Protein 7YAG (pdb70)

B-factor: mean 51.3, std 29.39, range [1.23, 139.83]

InterPro domains:
  IPR001757 P-type ATPase [PR00120] (510-528)
  IPR001757 P-type ATPase [PR00120] (614-630)
  IPR001757 P-type ATPase [PR00120] (642-658)
  IPR001757 P-type ATPase [PR00120] (674-699)
  IPR001757 P-type ATPase [TIGR01494] (106-229)
  IPR001757 P-type ATPase [TIGR01494] (245-369)
  IPR001757 P-type ATPase [TIGR01494] (609-731)
  IPR004014 Cation-transporting P-type ATPase, N-terminal [PF00690] (27-94)
  IPR004014 Cation-transporting P-type ATPase, N-terminal [SM00831] (25-99)
  IPR006068 Cation-transporting P-type ATPase, C-terminal [PF00689] (726-897)
  IPR006413 P-type ATPase, subfamily IIA, PMR1-type [TIGR01522] (23-903)
  IPR008250 P-type ATPase, A domain superfamily [SSF81653] (136-248)
  IPR018303 P-type ATPase, phosphorylation site [PS00154] (350-356)
  IPR023214 HAD superfamily [G3DSA:3.40.50.1000] (345-687)
  IPR023298 P-type ATPase, transmembrane domain superfamily [SSF81665] (26-902)
  IPR023299 P-type ATPase, cytoplasmic domain N [G3DSA:3.40.1110.10] (358-547)
  IPR036412 HAD-like superfamily [SSF56784] (346-745)
  IPR044492 P-type ATPase, haloacid dehalogenase domain [SFLDF00027] (330-693)
  IPR059000 P-type ATPase, A domain [PF00122] (134-249)

Radius of gyration: 35.8 Å; Cα contacts (8 Å, |Δi|>4): 2049; chains: 2; bounding box: 69×66×117 Å

Foldseek 3Di:
DDALQVLQQDWPVVLCVVQVADQQAWAAPVRLVVLCVPANWQAQPDAALVPVLVVLCPQPLNVVLVVLLVVCVVVPDPLLNVLSVVLSVQLSVLLSVLLVVLVVLLVVLVVLQAAWFWWRHRSAIDIGHLGSDGFNTKGKAEALAFASAKWQWQFPLWWWWACCLFPNDRGTQTADNGRDRRVPSRRIDFGGTTTHHFMTMTTHHDGHPSTPRVVSVSCVSVVDADDAPVLVVQSVVLVVQLVVQLVLLVVLLVLCVVVDDDNVLSSLQSSLLSSQRRQSQLSSLLSSLLSVLSSLLSVVQKNQQHSNVLLQLLQAFEEAEAVALFQFVNQKAWAKWQWLQRWIWGWDDGALALATFIATVNDTAADCPDVLVNVVLLLLQQFDRWDQGNRDIRYHNSSSNSLSVCSNRVNNCCNVQWDFPDWQQDDLVLQKIKTWTAGNVCNVDATKMKMKGADVSVVQFEQWADHSRDTGGDDVVSVVVQVVVCLVLLLVLFFKMWIWMDPDTSHIYTRTMTTMHGATDPQLLVLQVVSVVLNHAYAYAYLTDPSNQLNRCVVSPLRDPDAAEEEQVVLVVDDLVVLLVCLVRHRYYYSHGLVSLLSSQVSCVVNQHQYAYEYAHQRNLVVQLSGNFREYERPRHRNNSVVSGSMYRNVSHSVSSVSSNLSSQCLLLLSLLLVLLSNLLSLLQSVQSSCCSNVVNPRLFGSSLSSLVSCCSSRLLSSLSSVQDDDDVSSSDRRDRPDSCSCPPVSVVLSVVLSVLLNVLLVVLLCVVCVVVDPALASSLLSSVLSLLLSLLSSLLSSGQQDASVVCDPPNRVSNNVSSVVSVVVSQCCAPVVVSCVVRVHYHDDPVSVVVSNVSSVVSNVVSRVVSVVVVVVVD/DKAKEKDFADEDEAQDKGKIKIAIPDFPDQFQKKFKWFDAPPDHIGTAKIAGNVRDIDGDPVQPPFKDWDADRVRRMIMIMGGRDDQVPFFKMKIKTWGDAPDDDDTRIDIYPIDGHHYDHDD

Sequence (999 aa):
VLTSKKASELPVSEVASILQADLQNGLNKCEVSHRRAFHGWNEFDISPLWKKYISQFKNPLIMLLLASAVISVLMHQFDDAVSITVAILIVVTVAFVQEYRSEKSLEELSKLVPPECHCVREGKLEHTLARDLVPGDTVCLSVGDRVPADLRLFEAVDLSIDESSLTGETTPCSKVTAPQPAASRSNIAFMGTLVRCGKAKGVVIGTGENSEFGEVFKMMQAEEAPKTPLQKSMDLLGKQLSFYSFGIIGIIMLVGWLLGKDILEMFTISVSLAVAAIPEGLPIVVTVTLALGVMRMVKKRAIVKKLPIVETLGCCNVICSDKTGTLTKNEMTVTHIFTSDGLHAEVTGVGYNQFGEVIVDGDVVHGFYNPAVSRIVEAGCVCNDAVIRNNTLMGKPTEGALIALAMKMGLDGLQQDYIRKAEYPFSSEQKWMAVKCVHRTQQDRPEICFMKGAYEQVIKYCTTYQSKGQTLTLTQQQRDVYQQEKARMGSAGLRVLALASGPELGQLTFLGLVGIIDPPRTGVKEAVTTLIASGVSIKMITGDSQETAVAIASRLGLYSKTSQSVSGEEIDAMDVQQLSQIVPKVAVFYRASPRHKMKIIKSLQKNGSVVAMTGDGVNDAVALKAADIGVAMGQTGTDVCKEAADMILVDDDFQTIMSAIEEGKGIYNNIKNFVRFQLSTSIAALTLISLATLMNFPNPLNAMQILWINIIMDGPPAQSLGVEPVDKDVIRKPPRNWKDSILTKNLILKILVSSIIIVCGTLFVFWRELRDNVITPRDTTMTFTCFVFFDMFNALSSRSQTKSVFEIGLCSNRMFCYAVLGSIMGQLLVIYFPPLQKVFQTESLSILDLLFLLGLTSSVCIVAEIIKKVERSREKQVQLQESGGGLVQAGGSLRLSCAASGSIFGADWMGWYRQAPGKEREFVAGIGHGASTYYADSVKGRFTISRDNAKNTVYLQMNSLKPEDTAVYYCAVQYTQYRSYDSLLYWGQGTQVTVSSGS

GO terms:
  GO:0000139 Golgi membrane (C, IDA)
  GO:0140613 P-type manganese transporter activity (F, IDA)
  GO:0005388 P-type calcium transporter activity (F, EXP)
  GO:0042998 positive regulation of Golgi to plasma membrane protein transport (P, IMP)
  GO:0032468 Golgi calcium ion homeostasis (P, IMP)
  GO:0098629 trans-Golgi network membrane organization (P, IMP)
  GO:0000139 Golgi membrane (C, TAS)
  GO:0005794 Golgi apparatus (C, IDA)
  GO:0005388 P-type calcium transporter activity (F, IDA)
  GO:0005802 trans-Golgi network (C, IDA)
  GO:0043123 positive regulation of canonical NF-kappaB signal transduction (P, HMP)
  GO:0006816 calcium ion transport (P, IDA)
  GO:0006874 intracellular calcium ion homeostasis (P, IDA)
  GO:0005388 P-type calcium transporter activity (F, IMP)
  GO:0016020 membrane (C, HDA)
  GO:0016339 calcium-dependent cell-cell adhesion (P, IMP)
  GO:0030036 actin cytoskeleton organization (P, IMP)
  GO:0032472 Golgi calcium ion transport (P, IMP)
  GO:0006816 calcium ion transport (P, IMP)
  GO:0006874 intracellular calcium ion homeostasis (P, IMP)

Nearest PDB structures (foldseek):
  7yah-assembly1_A  TM=9.902E-01  e=0.000E+00  Homo sapiens
  7yaj-assembly1_A  TM=9.710E-01  e=0.000E+00  Homo sapiens
  8iww-assembly1_A  TM=7.896E-01  e=0.000E+00  Homo sapiens
  7yam-assembly1_A  TM=6.104E-01  e=0.000E+00  Homo sapiens
  8iwt-assembly1_A  TM=5.908E-01  e=0.000E+00  Homo sapiens

Structure (mmCIF, N/CA/C/O backbone):
data_7YAG
#
_entry.id   7YAG
#
_cell.length_a   1.00
_cell.length_b   1.00
_cell.length_c   1.00
_cell.angle_alpha   90.00
_cell.angle_beta   90.00
_cell.angle_gamma   90.00
#
_symmetry.space_group_name_H-M   'P 1'
#
loop_
_entity.id
_entity.type
_entity.pdbx_description
1 polymer 'Calcium-transporting ATPase type 2C member 1'
2 polymer 'nanobody head piece of megabody'
3 non-polymer 'PHOSPHOMETHYLPHOSPHONIC ACID ADENYLATE ESTER'
4 non-polymer 'CALCIUM ION'
#
loop_
_atom_site.group_PDB
_atom_site.id
_atom_site.type_symbol
_atom_site.label_atom_id
_atom_site.label_alt_id
_atom_site.label_comp_id
_atom_site.label_asym_id
_atom_site.label_entity_id
_atom_site.label_seq_id
_atom_site.pdbx_PDB_ins_code
_atom_site.Cartn_x
_atom_site.Cartn_y
_atom_site.Cartn_z
_atom_site.occupancy
_atom_site.B_iso_or_equiv
_atom_site.auth_seq_id
_atom_site.auth_comp_id
_atom_site.auth_asym_id
_atom_site.auth_atom_id
_atom_site.pdbx_PDB_model_num
ATOM 1 N N . VAL A 1 48 ? 85.340 129.221 60.839 1.00 57.51 20 VAL A N 1
ATOM 2 C CA . VAL A 1 48 ? 85.129 127.793 61.040 1.00 56.77 20 VAL A CA 1
ATOM 3 C C . VAL A 1 48 ? 83.647 127.464 60.917 1.00 56.10 20 VAL A C 1
ATOM 4 O O . VAL A 1 48 ? 82.804 128.115 61.534 1.00 58.24 20 VAL A O 1
ATOM 16 N N . LEU A 1 49 ? 83.338 126.448 60.116 1.00 53.93 21 LEU A N 1
ATOM 17 C CA . LEU A 1 49 ? 81.954 126.047 59.911 1.00 57.44 21 LEU A CA 1
ATOM 18 C C . LEU A 1 49 ? 81.510 125.065 60.988 1.00 56.29 21 LEU A C 1
ATOM 19 O O . LEU A 1 49 ? 82.319 124.353 61.587 1.00 53.54 21 LEU A O 1
ATOM 35 N N . THR A 1 50 ? 80.203 125.037 61.228 1.00 62.85 22 THR A N 1
ATOM 36 C CA . THR A 1 50 ? 79.618 124.018 62.081 1.00 59.97 22 THR A CA 1
ATOM 37 C C . THR A 1 50 ? 79.545 122.695 61.320 1.00 58.43 22 THR A C 1
ATOM 38 O O . THR A 1 50 ? 79.583 122.653 60.086 1.00 55.31 22 THR A O 1
ATOM 49 N N . SER A 1 51 ? 79.455 121.597 62.074 1.00 64.22 23 SER A N 1
ATOM 50 C CA . SER A 1 51 ? 79.377 120.279 61.452 1.00 63.32 23 SER A CA 1
ATOM 51 C C . SER A 1 51 ? 78.134 120.153 60.581 1.00 64.54 23 SER A C 1
ATOM 52 O O . SER A 1 51 ? 78.182 119.552 59.502 1.00 65.58 23 SER A O 1
ATOM 60 N N . LYS A 1 52 ? 77.011 120.718 61.029 1.00 69.11 24 LYS A N 1
ATOM 61 C CA . LYS A 1 52 ? 75.784 120.663 60.239 1.00 68.85 24 LYS A CA 1
ATOM 62 C C . LYS A 1 52 ? 75.937 121.440 58.935 1.00 69.03 24 LYS A C 1
ATOM 63 O O . LYS A 1 52 ? 75.587 120.942 57.856 1.00 67.93 24 LYS A O 1
ATOM 82 N N . LYS A 1 53 ? 76.460 122.667 59.018 1.00 67.20 25 LYS A N 1
ATOM 83 C CA . LYS A 1 53 ? 76.630 123.486 57.822 1.00 67.50 25 LYS A CA 1
ATOM 84 C C . LYS A 1 53 ? 77.609 122.844 56.849 1.00 67.83 25 LYS A C 1
ATOM 85 O O . LYS A 1 53 ? 77.367 122.824 55.637 1.00 66.27 25 LYS A O 1
ATOM 104 N N . ALA A 1 54 ? 78.720 122.310 57.361 1.00 61.91 26 ALA A N 1
ATOM 105 C CA . ALA A 1 54 ? 79.666 121.617 56.495 1.00 59.96 26 ALA A CA 1
ATOM 106 C C . ALA A 1 54 ? 79.053 120.362 55.892 1.00 61.03 26 ALA A C 1
ATOM 107 O O . ALA A 1 54 ? 79.394 119.987 54.766 1.00 61.37 26 ALA A O 1
ATOM 114 N N . SER A 1 55 ? 78.154 119.701 56.623 1.00 63.49 27 SER A N 1
ATOM 115 C CA . SER A 1 55 ? 77.475 118.531 56.079 1.00 62.92 27 SER A CA 1
ATOM 116 C C . SER A 1 55 ? 76.581 118.916 54.907 1.00 65.94 27 SER A C 1
ATOM 117 O O . SER A 1 55 ? 76.646 118.301 53.837 1.00 65.94 27 SER A O 1
ATOM 125 N N . GLU A 1 56 ? 75.737 119.936 55.088 1.00 71.38 28 GLU A N 1
ATOM 126 C CA . GLU A 1 56 ? 74.876 120.359 53.987 1.00 71.20 28 GLU A CA 1
ATOM 127 C C . GLU A 1 56 ? 75.679 120.959 52.839 1.00 72.01 28 GLU A C 1
ATOM 128 O O . GLU A 1 56 ? 75.355 120.721 51.670 1.00 71.53 28 GLU A O 1
ATOM 140 N N . LEU A 1 57 ? 76.715 121.732 53.142 1.00 67.43 29 LEU A N 1
ATOM 141 C CA . LEU A 1 57 ? 77.490 122.381 52.090 1.00 64.20 29 LEU A CA 1
ATOM 142 C C . LEU A 1 57 ? 78.259 121.331 51.287 1.00 66.72 29 LEU A C 1
ATOM 143 O O . LEU A 1 57 ? 78.835 120.413 51.881 1.00 66.98 29 LEU A O 1
ATOM 159 N N . PRO A 1 58 ? 78.301 121.420 49.935 1.00 64.41 30 PRO A N 1
ATOM 160 C CA . PRO A 1 58 ? 79.140 120.474 49.183 1.00 63.87 30 PRO A CA 1
ATOM 161 C C . PRO A 1 58 ? 80.628 120.660 49.442 1.00 62.47 30 PRO A C 1
ATOM 162 O O . PRO A 1 58 ? 81.032 121.550 50.196 1.00 61.66 30 PRO A O 1
ATOM 173 N N . VAL A 1 59 ? 81.449 119.817 48.811 1.00 59.20 31 VAL A N 1
ATOM 174 C CA . VAL A 1 59 ? 82.890 119.855 49.043 1.00 57.42 31 VAL A CA 1
ATOM 175 C C . VAL A 1 59 ? 83.481 121.175 48.564 1.00 57.41 31 VAL A C 1
ATOM 176 O O . VAL A 1 59 ? 84.322 121.776 49.244 1.00 56.94 31 VAL A O 1
ATOM 189 N N . SER A 1 60 ? 83.069 121.636 47.380 1.00 56.82 32 SER A N 1
ATOM 190 C CA . SER A 1 60 ? 83.667 122.837 46.802 1.00 58.72 32 SER A CA 1
ATOM 191 C C . SER A 1 60 ? 83.396 124.063 47.665 1.00 58.32 32 SER A C 1
ATOM 192 O O . SER A 1 60 ? 84.286 124.897 47.867 1.00 55.72 32 SER A O 1
ATOM 200 N N . GLU A 1 61 ? 82.176 124.186 48.190 1.00 60.86 33 GLU A N 1
ATOM 201 C CA . GLU A 1 61 ? 81.845 125.344 49.014 1.00 62.04 33 GLU A CA 1
ATOM 202 C C . GLU A 1 61 ? 82.630 125.333 50.321 1.00 58.68 33 GLU A C 1
ATOM 203 O O . GLU A 1 61 ? 83.112 126.380 50.770 1.00 57.81 33 GLU A O 1
ATOM 215 N N . VAL A 1 62 ? 82.771 124.161 50.944 1.00 56.72 34 VAL A N 1
ATOM 216 C CA . VAL A 1 62 ? 83.532 124.078 52.186 1.00 57.00 34 VAL A CA 1
ATOM 217 C C . VAL A 1 62 ? 85.004 124.369 51.931 1.00 56.04 34 VAL A C 1
ATOM 218 O O . VAL A 1 62 ? 85.666 125.016 52.752 1.00 57.53 34 VAL A O 1
ATOM 231 N N . ALA A 1 63 ? 85.545 123.899 50.806 1.00 53.56 35 ALA A N 1
ATOM 232 C CA . ALA A 1 63 ? 86.925 124.227 50.466 1.00 50.46 35 ALA A CA 1
ATOM 233 C C . ALA A 1 63 ? 87.101 125.720 50.224 1.00 55.50 35 ALA A C 1
ATOM 234 O O . ALA A 1 63 ? 88.104 126.302 50.651 1.00 55.67 35 ALA A O 1
ATOM 241 N N . SER A 1 64 ? 86.142 126.352 49.543 1.00 60.52 36 SER A N 1
ATOM 242 C CA . SER A 1 64 ? 86.239 127.783 49.276 1.00 58.58 36 SER A CA 1
ATOM 243 C C . SER A 1 64 ? 86.151 128.597 50.562 1.00 57.40 36 SER A C 1
ATOM 244 O O . SER A 1 64 ? 86.884 129.579 50.730 1.00 57.76 36 SER A O 1
ATOM 252 N N . ILE A 1 65 ? 85.257 128.211 51.475 1.00 52.55 37 ILE A N 1
ATOM 253 C CA . ILE A 1 65 ? 85.089 128.965 52.713 1.00 51.52 37 ILE A CA 1
ATOM 254 C C . ILE A 1 65 ? 86.357 128.897 53.556 1.00 49.63 37 ILE A C 1
ATOM 255 O O . ILE A 1 65 ? 86.806 129.909 54.107 1.00 54.31 37 ILE A O 1
ATOM 271 N N . LEU A 1 66 ? 86.953 127.712 53.667 1.00 47.66 38 LEU A N 1
ATOM 272 C CA . LEU A 1 66 ? 88.164 127.512 54.452 1.00 49.31 38 LEU A CA 1
ATOM 273 C C . LEU A 1 66 ? 89.442 127.768 53.663 1.00 50.10 38 LEU A C 1
ATOM 274 O O . LEU A 1 66 ? 90.527 127.738 54.252 1.00 47.88 38 LEU A O 1
ATOM 290 N N . GLN A 1 67 ? 89.345 128.028 52.359 1.00 49.59 39 GLN A N 1
ATOM 291 C CA . GLN A 1 67 ? 90.514 128.277 51.515 1.00 50.93 39 GLN A CA 1
ATOM 292 C C . GLN A 1 67 ? 91.465 127.083 51.551 1.00 54.02 39 GLN A C 1
ATOM 293 O O . GLN A 1 67 ? 92.689 127.227 51.602 1.00 53.78 39 GLN A O 1
ATOM 307 N N . ALA A 1 68 ? 90.883 125.887 51.521 1.00 54.23 40 ALA A N 1
ATOM 308 C CA . ALA A 1 68 ? 91.636 124.647 51.650 1.00 48.68 40 ALA A CA 1
ATOM 309 C C . ALA A 1 68 ? 92.061 124.156 50.272 1.00 49.61 40 ALA A C 1
ATOM 310 O O . ALA A 1 68 ? 91.214 123.914 49.405 1.00 44.41 40 ALA A O 1
ATOM 317 N N . ASP A 1 69 ? 93.369 124.013 50.074 1.00 54.80 41 ASP A N 1
ATOM 318 C CA . ASP A 1 69 ? 93.912 123.402 48.863 1.00 54.83 41 ASP A CA 1
ATOM 319 C C . ASP A 1 69 ? 93.880 121.892 49.060 1.00 54.43 41 ASP A C 1
ATOM 320 O O . ASP A 1 69 ? 94.701 121.332 49.790 1.00 56.26 41 ASP A O 1
ATOM 329 N N . LEU A 1 70 ? 92.917 121.230 48.415 1.00 42.95 42 LEU A N 1
ATOM 330 C CA . LEU A 1 70 ? 92.678 119.815 48.685 1.00 36.30 42 LEU A CA 1
ATOM 331 C C . LEU A 1 70 ? 93.876 118.957 48.299 1.00 42.29 42 LEU A C 1
ATOM 332 O O . LEU A 1 70 ? 94.265 118.052 49.047 1.00 54.73 42 LEU A O 1
ATOM 348 N N . GLN A 1 71 ? 94.476 119.225 47.142 1.00 42.60 43 GLN A N 1
ATOM 349 C CA . GLN A 1 71 ? 95.541 118.380 46.619 1.00 48.69 43 GLN A CA 1
ATOM 350 C C . GLN A 1 71 ? 96.923 118.730 47.161 1.00 47.49 43 GLN A C 1
ATOM 351 O O . GLN A 1 71 ? 97.850 117.932 46.981 1.00 50.33 43 GLN A O 1
ATOM 365 N N . ASN A 1 72 ? 97.086 119.888 47.809 1.00 51.75 44 ASN A N 1
ATOM 366 C CA . ASN A 1 72 ? 98.393 120.332 48.288 1.00 53.67 44 ASN A CA 1
ATOM 367 C C . ASN A 1 72 ? 98.356 120.798 49.740 1.00 54.85 44 ASN A C 1
ATOM 368 O O . ASN A 1 72 ? 99.370 120.723 50.441 1.00 53.35 44 ASN A O 1
ATOM 379 N N . GLY A 1 73 ? 97.206 121.283 50.202 1.00 52.93 45 GLY A N 1
ATOM 380 C CA . GLY A 1 73 ? 97.078 121.741 51.570 1.00 48.98 45 GLY A CA 1
ATOM 381 C C . GLY A 1 73 ? 97.640 123.134 51.783 1.00 52.16 45 GLY A C 1
ATOM 382 O O . GLY A 1 73 ? 98.076 123.825 50.861 1.00 57.27 45 GLY A O 1
ATOM 386 N N . LEU A 1 74 ? 97.628 123.546 53.049 1.00 51.87 46 LEU A N 1
ATOM 387 C CA . LEU A 1 74 ? 98.050 124.888 53.424 1.00 49.13 46 LEU A CA 1
ATOM 388 C C . LEU A 1 74 ? 99.566 124.972 53.538 1.00 49.01 46 LEU A C 1
ATOM 389 O O . LEU A 1 74 ? 100.216 124.068 54.070 1.00 44.86 46 LEU A O 1
ATOM 405 N N . ASN A 1 75 ? 100.125 126.075 53.048 1.00 61.60 47 ASN A N 1
ATOM 406 C CA . ASN A 1 75 ? 101.559 126.306 53.125 1.00 63.24 47 ASN A CA 1
ATOM 407 C C . ASN A 1 75 ? 101.944 126.758 54.534 1.00 67.20 47 ASN A C 1
ATOM 408 O O . ASN A 1 75 ? 101.110 126.851 55.438 1.00 70.67 47 ASN A O 1
ATOM 419 N N . LYS A 1 76 ? 103.234 127.043 54.723 1.00 67.63 48 LYS A N 1
ATOM 420 C CA . LYS A 1 76 ? 103.728 127.422 56.044 1.00 67.26 48 LYS A CA 1
ATOM 421 C C . LYS A 1 76 ? 103.151 128.763 56.486 1.00 64.82 48 LYS A C 1
ATOM 422 O O . LYS A 1 76 ? 102.697 128.910 57.628 1.00 65.05 48 LYS A O 1
ATOM 441 N N . CYS A 1 77 ? 103.172 129.757 55.594 1.00 63.64 49 CYS A N 1
ATOM 442 C CA . CYS A 1 77 ? 102.717 131.096 55.958 1.00 70.05 49 CYS A CA 1
ATOM 443 C C . CYS A 1 77 ? 101.235 131.098 56.311 1.00 70.73 49 CYS A C 1
ATOM 444 O O . CYS A 1 77 ? 100.817 131.734 57.285 1.00 68.09 49 CYS A O 1
ATOM 452 N N . GLU A 1 78 ? 100.422 130.393 55.521 1.00 65.23 50 GLU A N 1
ATOM 453 C CA . GLU A 1 78 ? 98.992 130.329 55.804 1.00 60.94 50 GLU A CA 1
ATOM 454 C C . GLU A 1 78 ? 98.727 129.643 57.137 1.00 49.66 50 GLU A C 1
ATOM 455 O O . GLU A 1 78 ? 97.867 130.082 57.910 1.00 52.84 50 GLU A O 1
ATOM 467 N N . VAL A 1 79 ? 99.462 128.568 57.427 1.00 49.91 51 VAL A N 1
ATOM 468 C CA . VAL A 1 79 ? 99.278 127.861 58.691 1.00 56.90 51 VAL A CA 1
ATOM 469 C C . VAL A 1 79 ? 99.653 128.761 59.861 1.00 61.27 51 VAL A C 1
ATOM 470 O O . VAL A 1 79 ? 98.951 128.803 60.876 1.00 58.93 51 VAL A O 1
ATOM 483 N N . SER A 1 80 ? 100.765 129.491 59.743 1.00 65.65 52 SER A N 1
ATOM 484 C CA . SER A 1 80 ? 101.168 130.390 60.822 1.00 59.20 52 SER A CA 1
ATOM 485 C C . SER A 1 80 ? 100.150 131.509 61.020 1.00 56.56 52 SER A C 1
ATOM 486 O O . SER A 1 80 ? 99.809 131.858 62.158 1.00 56.80 52 SER A O 1
ATOM 494 N N . HIS A 1 81 ? 99.653 132.082 59.921 1.00 57.69 53 HIS A N 1
ATOM 495 C CA . HIS A 1 81 ? 98.670 133.155 60.028 1.00 60.12 53 HIS A CA 1
ATOM 496 C C . HIS A 1 81 ? 97.382 132.657 60.670 1.00 58.07 53 HIS A C 1
ATOM 497 O O . HIS A 1 81 ? 96.777 133.360 61.488 1.00 55.87 53 HIS A O 1
ATOM 511 N N . ARG A 1 82 ? 96.944 131.448 60.312 1.00 54.29 54 ARG A N 1
ATOM 512 C CA . ARG A 1 82 ? 95.745 130.892 60.928 1.00 53.76 54 ARG A CA 1
ATOM 513 C C . ARG A 1 82 ? 95.988 130.513 62.382 1.00 54.18 54 ARG A C 1
ATOM 514 O O . ARG A 1 82 ? 95.060 130.562 63.195 1.00 54.71 54 ARG A O 1
ATOM 535 N N . ARG A 1 83 ? 97.215 130.116 62.724 1.00 52.50 55 ARG A N 1
ATOM 536 C CA . ARG A 1 83 ? 97.542 129.819 64.113 1.00 54.06 55 ARG A CA 1
ATOM 537 C C . ARG A 1 83 ? 97.546 131.080 64.962 1.00 57.00 55 ARG A C 1
ATOM 538 O O . ARG A 1 83 ? 97.258 131.018 66.163 1.00 55.07 55 ARG A O 1
ATOM 559 N N . ALA A 1 84 ? 97.888 132.222 64.361 1.00 61.39 56 ALA A N 1
ATOM 560 C CA . ALA A 1 84 ? 97.885 133.478 65.105 1.00 57.50 56 ALA A CA 1
ATOM 561 C C . ALA A 1 84 ? 96.496 133.799 65.646 1.00 59.48 56 ALA A C 1
ATOM 562 O O . ALA A 1 84 ? 96.358 134.270 66.781 1.00 58.07 56 ALA A O 1
ATOM 569 N N . PHE A 1 85 ? 95.455 133.547 64.851 1.00 61.62 57 PHE A N 1
ATOM 570 C CA . PHE A 1 85 ? 94.080 133.837 65.246 1.00 58.25 57 PHE A CA 1
ATOM 571 C C . PHE A 1 85 ? 93.439 132.653 65.967 1.00 56.17 57 PHE A C 1
ATOM 572 O O . PHE A 1 85 ? 93.031 132.777 67.126 1.00 57.07 57 PHE A O 1
ATOM 589 N N . HIS A 1 86 ? 93.342 131.502 65.297 1.00 53.34 58 HIS A N 1
ATOM 590 C CA . HIS A 1 86 ? 92.627 130.360 65.858 1.00 52.00 58 HIS A CA 1
ATOM 591 C C . HIS A 1 86 ? 93.410 129.669 66.966 1.00 50.79 58 HIS A C 1
ATOM 592 O O . HIS A 1 86 ? 92.804 129.111 67.887 1.00 49.03 58 HIS A O 1
ATOM 606 N N . GLY A 1 87 ? 94.738 129.685 66.897 1.00 54.93 59 GLY A N 1
ATOM 607 C CA . GLY A 1 87 ? 95.542 129.019 67.900 1.00 55.85 59 GLY A CA 1
ATOM 608 C C . GLY A 1 87 ? 95.630 127.521 67.669 1.00 56.39 59 GLY A C 1
ATOM 609 O O . GLY A 1 87 ? 95.342 127.000 66.586 1.00 54.22 59 GLY A O 1
ATOM 613 N N . TRP A 1 88 ? 96.042 126.820 68.720 1.00 57.57 60 TRP A N 1
ATOM 614 C CA . TRP A 1 88 ? 96.253 125.383 68.665 1.00 56.57 60 TRP A CA 1
ATOM 615 C C . TRP A 1 88 ? 94.942 124.635 68.911 1.00 59.21 60 TRP A C 1
ATOM 616 O O . TRP A 1 88 ? 93.910 125.222 69.242 1.00 63.61 60 TRP A O 1
ATOM 637 N N . ASN A 1 89 ? 94.996 123.315 68.739 1.00 55.24 61 ASN A N 1
ATOM 638 C CA . ASN A 1 89 ? 93.832 122.448 68.863 1.00 53.78 61 ASN A CA 1
ATOM 639 C C . ASN A 1 89 ? 93.563 122.006 70.298 1.00 56.71 61 ASN A C 1
ATOM 640 O O . ASN A 1 89 ? 92.654 121.201 70.523 1.00 56.98 61 ASN A O 1
ATOM 651 N N . GLU A 1 90 ? 94.326 122.503 71.268 1.00 68.45 62 GLU A N 1
ATOM 652 C CA . GLU A 1 90 ? 94.137 122.095 72.652 1.00 70.38 62 GLU A CA 1
ATOM 653 C C . GLU A 1 90 ? 92.791 122.581 73.176 1.00 71.52 62 GLU A C 1
ATOM 654 O O . GLU A 1 90 ? 92.301 123.645 72.788 1.00 71.92 62 GLU A O 1
ATOM 666 N N . PHE A 1 91 ? 92.189 121.787 74.064 1.00 72.57 63 PHE A N 1
ATOM 667 C CA . PHE A 1 91 ? 90.895 122.118 74.664 1.00 73.61 63 PHE A CA 1
ATOM 668 C C . PHE A 1 91 ? 91.115 123.009 75.888 1.00 76.99 63 PHE A C 1
ATOM 669 O O . PHE A 1 91 ? 90.806 122.658 77.029 1.00 76.49 63 PHE A O 1
ATOM 686 N N . ASP A 1 92 ? 91.657 124.198 75.624 1.00 88.29 64 ASP A N 1
ATOM 687 C CA . ASP A 1 92 ? 91.925 125.212 76.653 1.00 86.03 64 ASP A CA 1
ATOM 688 C C . ASP A 1 92 ? 92.892 124.601 77.671 1.00 88.11 64 ASP A C 1
ATOM 689 O O . ASP A 1 92 ? 93.933 124.070 77.261 1.00 87.93 64 ASP A O 1
ATOM 698 N N . ILE A 1 93 ? 92.601 124.655 78.974 1.00 95.55 65 ILE A N 1
ATOM 699 C CA . ILE A 1 93 ? 93.441 124.071 80.013 1.00 95.12 65 ILE A CA 1
ATOM 700 C C . ILE A 1 93 ? 92.553 123.215 80.905 1.00 95.16 65 ILE A C 1
ATOM 701 O O . ILE A 1 93 ? 91.360 123.487 81.069 1.00 93.52 65 ILE A O 1
ATOM 717 N N . SER A 1 94 ? 93.144 122.168 81.475 1.00 104.65 66 SER A N 1
ATOM 718 C CA . SER A 1 94 ? 92.422 121.254 82.355 1.00 105.84 66 SER A CA 1
ATOM 719 C C . SER A 1 94 ? 91.851 121.985 83.566 1.00 103.55 66 SER A C 1
ATOM 720 O O . SER A 1 94 ? 92.511 122.838 84.158 1.00 102.09 66 SER A O 1
ATOM 728 N N . PRO A 1 98 ? 92.013 122.078 88.514 1.00 60.65 70 PRO A N 1
ATOM 729 C CA . PRO A 1 98 ? 91.313 121.565 89.693 1.00 61.14 70 PRO A CA 1
ATOM 730 C C . PRO A 1 98 ? 92.286 121.178 90.811 1.00 65.67 70 PRO A C 1
ATOM 731 O O . PRO A 1 98 ? 92.077 120.191 91.518 1.00 66.84 70 PRO A O 1
ATOM 742 N N . LEU A 1 99 ? 93.349 121.972 90.963 1.00 59.81 71 LEU A N 1
ATOM 743 C CA . LEU A 1 99 ? 94.363 121.672 91.970 1.00 57.05 71 LEU A CA 1
ATOM 744 C C . LEU A 1 99 ? 93.775 121.729 93.375 1.00 52.46 71 LEU A C 1
ATOM 745 O O . LEU A 1 99 ? 93.948 120.799 94.172 1.00 50.56 71 LEU A O 1
ATOM 761 N N . TRP A 1 100 ? 93.064 122.812 93.696 1.00 56.81 72 TRP A N 1
ATOM 762 C CA . TRP A 1 100 ? 92.415 122.888 94.999 1.00 59.14 72 TRP A CA 1
ATOM 763 C C . TRP A 1 100 ? 91.263 121.897 95.099 1.00 59.06 72 TRP A C 1
ATOM 764 O O . TRP A 1 100 ? 91.002 121.359 96.181 1.00 56.64 72 TRP A O 1
ATOM 785 N N . LYS A 1 101 ? 90.575 121.629 93.986 1.00 58.03 73 LYS A N 1
ATOM 786 C CA . LYS A 1 101 ? 89.580 120.562 93.980 1.00 59.05 73 LYS A CA 1
ATOM 787 C C . LYS A 1 101 ? 90.227 119.219 94.287 1.00 55.46 73 LYS A C 1
ATOM 788 O O . LYS A 1 101 ? 89.685 118.420 95.060 1.00 58.40 73 LYS A O 1
ATOM 807 N N . LYS A 1 102 ? 91.400 118.961 93.702 1.00 45.84 74 LYS A N 1
ATOM 808 C CA . LYS A 1 102 ? 92.130 117.734 94.002 1.00 50.47 74 LYS A CA 1
ATOM 809 C C . LYS A 1 102 ? 92.512 117.671 95.476 1.00 52.30 74 LYS A C 1
ATOM 810 O O . LYS A 1 102 ? 92.427 116.608 96.102 1.00 40.92 74 LYS A O 1
ATOM 829 N N . TYR A 1 103 ? 92.946 118.798 96.044 1.00 50.67 75 TYR A N 1
ATOM 830 C CA . TYR A 1 103 ? 93.325 118.820 97.454 1.00 37.58 75 TYR A CA 1
ATOM 831 C C . TYR A 1 103 ? 92.132 118.512 98.351 1.00 41.26 75 TYR A C 1
ATOM 832 O O . TYR A 1 103 ? 92.232 117.702 99.280 1.00 49.26 75 TYR A O 1
ATOM 850 N N . ILE A 1 104 ? 90.988 119.148 98.087 1.00 43.58 76 ILE A N 1
ATOM 851 C CA . ILE A 1 104 ? 89.800 118.901 98.898 1.00 45.32 76 ILE A CA 1
ATOM 852 C C . ILE A 1 104 ? 89.225 117.510 98.650 1.00 43.09 76 ILE A C 1
ATOM 853 O O . ILE A 1 104 ? 88.492 116.989 99.500 1.00 43.77 76 ILE A O 1
ATOM 869 N N . SER A 1 105 ? 89.544 116.883 97.514 1.00 38.38 77 SER A N 1
ATOM 870 C CA . SER A 1 105 ? 89.024 115.545 97.241 1.00 43.61 77 SER A CA 1
ATOM 871 C C . SER A 1 105 ? 89.519 114.532 98.268 1.00 52.37 77 SER A C 1
ATOM 872 O O . SER A 1 105 ? 88.777 113.625 98.661 1.00 54.33 77 SER A O 1
ATOM 880 N N . GLN A 1 106 ? 90.772 114.667 98.711 1.00 51.68 78 GLN A N 1
ATOM 881 C CA . GLN A 1 106 ? 91.334 113.699 99.648 1.00 44.91 78 GLN A CA 1
ATOM 882 C C . GLN A 1 106 ? 90.627 113.730 100.998 1.00 40.67 78 GLN A C 1
ATOM 883 O O . GLN A 1 106 ? 90.640 112.729 101.722 1.00 39.66 78 GLN A O 1
ATOM 897 N N . PHE A 1 107 ? 90.007 114.856 101.356 1.00 29.15 79 PHE A N 1
ATOM 898 C CA . PHE A 1 107 ? 89.287 114.949 102.621 1.00 31.99 79 PHE A CA 1
ATOM 899 C C . PHE A 1 107 ? 87.983 114.161 102.624 1.00 36.40 79 PHE A C 1
ATOM 900 O O . PHE A 1 107 ? 87.370 114.025 103.688 1.00 37.85 79 PHE A O 1
ATOM 917 N N . LYS A 1 108 ? 87.545 113.645 101.476 1.00 45.06 80 LYS A N 1
ATOM 918 C CA . LYS A 1 108 ? 86.302 112.891 101.388 1.00 49.72 80 LYS A CA 1
ATOM 919 C C . LYS A 1 108 ? 86.460 111.426 101.784 1.00 51.24 80 LYS A C 1
ATOM 920 O O . LYS A 1 108 ? 85.466 110.693 101.775 1.00 53.65 80 LYS A O 1
ATOM 939 N N . ASN A 1 109 ? 87.669 110.980 102.126 1.00 47.61 81 ASN A N 1
ATOM 940 C CA . ASN A 1 109 ? 87.855 109.595 102.526 1.00 39.89 81 ASN A CA 1
ATOM 941 C C . ASN A 1 109 ? 87.109 109.330 103.837 1.00 37.30 81 ASN A C 1
ATOM 942 O O . ASN A 1 109 ? 86.969 110.236 104.664 1.00 37.53 81 ASN A O 1
ATOM 953 N N . PRO A 1 110 ? 86.599 108.106 104.050 1.00 38.66 82 PRO A N 1
ATOM 954 C CA . PRO A 1 110 ? 85.837 107.858 105.290 1.00 40.32 82 PRO A CA 1
ATOM 955 C C . PRO A 1 110 ? 86.643 108.059 106.562 1.00 47.20 82 PRO A C 1
ATOM 956 O O . PRO A 1 110 ? 86.107 108.560 107.558 1.00 45.53 82 PRO A O 1
ATOM 967 N N . LEU A 1 111 ? 87.925 107.688 106.559 1.00 43.72 83 LEU A N 1
ATOM 968 C CA . LEU A 1 111 ? 88.719 107.786 107.780 1.00 39.71 83 LEU A CA 1
ATOM 969 C C . LEU A 1 111 ? 89.075 109.235 108.092 1.00 32.89 83 LEU A C 1
ATOM 970 O O . LEU A 1 111 ? 89.083 109.641 109.261 1.00 32.48 83 LEU A O 1
ATOM 986 N N . ILE A 1 112 ? 89.365 110.032 107.064 1.00 27.88 84 ILE A N 1
ATOM 987 C CA . ILE A 1 112 ? 89.593 111.457 107.285 1.00 29.22 84 ILE A CA 1
ATOM 988 C C . ILE A 1 112 ? 88.316 112.114 107.792 1.00 34.21 84 ILE A C 1
ATOM 989 O O . ILE A 1 112 ? 88.356 113.018 108.635 1.00 38.19 84 ILE A O 1
ATOM 1005 N N . MET A 1 113 ? 87.162 111.665 107.293 1.00 39.72 85 MET A N 1
ATOM 1006 C CA . MET A 1 113 ? 85.892 112.169 107.804 1.00 39.26 85 MET A CA 1
ATOM 1007 C C . MET A 1 113 ? 85.696 111.788 109.266 1.00 41.22 85 MET A C 1
ATOM 1008 O O . MET A 1 113 ? 85.174 112.584 110.053 1.00 40.61 85 MET A O 1
ATOM 1022 N N . LEU A 1 114 ? 86.099 110.574 109.650 1.00 36.44 86 LEU A N 1
ATOM 1023 C CA . LEU A 1 114 ? 86.015 110.180 111.054 1.00 36.11 86 LEU A CA 1
ATOM 1024 C C . LEU A 1 114 ? 86.916 111.047 111.925 1.00 33.27 86 LEU A C 1
ATOM 1025 O O . LEU A 1 114 ? 86.528 111.452 113.029 1.00 34.31 86 LEU A O 1
ATOM 1041 N N . LEU A 1 115 ? 88.128 111.337 111.447 1.00 33.87 87 LEU A N 1
ATOM 1042 C CA . LEU A 1 115 ? 89.020 112.221 112.194 1.00 26.59 87 LEU A CA 1
ATOM 1043 C C . LEU A 1 115 ? 88.422 113.615 112.331 1.00 28.89 87 LEU A C 1
ATOM 1044 O O . LEU A 1 115 ? 88.517 114.241 113.394 1.00 39.31 87 LEU A O 1
ATOM 1060 N N . LEU A 1 116 ? 87.813 114.124 111.259 1.00 32.49 88 LEU A N 1
ATOM 1061 C CA . LEU A 1 116 ? 87.181 115.436 111.324 1.00 34.57 88 LEU A CA 1
ATOM 1062 C C . LEU A 1 116 ? 86.001 115.426 112.286 1.00 32.86 88 LEU A C 1
ATOM 1063 O O . LEU A 1 116 ? 85.756 116.411 112.987 1.00 28.82 88 LEU A O 1
ATOM 1079 N N . ALA A 1 117 ? 85.254 114.322 112.330 1.00 31.47 89 ALA A N 1
ATOM 1080 C CA . ALA A 1 117 ? 84.168 114.201 113.297 1.00 33.15 89 ALA A CA 1
ATOM 1081 C C . ALA A 1 117 ? 84.703 114.221 114.723 1.00 40.26 89 ALA A C 1
ATOM 1082 O O . ALA A 1 117 ? 84.110 114.847 115.610 1.00 46.91 89 ALA A O 1
ATOM 1089 N N . SER A 1 118 ? 85.821 113.534 114.963 1.00 37.43 90 SER A N 1
ATOM 1090 C CA . SER A 1 118 ? 86.438 113.569 116.287 1.00 31.79 90 SER A CA 1
ATOM 1091 C C . SER A 1 118 ? 86.883 114.982 116.647 1.00 33.90 90 SER A C 1
ATOM 1092 O O . SER A 1 118 ? 86.692 115.434 117.782 1.00 32.80 90 SER A O 1
ATOM 1100 N N . ALA A 1 119 ? 87.476 115.696 115.688 1.00 31.21 91 ALA A N 1
ATOM 1101 C CA . ALA A 1 119 ? 87.893 117.072 115.942 1.00 26.57 91 ALA A CA 1
ATOM 1102 C C . ALA A 1 119 ? 86.693 117.972 116.216 1.00 38.52 91 ALA A C 1
ATOM 1103 O O . ALA A 1 119 ? 86.760 118.871 117.061 1.00 44.42 91 ALA A O 1
ATOM 1110 N N . VAL A 1 120 ? 85.585 117.748 115.509 1.00 40.12 92 VAL A N 1
ATOM 1111 C CA . VAL A 1 120 ? 84.380 118.538 115.740 1.00 41.31 92 VAL A CA 1
ATOM 1112 C C . VAL A 1 120 ? 83.816 118.253 117.127 1.00 43.08 92 VAL A C 1
ATOM 1113 O O . VAL A 1 120 ? 83.337 119.163 117.814 1.00 44.33 92 VAL A O 1
ATOM 1126 N N . ILE A 1 121 ? 83.843 116.988 117.552 1.00 35.94 93 ILE A N 1
ATOM 1127 C CA . ILE A 1 121 ? 83.397 116.653 118.902 1.00 40.33 93 ILE A CA 1
ATOM 1128 C C . ILE A 1 121 ? 84.299 117.324 119.930 1.00 43.71 93 ILE A C 1
ATOM 1129 O O . ILE A 1 121 ? 83.837 117.778 120.984 1.00 45.16 93 ILE A O 1
ATOM 1145 N N . SER A 1 122 ? 85.600 117.390 119.644 1.00 44.17 94 SER A N 1
ATOM 1146 C CA . SER A 1 122 ? 86.514 118.105 120.530 1.00 43.13 94 SER A CA 1
ATOM 1147 C C . SER A 1 122 ? 86.170 119.589 120.589 1.00 41.57 94 SER A C 1
ATOM 1148 O O . SER A 1 122 ? 86.261 120.215 121.651 1.00 45.40 94 SER A O 1
ATOM 1156 N N . VAL A 1 123 ? 85.794 120.173 119.452 1.00 40.27 95 VAL A N 1
ATOM 1157 C CA . VAL A 1 123 ? 85.472 121.597 119.416 1.00 44.64 95 VAL A CA 1
ATOM 1158 C C . VAL A 1 123 ? 84.196 121.877 120.204 1.00 49.04 95 VAL A C 1
ATOM 1159 O O . VAL A 1 123 ? 84.144 122.808 121.016 1.00 48.88 95 VAL A O 1
ATOM 1172 N N . LEU A 1 124 ? 83.146 121.085 119.970 1.00 48.28 96 LEU A N 1
ATOM 1173 C CA . LEU A 1 124 ? 81.872 121.324 120.646 1.00 47.90 96 LEU A CA 1
ATOM 1174 C C . LEU A 1 124 ? 82.005 121.126 122.151 1.00 46.43 96 LEU A C 1
ATOM 1175 O O . LEU A 1 124 ? 81.638 122.004 122.940 1.00 47.46 96 LEU A O 1
ATOM 1191 N N . MET A 1 125 ? 82.530 119.972 122.568 1.00 47.89 97 MET A N 1
ATOM 1192 C CA . MET A 1 125 ? 82.939 119.753 123.955 1.00 52.30 97 MET A CA 1
ATOM 1193 C C . MET A 1 125 ? 84.375 120.252 124.065 1.00 51.91 97 MET A C 1
ATOM 1194 O O . MET A 1 125 ? 85.340 119.486 124.019 1.00 55.72 97 MET A O 1
ATOM 1208 N N . HIS A 1 126 ? 84.497 121.571 124.246 1.00 45.37 98 HIS A N 1
ATOM 1209 C CA . HIS A 1 126 ? 85.691 122.332 123.884 1.00 45.78 98 HIS A CA 1
ATOM 1210 C C . HIS A 1 126 ? 86.988 121.776 124.456 1.00 46.46 98 HIS A C 1
ATOM 1211 O O . HIS A 1 126 ? 87.201 121.776 125.672 1.00 47.62 98 HIS A O 1
ATOM 1225 N N . GLN A 1 127 ? 87.857 121.302 123.562 1.00 45.51 99 GLN A N 1
ATOM 1226 C CA . GLN A 1 127 ? 89.218 120.876 123.893 1.00 43.84 99 GLN A CA 1
ATOM 1227 C C . GLN A 1 127 ? 90.093 121.395 122.754 1.00 42.15 99 GLN A C 1
ATOM 1228 O O . GLN A 1 127 ? 90.252 120.729 121.727 1.00 44.38 99 GLN A O 1
ATOM 1242 N N . PHE A 1 128 ? 90.642 122.597 122.943 1.00 38.96 100 PHE A N 1
ATOM 1243 C CA . PHE A 1 128 ? 91.375 123.270 121.874 1.00 43.64 100 PHE A CA 1
ATOM 1244 C C . PHE A 1 128 ? 92.591 122.465 121.434 1.00 39.78 100 PHE A C 1
ATOM 1245 O O . PHE A 1 128 ? 92.835 122.298 120.231 1.00 44.79 100 PHE A O 1
ATOM 1262 N N . ASP A 1 129 ? 93.354 121.944 122.394 1.00 24.26 101 ASP A N 1
ATOM 1263 C CA . ASP A 1 129 ? 94.607 121.276 122.058 1.00 27.87 101 ASP A CA 1
ATOM 1264 C C . ASP A 1 129 ? 94.354 119.986 121.285 1.00 40.02 101 ASP A C 1
ATOM 1265 O O . ASP A 1 129 ? 95.057 119.691 120.310 1.00 38.96 101 ASP A O 1
ATOM 1274 N N . ASP A 1 130 ? 93.352 119.208 121.703 1.00 35.58 102 ASP A N 1
ATOM 1275 C CA . ASP A 1 130 ? 93.037 117.968 121.003 1.00 26.60 102 ASP A CA 1
ATOM 1276 C C . ASP A 1 130 ? 92.577 118.240 119.577 1.00 30.17 102 ASP A C 1
ATOM 1277 O O . ASP A 1 130 ? 92.990 117.545 118.638 1.00 39.75 102 ASP A O 1
ATOM 1286 N N . ALA A 1 131 ? 91.717 119.245 119.396 1.00 28.80 103 ALA A N 1
ATOM 1287 C CA . ALA A 1 131 ? 91.254 119.591 118.058 1.00 26.88 103 ALA A CA 1
ATOM 1288 C C . ALA A 1 131 ? 92.414 120.026 117.174 1.00 21.70 103 ALA A C 1
ATOM 1289 O O . ALA A 1 131 ? 92.502 119.619 116.009 1.00 27.60 103 ALA A O 1
ATOM 1296 N N . VAL A 1 132 ? 93.322 120.843 117.714 1.00 21.03 104 VAL A N 1
ATOM 1297 C CA . VAL A 1 132 ? 94.468 121.292 116.928 1.00 27.55 104 VAL A CA 1
ATOM 1298 C C . VAL A 1 132 ? 95.348 120.110 116.541 1.00 30.82 104 VAL A C 1
ATOM 1299 O O . VAL A 1 132 ? 95.814 120.017 115.400 1.00 32.18 104 VAL A O 1
ATOM 1312 N N . SER A 1 133 ? 95.596 119.193 117.480 1.00 26.31 105 SER A N 1
ATOM 1313 C CA . SER A 1 133 ? 96.457 118.050 117.184 1.00 17.54 105 SER A CA 1
ATOM 1314 C C . SER A 1 133 ? 95.841 117.160 116.110 1.00 21.34 105 SER A C 1
ATOM 1315 O O . SER A 1 133 ? 96.525 116.733 115.168 1.00 28.95 105 SER A O 1
ATOM 1323 N N . ILE A 1 134 ? 94.542 116.878 116.231 1.00 17.83 106 ILE A N 1
ATOM 1324 C CA . ILE A 1 134 ? 93.873 116.024 115.252 1.00 15.95 106 ILE A CA 1
ATOM 1325 C C . ILE A 1 134 ? 93.875 116.692 113.882 1.00 20.82 106 ILE A C 1
ATOM 1326 O O . ILE A 1 134 ? 94.119 116.044 112.852 1.00 20.50 106 ILE A O 1
ATOM 1342 N N . THR A 1 135 ? 93.612 118.002 113.847 1.00 26.08 107 THR A N 1
ATOM 1343 C CA . THR A 1 135 ? 93.623 118.724 112.582 1.00 20.11 107 THR A CA 1
ATOM 1344 C C . THR A 1 135 ? 95.006 118.700 111.947 1.00 21.58 107 THR A C 1
ATOM 1345 O O . THR A 1 135 ? 95.129 118.506 110.735 1.00 37.72 107 THR A O 1
ATOM 1356 N N . VAL A 1 136 ? 96.059 118.889 112.746 1.00 10.26 108 VAL A N 1
ATOM 1357 C CA . VAL A 1 136 ? 97.414 118.882 112.198 1.00 14.70 108 VAL A CA 1
ATOM 1358 C C . VAL A 1 136 ? 97.761 117.505 111.648 1.00 18.07 108 VAL A C 1
ATOM 1359 O O . VAL A 1 136 ? 98.431 117.387 110.614 1.00 20.50 108 VAL A O 1
ATOM 1372 N N . ALA A 1 137 ? 97.321 116.444 112.331 1.00 24.87 109 ALA A N 1
ATOM 1373 C CA . ALA A 1 137 ? 97.535 115.095 111.810 1.00 26.79 109 ALA A CA 1
ATOM 1374 C C . ALA A 1 137 ? 96.854 114.925 110.456 1.00 27.70 109 ALA A C 1
ATOM 1375 O O . ALA A 1 137 ? 97.447 114.393 109.501 1.00 31.23 109 ALA A O 1
ATOM 1382 N N . ILE A 1 138 ? 95.605 115.392 110.355 1.00 24.42 110 ILE A N 1
ATOM 1383 C CA . ILE A 1 138 ? 94.872 115.313 109.093 1.00 14.82 110 ILE A CA 1
ATOM 1384 C C . ILE A 1 138 ? 95.622 116.065 108.000 1.00 13.85 110 ILE A C 1
ATOM 1385 O O . ILE A 1 138 ? 95.802 115.562 106.884 1.00 24.05 110 ILE A O 1
ATOM 1401 N N . LEU A 1 139 ? 96.068 117.286 108.308 1.00 16.43 111 LEU A N 1
ATOM 1402 C CA . LEU A 1 139 ? 96.734 118.098 107.296 1.00 22.48 111 LEU A CA 1
ATOM 1403 C C . LEU A 1 139 ? 98.032 117.457 106.831 1.00 25.76 111 LEU A C 1
ATOM 1404 O O . LEU A 1 139 ? 98.313 117.440 105.631 1.00 36.43 111 LEU A O 1
ATOM 1420 N N . ILE A 1 140 ? 98.835 116.918 107.751 1.00 20.13 112 ILE A N 1
ATOM 1421 C CA . ILE A 1 140 ? 100.122 116.373 107.324 1.00 21.67 112 ILE A CA 1
ATOM 1422 C C . ILE A 1 140 ? 99.920 115.124 106.469 1.00 19.63 112 ILE A C 1
ATOM 1423 O O . ILE A 1 140 ? 100.568 114.969 105.422 1.00 25.61 112 ILE A O 1
ATOM 1439 N N . VAL A 1 141 ? 99.008 114.226 106.865 1.00 15.58 113 VAL A N 1
ATOM 1440 C CA . VAL A 1 141 ? 98.830 113.016 106.060 1.00 13.49 113 VAL A CA 1
ATOM 1441 C C . VAL A 1 141 ? 98.235 113.362 104.695 1.00 24.37 113 VAL A C 1
ATOM 1442 O O . VAL A 1 141 ? 98.690 112.854 103.655 1.00 18.88 113 VAL A O 1
ATOM 1455 N N . VAL A 1 142 ? 97.239 114.253 104.663 1.00 29.00 114 VAL A N 1
ATOM 1456 C CA . VAL A 1 142 ? 96.614 114.611 103.395 1.00 15.44 114 VAL A CA 1
ATOM 1457 C C . VAL A 1 142 ? 97.601 115.358 102.505 1.00 16.41 114 VAL A C 1
ATOM 1458 O O . VAL A 1 142 ? 97.581 115.209 101.279 1.00 30.15 114 VAL A O 1
ATOM 1471 N N . THR A 1 143 ? 98.475 116.173 103.098 1.00 12.69 115 THR A N 1
ATOM 1472 C CA . THR A 1 143 ? 99.471 116.890 102.313 1.00 15.92 115 THR A CA 1
ATOM 1473 C C . THR A 1 143 ? 100.488 115.934 101.709 1.00 28.57 115 THR A C 1
ATOM 1474 O O . THR A 1 143 ? 100.913 116.121 100.563 1.00 40.17 115 THR A O 1
ATOM 1485 N N . VAL A 1 144 ? 100.901 114.910 102.461 1.00 23.14 116 VAL A N 1
ATOM 1486 C CA . VAL A 1 144 ? 101.807 113.909 101.901 1.00 16.06 116 VAL A CA 1
ATOM 1487 C C . VAL A 1 144 ? 101.148 113.216 100.713 1.00 22.31 116 VAL A C 1
ATOM 1488 O O . VAL A 1 144 ? 101.759 113.047 99.644 1.00 20.58 116 VAL A O 1
ATOM 1501 N N . ALA A 1 145 ? 99.879 112.827 100.880 1.00 26.74 117 ALA A N 1
ATOM 1502 C CA . ALA A 1 145 ? 99.157 112.179 99.788 1.00 21.40 117 ALA A CA 1
ATOM 1503 C C . ALA A 1 145 ? 99.063 113.090 98.570 1.00 20.32 117 ALA A C 1
ATOM 1504 O O . ALA A 1 145 ? 99.299 112.653 97.437 1.00 28.98 117 ALA A O 1
ATOM 1511 N N . PHE A 1 146 ? 98.730 114.364 98.790 1.00 29.64 118 PHE A N 1
ATOM 1512 C CA . PHE A 1 146 ? 98.589 115.306 97.686 1.00 25.55 118 PHE A CA 1
ATOM 1513 C C . PHE A 1 146 ? 99.908 115.512 96.957 1.00 23.34 118 PHE A C 1
ATOM 1514 O O . PHE A 1 146 ? 99.940 115.550 95.723 1.00 34.91 118 PHE A O 1
ATOM 1531 N N . VAL A 1 147 ? 101.005 115.666 97.700 1.00 21.26 119 VAL A N 1
ATOM 1532 C CA . VAL A 1 147 ? 102.296 115.905 97.065 1.00 19.92 119 VAL A CA 1
ATOM 1533 C C . VAL A 1 147 ? 102.694 114.709 96.213 1.00 23.67 119 VAL A C 1
ATOM 1534 O O . VAL A 1 147 ? 103.148 114.865 95.070 1.00 30.17 119 VAL A O 1
ATOM 1547 N N . GLN A 1 148 ? 102.526 113.494 96.744 1.00 34.91 120 GLN A N 1
ATOM 1548 C CA . GLN A 1 148 ? 102.916 112.322 95.965 1.00 28.60 120 GLN A CA 1
ATOM 1549 C C . GLN A 1 148 ? 102.020 112.142 94.741 1.00 27.42 120 GLN A C 1
ATOM 1550 O O . GLN A 1 148 ? 102.509 111.802 93.654 1.00 23.04 120 GLN A O 1
ATOM 1564 N N . GLU A 1 149 ? 100.712 112.383 94.888 1.00 32.00 121 GLU A N 1
ATOM 1565 C CA . GLU A 1 149 ? 99.813 112.303 93.739 1.00 26.10 121 GLU A CA 1
ATOM 1566 C C . GLU A 1 149 ? 100.191 113.318 92.669 1.00 28.39 121 GLU A C 1
ATOM 1567 O O . GLU A 1 149 ? 100.194 113.000 91.474 1.00 33.51 121 GLU A O 1
ATOM 1579 N N . TYR A 1 150 ? 100.498 114.551 93.081 1.00 28.43 122 TYR A N 1
ATOM 1580 C CA . TYR A 1 150 ? 100.875 115.588 92.128 1.00 24.11 122 TYR A CA 1
ATOM 1581 C C . TYR A 1 150 ? 102.149 115.208 91.388 1.00 21.66 122 TYR A C 1
ATOM 1582 O O . TYR A 1 150 ? 102.235 115.354 90.163 1.00 37.01 122 TYR A O 1
ATOM 1600 N N . ARG A 1 151 ? 103.152 114.710 92.118 1.00 27.00 123 ARG A N 1
ATOM 1601 C CA . ARG A 1 151 ? 104.394 114.303 91.469 1.00 33.69 123 ARG A CA 1
ATOM 1602 C C . ARG A 1 151 ? 104.150 113.184 90.466 1.00 34.90 123 ARG A C 1
ATOM 1603 O O . ARG A 1 151 ? 104.671 113.221 89.343 1.00 34.47 123 ARG A O 1
ATOM 1624 N N . SER A 1 152 ? 103.346 112.186 90.847 1.00 32.44 124 SER A N 1
ATOM 1625 C CA . SER A 1 152 ? 103.073 111.073 89.943 1.00 30.29 124 SER A CA 1
ATOM 1626 C C . SER A 1 152 ? 102.348 111.547 88.690 1.00 28.10 124 SER A C 1
ATOM 1627 O O . SER A 1 152 ? 102.696 111.154 87.570 1.00 35.09 124 SER A O 1
ATOM 1635 N N . GLU A 1 153 ? 101.340 112.404 88.858 1.00 26.64 125 GLU A N 1
ATOM 1636 C CA . GLU A 1 153 ? 100.543 112.827 87.713 1.00 25.61 125 GLU A CA 1
ATOM 1637 C C . GLU A 1 153 ? 101.361 113.717 86.783 1.00 30.70 125 GLU A C 1
ATOM 1638 O O . GLU A 1 153 ? 101.231 113.624 85.556 1.00 36.13 125 GLU A O 1
ATOM 1650 N N . LYS A 1 154 ? 102.237 114.561 87.338 1.00 29.59 126 LYS A N 1
ATOM 1651 C CA . LYS A 1 154 ? 103.077 115.396 86.485 1.00 19.11 126 LYS A CA 1
ATOM 1652 C C . LYS A 1 154 ? 104.141 114.573 85.769 1.00 24.22 126 LYS A C 1
ATOM 1653 O O . LYS A 1 154 ? 104.469 114.856 84.611 1.00 38.26 126 LYS A O 1
ATOM 1672 N N . SER A 1 155 ? 104.692 113.548 86.425 1.00 25.43 127 SER A N 1
ATOM 1673 C CA . SER A 1 155 ? 105.623 112.665 85.727 1.00 32.69 127 SER A CA 1
ATOM 1674 C C . SER A 1 155 ? 104.921 111.920 84.598 1.00 34.79 127 SER A C 1
ATOM 1675 O O . SER A 1 155 ? 105.480 111.757 83.504 1.00 28.14 127 SER A O 1
ATOM 1683 N N . LEU A 1 156 ? 103.689 111.466 84.844 1.00 37.41 128 LEU A N 1
ATOM 1684 C CA . LEU A 1 156 ? 102.917 110.819 83.789 1.00 30.29 128 LEU A CA 1
ATOM 1685 C C . LEU A 1 156 ? 102.662 111.771 82.630 1.00 27.51 128 LEU A C 1
ATOM 1686 O O . LEU A 1 156 ? 102.736 111.371 81.465 1.00 31.02 128 LEU A O 1
ATOM 1702 N N . GLU A 1 157 ? 102.341 113.031 82.929 1.00 31.76 129 GLU A N 1
ATOM 1703 C CA . GLU A 1 157 ? 102.114 114.000 81.862 1.00 34.16 129 GLU A CA 1
ATOM 1704 C C . GLU A 1 157 ? 103.388 114.253 81.065 1.00 28.89 129 GLU A C 1
ATOM 1705 O O . GLU A 1 157 ? 103.346 114.360 79.832 1.00 29.32 129 GLU A O 1
ATOM 1717 N N . GLU A 1 158 ? 104.529 114.350 81.752 1.00 25.75 130 GLU A N 1
ATOM 1718 C CA . GLU A 1 158 ? 105.786 114.566 81.049 1.00 24.01 130 GLU A CA 1
ATOM 1719 C C . GLU A 1 158 ? 106.086 113.389 80.134 1.00 29.30 130 GLU A C 1
ATOM 1720 O O . GLU A 1 158 ? 106.537 113.576 78.999 1.00 28.59 130 GLU A O 1
ATOM 1732 N N . LEU A 1 159 ? 105.846 112.165 80.607 1.00 34.42 131 LEU A N 1
ATOM 1733 C CA . LEU A 1 159 ? 106.081 111.003 79.756 1.00 28.28 131 LEU A CA 1
ATOM 1734 C C . LEU A 1 159 ? 105.108 110.972 78.583 1.00 24.34 131 LEU A C 1
ATOM 1735 O O . LEU A 1 159 ? 105.497 110.657 77.452 1.00 27.69 131 LEU A O 1
ATOM 1751 N N . SER A 1 160 ? 103.835 111.296 78.831 1.00 29.62 132 SER A N 1
ATOM 1752 C CA . SER A 1 160 ? 102.839 111.276 77.764 1.00 27.87 132 SER A CA 1
ATOM 1753 C C . SER A 1 160 ? 103.125 112.335 76.709 1.00 28.03 132 SER A C 1
ATOM 1754 O O . SER A 1 160 ? 102.714 112.183 75.554 1.00 27.13 132 SER A O 1
ATOM 1762 N N . LYS A 1 161 ? 103.812 113.417 77.085 1.00 34.70 133 LYS A N 1
ATOM 1763 C CA . LYS A 1 161 ? 104.229 114.397 76.086 1.00 30.83 133 LYS A CA 1
ATOM 1764 C C . LYS A 1 161 ? 105.158 113.778 75.048 1.00 32.16 133 LYS A C 1
ATOM 1765 O O . LYS A 1 161 ? 105.193 114.235 73.900 1.00 35.44 133 LYS A O 1
ATOM 1784 N N . LEU A 1 162 ? 105.914 112.743 75.425 1.00 31.93 134 LEU A N 1
ATOM 1785 C CA . LEU A 1 162 ? 106.770 112.047 74.470 1.00 35.12 134 LEU A CA 1
ATOM 1786 C C . LEU A 1 162 ? 105.998 111.074 73.585 1.00 32.56 134 LEU A C 1
ATOM 1787 O O . LEU A 1 162 ? 106.582 110.518 72.649 1.00 30.97 134 LEU A O 1
ATOM 1803 N N . VAL A 1 163 ? 104.715 110.852 73.862 1.00 32.63 135 VAL A N 1
ATOM 1804 C CA . VAL A 1 163 ? 103.833 110.064 73.004 1.00 35.85 135 VAL A CA 1
ATOM 1805 C C . VAL A 1 163 ? 102.599 110.922 72.746 1.00 30.96 135 VAL A C 1
ATOM 1806 O O . VAL A 1 163 ? 101.534 110.661 73.325 1.00 29.18 135 VAL A O 1
ATOM 1819 N N . PRO A 1 164 ? 102.688 111.958 71.914 1.00 35.42 136 PRO A N 1
ATOM 1820 C CA . PRO A 1 164 ? 101.574 112.892 71.780 1.00 42.48 136 PRO A CA 1
ATOM 1821 C C . PRO A 1 164 ? 100.581 112.408 70.739 1.00 41.74 136 PRO A C 1
ATOM 1822 O O . PRO A 1 164 ? 100.920 111.553 69.908 1.00 46.80 136 PRO A O 1
ATOM 1833 N N . PRO A 1 165 ? 99.345 112.915 70.750 1.00 39.00 137 PRO A N 1
ATOM 1834 C CA . PRO A 1 165 ? 98.448 112.648 69.621 1.00 40.36 137 PRO A CA 1
ATOM 1835 C C . PRO A 1 165 ? 99.038 113.195 68.331 1.00 38.05 137 PRO A C 1
ATOM 1836 O O . PRO A 1 165 ? 99.678 114.248 68.318 1.00 43.40 137 PRO A O 1
ATOM 1847 N N . GLU A 1 166 ? 98.824 112.463 67.241 1.00 35.26 138 GLU A N 1
ATOM 1848 C CA . GLU A 1 166 ? 99.430 112.805 65.965 1.00 31.20 138 GLU A CA 1
ATOM 1849 C C . GLU A 1 166 ? 98.514 112.351 64.841 1.00 38.12 138 GLU A C 1
ATOM 1850 O O . GLU A 1 166 ? 97.532 111.636 65.057 1.00 48.99 138 GLU A O 1
ATOM 1862 N N . CYS A 1 167 ? 98.846 112.783 63.629 1.00 33.40 139 CYS A N 1
ATOM 1863 C CA . CYS A 1 167 ? 98.058 112.467 62.449 1.00 36.70 139 CYS A CA 1
ATOM 1864 C C . CYS A 1 167 ? 98.923 112.716 61.221 1.00 38.67 139 CYS A C 1
ATOM 1865 O O . CYS A 1 167 ? 100.060 113.191 61.320 1.00 37.07 139 CYS A O 1
ATOM 1873 N N . HIS A 1 168 ? 98.373 112.376 60.060 1.00 42.16 140 HIS A N 1
ATOM 1874 C CA . HIS A 1 168 ? 99.023 112.586 58.775 1.00 38.50 140 HIS A CA 1
ATOM 1875 C C . HIS A 1 168 ? 98.398 113.795 58.097 1.00 44.02 140 HIS A C 1
ATOM 1876 O O . HIS A 1 168 ? 97.176 113.851 57.925 1.00 43.22 140 HIS A O 1
ATOM 1890 N N . CYS A 1 169 ? 99.237 114.757 57.717 1.00 49.41 141 CYS A N 1
ATOM 1891 C CA . CYS A 1 169 ? 98.777 116.017 57.149 1.00 43.94 141 CYS A CA 1
ATOM 1892 C C . CYS A 1 169 ? 99.643 116.360 55.950 1.00 45.00 141 CYS A C 1
ATOM 1893 O O . CYS A 1 169 ? 100.870 116.272 56.028 1.00 44.34 141 CYS A O 1
ATOM 1901 N N . VAL A 1 170 ? 99.006 116.738 54.845 1.00 42.28 142 VAL A N 1
ATOM 1902 C CA . VAL A 1 170 ? 99.704 117.207 53.652 1.00 40.74 142 VAL A CA 1
ATOM 1903 C C . VAL A 1 170 ? 99.553 118.722 53.605 1.00 47.60 142 VAL A C 1
ATOM 1904 O O . VAL A 1 170 ? 98.436 119.241 53.498 1.00 51.99 142 VAL A O 1
ATOM 1917 N N . ARG A 1 171 ? 100.678 119.430 53.736 1.00 44.73 143 ARG A N 1
ATOM 1918 C CA . ARG A 1 171 ? 100.680 120.883 53.879 1.00 49.21 143 ARG A CA 1
ATOM 1919 C C . ARG A 1 171 ? 101.387 121.578 52.723 1.00 54.72 143 ARG A C 1
ATOM 1920 O O . ARG A 1 171 ? 100.773 122.408 52.044 1.00 51.78 143 ARG A O 1
ATOM 1941 N N . GLU A 1 172 ? 102.655 121.253 52.465 1.00 57.67 144 GLU A N 1
ATOM 1942 C CA . GLU A 1 172 ? 103.448 121.890 51.420 1.00 58.46 144 GLU A CA 1
ATOM 1943 C C . GLU A 1 172 ? 103.458 121.073 50.133 1.00 57.19 144 GLU A C 1
ATOM 1944 O O . GLU A 1 172 ? 104.414 121.151 49.354 1.00 55.83 144 GLU A O 1
ATOM 1956 N N . GLY A 1 173 ? 102.409 120.290 49.894 1.00 55.22 145 GLY A N 1
ATOM 1957 C CA . GLY A 1 173 ? 102.444 119.276 48.865 1.00 53.47 145 GLY A CA 1
ATOM 1958 C C . GLY A 1 173 ? 103.208 118.029 49.250 1.00 57.81 145 GLY A C 1
ATOM 1959 O O . GLY A 1 173 ? 103.351 117.127 48.413 1.00 59.78 145 GLY A O 1
ATOM 1963 N N . LYS A 1 174 ? 103.704 117.952 50.485 1.00 56.83 146 LYS A N 1
ATOM 1964 C CA . LYS A 1 174 ? 104.461 116.818 50.998 1.00 54.26 146 LYS A CA 1
ATOM 1965 C C . LYS A 1 174 ? 103.743 116.318 52.241 1.00 52.91 146 LYS A C 1
ATOM 1966 O O . LYS A 1 174 ? 103.476 117.099 53.160 1.00 51.10 146 LYS A O 1
ATOM 1985 N N . LEU A 1 175 ? 103.421 115.028 52.266 1.00 48.24 147 LEU A N 1
ATOM 1986 C CA . LEU A 1 175 ? 102.741 114.455 53.419 1.00 47.58 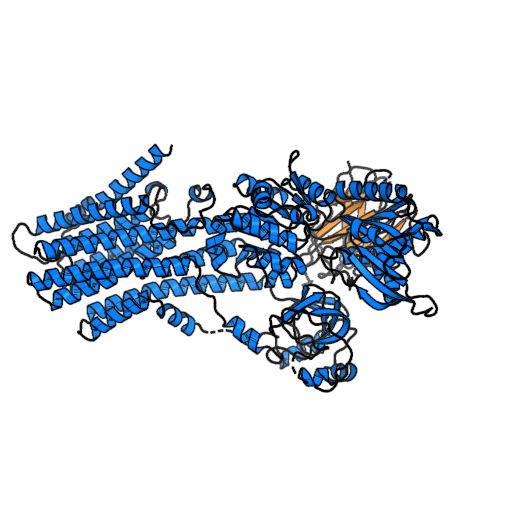147 LEU A CA 1
ATOM 1987 C C . LEU A 1 175 ? 103.714 114.330 54.585 1.00 49.96 147 LEU A C 1
ATOM 1988 O O . LEU A 1 175 ? 104.864 113.919 54.405 1.00 50.03 147 LEU A O 1
ATOM 2004 N N . GLU A 1 176 ? 103.250 114.687 55.783 1.00 49.85 148 GLU A N 1
ATOM 2005 C CA . GLU A 1 176 ? 104.074 114.707 56.981 1.00 50.29 148 GLU A CA 1
ATOM 2006 C C . GLU A 1 176 ? 103.283 114.147 58.153 1.00 53.86 148 GLU A C 1
ATOM 2007 O O . GLU A 1 176 ? 102.049 114.100 58.140 1.00 55.21 148 GLU A O 1
ATOM 2019 N N . HIS A 1 177 ? 104.022 113.710 59.170 1.00 50.07 149 HIS A N 1
ATOM 2020 C CA . HIS A 1 177 ? 103.458 113.224 60.426 1.00 45.42 149 HIS A CA 1
ATOM 2021 C C . HIS A 1 177 ? 103.496 114.391 61.408 1.00 48.33 149 HIS A C 1
ATOM 2022 O O . HIS A 1 177 ? 104.556 114.730 61.941 1.00 47.83 149 HIS A O 1
ATOM 2036 N N . THR A 1 178 ? 102.337 115.010 61.639 1.00 47.07 150 THR A N 1
ATOM 2037 C CA . THR A 1 178 ? 102.239 116.235 62.421 1.00 39.94 150 THR A CA 1
ATOM 2038 C C . THR A 1 178 ? 101.244 116.060 63.558 1.00 42.28 150 THR A C 1
ATOM 2039 O O . THR A 1 178 ? 100.304 115.266 63.468 1.00 53.50 150 THR A O 1
ATOM 2050 N N . LEU A 1 179 ? 101.456 116.821 64.626 1.00 37.24 151 LEU A N 1
ATOM 2051 C CA . LEU A 1 179 ? 100.588 116.737 65.790 1.00 32.16 151 LEU A CA 1
ATOM 2052 C C . LEU A 1 179 ? 99.191 117.243 65.456 1.00 28.41 151 LEU A C 1
ATOM 2053 O O . LEU A 1 179 ? 99.023 118.197 64.692 1.00 44.40 151 LEU A O 1
ATOM 2069 N N . ALA A 1 180 ? 98.179 116.595 66.038 1.00 22.80 152 ALA A N 1
ATOM 2070 C CA . ALA A 1 180 ? 96.820 117.118 65.959 1.00 29.53 152 ALA A CA 1
ATOM 2071 C C . ALA A 1 180 ? 96.695 118.469 66.649 1.00 39.12 152 ALA A C 1
ATOM 2072 O O . ALA A 1 180 ? 95.780 119.237 66.333 1.00 40.79 152 ALA A O 1
ATOM 2079 N N . ARG A 1 181 ? 97.592 118.764 67.591 1.00 54.80 153 ARG A N 1
ATOM 2080 C CA . ARG A 1 181 ? 97.614 120.068 68.241 1.00 50.77 153 ARG A CA 1
ATOM 2081 C C . ARG A 1 181 ? 97.862 121.180 67.226 1.00 49.87 153 ARG A C 1
ATOM 2082 O O . ARG A 1 181 ? 97.237 122.245 67.296 1.00 59.59 153 ARG A O 1
ATOM 2103 N N . ASP A 1 182 ? 98.764 120.949 66.271 1.00 39.85 154 ASP A N 1
ATOM 2104 C CA . ASP A 1 182 ? 99.172 121.980 65.325 1.00 41.69 154 ASP A CA 1
ATOM 2105 C C . ASP A 1 182 ? 98.162 122.223 64.209 1.00 43.29 154 ASP A C 1
ATOM 2106 O O . ASP A 1 182 ? 98.354 123.158 63.425 1.00 49.94 154 ASP A O 1
ATOM 2115 N N . LEU A 1 183 ? 97.108 121.418 64.107 1.00 37.29 155 LEU A N 1
ATOM 2116 C CA . LEU A 1 183 ? 96.160 121.571 63.011 1.00 42.72 155 LEU A CA 1
ATOM 2117 C C . LEU A 1 183 ? 95.406 122.890 63.116 1.00 44.74 155 LEU A C 1
ATOM 2118 O O . LEU A 1 183 ? 95.008 123.312 64.205 1.00 46.56 155 LEU A O 1
ATOM 2134 N N . VAL A 1 184 ? 95.215 123.532 61.970 1.00 47.05 156 VAL A N 1
ATOM 2135 C CA . VAL A 1 184 ? 94.430 124.760 61.854 1.00 46.91 156 VAL A CA 1
ATOM 2136 C C . VAL A 1 184 ? 93.320 124.492 60.848 1.00 44.51 156 VAL A C 1
ATOM 2137 O O . VAL A 1 184 ? 93.431 123.566 60.028 1.00 51.86 156 VAL A O 1
ATOM 2150 N N . PRO A 1 185 ? 92.232 125.272 60.878 1.00 32.43 157 PRO A N 1
ATOM 2151 C CA . PRO A 1 185 ? 91.116 124.998 59.961 1.00 36.68 157 PRO A CA 1
ATOM 2152 C C . PRO A 1 185 ? 91.529 125.106 58.500 1.00 39.65 157 PRO A C 1
ATOM 2153 O O . PRO A 1 185 ? 92.381 125.916 58.128 1.00 45.09 157 PRO A O 1
ATOM 2164 N N . GLY A 1 186 ? 90.911 124.267 57.671 1.00 38.27 158 GLY A N 1
ATOM 2165 C CA . GLY A 1 186 ? 91.204 124.222 56.254 1.00 42.93 158 GLY A CA 1
ATOM 2166 C C . GLY A 1 186 ? 92.373 123.346 55.860 1.00 47.52 158 GLY A C 1
ATOM 2167 O O . GLY A 1 186 ? 92.681 123.259 54.665 1.00 52.55 158 GLY A O 1
ATOM 2171 N N . ASP A 1 187 ? 93.036 122.697 56.813 1.00 46.10 159 ASP A N 1
ATOM 2172 C CA . ASP A 1 187 ? 94.153 121.818 56.501 1.00 45.83 159 ASP A CA 1
ATOM 2173 C C . ASP A 1 187 ? 93.649 120.466 56.010 1.00 47.98 159 ASP A C 1
ATOM 2174 O O . ASP A 1 187 ? 92.556 120.020 56.368 1.00 51.05 159 ASP A O 1
ATOM 2183 N N . THR A 1 188 ? 94.465 119.809 55.188 1.00 44.71 160 THR A N 1
ATOM 2184 C CA . THR A 1 188 ? 94.120 118.529 54.579 1.00 44.27 160 THR A CA 1
ATOM 2185 C C . THR A 1 188 ? 94.673 117.400 55.441 1.00 42.43 160 THR A C 1
ATOM 2186 O O . THR A 1 188 ? 95.882 117.343 55.689 1.00 40.30 160 THR A O 1
ATOM 2197 N N . VAL A 1 189 ? 93.792 116.500 55.880 1.00 40.20 161 VAL A N 1
ATOM 2198 C CA . VAL A 1 189 ? 94.149 115.393 56.762 1.00 44.00 161 VAL A CA 1
ATOM 2199 C C . VAL A 1 189 ? 93.732 114.087 56.100 1.00 45.39 161 VAL A C 1
ATOM 2200 O O . VAL A 1 189 ? 92.596 113.958 55.625 1.00 39.72 161 VAL A O 1
ATOM 2213 N N . CYS A 1 190 ? 94.645 113.118 56.094 1.00 42.55 162 CYS A N 1
ATOM 2214 C CA . CYS A 1 190 ? 94.420 111.796 55.522 1.00 35.20 162 CYS A CA 1
ATOM 2215 C C . CYS A 1 190 ? 94.215 110.800 56.656 1.00 39.69 162 CYS A C 1
ATOM 2216 O O . CYS A 1 190 ? 95.080 110.660 57.527 1.00 34.24 162 CYS A O 1
ATOM 2224 N N . LEU A 1 191 ? 93.079 110.109 56.636 1.00 37.96 163 LEU A N 1
ATOM 2225 C CA . LEU A 1 191 ? 92.728 109.118 57.644 1.00 28.40 163 LEU A CA 1
ATOM 2226 C C . LEU A 1 191 ? 93.062 107.725 57.130 1.00 31.22 163 LEU A C 1
ATOM 2227 O O . LEU A 1 191 ? 92.702 107.372 56.002 1.00 39.22 163 LEU A O 1
ATOM 2243 N N . SER A 1 192 ? 93.742 106.943 57.961 1.00 46.14 164 SER A N 1
ATOM 2244 C CA . SER A 1 192 ? 94.100 105.563 57.670 1.00 39.96 164 SER A CA 1
ATOM 2245 C C . SER A 1 192 ? 93.313 104.629 58.582 1.00 34.35 164 SER A C 1
ATOM 2246 O O . SER A 1 192 ? 92.474 105.054 59.380 1.00 38.76 164 SER A O 1
ATOM 2254 N N . VAL A 1 193 ? 93.594 103.333 58.452 1.00 36.67 165 VAL A N 1
ATOM 2255 C CA . VAL A 1 193 ? 92.993 102.345 59.339 1.00 36.50 165 VAL A CA 1
ATOM 2256 C C . VAL A 1 193 ? 93.642 102.446 60.711 1.00 27.90 165 VAL A C 1
ATOM 2257 O O . VAL A 1 193 ? 94.870 102.540 60.832 1.00 33.45 165 VAL A O 1
ATOM 2270 N N . GLY A 1 194 ? 92.818 102.433 61.755 1.00 26.00 166 GLY A N 1
ATOM 2271 C CA . GLY A 1 194 ? 93.322 102.530 63.109 1.00 28.81 166 GLY A CA 1
ATOM 2272 C C . GLY A 1 194 ? 93.962 103.870 63.402 1.00 28.09 166 GLY A C 1
ATOM 2273 O O . GLY A 1 194 ? 95.037 103.934 64.006 1.00 33.44 166 GLY A O 1
ATOM 2277 N N . ASP A 1 195 ? 93.308 104.945 62.968 1.00 35.96 167 ASP A N 1
ATOM 2278 C CA . ASP A 1 195 ? 93.744 106.312 63.217 1.00 38.56 167 ASP A CA 1
ATOM 2279 C C . ASP A 1 195 ? 92.720 107.024 64.086 1.00 41.15 167 ASP A C 1
ATOM 2280 O O . ASP A 1 195 ? 91.511 106.845 63.909 1.00 39.92 167 ASP A O 1
ATOM 2289 N N . ARG A 1 196 ? 93.210 107.826 65.027 1.00 43.40 168 ARG A N 1
ATOM 2290 C CA . ARG A 1 196 ? 92.346 108.726 65.774 1.00 34.04 168 ARG A CA 1
ATOM 2291 C C . ARG A 1 196 ? 92.136 109.991 64.953 1.00 41.99 168 ARG A C 1
ATOM 2292 O O . ARG A 1 196 ? 93.101 110.600 64.481 1.00 45.01 168 ARG A O 1
ATOM 2313 N N . VAL A 1 197 ? 90.880 110.386 64.783 1.00 43.12 169 VAL A N 1
ATOM 2314 C CA . VAL A 1 197 ? 90.565 111.560 63.971 1.00 34.74 169 VAL A CA 1
ATOM 2315 C C . VAL A 1 197 ? 91.052 112.793 64.729 1.00 41.84 169 VAL A C 1
ATOM 2316 O O . VAL A 1 197 ? 90.596 113.030 65.857 1.00 44.87 169 VAL A O 1
ATOM 2329 N N . PRO A 1 198 ? 91.956 113.611 64.171 1.00 37.77 170 PRO A N 1
ATOM 2330 C CA . PRO A 1 198 ? 92.508 114.715 64.965 1.00 39.26 170 PRO A CA 1
ATOM 2331 C C . PRO A 1 198 ? 91.579 115.905 65.094 1.00 45.99 170 PRO A C 1
ATOM 2332 O O . PRO A 1 198 ? 91.809 116.752 65.967 1.00 55.08 170 PRO A O 1
ATOM 2343 N N . ALA A 1 199 ? 90.553 116.006 64.254 1.00 43.11 171 ALA A N 1
ATOM 2344 C CA . ALA A 1 199 ? 89.626 117.127 64.300 1.00 37.50 171 ALA A CA 1
ATOM 2345 C C . ALA A 1 199 ? 88.406 116.773 63.468 1.00 37.70 171 ALA A C 1
ATOM 2346 O O . ALA A 1 199 ? 88.397 115.780 62.737 1.00 52.87 171 ALA A O 1
ATOM 2353 N N . ASP A 1 200 ? 87.367 117.593 63.597 1.00 37.65 172 ASP A N 1
ATOM 2354 C CA . ASP A 1 200 ? 86.201 117.447 62.738 1.00 43.75 172 ASP A CA 1
ATOM 2355 C C . ASP A 1 200 ? 86.620 117.658 61.291 1.00 42.39 172 ASP A C 1
ATOM 2356 O O . ASP A 1 200 ? 87.173 118.707 60.948 1.00 49.78 172 ASP A O 1
ATOM 2365 N N . LEU A 1 201 ? 86.362 116.659 60.449 1.00 31.89 173 LEU A N 1
ATOM 2366 C CA . LEU A 1 201 ? 86.854 116.630 59.079 1.00 32.05 173 LEU A CA 1
ATOM 2367 C C . LEU A 1 201 ? 85.689 116.536 58.107 1.00 39.47 173 LEU A C 1
ATOM 2368 O O . LEU A 1 201 ? 84.733 115.789 58.334 1.00 42.08 173 LEU A O 1
ATOM 2384 N N . ARG A 1 202 ? 85.782 117.306 57.026 1.00 40.29 174 ARG A N 1
ATOM 2385 C CA . ARG A 1 202 ? 84.843 117.244 55.909 1.00 39.49 174 ARG A CA 1
ATOM 2386 C C . ARG A 1 202 ? 85.451 116.302 54.878 1.00 46.74 174 ARG A C 1
ATOM 2387 O O . ARG A 1 202 ? 86.339 116.690 54.115 1.00 49.82 174 ARG A O 1
ATOM 2408 N N . LEU A 1 203 ? 84.976 115.061 54.861 1.00 43.97 175 LEU A N 1
ATOM 2409 C CA . LEU A 1 203 ? 85.581 114.028 54.032 1.00 36.83 175 LEU A CA 1
ATOM 2410 C C . LEU A 1 203 ? 85.220 114.260 52.571 1.00 42.02 175 LEU A C 1
ATOM 2411 O O . LEU A 1 203 ? 84.038 114.260 52.213 1.00 47.22 175 LEU A O 1
ATOM 2427 N N . PHE A 1 204 ? 86.239 114.463 51.734 1.00 39.45 176 PHE A N 1
ATOM 2428 C CA . PHE A 1 204 ? 86.072 114.535 50.288 1.00 36.80 176 PHE A CA 1
ATOM 2429 C C . PHE A 1 204 ? 86.645 113.322 49.565 1.00 39.88 176 PHE A C 1
ATOM 2430 O O . PHE A 1 204 ? 86.547 113.252 48.336 1.00 43.16 176 PHE A O 1
ATOM 2447 N N . GLU A 1 205 ? 87.240 112.371 50.287 1.00 42.17 177 GLU A N 1
ATOM 2448 C CA . GLU A 1 205 ? 87.588 111.069 49.732 1.00 38.56 177 GLU A CA 1
ATOM 2449 C C . GLU A 1 205 ? 87.261 110.005 50.763 1.00 45.62 177 GLU A C 1
ATOM 2450 O O . GLU A 1 205 ? 87.739 110.081 51.896 1.00 48.08 177 GLU A O 1
ATOM 2462 N N . ALA A 1 206 ? 86.446 109.022 50.372 1.00 43.52 178 ALA A N 1
ATOM 2463 C CA . ALA A 1 206 ? 86.173 107.853 51.198 1.00 40.03 178 ALA A CA 1
ATOM 2464 C C . ALA A 1 206 ? 86.043 106.647 50.264 1.00 41.60 178 ALA A C 1
ATOM 2465 O O . ALA A 1 206 ? 84.972 106.318 49.757 1.00 48.28 178 ALA A O 1
ATOM 2472 N N . VAL A 1 207 ? 87.167 105.970 50.028 1.00 42.56 179 VAL A N 1
ATOM 2473 C CA . VAL A 1 207 ? 87.174 104.742 49.241 1.00 48.72 179 VAL A CA 1
ATOM 2474 C C . VAL A 1 207 ? 86.370 103.711 50.018 1.00 47.86 179 VAL A C 1
ATOM 2475 O O . VAL A 1 207 ? 85.331 103.228 49.555 1.00 52.29 179 VAL A O 1
ATOM 2488 N N . ASP A 1 208 ? 86.857 103.372 51.206 1.00 43.42 180 ASP A N 1
ATOM 2489 C CA . ASP A 1 208 ? 86.087 102.670 52.218 1.00 43.94 180 ASP A CA 1
ATOM 2490 C C . ASP A 1 208 ? 86.375 103.331 53.554 1.00 53.19 180 ASP A C 1
ATOM 2491 O O . ASP A 1 208 ? 87.474 103.840 53.782 1.00 52.71 180 ASP A O 1
ATOM 2500 N N . LEU A 1 209 ? 85.371 103.357 54.425 1.00 49.17 181 LEU A N 1
ATOM 2501 C CA . LEU A 1 209 ? 85.571 103.947 55.741 1.00 38.88 181 LEU A CA 1
ATOM 2502 C C . LEU A 1 209 ? 84.532 103.470 56.741 1.00 39.94 181 LEU A C 1
ATOM 2503 O O . LEU A 1 209 ? 83.345 103.785 56.615 1.00 43.59 181 LEU A O 1
ATOM 2519 N N . SER A 1 210 ? 84.980 102.694 57.723 1.00 37.13 182 SER A N 1
ATOM 2520 C CA . SER A 1 210 ? 84.197 102.428 58.918 1.00 39.49 182 SER A CA 1
ATOM 2521 C C . SER A 1 210 ? 84.871 103.097 60.106 1.00 42.91 182 SER A C 1
ATOM 2522 O O . SER A 1 210 ? 86.040 102.833 60.400 1.00 47.23 182 SER A O 1
ATOM 2530 N N . ILE A 1 211 ? 84.136 103.987 60.771 1.00 38.70 183 ILE A N 1
ATOM 2531 C CA . ILE A 1 211 ? 84.636 104.723 61.928 1.00 37.97 183 ILE A CA 1
ATOM 2532 C C . ILE A 1 211 ? 83.688 104.446 63.084 1.00 42.82 183 ILE A C 1
ATOM 2533 O O . ILE A 1 211 ? 82.489 104.726 62.986 1.00 45.50 183 ILE A O 1
ATOM 2549 N N . ASP A 1 212 ? 84.220 103.901 64.173 1.00 47.58 184 ASP A N 1
ATOM 2550 C CA . ASP A 1 212 ? 83.406 103.675 65.356 1.00 48.52 184 ASP A CA 1
ATOM 2551 C C . ASP A 1 212 ? 83.012 105.001 66.000 1.00 51.12 184 ASP A C 1
ATOM 2552 O O . ASP A 1 212 ? 83.737 105.996 65.921 1.00 52.08 184 ASP A O 1
ATOM 2561 N N . GLU A 1 213 ? 81.828 105.012 66.620 1.00 58.62 185 GLU A N 1
ATOM 2562 C CA . GLU A 1 213 ? 81.297 106.193 67.295 1.00 54.34 185 GLU A CA 1
ATOM 2563 C C . GLU A 1 213 ? 80.960 105.897 68.752 1.00 57.20 185 GLU A C 1
ATOM 2564 O O . GLU A 1 213 ? 80.145 106.607 69.350 1.00 58.34 185 GLU A O 1
ATOM 2576 N N . SER A 1 214 ? 81.569 104.861 69.336 1.00 59.77 186 SER A N 1
ATOM 2577 C CA . SER A 1 214 ? 81.269 104.506 70.719 1.00 62.59 186 SER A CA 1
ATOM 2578 C C . SER A 1 214 ? 81.709 105.602 71.681 1.00 62.40 186 SER A C 1
ATOM 2579 O O . SER A 1 214 ? 80.989 105.927 72.632 1.00 61.27 186 SER A O 1
ATOM 2587 N N . SER A 1 215 ? 82.888 106.182 71.451 1.00 60.23 187 SER A N 1
ATOM 2588 C CA . SER A 1 215 ? 83.414 107.194 72.359 1.00 58.63 187 SER A CA 1
ATOM 2589 C C . SER A 1 215 ? 82.602 108.484 72.339 1.00 60.95 187 SER A C 1
ATOM 2590 O O . SER A 1 215 ? 82.679 109.255 73.301 1.00 62.11 187 SER A O 1
ATOM 2598 N N . LEU A 1 216 ? 81.829 108.733 71.278 1.00 64.60 188 LEU A N 1
ATOM 2599 C CA . LEU A 1 216 ? 81.029 109.946 71.145 1.00 65.86 188 LEU A CA 1
ATOM 2600 C C . LEU A 1 216 ? 79.536 109.659 71.228 1.00 66.12 188 LEU A C 1
ATOM 2601 O O . LEU A 1 216 ? 78.839 110.231 72.070 1.00 64.09 188 LEU A O 1
ATOM 2617 N N . THR A 1 217 ? 79.025 108.776 70.369 1.00 71.17 189 THR A N 1
ATOM 2618 C CA . THR A 1 217 ? 77.588 108.535 70.304 1.00 71.79 189 THR A CA 1
ATOM 2619 C C . THR A 1 217 ? 77.134 107.590 71.412 1.00 70.36 189 THR A C 1
ATOM 2620 O O . THR A 1 217 ? 76.234 107.919 72.193 1.00 68.94 189 THR A O 1
ATOM 2631 N N . GLY A 1 218 ? 77.756 106.414 71.492 1.00 71.42 190 GLY A N 1
ATOM 2632 C CA . GLY A 1 218 ? 77.363 105.373 72.424 1.00 72.48 190 GLY A CA 1
ATOM 2633 C C . GLY A 1 218 ? 77.005 104.062 71.750 1.00 74.11 190 GLY A C 1
ATOM 2634 O O . GLY A 1 218 ? 76.723 103.073 72.434 1.00 72.23 190 GLY A O 1
ATOM 2638 N N . GLU A 1 219 ? 77.013 104.034 70.417 1.00 73.85 191 GLU A N 1
ATOM 2639 C CA . GLU A 1 219 ? 76.710 102.840 69.637 1.00 74.24 191 GLU A CA 1
ATOM 2640 C C . GLU A 1 219 ? 78.023 102.182 69.239 1.00 73.15 191 GLU A C 1
ATOM 2641 O O . GLU A 1 219 ? 78.858 102.806 68.575 1.00 75.77 191 GLU A O 1
ATOM 2653 N N . THR A 1 220 ? 78.202 100.923 69.644 1.00 70.10 192 THR A N 1
ATOM 2654 C CA . THR A 1 220 ? 79.444 100.215 69.357 1.00 70.96 192 THR A CA 1
ATOM 2655 C C . THR A 1 220 ? 79.573 99.829 67.889 1.00 69.50 192 THR A C 1
ATOM 2656 O O . THR A 1 220 ? 80.690 99.571 67.428 1.00 67.22 192 THR A O 1
ATOM 2667 N N . THR A 1 221 ? 78.470 99.779 67.151 1.00 66.48 193 THR A N 1
ATOM 2668 C CA . THR A 1 221 ? 78.529 99.386 65.749 1.00 66.69 193 THR A CA 1
ATOM 2669 C C . THR A 1 221 ? 79.289 100.445 64.948 1.00 65.56 193 THR A C 1
ATOM 2670 O O . THR A 1 221 ? 78.989 101.637 65.080 1.00 64.44 193 THR A O 1
ATOM 2681 N N . PRO A 1 222 ? 80.272 100.070 64.120 1.00 53.08 194 PRO A N 1
ATOM 2682 C CA . PRO A 1 222 ? 80.885 101.072 63.240 1.00 50.73 194 PRO A CA 1
ATOM 2683 C C . PRO A 1 222 ? 79.879 101.617 62.238 1.00 50.73 194 PRO A C 1
ATOM 2684 O O . PRO A 1 222 ? 78.954 100.922 61.812 1.00 46.31 194 PRO A O 1
ATOM 2695 N N . CYS A 1 223 ? 80.075 102.881 61.866 1.00 55.72 195 CYS A N 1
ATOM 2696 C CA . CYS A 1 223 ? 79.209 103.586 60.928 1.00 54.05 195 CYS A CA 1
ATOM 2697 C C . CYS A 1 223 ? 79.985 103.852 59.646 1.00 48.65 195 CYS A C 1
ATOM 2698 O O . CYS A 1 223 ? 81.071 104.441 59.684 1.00 43.98 195 CYS A O 1
ATOM 2706 N N . SER A 1 224 ? 79.431 103.415 58.518 1.00 50.11 196 SER A N 1
ATOM 2707 C CA . SER A 1 224 ? 80.065 103.658 57.232 1.00 51.86 196 SER A CA 1
ATOM 2708 C C . SER A 1 224 ? 79.884 105.114 56.819 1.00 55.33 196 SER A C 1
ATOM 2709 O O . SER A 1 224 ? 78.839 105.725 57.060 1.00 56.74 196 SER A O 1
ATOM 2717 N N . LYS A 1 225 ? 80.918 105.666 56.185 1.00 47.68 197 LYS A N 1
ATOM 2718 C CA . LYS A 1 225 ? 80.945 107.061 55.767 1.00 42.55 197 LYS A CA 1
ATOM 2719 C C . LYS A 1 225 ? 80.865 107.161 54.250 1.00 48.30 197 LYS A C 1
ATOM 2720 O O . LYS A 1 225 ? 81.492 106.376 53.532 1.00 50.13 197 LYS A O 1
ATOM 2739 N N . VAL A 1 226 ? 80.087 108.134 53.776 1.00 56.37 198 VAL A N 1
ATOM 2740 C CA . VAL A 1 226 ? 79.915 108.415 52.355 1.00 54.58 198 VAL A CA 1
ATOM 2741 C C . VAL A 1 226 ? 80.337 109.856 52.108 1.00 50.40 198 VAL A C 1
ATOM 2742 O O . VAL A 1 226 ? 79.878 110.770 52.803 1.00 50.80 198 VAL A O 1
ATOM 2755 N N . THR A 1 227 ? 81.210 110.057 51.119 1.00 49.05 199 THR A N 1
ATOM 2756 C CA . THR A 1 227 ? 81.796 111.370 50.872 1.00 52.73 199 THR A CA 1
ATOM 2757 C C . THR A 1 227 ? 80.819 112.366 50.257 1.00 54.96 199 THR A C 1
ATOM 2758 O O . THR A 1 227 ? 81.110 113.566 50.261 1.00 47.43 199 THR A O 1
ATOM 2769 N N . ALA A 1 228 ? 79.684 111.912 49.731 1.00 57.59 200 ALA A N 1
ATOM 2770 C CA . ALA A 1 228 ? 78.771 112.820 49.059 1.00 54.56 200 ALA A CA 1
ATOM 2771 C C . ALA A 1 228 ? 78.093 113.745 50.074 1.00 58.07 200 ALA A C 1
ATOM 2772 O O . ALA A 1 228 ? 78.014 113.418 51.261 1.00 57.34 200 ALA A O 1
ATOM 2779 N N . PRO A 1 229 ? 77.598 114.908 49.639 1.00 66.79 201 PRO A N 1
ATOM 2780 C CA . PRO A 1 229 ? 76.887 115.786 50.576 1.00 65.10 201 PRO A CA 1
ATOM 2781 C C . PRO A 1 229 ? 75.600 115.151 51.076 1.00 64.96 201 PRO A C 1
ATOM 2782 O O . PRO A 1 229 ? 74.941 114.385 50.368 1.00 63.84 201 PRO A O 1
ATOM 2793 N N . GLN A 1 230 ? 75.247 115.488 52.318 1.00 69.60 202 GLN A N 1
ATOM 2794 C CA . GLN A 1 230 ? 74.036 114.999 52.966 1.00 69.60 202 GLN A CA 1
ATOM 2795 C C . GLN A 1 230 ? 73.070 116.162 53.159 1.00 72.56 202 GLN A C 1
ATOM 2796 O O . GLN A 1 230 ? 73.425 117.112 53.873 1.00 73.23 202 GLN A O 1
ATOM 2810 N N . PRO A 1 231 ? 71.869 116.171 52.571 1.00 79.97 203 PRO A N 1
ATOM 2811 C CA . PRO A 1 231 ? 70.969 117.308 52.795 1.00 79.52 203 PRO A CA 1
ATOM 2812 C C . PRO A 1 231 ? 70.488 117.374 54.235 1.00 79.23 203 PRO A C 1
ATOM 2813 O O . PRO A 1 231 ? 70.334 116.354 54.913 1.00 79.39 203 PRO A O 1
ATOM 2824 N N . ALA A 1 232 ? 70.247 118.600 54.695 1.00 74.80 204 ALA A N 1
ATOM 2825 C CA . ALA A 1 232 ? 69.761 118.856 56.049 1.00 76.80 204 ALA A CA 1
ATOM 2826 C C . ALA A 1 232 ? 70.705 118.286 57.104 1.00 77.74 204 ALA A C 1
ATOM 2827 O O . ALA A 1 232 ? 71.868 117.998 56.823 1.00 77.98 204 ALA A O 1
ATOM 2834 N N . ALA A 1 239 ? 74.975 112.891 64.796 1.00 69.87 211 ALA A N 1
ATOM 2835 C CA . ALA A 1 239 ? 75.170 111.446 64.793 1.00 75.89 211 ALA A CA 1
ATOM 2836 C C . ALA A 1 239 ? 74.975 110.876 63.392 1.00 75.20 211 ALA A C 1
ATOM 2837 O O . ALA A 1 239 ? 75.678 109.951 62.987 1.00 73.65 211 ALA A O 1
ATOM 2843 N N . SER A 1 240 ? 74.017 111.436 62.657 1.00 79.95 212 SER A N 1
ATOM 2844 C CA . SER A 1 240 ? 73.705 110.997 61.304 1.00 79.07 212 SER A CA 1
ATOM 2845 C C . SER A 1 240 ? 74.550 111.695 60.242 1.00 76.22 212 SER A C 1
ATOM 2846 O O . SER A 1 240 ? 74.234 111.593 59.052 1.00 74.54 212 SER A O 1
ATOM 2854 N N . ARG A 1 241 ? 75.615 112.395 60.638 1.00 71.64 213 ARG A N 1
ATOM 2855 C CA . ARG A 1 241 ? 76.487 113.084 59.686 1.00 69.39 213 ARG A CA 1
ATOM 2856 C C . ARG A 1 241 ? 77.359 112.030 59.011 1.00 70.52 213 ARG A C 1
ATOM 2857 O O . ARG A 1 241 ? 78.494 111.755 59.407 1.00 71.57 213 ARG A O 1
ATOM 2878 N N . SER A 1 242 ? 76.802 111.427 57.958 1.00 64.35 214 SER A N 1
ATOM 2879 C CA . SER A 1 242 ? 77.470 110.320 57.285 1.00 63.36 214 SER A CA 1
ATOM 2880 C C . SER A 1 242 ? 78.770 110.737 56.610 1.00 63.29 214 SER A C 1
ATOM 2881 O O . SER A 1 242 ? 79.623 109.879 56.369 1.00 67.66 214 SER A O 1
ATOM 2889 N N . ASN A 1 243 ? 78.945 112.025 56.304 1.00 52.43 215 ASN A N 1
ATOM 2890 C CA . ASN A 1 243 ? 80.130 112.510 55.610 1.00 52.48 215 ASN A CA 1
ATOM 2891 C C . ASN A 1 243 ? 81.116 113.249 56.503 1.00 50.26 215 ASN A C 1
ATOM 2892 O O . ASN A 1 243 ? 82.249 113.482 56.072 1.00 49.19 215 ASN A O 1
ATOM 2903 N N . ILE A 1 244 ? 80.723 113.615 57.721 1.00 51.29 216 ILE A N 1
ATOM 2904 C CA . ILE A 1 244 ? 81.601 114.315 58.654 1.00 57.69 216 ILE A CA 1
ATOM 2905 C C . ILE A 1 244 ? 82.237 113.297 59.590 1.00 58.31 216 ILE A C 1
ATOM 2906 O O . ILE A 1 244 ? 81.545 112.436 60.149 1.00 57.59 216 ILE A O 1
ATOM 2922 N N . ALA A 1 245 ? 83.557 113.393 59.759 1.00 51.04 217 ALA A N 1
ATOM 2923 C CA . ALA A 1 245 ? 84.317 112.561 60.688 1.00 46.87 217 ALA A CA 1
ATOM 2924 C C . ALA A 1 245 ? 84.674 113.414 61.899 1.00 49.38 217 ALA A C 1
ATOM 2925 O O . ALA A 1 245 ? 85.545 114.287 61.814 1.00 59.39 217 ALA A O 1
ATOM 2932 N N . PHE A 1 246 ? 84.013 113.154 63.023 1.00 43.05 218 PHE A N 1
ATOM 2933 C CA . PHE A 1 246 ? 84.172 113.990 64.202 1.00 48.30 218 PHE A CA 1
ATOM 2934 C C . PHE A 1 246 ? 85.550 113.795 64.831 1.00 46.99 218 PHE A C 1
ATOM 2935 O O . PHE A 1 246 ? 86.265 112.833 64.547 1.00 40.08 218 PHE A O 1
ATOM 2952 N N . MET A 1 247 ? 85.914 114.735 65.701 1.00 53.32 219 MET A N 1
ATOM 2953 C CA . MET A 1 247 ? 87.191 114.673 66.399 1.00 51.58 219 MET A CA 1
ATOM 2954 C C . MET A 1 247 ? 87.215 113.484 67.352 1.00 52.02 219 MET A C 1
ATOM 2955 O O . MET A 1 247 ? 86.211 113.161 67.992 1.00 56.01 219 MET A O 1
ATOM 2969 N N . GLY A 1 248 ? 88.369 112.822 67.431 1.00 49.57 220 GLY A N 1
ATOM 2970 C CA . GLY A 1 248 ? 88.648 111.871 68.485 1.00 46.63 220 GLY A CA 1
ATOM 2971 C C . GLY A 1 248 ? 88.126 110.468 68.273 1.00 50.38 220 GLY A C 1
ATOM 2972 O O . GLY A 1 248 ? 88.506 109.566 69.029 1.00 51.58 220 GLY A O 1
ATOM 2976 N N . THR A 1 249 ? 87.272 110.242 67.279 1.00 50.53 221 THR A N 1
ATOM 2977 C CA . THR A 1 249 ? 86.826 108.888 66.994 1.00 42.60 221 THR A CA 1
ATOM 2978 C C . THR A 1 249 ? 87.969 108.088 66.370 1.00 40.84 221 THR A C 1
ATOM 2979 O O . THR A 1 249 ? 89.069 108.599 66.148 1.00 34.42 221 THR A O 1
ATOM 2990 N N . LEU A 1 250 ? 87.702 106.810 66.103 1.00 42.36 222 LEU A N 1
ATOM 2991 C CA . LEU A 1 250 ? 88.704 105.877 65.602 1.00 36.73 222 LEU A CA 1
ATOM 2992 C C . LEU A 1 250 ? 88.228 105.245 64.303 1.00 39.60 222 LEU A C 1
ATOM 2993 O O . LEU A 1 250 ? 87.070 104.834 64.188 1.00 47.58 222 LEU A O 1
ATOM 3009 N N . VAL A 1 251 ? 89.135 105.156 63.335 1.00 36.32 223 VAL A N 1
ATOM 3010 C CA . VAL A 1 251 ? 88.824 104.638 62.006 1.00 34.97 223 VAL A CA 1
ATOM 3011 C C . VAL A 1 251 ? 89.039 103.130 62.031 1.00 33.18 223 VAL A C 1
ATOM 3012 O O . VAL A 1 251 ? 90.165 102.656 62.201 1.00 41.81 223 VAL A O 1
ATOM 3025 N N . ARG A 1 252 ? 87.956 102.372 61.854 1.00 31.88 224 ARG A N 1
ATOM 3026 C CA . ARG A 1 252 ? 88.047 100.919 61.940 1.00 42.07 224 ARG A CA 1
ATOM 3027 C C . ARG A 1 252 ? 88.662 100.316 60.682 1.00 40.70 224 ARG A C 1
ATOM 3028 O O . ARG A 1 252 ? 89.380 99.313 60.761 1.00 42.33 224 ARG A O 1
ATOM 3049 N N . CYS A 1 253 ? 88.391 100.899 59.515 1.00 40.20 225 CYS A N 1
ATOM 3050 C CA . CYS A 1 253 ? 88.806 100.285 58.261 1.00 40.29 225 CYS A CA 1
ATOM 3051 C C . CYS A 1 253 ? 88.913 101.343 57.173 1.00 41.00 225 CYS A C 1
ATOM 3052 O O . CYS A 1 253 ? 88.283 102.400 57.241 1.00 49.93 225 CYS A O 1
ATOM 3060 N N . GLY A 1 254 ? 89.729 101.034 56.166 1.00 34.21 226 GLY A N 1
ATOM 3061 C CA . GLY A 1 254 ? 89.795 101.825 54.955 1.00 31.75 226 GLY A CA 1
ATOM 3062 C C . GLY A 1 254 ? 90.650 103.070 55.078 1.00 39.51 226 GLY A C 1
ATOM 3063 O O . GLY A 1 254 ? 91.341 103.313 56.072 1.00 39.05 226 GLY A O 1
ATOM 3067 N N . LYS A 1 255 ? 90.597 103.874 54.015 1.00 39.47 227 LYS A N 1
ATOM 3068 C CA . LYS A 1 255 ? 91.332 105.126 53.907 1.00 31.24 227 LYS A CA 1
ATOM 3069 C C . LYS A 1 255 ? 90.380 106.244 53.504 1.00 33.83 227 LYS A C 1
ATOM 3070 O O . LYS A 1 255 ? 89.334 105.999 52.895 1.00 41.86 227 LYS A O 1
ATOM 3089 N N . ALA A 1 256 ? 90.750 107.476 53.845 1.00 34.04 228 ALA A N 1
ATOM 3090 C CA . ALA A 1 256 ? 89.938 108.632 53.499 1.00 35.65 228 ALA A CA 1
ATOM 3091 C C . ALA A 1 256 ? 90.794 109.887 53.552 1.00 37.67 228 ALA A C 1
ATOM 3092 O O . ALA A 1 256 ? 91.931 109.873 54.024 1.00 31.71 228 ALA A O 1
ATOM 3099 N N . LYS A 1 257 ? 90.218 110.982 53.065 1.00 42.74 229 LYS A N 1
ATOM 3100 C CA . LYS A 1 257 ? 90.874 112.282 53.067 1.00 37.07 229 LYS A CA 1
ATOM 3101 C C . LYS A 1 257 ? 89.817 113.357 53.261 1.00 37.32 229 LYS A C 1
ATOM 3102 O O . LYS A 1 257 ? 88.767 113.316 52.610 1.00 39.43 229 LYS A O 1
ATOM 3121 N N . GLY A 1 258 ? 90.101 114.315 54.149 1.00 37.25 230 GLY A N 1
ATOM 3122 C CA . GLY A 1 258 ? 89.161 115.372 54.468 1.00 42.05 230 GLY A CA 1
ATOM 3123 C C . GLY A 1 258 ? 89.881 116.675 54.744 1.00 43.49 230 GLY A C 1
ATOM 3124 O O . GLY A 1 258 ? 91.113 116.738 54.772 1.00 39.86 230 GLY A O 1
ATOM 3128 N N . VAL A 1 259 ? 89.084 117.726 54.938 1.00 43.37 231 VAL A N 1
ATOM 3129 C CA . VAL A 1 259 ? 89.576 119.049 55.310 1.00 47.87 231 VAL A CA 1
ATOM 3130 C C . VAL A 1 259 ? 88.989 119.406 56.668 1.00 44.99 231 VAL A C 1
ATOM 3131 O O . VAL A 1 259 ? 87.777 119.284 56.878 1.00 46.85 231 VAL A O 1
ATOM 3144 N N . VAL A 1 260 ? 89.853 119.832 57.588 1.00 41.05 232 VAL A N 1
ATOM 3145 C CA . VAL A 1 260 ? 89.421 120.095 58.957 1.00 36.51 232 VAL A CA 1
ATOM 3146 C C . VAL A 1 260 ? 88.553 121.346 58.988 1.00 33.34 232 VAL A C 1
ATOM 3147 O O . VAL A 1 260 ? 88.908 122.385 58.417 1.00 45.91 232 VAL A O 1
ATOM 3160 N N . ILE A 1 261 ? 87.404 121.242 59.657 1.00 33.72 233 ILE A N 1
ATOM 3161 C CA . ILE A 1 261 ? 86.406 122.305 59.719 1.00 37.57 233 ILE A CA 1
ATOM 3162 C C . ILE A 1 261 ? 86.324 122.932 61.106 1.00 42.68 233 ILE A C 1
ATOM 3163 O O . ILE A 1 261 ? 85.365 123.654 61.396 1.00 54.22 233 ILE A O 1
ATOM 3179 N N . GLY A 1 262 ? 87.294 122.673 61.975 1.00 44.70 234 GLY A N 1
ATOM 3180 C CA . GLY A 1 262 ? 87.258 123.233 63.312 1.00 48.07 234 GLY A CA 1
ATOM 3181 C C . GLY A 1 262 ? 88.540 122.944 64.055 1.00 50.10 234 GLY A C 1
ATOM 3182 O O . GLY A 1 262 ? 89.298 122.036 63.701 1.00 47.85 234 GLY A O 1
ATOM 3186 N N . THR A 1 263 ? 88.769 123.731 65.103 1.00 57.94 235 THR A N 1
ATOM 3187 C CA . THR A 1 263 ? 89.967 123.595 65.916 1.00 54.94 235 THR A CA 1
ATOM 3188 C C . THR A 1 263 ? 89.649 124.075 67.324 1.00 54.02 235 THR A C 1
ATOM 3189 O O . THR A 1 263 ? 88.824 124.972 67.518 1.00 56.53 235 THR A O 1
ATOM 3200 N N . GLY A 1 264 ? 90.309 123.467 68.304 1.00 59.40 236 GLY A N 1
ATOM 3201 C CA . GLY A 1 264 ? 90.061 123.840 69.688 1.00 60.72 236 GLY A CA 1
ATOM 3202 C C . GLY A 1 264 ? 88.665 123.434 70.115 1.00 62.32 236 GLY A C 1
ATOM 3203 O O . GLY A 1 264 ? 88.258 122.276 69.966 1.00 68.57 236 GLY A O 1
ATOM 3207 N N . GLU A 1 265 ? 87.914 124.395 70.649 1.00 66.45 237 GLU A N 1
ATOM 3208 C CA . GLU A 1 265 ? 86.569 124.140 71.151 1.00 68.54 237 GLU A CA 1
ATOM 3209 C C . GLU A 1 265 ? 85.510 124.135 70.055 1.00 69.27 237 GLU A C 1
ATOM 3210 O O . GLU A 1 265 ? 84.336 123.897 70.356 1.00 71.46 237 GLU A O 1
ATOM 3222 N N . ASN A 1 266 ? 85.887 124.380 68.797 1.00 60.95 238 ASN A N 1
ATOM 3223 C CA . ASN A 1 266 ? 84.915 124.399 67.709 1.00 61.90 238 ASN A CA 1
ATOM 3224 C C . ASN A 1 266 ? 84.385 123.014 67.358 1.00 62.28 238 ASN A C 1
ATOM 3225 O O . ASN A 1 266 ? 83.438 122.920 66.569 1.00 62.64 238 ASN A O 1
ATOM 3236 N N . SER A 1 267 ? 84.966 121.948 67.907 1.00 65.19 239 SER A N 1
ATOM 3237 C CA . SER A 1 267 ? 84.528 120.599 67.579 1.00 64.26 239 SER A CA 1
ATOM 3238 C C . SER A 1 267 ? 83.088 120.375 68.024 1.00 64.01 239 SER A C 1
ATOM 3239 O O . SER A 1 267 ? 82.630 120.920 69.032 1.00 65.66 239 SER A O 1
ATOM 3247 N N . GLU A 1 268 ? 82.369 119.560 67.249 1.00 64.41 240 GLU A N 1
ATOM 3248 C CA . GLU A 1 268 ? 80.958 119.315 67.532 1.00 65.19 240 GLU A CA 1
ATOM 3249 C C . GLU A 1 268 ? 80.776 118.603 68.867 1.00 62.75 240 GLU A C 1
ATOM 3250 O O . GLU A 1 268 ? 79.847 118.916 69.621 1.00 63.94 240 GLU A O 1
ATOM 3262 N N . PHE A 1 269 ? 81.655 117.646 69.174 1.00 70.73 241 PHE A N 1
ATOM 3263 C CA . PHE A 1 269 ? 81.538 116.816 70.369 1.00 75.27 241 PHE A CA 1
ATOM 3264 C C . PHE A 1 269 ? 82.765 116.972 71.261 1.00 73.60 241 PHE A C 1
ATOM 3265 O O . PHE A 1 269 ? 83.351 115.979 71.701 1.00 73.30 241 PHE A O 1
ATOM 3282 N N . GLY A 1 270 ? 83.178 118.216 71.515 1.00 77.26 242 GLY A N 1
ATOM 3283 C CA . GLY A 1 270 ? 84.271 118.457 72.441 1.00 78.91 242 GLY A CA 1
ATOM 3284 C C . GLY A 1 270 ? 83.890 118.350 73.903 1.00 79.74 242 GLY A C 1
ATOM 3285 O O . GLY A 1 270 ? 84.770 118.154 74.749 1.00 81.47 242 GLY A O 1
ATOM 3289 N N . GLU A 1 271 ? 82.598 118.470 74.220 1.00 87.86 243 GLU A N 1
ATOM 3290 C CA . GLU A 1 271 ? 82.178 118.448 75.617 1.00 90.30 243 GLU A CA 1
ATOM 3291 C C . GLU A 1 271 ? 82.349 117.065 76.235 1.00 89.37 243 GLU A C 1
ATOM 3292 O O . GLU A 1 271 ? 82.669 116.958 77.425 1.00 87.81 243 GLU A O 1
ATOM 3304 N N . VAL A 1 272 ? 82.161 115.998 75.454 1.00 82.99 244 VAL A N 1
ATOM 3305 C CA . VAL A 1 272 ? 82.386 114.658 75.992 1.00 79.83 244 VAL A CA 1
ATOM 3306 C C . VAL A 1 272 ? 83.858 114.470 76.336 1.00 79.10 244 VAL A C 1
ATOM 3307 O O . VAL A 1 272 ? 84.196 113.857 77.352 1.00 81.70 244 VAL A O 1
ATOM 3320 N N . PHE A 1 273 ? 84.758 115.013 75.513 1.00 74.19 245 PHE A N 1
ATOM 3321 C CA . PHE A 1 273 ? 86.186 114.934 75.815 1.00 74.71 245 PHE A CA 1
ATOM 3322 C C . PHE A 1 273 ? 86.543 115.782 77.027 1.00 80.02 245 PHE A C 1
ATOM 3323 O O . PHE A 1 273 ? 87.388 115.387 77.840 1.00 83.99 245 PHE A O 1
ATOM 3340 N N . LYS A 1 274 ? 85.918 116.954 77.162 1.00 86.74 246 LYS A N 1
ATOM 3341 C CA . LYS A 1 274 ? 86.117 117.751 78.367 1.00 87.40 246 LYS A CA 1
ATOM 3342 C C . LYS A 1 274 ? 85.678 116.978 79.604 1.00 88.11 246 LYS A C 1
ATOM 3343 O O . LYS A 1 274 ? 86.325 117.047 80.655 1.00 85.51 246 LYS A O 1
ATOM 3347 N N . MET A 1 275 ? 84.576 116.233 79.494 1.00 92.75 247 MET A N 1
ATOM 3348 C CA . MET A 1 275 ? 84.134 115.392 80.603 1.00 90.44 247 MET A CA 1
ATOM 3349 C C . MET A 1 275 ? 85.119 114.258 80.867 1.00 90.98 247 MET A C 1
ATOM 3350 O O . MET A 1 275 ? 85.393 113.925 82.026 1.00 91.64 247 MET A O 1
ATOM 3364 N N . MET A 1 276 ? 85.653 113.645 79.805 1.00 92.88 248 MET A N 1
ATOM 3365 C CA . MET A 1 276 ? 86.607 112.552 79.979 1.00 93.32 248 MET A CA 1
ATOM 3366 C C . MET A 1 276 ? 87.866 113.032 80.688 1.00 93.73 248 MET A C 1
ATOM 3367 O O . MET A 1 276 ? 88.422 112.318 81.531 1.00 92.18 248 MET A O 1
ATOM 3381 N N . GLN A 1 277 ? 88.337 114.235 80.355 1.00 97.99 249 GLN A N 1
ATOM 3382 C CA . GLN A 1 277 ? 89.502 114.779 81.047 1.00 97.81 249 GLN A CA 1
ATOM 3383 C C . GLN A 1 277 ? 89.224 114.992 82.530 1.00 100.27 249 GLN A C 1
ATOM 3384 O O . GLN A 1 277 ? 90.143 114.888 83.352 1.00 101.15 249 GLN A O 1
ATOM 3398 N N . ALA A 1 278 ? 87.974 115.285 82.891 1.00 102.75 250 ALA A N 1
ATOM 3399 C CA . ALA A 1 278 ? 87.563 115.486 84.275 1.00 101.83 250 ALA A CA 1
ATOM 3400 C C . ALA A 1 278 ? 86.855 114.271 84.866 1.00 101.26 250 ALA A C 1
ATOM 3401 O O . ALA A 1 278 ? 86.263 114.378 85.945 1.00 101.25 250 ALA A O 1
ATOM 3408 N N . GLU A 1 279 ? 86.894 113.121 84.186 1.00 101.74 251 GLU A N 1
ATOM 3409 C CA . GLU A 1 279 ? 86.179 111.947 84.676 1.00 102.77 251 GLU A CA 1
ATOM 3410 C C . GLU A 1 279 ? 86.802 111.386 85.947 1.00 102.84 251 GLU A C 1
ATOM 3411 O O . GLU A 1 279 ? 86.131 110.658 86.687 1.00 102.79 251 GLU A O 1
ATOM 3423 N N . GLU A 1 280 ? 88.079 111.685 86.202 1.00 97.69 252 GLU A N 1
ATOM 3424 C CA . GLU A 1 280 ? 88.815 111.112 87.325 1.00 96.55 252 GLU A CA 1
ATOM 3425 C C . GLU A 1 280 ? 88.907 109.600 87.154 1.00 95.43 252 GLU A C 1
ATOM 3426 O O . GLU A 1 280 ? 88.573 109.072 86.088 1.00 95.49 252 GLU A O 1
ATOM 3438 N N . ALA A 1 281 ? 89.406 108.874 88.168 1.00 76.80 253 ALA A N 1
ATOM 3439 C CA . ALA A 1 281 ? 89.554 107.398 88.122 1.00 76.00 253 ALA A CA 1
ATOM 3440 C C . ALA A 1 281 ? 88.821 106.762 89.306 1.00 73.36 253 ALA A C 1
ATOM 3441 O O . ALA A 1 281 ? 88.879 107.354 90.400 1.00 72.66 253 ALA A O 1
ATOM 3448 N N . PRO A 1 282 ? 88.112 105.615 89.160 1.00 60.48 254 PRO A N 1
ATOM 3449 C CA . PRO A 1 282 ? 87.530 104.928 90.315 1.00 60.26 254 PRO A CA 1
ATOM 3450 C C . PRO A 1 282 ? 88.696 104.402 91.162 1.00 57.56 254 PRO A C 1
ATOM 3451 O O . PRO A 1 282 ? 89.744 104.153 90.588 1.00 61.27 254 PRO A O 1
ATOM 3462 N N . LYS A 1 283 ? 88.508 104.230 92.474 1.00 43.06 255 LYS A N 1
ATOM 3463 C CA . LYS A 1 283 ? 89.588 103.764 93.377 1.00 41.87 255 LYS A CA 1
ATOM 3464 C C . LYS A 1 283 ? 90.078 102.399 92.899 1.00 36.89 255 LYS A C 1
ATOM 3465 O O . LYS A 1 283 ? 89.292 101.664 92.297 1.00 34.17 255 LYS A O 1
ATOM 3484 N N . THR A 1 284 ? 91.344 102.080 93.135 1.00 37.08 256 THR A N 1
ATOM 3485 C CA . THR A 1 284 ? 91.912 100.798 92.767 1.00 31.00 256 THR A CA 1
ATOM 3486 C C . THR A 1 284 ? 91.285 99.698 93.632 1.00 34.88 256 THR A C 1
ATOM 3487 O O . THR A 1 284 ? 90.831 99.972 94.747 1.00 47.94 256 THR A O 1
ATOM 3498 N N . PRO A 1 285 ? 91.199 98.452 93.135 1.00 30.25 257 PRO A N 1
ATOM 3499 C CA . PRO A 1 285 ? 90.707 97.371 94.012 1.00 29.50 257 PRO A CA 1
ATOM 3500 C C . PRO A 1 285 ? 91.494 97.210 95.302 1.00 38.16 257 PRO A C 1
ATOM 3501 O O . PRO A 1 285 ? 90.899 96.917 96.345 1.00 45.03 257 PRO A O 1
ATOM 3512 N N . LEU A 1 286 ? 92.817 97.391 95.266 1.00 36.01 258 LEU A N 1
ATOM 3513 C CA . LEU A 1 286 ? 93.586 97.426 96.505 1.00 29.13 258 LEU A CA 1
ATOM 3514 C C . LEU A 1 286 ? 93.149 98.591 97.383 1.00 22.85 258 LEU A C 1
ATOM 3515 O O . LEU A 1 286 ? 93.065 98.455 98.608 1.00 32.20 258 LEU A O 1
ATOM 3531 N N . GLN A 1 287 ? 92.870 99.747 96.777 1.00 26.59 259 GLN A N 1
ATOM 3532 C CA . GLN A 1 287 ? 92.425 100.895 97.560 1.00 32.21 259 GLN A CA 1
ATOM 3533 C C . GLN A 1 287 ? 91.082 100.619 98.226 1.00 31.85 259 GLN A C 1
ATOM 3534 O O . GLN A 1 287 ? 90.876 100.978 99.390 1.00 43.36 259 GLN A O 1
ATOM 3548 N N . LYS A 1 288 ? 90.158 99.979 97.508 1.00 27.68 260 LYS A N 1
ATOM 3549 C CA . LYS A 1 288 ? 88.883 99.607 98.115 1.00 33.22 260 LYS A CA 1
ATOM 3550 C C . LYS A 1 288 ? 89.083 98.582 99.225 1.00 34.33 260 LYS A C 1
ATOM 3551 O O . LYS A 1 288 ? 88.455 98.670 100.289 1.00 38.06 260 LYS A O 1
ATOM 3570 N N . SER A 1 289 ? 89.961 97.603 98.993 1.00 28.35 261 SER A N 1
ATOM 3571 C CA . SER A 1 289 ? 90.223 96.580 99.998 1.00 33.44 261 SER A CA 1
ATOM 3572 C C . SER A 1 289 ? 90.791 97.194 101.269 1.00 38.53 261 SER A C 1
ATOM 3573 O O . SER A 1 289 ? 90.425 96.793 102.379 1.00 29.89 261 SER A O 1
ATOM 3581 N N . MET A 1 290 ? 91.678 98.180 101.129 1.00 35.56 262 MET A N 1
ATOM 3582 C CA . MET A 1 290 ? 92.257 98.815 102.306 1.00 20.75 262 MET A CA 1
ATOM 3583 C C . MET A 1 290 ? 91.327 99.830 102.946 1.00 23.58 262 MET A C 1
ATOM 3584 O O . MET A 1 290 ? 91.419 100.049 104.154 1.00 37.15 262 MET A O 1
ATOM 3598 N N . ASP A 1 291 ? 90.420 100.441 102.188 1.00 23.04 263 ASP A N 1
ATOM 3599 C CA . ASP A 1 291 ? 89.356 101.197 102.834 1.00 28.31 263 ASP A CA 1
ATOM 3600 C C . ASP A 1 291 ? 88.516 100.275 103.708 1.00 32.17 263 ASP A C 1
ATOM 3601 O O . ASP A 1 291 ? 88.179 100.616 104.850 1.00 41.41 263 ASP A O 1
ATOM 3610 N N . LEU A 1 292 ? 88.210 99.078 103.200 1.00 32.63 264 LEU A N 1
ATOM 3611 C CA . LEU A 1 292 ? 87.468 98.098 103.989 1.00 33.78 264 LEU A CA 1
ATOM 3612 C C . LEU A 1 292 ? 88.259 97.662 105.220 1.00 32.90 264 LEU A C 1
ATOM 3613 O O . LEU A 1 292 ? 87.699 97.547 106.317 1.00 38.60 264 LEU A O 1
ATOM 3629 N N . LEU A 1 293 ? 89.559 97.399 105.056 1.00 33.21 265 LEU A N 1
ATOM 3630 C CA . LEU A 1 293 ? 90.376 96.962 106.187 1.00 31.71 265 LEU A CA 1
ATOM 3631 C C . LEU A 1 293 ? 90.490 98.063 107.234 1.00 28.52 265 LEU A C 1
ATOM 3632 O O . LEU A 1 293 ? 90.449 97.789 108.439 1.00 34.51 265 LEU A O 1
ATOM 3648 N N . GLY A 1 294 ? 90.658 99.310 106.793 1.00 18.14 266 GLY A N 1
ATOM 3649 C CA . GLY A 1 294 ? 90.691 100.417 107.729 1.00 24.97 266 GLY A CA 1
ATOM 3650 C C . GLY A 1 294 ? 89.386 100.570 108.480 1.00 29.16 266 GLY A C 1
ATOM 3651 O O . GLY A 1 294 ? 89.382 100.826 109.685 1.00 35.36 266 GLY A O 1
ATOM 3655 N N . LYS A 1 295 ? 88.259 100.403 107.784 1.00 29.60 267 LYS A N 1
ATOM 3656 C CA . LYS A 1 295 ? 86.969 100.451 108.463 1.00 30.40 267 LYS A CA 1
ATOM 3657 C C . LYS A 1 295 ? 86.840 99.326 109.484 1.00 38.06 267 LYS A C 1
ATOM 3658 O O . LYS A 1 295 ? 86.342 99.542 110.594 1.00 42.14 267 LYS A O 1
ATOM 3677 N N . GLN A 1 296 ? 87.294 98.121 109.131 1.00 32.77 268 GLN A N 1
ATOM 3678 C CA . GLN A 1 296 ? 87.216 96.998 110.061 1.00 31.32 268 GLN A CA 1
ATOM 3679 C C . GLN A 1 296 ? 88.063 97.250 111.303 1.00 35.14 268 GLN A C 1
ATOM 3680 O O . GLN A 1 296 ? 87.606 97.046 112.436 1.00 36.80 268 GLN A O 1
ATOM 3694 N N . LEU A 1 297 ? 89.309 97.691 111.106 1.00 33.66 269 LEU A N 1
ATOM 3695 C CA . LEU A 1 297 ? 90.186 97.965 112.239 1.00 24.57 269 LEU A CA 1
ATOM 3696 C C . LEU A 1 297 ? 89.626 99.087 113.101 1.00 30.23 269 LEU A C 1
ATOM 3697 O O . LEU A 1 297 ? 89.638 98.999 114.336 1.00 38.86 269 LEU A O 1
ATOM 3713 N N . SER A 1 298 ? 89.115 100.145 112.468 1.00 26.31 270 SER A N 1
ATOM 3714 C CA . SER A 1 298 ? 88.556 101.258 113.221 1.00 33.97 270 SER A CA 1
ATOM 3715 C C . SER A 1 298 ? 87.337 100.822 114.018 1.00 36.08 270 SER A C 1
ATOM 3716 O O . SER A 1 298 ? 87.155 101.253 115.156 1.00 43.07 270 SER A O 1
ATOM 3724 N N . PHE A 1 299 ? 86.492 99.961 113.449 1.00 33.76 271 PHE A N 1
ATOM 3725 C CA . PHE A 1 299 ? 85.292 99.543 114.169 1.00 39.64 271 PHE A CA 1
ATOM 3726 C C . PHE A 1 299 ? 85.633 98.601 115.319 1.00 41.59 271 PHE A C 1
ATOM 3727 O O . PHE A 1 299 ? 85.022 98.682 116.392 1.00 42.23 271 PHE A O 1
ATOM 3744 N N . TYR A 1 300 ? 86.614 97.714 115.129 1.00 40.92 272 TYR A N 1
ATOM 3745 C CA . TYR A 1 300 ? 87.082 96.901 116.250 1.00 38.92 272 TYR A CA 1
ATOM 3746 C C . TYR A 1 300 ? 87.637 97.782 117.365 1.00 42.42 272 TYR A C 1
ATOM 3747 O O . TYR A 1 300 ? 87.333 97.577 118.550 1.00 42.66 272 TYR A O 1
ATOM 3765 N N . SER A 1 301 ? 88.443 98.781 117.000 1.00 38.11 273 SER A N 1
ATOM 3766 C CA . SER A 1 301 ? 89.011 99.678 117.999 1.00 36.58 273 SER A CA 1
ATOM 3767 C C . SER A 1 301 ? 87.923 100.489 118.692 1.00 36.51 273 SER A C 1
ATOM 3768 O O . SER A 1 301 ? 88.003 100.750 119.894 1.00 38.37 273 SER A O 1
ATOM 3776 N N . PHE A 1 302 ? 86.906 100.914 117.940 1.00 36.70 274 PHE A N 1
ATOM 3777 C CA . PHE A 1 302 ? 85.788 101.642 118.532 1.00 37.13 274 PHE A CA 1
ATOM 3778 C C . PHE A 1 302 ? 85.027 100.771 119.519 1.00 38.14 274 PHE A C 1
ATOM 3779 O O . PHE A 1 302 ? 84.593 101.252 120.569 1.00 39.73 274 PHE A O 1
ATOM 3796 N N . GLY A 1 303 ? 84.845 99.490 119.199 1.00 45.35 275 GLY A N 1
ATOM 3797 C CA . GLY A 1 303 ? 84.242 98.585 120.167 1.00 50.57 275 GLY A CA 1
ATOM 3798 C C . GLY A 1 303 ? 85.074 98.468 121.430 1.00 48.77 275 GLY A C 1
ATOM 3799 O O . GLY A 1 303 ? 84.547 98.493 122.550 1.00 45.76 275 GLY A O 1
ATOM 3803 N N . ILE A 1 304 ? 86.394 98.358 121.266 1.00 45.89 276 ILE A N 1
ATOM 3804 C CA . ILE A 1 304 ? 87.281 98.279 122.427 1.00 41.81 276 ILE A CA 1
ATOM 3805 C C . ILE A 1 304 ? 87.171 99.550 123.264 1.00 43.16 276 ILE A C 1
ATOM 3806 O O . ILE A 1 304 ? 87.064 99.499 124.495 1.00 44.90 276 ILE A O 1
ATOM 3822 N N . ILE A 1 305 ? 87.188 100.711 122.605 1.00 44.90 277 ILE A N 1
ATOM 3823 C CA . ILE A 1 305 ? 87.104 101.981 123.321 1.00 41.60 277 ILE A CA 1
ATOM 3824 C C . ILE A 1 305 ? 85.746 102.128 123.992 1.00 43.83 277 ILE A C 1
ATOM 3825 O O . ILE A 1 305 ? 85.635 102.762 125.045 1.00 43.11 277 ILE A O 1
ATOM 3841 N N . GLY A 1 306 ? 84.695 101.563 123.401 1.00 53.13 278 GLY A N 1
ATOM 3842 C CA . GLY A 1 306 ? 83.413 101.528 124.085 1.00 54.69 278 GLY A CA 1
ATOM 3843 C C . GLY A 1 306 ? 83.469 100.704 125.356 1.00 57.70 278 GLY A C 1
ATOM 3844 O O . GLY A 1 306 ? 82.883 101.074 126.379 1.00 58.88 278 GLY A O 1
ATOM 3848 N N . ILE A 1 307 ? 84.173 99.570 125.308 1.00 56.29 279 ILE A N 1
ATOM 3849 C CA . ILE A 1 307 ? 84.376 98.784 126.524 1.00 54.66 279 ILE A CA 1
ATOM 3850 C C . ILE A 1 307 ? 85.139 99.601 127.563 1.00 55.59 279 ILE A C 1
ATOM 3851 O O . ILE A 1 307 ? 84.828 99.553 128.761 1.00 53.62 279 ILE A O 1
ATOM 3867 N N . ILE A 1 308 ? 86.153 100.355 127.126 1.00 52.36 280 ILE A N 1
ATOM 3868 C CA . ILE A 1 308 ? 86.897 101.202 128.061 1.00 52.76 280 ILE A CA 1
ATOM 3869 C C . ILE A 1 308 ? 85.981 102.266 128.659 1.00 58.18 280 ILE A C 1
ATOM 3870 O O . ILE A 1 308 ? 86.062 102.569 129.854 1.00 57.68 280 ILE A O 1
ATOM 3886 N N . MET A 1 309 ? 85.118 102.864 127.834 1.00 63.81 281 MET A N 1
ATOM 3887 C CA . MET A 1 309 ? 84.137 103.831 128.324 1.00 62.45 281 MET A CA 1
ATOM 3888 C C . MET A 1 309 ? 83.261 103.228 129.412 1.00 65.29 281 MET A C 1
ATOM 3889 O O . MET A 1 309 ? 83.078 103.820 130.483 1.00 64.35 281 MET A O 1
ATOM 3903 N N . LEU A 1 310 ? 82.697 102.050 129.142 1.00 72.45 282 LEU A N 1
ATOM 3904 C CA . LEU A 1 310 ? 81.809 101.419 130.113 1.00 72.56 282 LEU A CA 1
ATOM 3905 C C . LEU A 1 310 ? 82.548 101.084 131.402 1.00 71.68 282 LEU A C 1
ATOM 3906 O O . LEU A 1 310 ? 82.026 101.318 132.500 1.00 73.81 282 LEU A O 1
ATOM 3922 N N . VAL A 1 311 ? 83.767 100.549 131.291 1.00 67.18 283 VAL A N 1
ATOM 3923 C CA . VAL A 1 311 ? 84.536 100.195 132.482 1.00 67.52 283 VAL A CA 1
ATOM 3924 C C . VAL A 1 311 ? 84.855 101.447 133.291 1.00 68.82 283 VAL A C 1
ATOM 3925 O O . VAL A 1 311 ? 84.725 101.464 134.520 1.00 68.74 283 VAL A O 1
ATOM 3938 N N . GLY A 1 312 ? 85.273 102.517 132.611 1.00 69.72 284 GLY A N 1
ATOM 3939 C CA . GLY A 1 312 ? 85.623 103.738 133.315 1.00 72.72 284 GLY A CA 1
ATOM 3940 C C . GLY A 1 312 ? 84.434 104.372 134.010 1.00 72.57 284 GLY A C 1
ATOM 3941 O O . GLY A 1 312 ? 84.560 104.897 135.118 1.00 69.26 284 GLY A O 1
ATOM 3945 N N . TRP A 1 313 ? 83.261 104.311 133.377 1.00 80.45 285 TRP A N 1
ATOM 3946 C CA . TRP A 1 313 ? 82.034 104.925 133.941 1.00 80.87 285 TRP A CA 1
ATOM 3947 C C . TRP A 1 313 ? 81.561 104.077 135.123 1.00 80.81 285 TRP A C 1
ATOM 3948 O O . TRP A 1 313 ? 81.179 104.681 136.145 1.00 79.90 285 TRP A O 1
ATOM 3969 N N . LEU A 1 314 ? 81.606 102.740 135.021 1.00 77.74 286 LEU A N 1
ATOM 3970 C CA . LEU A 1 314 ? 81.070 101.887 136.076 1.00 79.56 286 LEU A CA 1
ATOM 3971 C C . LEU A 1 314 ? 82.004 101.836 137.280 1.00 80.15 286 LEU A C 1
ATOM 3972 O O . LEU A 1 314 ? 81.555 101.919 138.429 1.00 80.59 286 LEU A O 1
ATOM 3988 N N . LEU A 1 315 ? 83.311 101.701 137.041 1.00 73.56 287 LEU A N 1
ATOM 3989 C CA . LEU A 1 315 ? 84.254 101.653 138.155 1.00 72.05 287 LEU A CA 1
ATOM 3990 C C . LEU A 1 315 ? 84.360 103.008 138.843 1.00 73.52 287 LEU A C 1
ATOM 3991 O O . LEU A 1 315 ? 84.574 103.078 140.059 1.00 73.09 287 LEU A O 1
ATOM 4007 N N . GLY A 1 316 ? 84.222 104.092 138.080 1.00 72.36 288 GLY A N 1
ATOM 4008 C CA . GLY A 1 316 ? 84.234 105.438 138.623 1.00 73.02 288 GLY A CA 1
ATOM 4009 C C . GLY A 1 316 ? 85.492 106.208 138.282 1.00 72.69 288 GLY A C 1
ATOM 4010 O O . GLY A 1 316 ? 86.544 105.999 138.893 1.00 70.65 288 GLY A O 1
ATOM 4014 N N . LYS A 1 317 ? 85.390 107.108 137.305 1.00 64.58 289 LYS A N 1
ATOM 4015 C CA . LYS A 1 317 ? 86.509 107.946 136.902 1.00 61.67 289 LYS A CA 1
ATOM 4016 C C . LYS A 1 317 ? 85.960 109.237 136.312 1.00 62.56 289 LYS A C 1
ATOM 4017 O O . LYS A 1 317 ? 84.763 109.354 136.033 1.00 63.08 289 LYS A O 1
ATOM 4036 N N . ASP A 1 318 ? 86.820 110.269 136.282 1.00 70.98 290 ASP A N 1
ATOM 4037 C CA . ASP A 1 318 ? 86.443 111.585 135.710 1.00 71.67 290 ASP A CA 1
ATOM 4038 C C . ASP A 1 318 ? 85.928 111.279 134.309 1.00 71.47 290 ASP A C 1
ATOM 4039 O O . ASP A 1 318 ? 86.694 110.671 133.562 1.00 72.65 290 ASP A O 1
ATOM 4048 N N . ILE A 1 319 ? 84.670 111.599 134.008 1.00 69.45 291 ILE A N 1
ATOM 4049 C CA . ILE A 1 319 ? 84.053 111.297 132.720 1.00 69.87 291 ILE A CA 1
ATOM 4050 C C . ILE A 1 319 ? 84.606 112.190 131.613 1.00 70.30 291 ILE A C 1
ATOM 4051 O O . ILE A 1 319 ? 84.698 111.762 130.458 1.00 70.14 291 ILE A O 1
ATOM 4067 N N . LEU A 1 320 ? 84.967 113.437 131.926 1.00 66.31 292 LEU A N 1
ATOM 4068 C CA . LEU A 1 320 ? 85.534 114.312 130.903 1.00 65.43 292 LEU A CA 1
ATOM 4069 C C . LEU A 1 320 ? 86.902 113.810 130.454 1.00 67.41 292 LEU A C 1
ATOM 4070 O O . LEU A 1 320 ? 87.193 113.751 129.252 1.00 67.08 292 LEU A O 1
ATOM 4086 N N . GLU A 1 321 ? 87.754 113.439 131.412 1.00 60.56 293 GLU A N 1
ATOM 4087 C CA . GLU A 1 321 ? 89.048 112.863 131.067 1.00 57.49 293 GLU A CA 1
ATOM 4088 C C . GLU A 1 321 ? 88.870 111.553 130.313 1.00 53.97 293 GLU A C 1
ATOM 4089 O O . GLU A 1 321 ? 89.632 111.262 129.384 1.00 50.99 293 GLU A O 1
ATOM 4101 N N . MET A 1 322 ? 87.869 110.757 130.695 1.00 57.28 294 MET A N 1
ATOM 4102 C CA . MET A 1 322 ? 87.598 109.514 129.982 1.00 60.12 294 MET A CA 1
ATOM 4103 C C . MET A 1 322 ? 87.196 109.790 128.538 1.00 58.31 294 MET A C 1
ATOM 4104 O O . MET A 1 322 ? 87.646 109.103 127.615 1.00 56.92 294 MET A O 1
ATOM 4118 N N . PHE A 1 323 ? 86.354 110.801 128.321 1.00 54.23 295 PHE A N 1
ATOM 4119 C CA . PHE A 1 323 ? 85.954 111.140 126.960 1.00 51.38 295 PHE A CA 1
ATOM 4120 C C . PHE A 1 323 ? 87.144 111.618 126.140 1.00 49.26 295 PHE A C 1
ATOM 4121 O O . PHE A 1 323 ? 87.299 111.225 124.979 1.00 48.88 295 PHE A O 1
ATOM 4138 N N . THR A 1 324 ? 87.997 112.463 126.722 1.00 48.63 296 THR A N 1
ATOM 4139 C CA . THR A 1 324 ? 89.148 112.965 125.972 1.00 45.54 296 THR A CA 1
ATOM 4140 C C . THR A 1 324 ? 90.124 111.842 125.634 1.00 44.98 296 THR A C 1
ATOM 4141 O O . THR A 1 324 ? 90.615 111.755 124.500 1.00 44.37 296 THR A O 1
ATOM 4152 N N . ILE A 1 325 ? 90.422 110.969 126.601 1.00 43.41 297 ILE A N 1
ATOM 4153 C CA . ILE A 1 325 ? 91.371 109.891 126.338 1.00 41.71 297 ILE A CA 1
ATOM 4154 C C . ILE A 1 325 ? 90.785 108.902 125.335 1.00 40.18 297 ILE A C 1
ATOM 4155 O O . ILE A 1 325 ? 91.506 108.367 124.486 1.00 40.43 297 ILE A O 1
ATOM 4171 N N . SER A 1 326 ? 89.473 108.660 125.391 1.00 42.75 298 SER A N 1
ATOM 4172 C CA . SER A 1 326 ? 88.861 107.760 124.420 1.00 41.24 298 SER A CA 1
ATOM 4173 C C . SER A 1 326 ? 88.824 108.380 123.029 1.00 40.00 298 SER A C 1
ATOM 4174 O O . SER A 1 326 ? 88.975 107.671 122.030 1.00 38.48 298 SER A O 1
ATOM 4182 N N . VAL A 1 327 ? 88.628 109.697 122.937 1.00 33.32 299 VAL A N 1
ATOM 4183 C CA . VAL A 1 327 ? 88.689 110.361 121.638 1.00 31.40 299 VAL A CA 1
ATOM 4184 C C . VAL A 1 327 ? 90.097 110.261 121.066 1.00 30.29 299 VAL A C 1
ATOM 4185 O O . VAL A 1 327 ? 90.282 110.000 119.869 1.00 35.34 299 VAL A O 1
ATOM 4198 N N . SER A 1 328 ? 91.112 110.471 121.908 1.00 27.11 300 SER A N 1
ATOM 4199 C CA . SER A 1 328 ? 92.488 110.339 121.442 1.00 23.26 300 SER A CA 1
ATOM 4200 C C . SER A 1 328 ? 92.777 108.913 120.993 1.00 26.13 300 SER A C 1
ATOM 4201 O O . SER A 1 328 ? 93.432 108.700 119.968 1.00 28.71 300 SER A O 1
ATOM 4209 N N . LEU A 1 329 ? 92.286 107.922 121.740 1.00 30.90 301 LEU A N 1
ATOM 4210 C CA . LEU A 1 329 ? 92.488 106.529 121.350 1.00 33.03 301 LEU A CA 1
ATOM 4211 C C . LEU A 1 329 ? 91.782 106.210 120.038 1.00 26.87 301 LEU A C 1
ATOM 4212 O O . LEU A 1 329 ? 92.323 105.482 119.200 1.00 30.17 301 LEU A O 1
ATOM 4228 N N . ALA A 1 330 ? 90.563 106.719 119.854 1.00 21.00 302 ALA A N 1
ATOM 4229 C CA . ALA A 1 330 ? 89.841 106.480 118.611 1.00 25.97 302 ALA A CA 1
ATOM 4230 C C . ALA A 1 330 ? 90.570 107.100 117.429 1.00 27.08 302 ALA A C 1
ATOM 4231 O O . ALA A 1 330 ? 90.680 106.481 116.364 1.00 34.80 302 ALA A O 1
ATOM 4238 N N . VAL A 1 331 ? 91.076 108.323 117.596 1.00 25.11 303 VAL A N 1
ATOM 4239 C CA . VAL A 1 331 ? 91.866 108.949 116.540 1.00 15.21 303 VAL A CA 1
ATOM 4240 C C . VAL A 1 331 ? 93.129 108.139 116.276 1.00 18.71 303 VAL A C 1
ATOM 4241 O O . VAL A 1 331 ? 93.575 108.007 115.130 1.00 16.76 303 VAL A O 1
ATOM 4254 N N . ALA A 1 332 ? 93.727 107.592 117.334 1.00 20.45 304 ALA A N 1
ATOM 4255 C CA . ALA A 1 332 ? 94.966 106.838 117.182 1.00 19.65 304 ALA A CA 1
ATOM 4256 C C . ALA A 1 332 ? 94.737 105.552 116.400 1.00 19.87 304 ALA A C 1
ATOM 4257 O O . ALA A 1 332 ? 95.445 105.265 115.428 1.00 18.84 304 ALA A O 1
ATOM 4264 N N . ALA A 1 333 ? 93.733 104.773 116.800 1.00 14.12 305 ALA A N 1
ATOM 4265 C CA . ALA A 1 333 ? 93.550 103.443 116.234 1.00 16.56 305 ALA A CA 1
ATOM 4266 C C . ALA A 1 333 ? 92.984 103.491 114.820 1.00 21.15 305 ALA A C 1
ATOM 4267 O O . ALA A 1 333 ? 93.101 102.509 114.080 1.00 27.96 305 ALA A O 1
ATOM 4274 N N . ILE A 1 334 ? 92.366 104.601 114.428 1.00 19.80 306 ILE A N 1
ATOM 4275 C CA . ILE A 1 334 ? 91.869 104.753 113.063 1.00 17.16 306 ILE A CA 1
ATOM 4276 C C . ILE A 1 334 ? 93.086 104.769 112.141 1.00 20.52 306 ILE A C 1
ATOM 4277 O O . ILE A 1 334 ? 93.934 105.664 112.281 1.00 20.75 306 ILE A O 1
ATOM 4293 N N . PRO A 1 335 ? 93.240 103.817 111.186 1.00 13.95 307 PRO A N 1
ATOM 4294 C CA . PRO A 1 335 ? 94.409 103.884 110.296 1.00 9.69 307 PRO A CA 1
ATOM 4295 C C . PRO A 1 335 ? 94.230 104.937 109.210 1.00 29.15 307 PRO A C 1
ATOM 4296 O O . PRO A 1 335 ? 93.983 104.631 108.039 1.00 39.39 307 PRO A O 1
ATOM 4307 N N . GLU A 1 336 ? 94.351 106.206 109.605 1.00 29.44 308 GLU A N 1
ATOM 4308 C CA . GLU A 1 336 ? 94.156 107.296 108.656 1.00 20.20 308 GLU A CA 1
ATOM 4309 C C . GLU A 1 336 ? 95.207 107.270 107.554 1.00 13.96 308 GLU A C 1
ATOM 4310 O O . GLU A 1 336 ? 94.932 107.667 106.416 1.00 29.63 308 GLU A O 1
ATOM 4322 N N . GLY A 1 337 ? 96.411 106.804 107.868 1.00 4.19 309 GLY A N 1
ATOM 4323 C CA . GLY A 1 337 ? 97.488 106.730 106.908 1.00 9.99 309 GLY A CA 1
ATOM 4324 C C . GLY A 1 337 ? 97.501 105.495 106.037 1.00 12.73 309 GLY A C 1
ATOM 4325 O O . GLY A 1 337 ? 98.410 105.346 105.216 1.00 12.26 309 GLY A O 1
ATOM 4329 N N . LEU A 1 338 ? 96.522 104.601 106.181 1.00 22.21 310 LEU A N 1
ATOM 4330 C CA . LEU A 1 338 ? 96.507 103.355 105.422 1.00 19.29 310 LEU A CA 1
ATOM 4331 C C . LEU A 1 338 ? 96.061 103.591 103.977 1.00 21.53 310 LEU A C 1
ATOM 4332 O O . LEU A 1 338 ? 96.781 103.185 103.052 1.00 36.77 310 LEU A O 1
ATOM 4348 N N . PRO A 1 339 ? 94.915 104.235 103.711 1.00 21.56 311 PRO A N 1
ATOM 4349 C CA . PRO A 1 339 ? 94.646 104.610 102.314 1.00 19.33 311 PRO A CA 1
ATOM 4350 C C . PRO A 1 339 ? 95.697 105.548 101.763 1.00 17.77 311 PRO A C 1
ATOM 4351 O O . PRO A 1 339 ? 96.043 105.467 100.578 1.00 32.83 311 PRO A O 1
ATOM 4362 N N . ILE A 1 340 ? 96.244 106.419 102.611 1.00 8.42 312 ILE A N 1
ATOM 4363 C CA . ILE A 1 340 ? 97.242 107.375 102.152 1.00 11.31 312 ILE A CA 1
ATOM 4364 C C . ILE A 1 340 ? 98.544 106.668 101.802 1.00 10.54 312 ILE A C 1
ATOM 4365 O O . ILE A 1 340 ? 99.180 106.995 100.797 1.00 23.85 312 ILE A O 1
ATOM 4381 N N . VAL A 1 341 ? 98.972 105.695 102.613 1.00 10.45 313 VAL A N 1
ATOM 4382 C CA . VAL A 1 341 ? 100.209 104.998 102.268 1.00 12.63 313 VAL A CA 1
ATOM 4383 C C . VAL A 1 341 ? 99.989 104.127 101.041 1.00 18.30 313 VAL A C 1
ATOM 4384 O O . VAL A 1 341 ? 100.907 103.943 100.235 1.00 16.98 313 VAL A O 1
ATOM 4397 N N . VAL A 1 342 ? 98.782 103.581 100.869 1.00 27.45 314 VAL A N 1
ATOM 4398 C CA . VAL A 1 342 ? 98.485 102.819 99.657 1.00 14.08 314 VAL A CA 1
ATOM 4399 C C . VAL A 1 342 ? 98.612 103.717 98.432 1.00 5.74 314 VAL A C 1
ATOM 4400 O O . VAL A 1 342 ? 99.242 103.354 97.429 1.00 20.06 314 VAL A O 1
ATOM 4413 N N . THR A 1 343 ? 98.017 104.909 98.505 1.00 15.77 315 THR A N 1
ATOM 4414 C CA . THR A 1 343 ? 98.096 105.853 97.397 1.00 18.17 315 THR A CA 1
ATOM 4415 C C . THR A 1 343 ? 99.535 106.283 97.143 1.00 16.98 315 THR A C 1
ATOM 4416 O O . THR A 1 343 ? 99.954 106.417 95.989 1.00 30.82 315 THR A O 1
ATOM 4427 N N . VAL A 1 344 ? 100.304 106.505 98.209 1.00 24.39 316 VAL A N 1
ATOM 4428 C CA . VAL A 1 344 ? 101.692 106.928 98.059 1.00 17.52 316 VAL A CA 1
ATOM 4429 C C . VAL A 1 344 ? 102.509 105.833 97.387 1.00 22.50 316 VAL A C 1
ATOM 4430 O O . VAL A 1 344 ? 103.335 106.106 96.508 1.00 30.58 316 VAL A O 1
ATOM 4443 N N . THR A 1 345 ? 102.305 104.580 97.797 1.00 21.91 317 THR A N 1
ATOM 4444 C CA . THR A 1 345 ? 103.036 103.474 97.188 1.00 16.47 317 THR A CA 1
ATOM 4445 C C . THR A 1 345 ? 102.669 103.314 95.720 1.00 22.75 317 THR A C 1
ATOM 4446 O O . THR A 1 345 ? 103.547 103.095 94.878 1.00 31.48 317 THR A O 1
ATOM 4457 N N . LEU A 1 346 ? 101.378 103.424 95.391 1.00 24.96 318 LEU A N 1
ATOM 4458 C CA . LEU A 1 346 ? 100.971 103.339 93.992 1.00 18.50 318 LEU A CA 1
ATOM 4459 C C . LEU A 1 346 ? 101.579 104.472 93.174 1.00 19.91 318 LEU A C 1
ATOM 4460 O O . LEU A 1 346 ? 102.065 104.253 92.059 1.00 31.80 318 LEU A O 1
ATOM 4476 N N . ALA A 1 347 ? 101.573 105.689 93.722 1.00 14.73 319 ALA A N 1
ATOM 4477 C CA . ALA A 1 347 ? 102.164 106.826 93.027 1.00 12.65 319 ALA A CA 1
ATOM 4478 C C . ALA A 1 347 ? 103.652 106.614 92.784 1.00 18.51 319 ALA A C 1
ATOM 4479 O O . ALA A 1 347 ? 104.144 106.844 91.673 1.00 40.98 319 ALA A O 1
ATOM 4486 N N . LEU A 1 348 ? 104.381 106.170 93.809 1.00 22.18 320 LEU A N 1
ATOM 4487 C CA . LEU A 1 348 ? 105.814 105.945 93.659 1.00 22.86 320 LEU A CA 1
ATOM 4488 C C . LEU A 1 348 ? 106.092 104.838 92.654 1.00 20.03 320 LEU A C 1
ATOM 4489 O O . LEU A 1 348 ? 107.060 104.916 91.890 1.00 23.76 320 LEU A O 1
ATOM 4505 N N . GLY A 1 349 ? 105.257 103.799 92.638 1.00 30.68 321 GLY A N 1
ATOM 4506 C CA . GLY A 1 349 ? 105.385 102.787 91.605 1.00 27.49 321 GLY A CA 1
ATOM 4507 C C . GLY A 1 349 ? 105.194 103.362 90.216 1.00 26.12 321 GLY A C 1
ATOM 4508 O O . GLY A 1 349 ? 105.936 103.025 89.288 1.00 21.59 321 GLY A O 1
ATOM 4512 N N . VAL A 1 350 ? 104.200 104.242 90.057 1.00 30.23 322 VAL A N 1
ATOM 4513 C CA . VAL A 1 350 ? 103.965 104.884 88.765 1.00 18.77 322 VAL A CA 1
ATOM 4514 C C . VAL A 1 350 ? 105.194 105.672 88.335 1.00 25.52 322 VAL A C 1
ATOM 4515 O O . VAL A 1 350 ? 105.618 105.598 87.176 1.00 43.67 322 VAL A O 1
ATOM 4528 N N . MET A 1 351 ? 105.786 106.439 89.255 1.00 27.18 323 MET A N 1
ATOM 4529 C CA . MET A 1 351 ? 107.003 107.167 88.899 1.00 29.23 323 MET A CA 1
ATOM 4530 C C . MET A 1 351 ? 108.137 106.207 88.561 1.00 24.99 323 MET A C 1
ATOM 4531 O O . MET A 1 351 ? 108.958 106.494 87.684 1.00 36.89 323 MET A O 1
ATOM 4545 N N . ARG A 1 352 ? 108.201 105.064 89.246 1.00 21.90 324 ARG A N 1
ATOM 4546 C CA . ARG A 1 352 ? 109.268 104.107 88.973 1.00 32.54 324 ARG A CA 1
ATOM 4547 C C . ARG A 1 352 ? 109.157 103.537 87.565 1.00 37.20 324 ARG A C 1
ATOM 4548 O O . ARG A 1 352 ? 110.174 103.373 86.880 1.00 41.58 324 ARG A O 1
ATOM 4569 N N . MET A 1 353 ? 107.938 103.227 87.109 1.00 36.39 325 MET A N 1
ATOM 4570 C CA . MET A 1 353 ? 107.805 102.750 85.728 1.00 30.04 325 MET A CA 1
ATOM 4571 C C . MET A 1 353 ? 107.944 103.890 84.728 1.00 30.71 325 MET A C 1
ATOM 4572 O O . MET A 1 353 ? 108.373 103.661 83.592 1.00 41.16 325 MET A O 1
ATOM 4586 N N . VAL A 1 354 ? 107.596 105.117 85.121 1.00 21.88 326 VAL A N 1
ATOM 4587 C CA . VAL A 1 354 ? 107.812 106.258 84.235 1.00 12.79 326 VAL A CA 1
ATOM 4588 C C . VAL A 1 354 ? 109.303 106.470 84.007 1.00 15.39 326 VAL A C 1
ATOM 4589 O O . VAL A 1 354 ? 109.730 106.865 82.916 1.00 24.00 326 VAL A O 1
ATOM 4602 N N . LYS A 1 355 ? 110.117 106.221 85.034 1.00 28.58 327 LYS A N 1
ATOM 4603 C CA . LYS A 1 355 ? 111.563 106.221 84.851 1.00 29.54 327 LYS A CA 1
ATOM 4604 C C . LYS A 1 355 ? 112.019 105.105 83.919 1.00 31.63 327 LYS A C 1
ATOM 4605 O O . LYS A 1 355 ? 113.084 105.225 83.304 1.00 27.98 327 LYS A O 1
ATOM 4624 N N . LYS A 1 356 ? 111.239 104.030 83.805 1.00 43.22 328 LYS A N 1
ATOM 4625 C CA . LYS A 1 356 ? 111.512 102.928 82.892 1.00 30.81 328 LYS A CA 1
ATOM 4626 C C . LYS A 1 356 ? 110.785 103.071 81.557 1.00 27.86 328 LYS A C 1
ATOM 4627 O O . LYS A 1 356 ? 110.713 102.097 80.802 1.00 28.91 328 LYS A O 1
ATOM 4646 N N . ARG A 1 357 ? 110.241 104.252 81.256 1.00 26.73 329 ARG A N 1
ATOM 4647 C CA . ARG A 1 357 ? 109.580 104.528 79.980 1.00 30.36 329 ARG A CA 1
ATOM 4648 C C . ARG A 1 357 ? 108.365 103.620 79.781 1.00 35.29 329 ARG A C 1
ATOM 4649 O O . ARG A 1 357 ? 108.292 102.826 78.842 1.00 39.42 329 ARG A O 1
ATOM 4670 N N . ALA A 1 358 ? 107.400 103.757 80.689 1.00 29.89 330 ALA A N 1
ATOM 4671 C CA . ALA A 1 358 ? 106.144 103.013 80.619 1.00 28.31 330 ALA A CA 1
ATOM 4672 C C . ALA A 1 358 ? 105.019 103.934 81.063 1.00 21.82 330 ALA A C 1
ATOM 4673 O O . ALA A 1 358 ? 104.890 104.227 82.255 1.00 35.79 330 ALA A O 1
ATOM 4680 N N . ILE A 1 359 ? 104.204 104.387 80.113 1.00 15.18 331 ILE A N 1
ATOM 4681 C CA . ILE A 1 359 ? 103.051 105.228 80.427 1.00 17.22 331 ILE A CA 1
ATOM 4682 C C . ILE A 1 359 ? 101.983 104.308 81.011 1.00 24.46 331 ILE A C 1
ATOM 4683 O O . ILE A 1 359 ? 101.442 103.450 80.311 1.00 32.73 331 ILE A O 1
ATOM 4699 N N . VAL A 1 360 ? 101.691 104.477 82.300 1.00 30.41 332 VAL A N 1
ATOM 4700 C CA . VAL A 1 360 ? 100.641 103.726 82.980 1.00 30.69 332 VAL A CA 1
ATOM 4701 C C . VAL A 1 360 ? 99.345 104.519 82.877 1.00 32.63 332 VAL A C 1
ATOM 4702 O O . VAL A 1 360 ? 99.099 105.429 83.676 1.00 30.70 332 VAL A O 1
ATOM 4715 N N . LYS A 1 361 ? 98.513 104.183 81.889 1.00 24.14 333 LYS A N 1
ATOM 4716 C CA . LYS A 1 361 ? 97.281 104.935 81.671 1.00 23.48 333 LYS A CA 1
ATOM 4717 C C . LYS A 1 361 ? 96.331 104.803 82.854 1.00 28.66 333 LYS A C 1
ATOM 4718 O O . LYS A 1 361 ? 95.740 105.794 83.300 1.00 24.33 333 LYS A O 1
ATOM 4737 N N . LYS A 1 362 ? 96.176 103.588 83.379 1.00 36.72 334 LYS A N 1
ATOM 4738 C CA . LYS A 1 362 ? 95.226 103.295 84.447 1.00 38.17 334 LYS A CA 1
ATOM 4739 C C . LYS A 1 362 ? 95.969 102.834 85.692 1.00 33.48 334 LYS A C 1
ATOM 4740 O O . LYS A 1 362 ? 96.852 101.973 85.614 1.00 34.33 334 LYS A O 1
ATOM 4759 N N . LEU A 1 363 ? 95.608 103.417 86.834 1.00 26.85 335 LEU A N 1
ATOM 4760 C CA . LEU A 1 363 ? 96.259 103.067 88.095 1.00 34.08 335 LEU A CA 1
ATOM 4761 C C . LEU A 1 363 ? 96.119 101.597 88.487 1.00 32.07 335 LEU A C 1
ATOM 4762 O O . LEU A 1 363 ? 97.095 101.045 89.025 1.00 33.50 335 LEU A O 1
ATOM 4778 N N . PRO A 1 364 ? 94.971 100.907 88.285 1.00 29.12 336 PRO A N 1
ATOM 4779 C CA . PRO A 1 364 ? 94.882 99.505 88.734 1.00 24.83 336 PRO A CA 1
ATOM 4780 C C . PRO A 1 364 ? 95.865 98.527 88.099 1.00 26.93 336 PRO A C 1
ATOM 4781 O O . PRO A 1 364 ? 95.899 97.358 88.495 1.00 41.43 336 PRO A O 1
ATOM 4792 N N . ILE A 1 365 ? 96.651 98.962 87.113 1.00 32.89 337 ILE A N 1
ATOM 4793 C CA . ILE A 1 365 ? 97.706 98.104 86.586 1.00 31.58 337 ILE A CA 1
ATOM 4794 C C . ILE A 1 365 ? 98.843 97.954 87.590 1.00 30.58 337 ILE A C 1
ATOM 4795 O O . ILE A 1 365 ? 99.544 96.935 87.592 1.00 26.26 337 ILE A O 1
ATOM 4811 N N . VAL A 1 366 ? 99.050 98.950 88.454 1.00 30.34 338 VAL A N 1
ATOM 4812 C CA . VAL A 1 366 ? 100.227 98.944 89.319 1.00 28.27 338 VAL A CA 1
ATOM 4813 C C . VAL A 1 366 ? 100.115 97.841 90.367 1.00 33.56 338 VAL A C 1
ATOM 4814 O O . VAL A 1 366 ? 101.101 97.162 90.678 1.00 33.23 338 VAL A O 1
ATOM 4827 N N . GLU A 1 367 ? 98.923 97.648 90.936 1.00 32.09 339 GLU A N 1
ATOM 4828 C CA . GLU A 1 367 ? 98.718 96.510 91.827 1.00 22.33 339 GLU A CA 1
ATOM 4829 C C . GLU A 1 367 ? 98.888 95.188 91.090 1.00 34.17 339 GLU A C 1
ATOM 4830 O O . GLU A 1 367 ? 99.307 94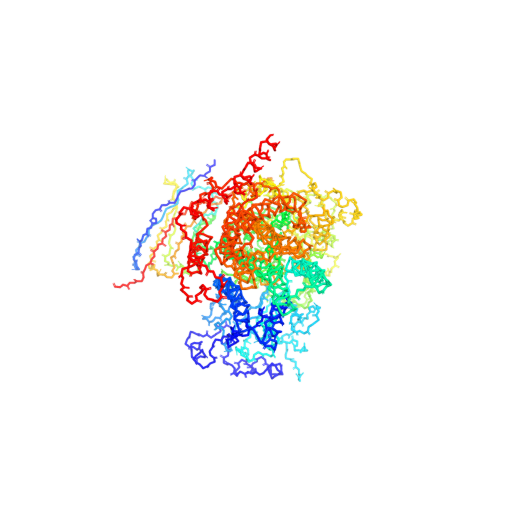.191 91.689 1.00 44.21 339 GLU A O 1
ATOM 4842 N N . THR A 1 368 ? 98.571 95.162 89.796 1.00 38.80 340 THR A N 1
ATOM 4843 C CA . THR A 1 368 ? 98.448 93.922 89.044 1.00 32.32 340 THR A CA 1
ATOM 4844 C C . THR A 1 368 ? 99.742 93.493 88.362 1.00 31.77 340 THR A C 1
ATOM 4845 O O . THR A 1 368 ? 99.873 92.316 88.006 1.00 36.91 340 THR A O 1
ATOM 4856 N N . LEU A 1 369 ? 100.703 94.401 88.177 1.00 32.88 341 LEU A N 1
ATOM 4857 C CA . LEU A 1 369 ? 101.931 94.030 87.480 1.00 29.70 341 LEU A CA 1
ATOM 4858 C C . LEU A 1 369 ? 102.794 93.091 88.311 1.00 34.09 341 LEU A C 1
ATOM 4859 O O . LEU A 1 369 ? 103.576 92.313 87.753 1.00 36.90 341 LEU A O 1
ATOM 4875 N N . GLY A 1 370 ? 102.680 93.149 89.639 1.00 40.95 342 GLY A N 1
ATOM 4876 C CA . GLY A 1 370 ? 103.424 92.227 90.477 1.00 42.67 342 GLY A CA 1
ATOM 4877 C C . GLY A 1 370 ? 102.932 90.798 90.397 1.00 48.11 342 GLY A C 1
ATOM 4878 O O . GLY A 1 370 ? 103.683 89.875 90.729 1.00 51.60 342 GLY A O 1
ATOM 4882 N N . CYS A 1 371 ? 101.690 90.595 89.962 1.00 51.99 343 CYS A N 1
ATOM 4883 C CA . CYS A 1 371 ? 101.085 89.276 89.858 1.00 48.95 343 CYS A CA 1
ATOM 4884 C C . CYS A 1 371 ? 101.224 88.657 88.472 1.00 47.42 343 CYS A C 1
ATOM 4885 O O . CYS A 1 371 ? 100.777 87.524 88.271 1.00 50.43 343 CYS A O 1
ATOM 4893 N N . CYS A 1 372 ? 101.831 89.359 87.517 1.00 41.69 344 CYS A N 1
ATOM 4894 C CA . CYS A 1 372 ? 101.855 88.902 86.135 1.00 37.90 344 CYS A CA 1
ATOM 4895 C C . CYS A 1 372 ? 102.785 87.706 85.981 1.00 39.70 344 CYS A C 1
ATOM 4896 O O . CYS A 1 372 ? 103.912 87.714 86.488 1.00 41.54 344 CYS A O 1
ATOM 4904 N N . ASN A 1 373 ? 102.304 86.676 85.280 1.00 31.65 345 ASN A N 1
ATOM 4905 C CA . ASN A 1 373 ? 103.081 85.474 84.998 1.00 32.60 345 ASN A CA 1
ATOM 4906 C C . ASN A 1 373 ? 103.027 85.025 83.546 1.00 35.63 345 ASN A C 1
ATOM 4907 O O . ASN A 1 373 ? 103.941 84.313 83.115 1.00 35.50 345 ASN A O 1
ATOM 4918 N N . VAL A 1 374 ? 102.004 85.411 82.784 1.00 35.50 346 VAL A N 1
ATOM 4919 C CA . VAL A 1 374 ? 101.826 84.992 81.398 1.00 30.97 346 VAL A CA 1
ATOM 4920 C C . VAL A 1 374 ? 101.632 86.235 80.542 1.00 35.42 346 VAL A C 1
ATOM 4921 O O . VAL A 1 374 ? 100.855 87.127 80.902 1.00 39.10 346 VAL A O 1
ATOM 4934 N N . ILE A 1 375 ? 102.344 86.294 79.418 1.00 31.93 347 ILE A N 1
ATOM 4935 C CA . ILE A 1 375 ? 102.287 87.411 78.479 1.00 27.03 347 ILE A CA 1
ATOM 4936 C C . ILE A 1 375 ? 101.886 86.833 77.129 1.00 27.31 347 ILE A C 1
ATOM 4937 O O . ILE A 1 375 ? 102.655 86.082 76.515 1.00 35.89 347 ILE A O 1
ATOM 4953 N N . CYS A 1 376 ? 100.690 87.192 76.659 1.00 25.81 348 CYS A N 1
ATOM 4954 C CA . CYS A 1 376 ? 100.132 86.653 75.419 1.00 30.04 348 CYS A CA 1
ATOM 4955 C C . CYS A 1 376 ? 100.360 87.663 74.298 1.00 25.52 348 CYS A C 1
ATOM 4956 O O . CYS A 1 376 ? 99.450 88.356 73.849 1.00 24.32 348 CYS A O 1
ATOM 4964 N N . SER A 1 377 ? 101.599 87.724 73.826 1.00 22.23 349 SER A N 1
ATOM 4965 C CA . SER A 1 377 ? 101.970 88.711 72.827 1.00 23.36 349 SER A CA 1
ATOM 4966 C C . SER A 1 377 ? 101.440 88.322 71.448 1.00 19.84 349 SER A C 1
ATOM 4967 O O . SER A 1 377 ? 100.873 87.245 71.246 1.00 26.92 349 SER A O 1
ATOM 4975 N N . ASP A 1 378 ? 101.631 89.231 70.492 1.00 28.57 350 ASP A N 1
ATOM 4976 C CA . ASP A 1 378 ? 101.226 89.053 69.104 1.00 20.83 350 ASP A CA 1
ATOM 4977 C C . ASP A 1 378 ? 102.465 88.996 68.224 1.00 16.50 350 ASP A C 1
ATOM 4978 O O . ASP A 1 378 ? 103.478 89.636 68.519 1.00 33.90 350 ASP A O 1
ATOM 4987 N N . LYS A 1 379 ? 102.386 88.219 67.145 1.00 6.43 351 LYS A N 1
ATOM 4988 C CA . LYS A 1 379 ? 103.522 88.108 66.238 1.00 17.83 351 LYS A CA 1
ATOM 4989 C C . LYS A 1 379 ? 103.725 89.396 65.452 1.00 20.44 351 LYS A C 1
ATOM 4990 O O . LYS A 1 379 ? 104.856 89.877 65.318 1.00 27.51 351 LYS A O 1
ATOM 5009 N N . THR A 1 380 ? 102.645 89.970 64.930 1.00 18.23 352 THR A N 1
ATOM 5010 C CA . THR A 1 380 ? 102.718 91.120 64.038 1.00 8.20 352 THR A CA 1
ATOM 5011 C C . THR A 1 380 ? 102.528 92.397 64.844 1.00 20.29 352 THR A C 1
ATOM 5012 O O . THR A 1 380 ? 101.482 92.591 65.474 1.00 24.93 352 THR A O 1
ATOM 5023 N N . GLY A 1 381 ? 103.541 93.262 64.819 1.00 21.20 353 GLY A N 1
ATOM 5024 C CA . GLY A 1 381 ? 103.484 94.549 65.470 1.00 19.38 353 GLY A CA 1
ATOM 5025 C C . GLY A 1 381 ? 104.063 94.589 66.865 1.00 21.05 353 GLY A C 1
ATOM 5026 O O . GLY A 1 381 ? 104.438 95.675 67.325 1.00 29.43 353 GLY A O 1
ATOM 5030 N N . THR A 1 382 ? 104.158 93.444 67.545 1.00 23.81 354 THR A N 1
ATOM 5031 C CA . THR A 1 382 ? 104.636 93.392 68.922 1.00 17.60 354 THR A CA 1
ATOM 5032 C C . THR A 1 382 ? 105.936 92.604 69.025 1.00 13.64 354 THR A C 1
ATOM 5033 O O . THR A 1 382 ? 106.945 93.132 69.504 1.00 34.80 354 THR A O 1
ATOM 5044 N N . LEU A 1 383 ? 105.928 91.345 68.582 1.00 11.06 355 LEU A N 1
ATOM 5045 C CA . LEU A 1 383 ? 107.138 90.533 68.538 1.00 13.39 355 LEU A CA 1
ATOM 5046 C C . LEU A 1 383 ? 107.903 90.673 67.230 1.00 20.32 355 LEU A C 1
ATOM 5047 O O . LEU A 1 383 ? 109.008 90.133 67.121 1.00 24.37 355 LEU A O 1
ATOM 5063 N N . THR A 1 384 ? 107.343 91.372 66.242 1.00 28.53 356 THR A N 1
ATOM 5064 C CA . THR A 1 384 ? 108.023 91.678 64.994 1.00 21.68 356 THR A CA 1
ATOM 5065 C C . THR A 1 384 ? 107.932 93.176 64.750 1.00 23.14 356 THR A C 1
ATOM 5066 O O . THR A 1 384 ? 106.948 93.822 65.119 1.00 25.19 356 THR A O 1
ATOM 5077 N N . LYS A 1 385 ? 108.968 93.724 64.113 1.00 26.26 357 LYS A N 1
ATOM 5078 C CA . LYS A 1 385 ? 109.049 95.167 63.916 1.00 29.05 357 LYS A CA 1
ATOM 5079 C C . LYS A 1 385 ? 107.986 95.701 62.963 1.00 31.79 357 LYS A C 1
ATOM 5080 O O . LYS A 1 385 ? 107.834 96.924 62.867 1.00 35.20 357 LYS A O 1
ATOM 5099 N N . ASN A 1 386 ? 107.262 94.831 62.256 1.00 26.39 358 ASN A N 1
ATOM 5100 C CA . ASN A 1 386 ? 106.110 95.197 61.436 1.00 19.41 358 ASN A CA 1
ATOM 5101 C C . ASN A 1 386 ? 106.504 95.943 60.165 1.00 21.43 358 ASN A C 1
ATOM 5102 O O . ASN A 1 386 ? 105.654 96.582 59.537 1.00 31.01 358 ASN A O 1
ATOM 5113 N N . GLU A 1 387 ? 107.775 95.874 59.771 1.00 21.06 359 GLU A N 1
ATOM 5114 C CA . GLU A 1 387 ? 108.255 96.498 58.538 1.00 25.99 359 GLU A CA 1
ATOM 5115 C C . GLU A 1 387 ? 108.274 95.451 57.425 1.00 28.32 359 GLU A C 1
ATOM 5116 O O . GLU A 1 387 ? 109.318 94.984 56.971 1.00 35.06 359 GLU A O 1
ATOM 5128 N N . MET A 1 388 ? 107.071 95.093 56.989 1.00 13.45 360 MET A N 1
ATOM 5129 C CA . MET A 1 388 ? 106.895 93.987 56.061 1.00 11.83 360 MET A CA 1
ATOM 5130 C C . MET A 1 388 ? 107.456 94.319 54.681 1.00 16.19 360 MET A C 1
ATOM 5131 O O . MET A 1 388 ? 107.563 95.482 54.283 1.00 30.24 360 MET A O 1
ATOM 5145 N N . THR A 1 389 ? 107.821 93.267 53.947 1.00 23.00 361 THR A N 1
ATOM 5146 C CA . THR A 1 389 ? 108.266 93.418 52.566 1.00 18.56 361 THR A CA 1
ATOM 5147 C C . THR A 1 389 ? 108.006 92.121 51.815 1.00 17.27 361 THR A C 1
ATOM 5148 O O . THR A 1 389 ? 108.337 91.046 52.307 1.00 29.22 361 THR A O 1
ATOM 5159 N N . VAL A 1 390 ? 107.439 92.226 50.617 1.00 15.95 362 VAL A N 1
ATOM 5160 C CA . VAL A 1 390 ? 107.247 91.053 49.769 1.00 13.77 362 VAL A CA 1
ATOM 5161 C C . VAL A 1 390 ? 108.582 90.718 49.116 1.00 30.28 362 VAL A C 1
ATOM 5162 O O . VAL A 1 390 ? 109.174 91.559 48.430 1.00 39.23 362 VAL A O 1
ATOM 5175 N N . THR A 1 391 ? 109.055 89.483 49.323 1.00 33.16 363 THR A N 1
ATOM 5176 C CA . THR A 1 391 ? 110.359 89.038 48.851 1.00 30.18 363 THR A CA 1
ATOM 5177 C C . THR A 1 391 ? 110.300 87.868 47.881 1.00 36.86 363 THR A C 1
ATOM 5178 O O . THR A 1 391 ? 111.188 87.760 47.029 1.00 44.70 363 THR A O 1
ATOM 5189 N N . HIS A 1 392 ? 109.296 86.999 47.983 1.00 38.77 364 HIS A N 1
ATOM 5190 C CA . HIS A 1 392 ? 109.194 85.803 47.159 1.00 42.35 364 HIS A CA 1
ATOM 5191 C C . HIS A 1 392 ? 107.776 85.675 46.627 1.00 43.63 364 HIS A C 1
ATOM 5192 O O . HIS A 1 392 ? 106.810 85.897 47.361 1.00 43.48 364 HIS A O 1
ATOM 5206 N N . ILE A 1 393 ? 107.660 85.320 45.348 1.00 42.74 365 ILE A N 1
ATOM 5207 C CA . ILE A 1 393 ? 106.377 85.119 44.682 1.00 42.75 365 ILE A CA 1
ATOM 5208 C C . ILE A 1 393 ? 106.405 83.753 44.016 1.00 47.46 365 ILE A C 1
ATOM 5209 O O . ILE A 1 393 ? 107.335 83.448 43.262 1.00 51.35 365 ILE A O 1
ATOM 5225 N N . PHE A 1 394 ? 105.392 82.934 44.297 1.00 45.15 366 PHE A N 1
ATOM 5226 C CA . PHE A 1 394 ? 105.197 81.649 43.632 1.00 40.79 366 PHE A CA 1
ATOM 5227 C C . PHE A 1 394 ? 103.919 81.742 42.810 1.00 37.88 366 PHE A C 1
ATOM 5228 O O . PHE A 1 394 ? 102.820 81.827 43.368 1.00 34.78 366 PHE A O 1
ATOM 5245 N N . THR A 1 395 ? 104.064 81.724 41.489 1.00 42.38 367 THR A N 1
ATOM 5246 C CA . THR A 1 395 ? 102.920 81.841 40.603 1.00 40.67 367 THR A CA 1
ATOM 5247 C C . THR A 1 395 ? 102.136 80.533 40.565 1.00 44.33 367 THR A C 1
ATOM 5248 O O . THR A 1 395 ? 102.646 79.460 40.895 1.00 53.08 367 THR A O 1
ATOM 5259 N N . SER A 1 396 ? 100.871 80.638 40.155 1.00 43.46 368 SER A N 1
ATOM 5260 C CA . SER A 1 396 ? 100.047 79.444 40.002 1.00 44.82 368 SER A CA 1
ATOM 5261 C C . SER A 1 396 ? 100.597 78.524 38.920 1.00 46.49 368 SER A C 1
ATOM 5262 O O . SER A 1 396 ? 100.405 77.305 38.986 1.00 46.10 368 SER A O 1
ATOM 5270 N N . ASP A 1 397 ? 101.281 79.083 37.919 1.00 52.22 369 ASP A N 1
ATOM 5271 C CA . ASP A 1 397 ? 101.875 78.275 36.861 1.00 51.81 369 ASP A CA 1
ATOM 5272 C C . ASP A 1 397 ? 103.099 77.495 37.323 1.00 48.61 369 ASP A C 1
ATOM 5273 O O . ASP A 1 397 ? 103.577 76.637 36.572 1.00 54.46 369 ASP A O 1
ATOM 5282 N N . GLY A 1 398 ? 103.619 77.770 38.521 1.00 36.48 370 GLY A N 1
ATOM 5283 C CA . GLY A 1 398 ? 104.832 77.156 39.012 1.00 40.70 370 GLY A CA 1
ATOM 5284 C C . GLY A 1 398 ? 106.069 78.019 38.883 1.00 47.78 370 GLY A C 1
ATOM 5285 O O . GLY A 1 398 ? 107.085 77.712 39.520 1.00 49.59 370 GLY A O 1
ATOM 5289 N N . LEU A 1 399 ? 106.017 79.082 38.085 1.00 56.18 371 LEU A N 1
ATOM 5290 C CA . LEU A 1 399 ? 107.137 80.006 37.996 1.00 54.23 371 LEU A CA 1
ATOM 5291 C C . LEU A 1 399 ? 107.343 80.719 39.328 1.00 51.61 371 LEU A C 1
ATOM 5292 O O . LEU A 1 399 ? 106.404 80.919 40.103 1.00 49.21 371 LEU A O 1
ATOM 5308 N N . HIS A 1 400 ? 108.592 81.102 39.584 1.00 52.78 372 HIS A N 1
ATOM 5309 C CA . HIS A 1 400 ? 109.001 81.713 40.841 1.00 55.70 372 HIS A CA 1
ATOM 5310 C C . HIS A 1 400 ? 109.750 83.008 40.570 1.00 62.12 372 HIS A C 1
ATOM 5311 O O . HIS A 1 400 ? 110.551 83.088 39.634 1.00 61.89 372 HIS A O 1
ATOM 5325 N N . ALA A 1 401 ? 109.481 84.018 41.400 1.00 62.04 373 ALA A N 1
ATOM 5326 C CA . ALA A 1 401 ? 110.099 85.332 41.283 1.00 55.84 373 ALA A CA 1
ATOM 5327 C C . ALA A 1 401 ? 110.667 85.743 42.632 1.00 51.94 373 ALA A C 1
ATOM 5328 O O . ALA A 1 401 ? 109.981 85.647 43.654 1.00 46.88 373 ALA A O 1
ATOM 5335 N N . GLU A 1 402 ? 111.918 86.200 42.631 1.00 62.27 374 GLU A N 1
ATOM 5336 C CA . GLU A 1 402 ? 112.587 86.688 43.832 1.00 61.77 374 GLU A CA 1
ATOM 5337 C C . GLU A 1 402 ? 112.562 88.211 43.808 1.00 63.62 374 GLU A C 1
ATOM 5338 O O . GLU A 1 402 ? 113.294 88.838 43.035 1.00 66.49 374 GLU A O 1
ATOM 5350 N N . VAL A 1 403 ? 111.725 88.801 44.654 1.00 52.76 375 VAL A N 1
ATOM 5351 C CA . VAL A 1 403 ? 111.629 90.250 44.772 1.00 43.35 375 VAL A CA 1
ATOM 5352 C C . VAL A 1 403 ? 112.740 90.730 45.695 1.00 46.84 375 VAL A C 1
ATOM 5353 O O . VAL A 1 403 ? 112.942 90.171 46.779 1.00 49.59 375 VAL A O 1
ATOM 5366 N N . THR A 1 404 ? 113.458 91.763 45.263 1.00 67.12 376 THR A N 1
ATOM 5367 C CA . THR A 1 404 ? 114.561 92.341 46.015 1.00 70.29 376 THR A CA 1
ATOM 5368 C C . THR A 1 404 ? 114.226 93.780 46.389 1.00 67.72 376 THR A C 1
ATOM 5369 O O . THR A 1 404 ? 113.316 94.395 45.827 1.00 69.16 376 THR A O 1
ATOM 5380 N N . GLY A 1 405 ? 114.980 94.306 47.350 1.00 66.39 377 GLY A N 1
ATOM 5381 C CA . GLY A 1 405 ? 114.729 95.624 47.900 1.00 68.47 377 GLY A CA 1
ATOM 5382 C C . GLY A 1 405 ? 113.927 95.551 49.182 1.00 65.96 377 GLY A C 1
ATOM 5383 O O . GLY A 1 405 ? 113.103 94.647 49.348 1.00 69.73 377 GLY A O 1
ATOM 5387 N N . VAL A 1 406 ? 114.160 96.497 50.092 1.00 55.66 378 VAL A N 1
ATOM 5388 C CA . VAL A 1 406 ? 113.515 96.522 51.397 1.00 54.46 378 VAL A CA 1
ATOM 5389 C C . VAL A 1 406 ? 112.832 97.871 51.581 1.00 54.72 378 VAL A C 1
ATOM 5390 O O . VAL A 1 406 ? 113.210 98.878 50.979 1.00 59.13 378 VAL A O 1
ATOM 5403 N N . GLY A 1 407 ? 111.807 97.876 52.429 1.00 41.77 379 GLY A N 1
ATOM 5404 C CA . GLY A 1 407 ? 111.073 99.082 52.744 1.00 34.61 379 GLY A CA 1
ATOM 5405 C C . GLY A 1 407 ? 109.957 99.370 51.756 1.00 36.60 379 GLY A C 1
ATOM 5406 O O . GLY A 1 407 ? 109.798 98.714 50.724 1.00 38.13 379 GLY A O 1
ATOM 5410 N N . TYR A 1 408 ? 109.167 100.389 52.096 1.00 31.56 380 TYR A N 1
ATOM 5411 C CA . TYR A 1 408 ? 108.018 100.799 51.287 1.00 33.74 380 TYR A CA 1
ATOM 5412 C C . TYR A 1 408 ? 108.464 101.828 50.246 1.00 35.71 380 TYR A C 1
ATOM 5413 O O . TYR A 1 408 ? 108.280 103.037 50.390 1.00 40.70 380 TYR A O 1
ATOM 5431 N N . ASN A 1 409 ? 109.064 101.313 49.175 1.00 40.73 381 ASN A N 1
ATOM 5432 C CA . ASN A 1 409 ? 109.554 102.136 48.081 1.00 43.67 381 ASN A CA 1
ATOM 5433 C C . ASN A 1 409 ? 109.429 101.370 46.771 1.00 46.53 381 ASN A C 1
ATOM 5434 O O . ASN A 1 409 ? 109.289 100.145 46.755 1.00 53.12 381 ASN A O 1
ATOM 5445 N N . GLN A 1 410 ? 109.486 102.111 45.667 1.00 47.34 382 GLN A N 1
ATOM 5446 C CA . GLN A 1 410 ? 109.434 101.527 44.333 1.00 48.54 382 GLN A CA 1
ATOM 5447 C C . GLN A 1 410 ? 110.791 101.043 43.843 1.00 52.08 382 GLN A C 1
ATOM 5448 O O . GLN A 1 410 ? 110.883 100.544 42.717 1.00 56.29 382 GLN A O 1
ATOM 5462 N N . PHE A 1 411 ? 111.841 101.191 44.643 1.00 61.89 383 PHE A N 1
ATOM 5463 C CA . PHE A 1 411 ? 113.198 100.887 44.209 1.00 67.53 383 PHE A CA 1
ATOM 5464 C C . PHE A 1 411 ? 113.519 99.449 44.591 1.00 66.85 383 PHE A C 1
ATOM 5465 O O . PHE A 1 411 ? 113.895 99.158 45.729 1.00 65.46 383 PHE A O 1
ATOM 5482 N N . GLY A 1 412 ? 113.371 98.554 43.622 1.00 70.52 384 GLY A N 1
ATOM 5483 C CA . GLY A 1 412 ? 113.556 97.131 43.809 1.00 67.01 384 GLY A CA 1
ATOM 5484 C C . GLY A 1 412 ? 113.000 96.412 42.600 1.00 69.92 384 GLY A C 1
ATOM 5485 O O . GLY A 1 412 ? 111.935 96.783 42.099 1.00 70.11 384 GLY A O 1
ATOM 5489 N N . GLU A 1 413 ? 113.706 95.393 42.118 1.00 73.75 385 GLU A N 1
ATOM 5490 C CA . GLU A 1 413 ? 113.412 94.757 40.841 1.00 74.39 385 GLU A CA 1
ATOM 5491 C C . GLU A 1 413 ? 113.052 93.294 41.054 1.00 73.82 385 GLU A C 1
ATOM 5492 O O . GLU A 1 413 ? 113.770 92.566 41.746 1.00 75.46 385 GLU A O 1
ATOM 5504 N N . VAL A 1 414 ? 111.947 92.870 40.450 1.00 64.85 386 VAL A N 1
ATOM 5505 C CA . VAL A 1 414 ? 111.517 91.478 40.519 1.00 64.32 386 VAL A CA 1
ATOM 5506 C C . VAL A 1 414 ? 112.342 90.664 39.531 1.00 67.03 386 VAL A C 1
ATOM 5507 O O . VAL A 1 414 ? 112.437 91.013 38.348 1.00 69.49 386 VAL A O 1
ATOM 5520 N N . ILE A 1 415 ? 112.935 89.574 40.014 1.00 68.12 387 ILE A N 1
ATOM 5521 C CA . ILE A 1 415 ? 113.825 88.723 39.228 1.00 71.03 387 ILE A CA 1
ATOM 5522 C C . ILE A 1 415 ? 113.110 87.402 38.983 1.00 70.69 387 ILE A C 1
ATOM 5523 O O . ILE A 1 415 ? 112.678 86.739 39.934 1.00 67.60 387 ILE A O 1
ATOM 5539 N N . VAL A 1 416 ? 112.997 87.016 37.713 1.00 71.14 388 VAL A N 1
ATOM 5540 C CA . VAL A 1 416 ? 112.293 85.807 37.293 1.00 70.77 388 VAL A CA 1
ATOM 5541 C C . VAL A 1 416 ? 113.260 85.000 36.437 1.00 70.17 388 VAL A C 1
ATOM 5542 O O . VAL A 1 416 ? 113.466 85.317 35.258 1.00 69.52 388 VAL A O 1
ATOM 5555 N N . ASP A 1 417 ? 113.837 83.945 37.020 1.00 77.05 389 ASP A N 1
ATOM 5556 C CA . ASP A 1 417 ? 114.900 83.164 36.378 1.00 77.30 389 ASP A CA 1
ATOM 5557 C C . ASP A 1 417 ? 116.038 84.064 35.900 1.00 79.64 389 ASP A C 1
ATOM 5558 O O . ASP A 1 417 ? 116.572 83.894 34.80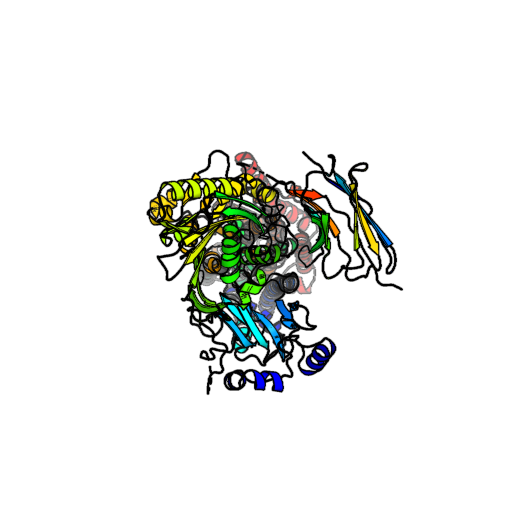2 1.00 78.83 389 ASP A O 1
ATOM 5567 N N . GLY A 1 418 ? 116.413 85.031 36.734 1.00 83.03 390 GLY A N 1
ATOM 5568 C CA . GLY A 1 418 ? 117.496 85.933 36.405 1.00 82.63 390 GLY A CA 1
ATOM 5569 C C . GLY A 1 418 ? 117.174 86.958 35.343 1.00 82.57 390 GLY A C 1
ATOM 5570 O O . GLY A 1 418 ? 118.101 87.504 34.734 1.00 82.27 390 GLY A O 1
ATOM 5574 N N . ASP A 1 419 ? 115.880 87.197 35.068 1.00 78.30 391 ASP A N 1
ATOM 5575 C CA . ASP A 1 419 ? 115.419 88.142 34.012 1.00 79.12 391 ASP A CA 1
ATOM 5576 C C . ASP A 1 419 ? 114.453 89.154 34.631 1.00 79.30 391 ASP A C 1
ATOM 5577 O O . ASP A 1 419 ? 113.373 88.727 35.066 1.00 78.86 391 ASP A O 1
ATOM 5586 N N . VAL A 1 420 ? 114.760 90.451 34.568 1.00 74.36 392 VAL A N 1
ATOM 5587 C CA . VAL A 1 420 ? 113.957 91.475 35.225 1.00 73.08 392 VAL A CA 1
ATOM 5588 C C . VAL A 1 420 ? 112.621 91.631 34.507 1.00 74.13 392 VAL A C 1
ATOM 5589 O O . VAL A 1 420 ? 112.549 91.674 33.271 1.00 73.96 392 VAL A O 1
ATOM 5602 N N . VAL A 1 421 ? 111.553 91.745 35.295 1.00 68.37 393 VAL A N 1
ATOM 5603 C CA . VAL A 1 421 ? 110.184 91.781 34.794 1.00 70.08 393 VAL A CA 1
ATOM 5604 C C . VAL A 1 421 ? 109.603 93.152 35.110 1.00 67.64 393 VAL A C 1
ATOM 5605 O O . VAL A 1 421 ? 109.588 93.572 36.273 1.00 65.75 393 VAL A O 1
ATOM 5618 N N . HIS A 1 422 ? 109.130 93.842 34.072 1.00 70.77 394 HIS A N 1
ATOM 5619 C CA . HIS A 1 422 ? 108.434 95.114 34.204 1.00 72.93 394 HIS A CA 1
ATOM 5620 C C . HIS A 1 422 ? 107.156 95.067 33.381 1.00 71.63 394 HIS A C 1
ATOM 5621 O O . HIS A 1 422 ? 107.081 94.377 32.361 1.00 71.97 394 HIS A O 1
ATOM 5635 N N . GLY A 1 423 ? 106.152 95.815 33.832 1.00 63.52 395 GLY A N 1
ATOM 5636 C CA . GLY A 1 423 ? 104.898 95.872 33.097 1.00 63.30 395 GLY A CA 1
ATOM 5637 C C . GLY A 1 423 ? 104.205 94.523 33.066 1.00 65.04 395 GLY A C 1
ATOM 5638 O O . GLY A 1 423 ? 104.156 93.796 34.064 1.00 63.02 395 GLY A O 1
ATOM 5642 N N . PHE A 1 424 ? 103.662 94.183 31.898 1.00 65.38 396 PHE A N 1
ATOM 5643 C CA . PHE A 1 424 ? 102.949 92.927 31.668 1.00 60.16 396 PHE A CA 1
ATOM 5644 C C . PHE A 1 424 ? 103.792 91.940 30.866 1.00 63.33 396 PHE A C 1
ATOM 5645 O O . PHE A 1 424 ? 103.283 91.223 30.000 1.00 59.94 396 PHE A O 1
ATOM 5662 N N . TYR A 1 425 ? 105.101 91.897 31.131 1.00 73.31 397 TYR A N 1
ATOM 5663 C CA . TYR A 1 425 ? 105.967 90.939 30.449 1.00 71.58 397 TYR A CA 1
ATOM 5664 C C . TYR A 1 425 ? 105.560 89.507 30.784 1.00 71.54 397 TYR A C 1
ATOM 5665 O O . TYR A 1 425 ? 105.350 88.687 29.883 1.00 73.43 397 TYR A O 1
ATOM 5683 N N . ASN A 1 426 ? 105.440 89.193 32.073 1.00 67.01 398 ASN A N 1
ATOM 5684 C CA . ASN A 1 426 ? 105.060 87.862 32.536 1.00 64.03 398 ASN A CA 1
ATOM 5685 C C . ASN A 1 426 ? 103.605 87.973 32.971 1.00 60.49 398 ASN A C 1
ATOM 5686 O O . ASN A 1 426 ? 103.334 88.620 33.994 1.00 61.77 398 ASN A O 1
ATOM 5697 N N . PRO A 1 427 ? 102.633 87.389 32.252 1.00 58.69 399 PRO A N 1
ATOM 5698 C CA . PRO A 1 427 ? 101.227 87.563 32.665 1.00 58.88 399 PRO A CA 1
ATOM 5699 C C . PRO A 1 427 ? 100.923 87.087 34.075 1.00 59.19 399 PRO A C 1
ATOM 5700 O O . PRO A 1 427 ? 100.158 87.751 34.781 1.00 60.06 399 PRO A O 1
ATOM 5711 N N . ALA A 1 428 ? 101.509 85.974 34.516 1.00 52.37 400 ALA A N 1
ATOM 5712 C CA . ALA A 1 428 ? 101.179 85.434 35.832 1.00 51.00 400 ALA A CA 1
ATOM 5713 C C . ALA A 1 428 ? 101.578 86.399 36.943 1.00 52.59 400 ALA A C 1
ATOM 5714 O O . ALA A 1 428 ? 100.758 86.760 37.797 1.00 53.38 400 ALA A O 1
ATOM 5721 N N . VAL A 1 429 ? 102.836 86.843 36.935 1.00 54.20 401 VAL A N 1
ATOM 5722 C CA . VAL A 1 429 ? 103.309 87.743 37.983 1.00 53.55 401 VAL A CA 1
ATOM 5723 C C . VAL A 1 429 ? 102.599 89.087 37.883 1.00 47.54 401 VAL A C 1
ATOM 5724 O O . VAL A 1 429 ? 102.317 89.733 38.900 1.00 45.47 401 VAL A O 1
ATOM 5737 N N . SER A 1 430 ? 102.300 89.531 36.659 1.00 51.16 402 SER A N 1
ATOM 5738 C CA . SER A 1 430 ? 101.589 90.795 36.489 1.00 49.34 402 SER A CA 1
ATOM 5739 C C . SER A 1 430 ? 100.193 90.732 37.094 1.00 51.38 402 SER A C 1
ATOM 5740 O O . SER A 1 430 ? 99.762 91.677 37.759 1.00 54.90 402 SER A O 1
ATOM 5748 N N . ARG A 1 431 ? 99.464 89.635 36.870 1.00 48.64 403 ARG A N 1
ATOM 5749 C CA . ARG A 1 431 ? 98.139 89.514 37.473 1.00 45.64 403 ARG A CA 1
ATOM 5750 C C . ARG A 1 431 ? 98.225 89.351 38.985 1.00 47.04 403 ARG A C 1
ATOM 5751 O O . ARG A 1 431 ? 97.373 89.883 39.708 1.00 50.99 403 ARG A O 1
ATOM 5772 N N . ILE A 1 432 ? 99.243 88.637 39.480 1.00 46.60 404 ILE A N 1
ATOM 5773 C CA . ILE A 1 432 ? 99.455 88.545 40.924 1.00 43.58 404 ILE A CA 1
ATOM 5774 C C . ILE A 1 432 ? 99.627 89.938 41.518 1.00 46.02 404 ILE A C 1
ATOM 5775 O O . ILE A 1 432 ? 98.936 90.315 42.473 1.00 43.14 404 ILE A O 1
ATOM 5791 N N . VAL A 1 433 ? 100.522 90.738 40.935 1.00 48.18 405 VAL A N 1
ATOM 5792 C CA . VAL A 1 433 ? 100.785 92.086 41.432 1.00 41.79 405 VAL A CA 1
ATOM 5793 C C . VAL A 1 433 ? 99.604 93.024 41.246 1.00 35.34 405 VAL A C 1
ATOM 5794 O O . VAL A 1 433 ? 99.381 93.893 42.094 1.00 44.13 405 VAL A O 1
ATOM 5807 N N . GLU A 1 434 ? 98.845 92.888 40.162 1.00 36.82 406 GLU A N 1
ATOM 5808 C CA . GLU A 1 434 ? 97.662 93.711 39.950 1.00 38.50 406 GLU A CA 1
ATOM 5809 C C . GLU A 1 434 ? 96.579 93.410 40.978 1.00 41.06 406 GLU A C 1
ATOM 5810 O O . GLU A 1 434 ? 95.965 94.336 41.518 1.00 44.05 406 GLU A O 1
ATOM 5822 N N . ALA A 1 435 ? 96.329 92.128 41.260 1.00 44.28 407 ALA A N 1
ATOM 5823 C CA . ALA A 1 435 ? 95.386 91.784 42.317 1.00 42.89 407 ALA A CA 1
ATOM 5824 C C . ALA A 1 435 ? 95.903 92.243 43.672 1.00 46.22 407 ALA A C 1
ATOM 5825 O O . ALA A 1 435 ? 95.116 92.590 44.560 1.00 41.71 407 ALA A O 1
ATOM 5832 N N . GLY A 1 436 ? 97.224 92.246 43.851 1.00 43.74 408 GLY A N 1
ATOM 5833 C CA . GLY A 1 436 ? 97.786 92.790 45.074 1.00 38.34 408 GLY A CA 1
ATOM 5834 C C . GLY A 1 436 ? 97.543 94.281 45.216 1.00 38.52 408 GLY A C 1
ATOM 5835 O O . GLY A 1 436 ? 97.192 94.759 46.291 1.00 38.37 408 GLY A O 1
ATOM 5839 N N . CYS A 1 437 ? 97.736 95.035 44.134 1.00 41.02 409 CYS A N 1
ATOM 5840 C CA . CYS A 1 437 ? 97.620 96.489 44.210 1.00 35.03 409 CYS A CA 1
ATOM 5841 C C . CYS A 1 437 ? 96.166 96.935 44.324 1.00 37.92 409 CYS A C 1
ATOM 5842 O O . CYS A 1 437 ? 95.837 97.806 45.137 1.00 48.88 409 CYS A O 1
ATOM 5850 N N . VAL A 1 438 ? 95.281 96.353 43.512 1.00 37.43 410 VAL A N 1
ATOM 5851 C CA . VAL A 1 438 ? 93.919 96.870 43.400 1.00 38.61 410 VAL A CA 1
ATOM 5852 C C . VAL A 1 438 ? 93.143 96.660 44.696 1.00 37.84 410 VAL A C 1
ATOM 5853 O O . VAL A 1 438 ? 92.291 97.479 45.061 1.00 37.38 410 VAL A O 1
ATOM 5866 N N . CYS A 1 439 ? 93.413 95.566 45.406 1.00 34.21 411 CYS A N 1
ATOM 5867 C CA . CYS A 1 439 ? 92.557 95.149 46.510 1.00 39.64 411 CYS A CA 1
ATOM 5868 C C . CYS A 1 439 ? 92.853 95.860 47.827 1.00 47.14 411 CYS A C 1
ATOM 5869 O O . CYS A 1 439 ? 92.121 95.641 48.798 1.00 50.19 411 CYS A O 1
ATOM 5877 N N . ASN A 1 440 ? 93.883 96.701 47.892 1.00 29.91 412 ASN A N 1
ATOM 5878 C CA . ASN A 1 440 ? 94.288 97.303 49.155 1.00 18.40 412 ASN A CA 1
ATOM 5879 C C . ASN A 1 440 ? 93.619 98.653 49.381 1.00 27.94 412 ASN A C 1
ATOM 5880 O O . ASN A 1 440 ? 93.006 99.242 48.487 1.00 38.36 412 ASN A O 1
ATOM 5891 N N . ASP A 1 441 ? 93.748 99.132 50.620 1.00 30.13 413 ASP A N 1
ATOM 5892 C CA . ASP A 1 441 ? 93.348 100.473 51.025 1.00 23.25 413 ASP A CA 1
ATOM 5893 C C . ASP A 1 441 ? 94.536 101.220 51.626 1.00 26.39 413 ASP A C 1
ATOM 5894 O O . ASP A 1 441 ? 94.364 102.089 52.485 1.00 39.46 413 ASP A O 1
ATOM 5903 N N . ALA A 1 442 ? 95.749 100.890 51.179 1.00 19.84 414 ALA A N 1
ATOM 5904 C CA . ALA A 1 442 ? 96.980 101.491 51.667 1.00 16.30 414 ALA A CA 1
ATOM 5905 C C . ALA A 1 442 ? 97.639 102.284 50.549 1.00 26.17 414 ALA A C 1
ATOM 5906 O O . ALA A 1 442 ? 97.554 101.919 49.373 1.00 27.66 414 ALA A O 1
ATOM 5913 N N . VAL A 1 443 ? 98.294 103.378 50.932 1.00 31.01 415 VAL A N 1
ATOM 5914 C CA . VAL A 1 443 ? 98.925 104.306 49.998 1.00 29.47 415 VAL A CA 1
ATOM 5915 C C . VAL A 1 443 ? 100.314 104.653 50.516 1.00 22.48 415 VAL A C 1
ATOM 5916 O O . VAL A 1 443 ? 100.513 104.797 51.726 1.00 27.48 415 VAL A O 1
ATOM 5929 N N . ILE A 1 444 ? 101.272 104.771 49.601 1.00 28.65 416 ILE A N 1
ATOM 5930 C CA . ILE A 1 444 ? 102.642 105.171 49.927 1.00 35.32 416 ILE A CA 1
ATOM 5931 C C . ILE A 1 444 ? 102.801 106.590 49.392 1.00 41.50 416 ILE A C 1
ATOM 5932 O O . ILE A 1 444 ? 103.170 106.804 48.235 1.00 37.04 416 ILE A O 1
ATOM 5948 N N . ARG A 1 445 ? 102.531 107.573 50.249 1.00 46.49 417 ARG A N 1
ATOM 5949 C CA . ARG A 1 445 ? 102.648 108.985 49.901 1.00 45.16 417 ARG A CA 1
ATOM 5950 C C . ARG A 1 445 ? 103.973 109.519 50.425 1.00 45.11 417 ARG A C 1
ATOM 5951 O O . ARG A 1 445 ? 104.160 109.642 51.640 1.00 46.46 417 ARG A O 1
ATOM 5972 N N . ASN A 1 446 ? 104.883 109.839 49.508 1.00 51.16 418 ASN A N 1
ATOM 5973 C CA . ASN A 1 446 ? 106.163 110.454 49.847 1.00 52.89 418 ASN A CA 1
ATOM 5974 C C . ASN A 1 446 ? 106.974 109.561 50.783 1.00 53.03 418 ASN A C 1
ATOM 5975 O O . ASN A 1 446 ? 107.550 110.013 51.775 1.00 51.09 418 ASN A O 1
ATOM 5986 N N . ASN A 1 447 ? 107.024 108.272 50.444 1.00 56.83 419 ASN A N 1
ATOM 5987 C CA . ASN A 1 447 ? 107.803 107.278 51.188 1.00 58.99 419 ASN A CA 1
ATOM 5988 C C . ASN A 1 447 ? 107.350 107.200 52.648 1.00 55.17 419 ASN A C 1
ATOM 5989 O O . ASN A 1 447 ? 108.162 107.091 53.569 1.00 55.14 419 ASN A O 1
ATOM 6000 N N . THR A 1 448 ? 106.036 107.263 52.862 1.00 48.01 420 THR A N 1
ATOM 6001 C CA . THR A 1 448 ? 105.439 107.043 54.177 1.00 48.46 420 THR A CA 1
ATOM 6002 C C . THR A 1 448 ? 104.193 106.192 53.997 1.00 45.59 420 THR A C 1
ATOM 6003 O O . THR A 1 448 ? 103.253 106.606 53.313 1.00 46.98 420 THR A O 1
ATOM 6014 N N . LEU A 1 449 ? 104.185 105.010 54.607 1.00 29.77 421 LEU A N 1
ATOM 6015 C CA . LEU A 1 449 ? 103.003 104.163 54.561 1.00 28.88 421 LEU A CA 1
ATOM 6016 C C . LEU A 1 449 ? 101.887 104.785 55.389 1.00 25.07 421 LEU A C 1
ATOM 6017 O O . LEU A 1 449 ? 102.136 105.474 56.382 1.00 21.48 421 LEU A O 1
ATOM 6033 N N . MET A 1 450 ? 100.650 104.534 54.967 1.00 16.80 422 MET A N 1
ATOM 6034 C CA . MET A 1 450 ? 99.451 104.954 55.678 1.00 18.48 422 MET A CA 1
ATOM 6035 C C . MET A 1 450 ? 98.602 103.780 56.137 1.00 28.59 422 MET A C 1
ATOM 6036 O O . MET A 1 450 ? 98.184 103.737 57.297 1.00 45.14 422 MET A O 1
ATOM 6050 N N . GLY A 1 451 ? 98.354 102.809 55.264 1.00 19.69 423 GLY A N 1
ATOM 6051 C CA . GLY A 1 451 ? 97.526 101.665 55.586 1.00 26.67 423 GLY A CA 1
ATOM 6052 C C . GLY A 1 451 ? 98.284 100.589 56.335 1.00 27.39 423 GLY A C 1
ATOM 6053 O O . GLY A 1 451 ? 99.283 100.848 57.011 1.00 24.61 423 GLY A O 1
ATOM 6057 N N . LYS A 1 452 ? 97.791 99.358 56.212 1.00 25.99 424 LYS A N 1
ATOM 6058 C CA . LYS A 1 452 ? 98.373 98.249 56.950 1.00 17.71 424 LYS A CA 1
ATOM 6059 C C . LYS A 1 452 ? 99.766 97.917 56.406 1.00 16.24 424 LYS A C 1
ATOM 6060 O O . LYS A 1 452 ? 100.054 98.175 55.234 1.00 34.31 424 LYS A O 1
ATOM 6079 N N . PRO A 1 453 ? 100.658 97.355 57.234 1.00 3.20 425 PRO A N 1
ATOM 6080 C CA . PRO A 1 453 ? 101.990 96.992 56.718 1.00 5.51 425 PRO A CA 1
ATOM 6081 C C . PRO A 1 453 ? 101.975 95.961 55.599 1.00 15.49 425 PRO A C 1
ATOM 6082 O O . PRO A 1 453 ? 102.797 96.063 54.682 1.00 22.45 425 PRO A O 1
ATOM 6093 N N . THR A 1 454 ? 101.089 94.962 55.646 1.00 29.95 426 THR A N 1
ATOM 6094 C CA . THR A 1 454 ? 101.040 93.984 54.560 1.00 18.13 426 THR A CA 1
ATOM 6095 C C . THR A 1 454 ? 100.503 94.616 53.279 1.00 31.09 426 THR A C 1
ATOM 6096 O O . THR A 1 454 ? 101.028 94.369 52.182 1.00 31.99 426 THR A O 1
ATOM 6107 N N . GLU A 1 455 ? 99.473 95.455 53.401 1.00 29.75 427 GLU A N 1
ATOM 6108 C CA . GLU A 1 455 ? 98.996 96.212 52.252 1.00 13.15 427 GLU A CA 1
ATOM 6109 C C . GLU A 1 455 ? 100.079 97.151 51.742 1.00 6.73 427 GLU A C 1
ATOM 6110 O O . GLU A 1 455 ? 100.232 97.335 50.531 1.00 8.48 427 GLU A O 1
ATOM 6122 N N . GLY A 1 456 ? 100.843 97.750 52.655 1.00 16.41 428 GLY A N 1
ATOM 6123 C CA . GLY A 1 456 ? 101.957 98.583 52.239 1.00 20.55 428 GLY A CA 1
ATOM 6124 C C . GLY A 1 456 ? 103.006 97.808 51.468 1.00 21.69 428 GLY A C 1
ATOM 6125 O O . GLY A 1 456 ? 103.570 98.309 50.494 1.00 34.96 428 GLY A O 1
ATOM 6129 N N . ALA A 1 457 ? 103.290 96.578 51.899 1.00 22.65 429 ALA A N 1
ATOM 6130 C CA . ALA A 1 457 ? 104.235 95.739 51.171 1.00 17.44 429 ALA A CA 1
ATOM 6131 C C . ALA A 1 457 ? 103.717 95.418 49.776 1.00 24.80 429 ALA A C 1
ATOM 6132 O O . ALA A 1 457 ? 104.481 95.423 48.804 1.00 26.39 429 ALA A O 1
ATOM 6139 N N . LEU A 1 458 ? 102.419 95.133 49.658 1.00 31.41 430 LEU A N 1
ATOM 6140 C CA . LEU A 1 458 ? 101.845 94.869 48.340 1.00 28.35 430 LEU A CA 1
ATOM 6141 C C . LEU A 1 458 ? 101.924 96.102 47.441 1.00 27.42 430 LEU A C 1
ATOM 6142 O O . LEU A 1 458 ? 102.241 95.994 46.248 1.00 36.45 430 LEU A O 1
ATOM 6158 N N . ILE A 1 459 ? 101.639 97.285 47.994 1.00 34.11 431 ILE A N 1
ATOM 6159 C CA . ILE A 1 459 ? 101.753 98.517 47.213 1.00 25.50 431 ILE A CA 1
ATOM 6160 C C . ILE A 1 459 ? 103.195 98.737 46.782 1.00 19.63 431 ILE A C 1
ATOM 6161 O O . ILE A 1 459 ? 103.461 99.152 45.649 1.00 39.46 431 ILE A O 1
ATOM 6177 N N . ALA A 1 460 ? 104.146 98.495 47.685 1.00 21.90 432 ALA A N 1
ATOM 6178 C CA . ALA A 1 460 ? 105.552 98.657 47.337 1.00 24.40 432 ALA A CA 1
ATOM 6179 C C . ALA A 1 460 ? 105.955 97.688 46.236 1.00 24.15 432 ALA A C 1
ATOM 6180 O O . ALA A 1 460 ? 106.739 98.039 45.350 1.00 33.13 432 ALA A O 1
ATOM 6187 N N . LEU A 1 461 ? 105.424 96.465 46.273 1.00 36.21 433 LEU A N 1
ATOM 6188 C CA . LEU A 1 461 ? 105.669 95.514 45.193 1.00 43.75 433 LEU A CA 1
ATOM 6189 C C . LEU A 1 461 ? 105.135 96.048 43.869 1.00 48.32 433 LEU A C 1
ATOM 6190 O O . LEU A 1 461 ? 105.806 95.966 42.831 1.00 51.21 433 LEU A O 1
ATOM 6206 N N . ALA A 1 462 ? 103.916 96.592 43.888 1.00 42.32 434 ALA A N 1
ATOM 6207 C CA . ALA A 1 462 ? 103.321 97.111 42.660 1.00 38.75 434 ALA A CA 1
ATOM 6208 C C . ALA A 1 462 ? 104.132 98.272 42.100 1.00 44.90 434 ALA A C 1
ATOM 6209 O O . ALA A 1 462 ? 104.361 98.353 40.888 1.00 49.59 434 ALA A O 1
ATOM 6216 N N . MET A 1 463 ? 104.575 99.181 42.968 1.00 46.75 435 MET A N 1
ATOM 6217 C CA . MET A 1 463 ? 105.423 100.280 42.514 1.00 39.67 435 MET A CA 1
ATOM 6218 C C . MET A 1 463 ? 106.765 99.765 42.008 1.00 44.57 435 MET A C 1
ATOM 6219 O O . MET A 1 463 ? 107.329 100.319 41.058 1.00 51.40 435 MET A O 1
ATOM 6233 N N . LYS A 1 464 ? 107.294 98.709 42.632 1.00 45.61 436 LYS A N 1
ATOM 6234 C CA . LYS A 1 464 ? 108.550 98.127 42.171 1.00 47.00 436 LYS A CA 1
ATOM 6235 C C . LYS A 1 464 ? 108.419 97.569 40.762 1.00 48.93 436 LYS A C 1
ATOM 6236 O O . LYS A 1 464 ? 109.303 97.774 39.922 1.00 51.16 436 LYS A O 1
ATOM 6255 N N . MET A 1 465 ? 107.324 96.863 40.482 1.00 53.64 437 MET A N 1
ATOM 6256 C CA . MET A 1 465 ? 107.128 96.294 39.155 1.00 54.53 437 MET A CA 1
ATOM 6257 C C . MET A 1 465 ? 106.526 97.288 38.167 1.00 55.87 437 MET A C 1
ATOM 6258 O O . MET A 1 465 ? 106.402 96.959 36.982 1.00 56.31 437 MET A O 1
ATOM 6272 N N . GLY A 1 466 ? 106.164 98.490 38.611 1.00 56.27 438 GLY A N 1
ATOM 6273 C CA . GLY A 1 466 ? 105.638 99.503 37.719 1.00 56.91 438 GLY A CA 1
ATOM 6274 C C . GLY A 1 466 ? 104.152 99.428 37.455 1.00 54.76 438 GLY A C 1
ATOM 6275 O O . GLY A 1 466 ? 103.680 100.065 36.506 1.00 51.09 438 GLY A O 1
ATOM 6279 N N . LEU A 1 467 ? 103.399 98.678 38.263 1.00 55.01 439 LEU A N 1
ATOM 6280 C CA . LEU A 1 467 ? 101.961 98.507 38.085 1.00 55.57 439 LEU A CA 1
ATOM 6281 C C . LEU A 1 467 ? 101.140 99.239 39.143 1.00 58.36 439 LEU A C 1
ATOM 6282 O O . LEU A 1 467 ? 99.980 98.883 39.371 1.00 58.24 439 LEU A O 1
ATOM 6298 N N . ASP A 1 468 ? 101.719 100.244 39.805 1.00 58.10 440 ASP A N 1
ATOM 6299 C CA . ASP A 1 468 ? 100.963 100.979 40.823 1.00 60.10 440 ASP A CA 1
ATOM 6300 C C . ASP A 1 468 ? 99.763 101.690 40.206 1.00 57.17 440 ASP A C 1
ATOM 6301 O O . ASP A 1 468 ? 98.663 101.681 40.778 1.00 55.16 440 ASP A O 1
ATOM 6310 N N . GLY A 1 469 ? 99.948 102.284 39.026 1.00 57.99 441 GLY A N 1
ATOM 6311 C CA . GLY A 1 469 ? 98.930 103.114 38.401 1.00 60.23 441 GLY A CA 1
ATOM 6312 C C . GLY A 1 469 ? 97.601 102.423 38.178 1.00 58.72 441 GLY A C 1
ATOM 6313 O O . GLY A 1 469 ? 96.571 103.108 38.130 1.00 63.70 441 GLY A O 1
ATOM 6317 N N . LEU A 1 470 ? 97.589 101.090 38.077 1.00 54.07 442 LEU A N 1
ATOM 6318 C CA . LEU A 1 470 ? 96.331 100.380 37.880 1.00 57.34 442 LEU A CA 1
ATOM 6319 C C . LEU A 1 470 ? 95.362 100.594 39.034 1.00 55.12 442 LEU A C 1
ATOM 6320 O O . LEU A 1 470 ? 94.157 100.398 38.851 1.00 57.08 442 LEU A O 1
ATOM 6336 N N . GLN A 1 471 ? 95.852 100.989 40.214 1.00 42.46 443 GLN A N 1
ATOM 6337 C CA . GLN A 1 471 ? 94.944 101.279 41.319 1.00 44.09 443 GLN A CA 1
ATOM 6338 C C . GLN A 1 471 ? 93.971 102.394 40.955 1.00 46.93 443 GLN A C 1
ATOM 6339 O O . GLN A 1 471 ? 92.831 102.412 41.434 1.00 44.64 443 GLN A O 1
ATOM 6353 N N . GLN A 1 472 ? 94.399 103.330 40.100 1.00 58.78 444 GLN A N 1
ATOM 6354 C CA . GLN A 1 472 ? 93.511 104.400 39.659 1.00 56.46 444 GLN A CA 1
ATOM 6355 C C . GLN A 1 472 ? 92.626 103.988 38.488 1.00 56.55 444 GLN A C 1
ATOM 6356 O O . GLN A 1 472 ? 91.717 104.742 38.126 1.00 56.97 444 GLN A O 1
ATOM 6370 N N . ASP A 1 473 ? 92.860 102.815 37.893 1.00 59.78 445 ASP A N 1
ATOM 6371 C CA . ASP A 1 473 ? 92.154 102.414 36.681 1.00 64.28 445 ASP A CA 1
ATOM 6372 C C . ASP A 1 473 ? 90.887 101.609 36.947 1.00 63.22 445 ASP A C 1
ATOM 6373 O O . ASP A 1 473 ? 90.244 101.181 35.981 1.00 64.85 445 ASP A O 1
ATOM 6382 N N . TYR A 1 474 ? 90.511 101.394 38.208 1.00 56.58 446 TYR A N 1
ATOM 6383 C CA . TYR A 1 474 ? 89.383 100.546 38.570 1.00 53.84 446 TYR A CA 1
ATOM 6384 C C . TYR A 1 474 ? 88.434 101.297 39.496 1.00 58.31 446 TYR A C 1
ATOM 6385 O O . TYR A 1 474 ? 88.872 102.063 40.360 1.00 59.48 446 TYR A O 1
ATOM 6403 N N . ILE A 1 475 ? 87.136 101.064 39.310 1.00 61.94 447 ILE A N 1
ATOM 6404 C CA . ILE A 1 475 ? 86.084 101.700 40.097 1.00 63.72 447 ILE A CA 1
ATOM 6405 C C . ILE A 1 475 ? 85.553 100.657 41.072 1.00 63.81 447 ILE A C 1
ATOM 6406 O O . ILE A 1 475 ? 84.902 99.690 40.663 1.00 66.21 447 ILE A O 1
ATOM 6422 N N . ARG A 1 476 ? 85.798 100.860 42.365 1.00 50.22 448 ARG A N 1
ATOM 6423 C CA . ARG A 1 476 ? 85.426 99.886 43.392 1.00 51.29 448 ARG A CA 1
ATOM 6424 C C . ARG A 1 476 ? 83.986 100.152 43.813 1.00 52.56 448 ARG A C 1
ATOM 6425 O O . ARG A 1 476 ? 83.720 100.853 44.789 1.00 49.19 448 ARG A O 1
ATOM 6446 N N . LYS A 1 477 ? 83.040 99.577 43.066 1.00 63.06 449 LYS A N 1
ATOM 6447 C CA . LYS A 1 477 ? 81.629 99.771 43.384 1.00 63.59 449 LYS A CA 1
ATOM 6448 C C . LYS A 1 477 ? 81.202 98.944 44.593 1.00 65.85 449 LYS A C 1
ATOM 6449 O O . LYS A 1 477 ? 80.378 99.400 45.394 1.00 69.42 449 LYS A O 1
ATOM 6468 N N . ALA A 1 478 ? 81.744 97.734 44.736 1.00 56.92 450 ALA A N 1
ATOM 6469 C CA . ALA A 1 478 ? 81.407 96.827 45.826 1.00 54.95 450 ALA A CA 1
ATOM 6470 C C . ALA A 1 478 ? 82.685 96.326 46.480 1.00 54.25 450 ALA A C 1
ATOM 6471 O O . ALA A 1 478 ? 83.663 96.012 45.795 1.00 52.20 450 ALA A O 1
ATOM 6478 N N . GLU A 1 479 ? 82.663 96.240 47.809 1.00 51.16 451 GLU A N 1
ATOM 6479 C CA . GLU A 1 479 ? 83.852 95.926 48.592 1.00 50.17 451 GLU A CA 1
ATOM 6480 C C . GLU A 1 479 ? 83.467 95.004 49.737 1.00 49.34 451 GLU A C 1
ATOM 6481 O O . GLU A 1 479 ? 82.648 95.375 50.583 1.00 46.74 451 GLU A O 1
ATOM 6493 N N . TYR A 1 480 ? 84.046 93.800 49.752 1.00 45.75 452 TYR A N 1
ATOM 6494 C CA . TYR A 1 480 ? 83.978 92.887 50.881 1.00 44.52 452 TYR A CA 1
ATOM 6495 C C . TYR A 1 480 ? 85.227 93.138 51.727 1.00 43.32 452 TYR A C 1
ATOM 6496 O O . TYR A 1 480 ? 86.302 92.603 51.404 1.00 38.96 452 TYR A O 1
ATOM 6514 N N . PRO A 1 481 ? 85.160 93.946 52.787 1.00 42.60 453 PRO A N 1
ATOM 6515 C CA . PRO A 1 481 ? 86.387 94.391 53.450 1.00 41.83 453 PRO A CA 1
ATOM 6516 C C . PRO A 1 481 ? 86.998 93.311 54.329 1.00 36.43 453 PRO A C 1
ATOM 6517 O O . PRO A 1 481 ? 86.374 92.302 54.659 1.00 31.37 453 PRO A O 1
ATOM 6528 N N . PHE A 1 482 ? 88.249 93.552 54.711 1.00 32.89 454 PHE A N 1
ATOM 6529 C CA . PHE A 1 482 ? 88.960 92.612 55.562 1.00 24.45 454 PHE A CA 1
ATOM 6530 C C . PHE A 1 482 ? 88.369 92.589 56.965 1.00 21.82 454 PHE A C 1
ATOM 6531 O O . PHE A 1 482 ? 88.043 93.630 57.540 1.00 24.49 454 PHE A O 1
ATOM 6548 N N . SER A 1 483 ? 88.231 91.384 57.509 1.00 25.19 455 SER A N 1
ATOM 6549 C CA . SER A 1 483 ? 87.977 91.182 58.926 1.00 29.30 455 SER A CA 1
ATOM 6550 C C . SER A 1 483 ? 88.807 89.993 59.381 1.00 31.02 455 SER A C 1
ATOM 6551 O O . SER A 1 483 ? 89.051 89.061 58.610 1.00 32.13 455 SER A O 1
ATOM 6559 N N . SER A 1 484 ? 89.255 90.038 60.637 1.00 30.20 456 SER A N 1
ATOM 6560 C CA . SER A 1 484 ? 90.085 88.956 61.153 1.00 20.00 456 SER A CA 1
ATOM 6561 C C . SER A 1 484 ? 89.327 87.636 61.175 1.00 24.40 456 SER A C 1
ATOM 6562 O O . SER A 1 484 ? 89.930 86.570 61.009 1.00 28.68 456 SER A O 1
ATOM 6570 N N . GLU A 1 485 ? 88.010 87.684 61.382 1.00 30.07 457 GLU A N 1
ATOM 6571 C CA . GLU A 1 485 ? 87.203 86.472 61.296 1.00 28.97 457 GLU A CA 1
ATOM 6572 C C . GLU A 1 485 ? 87.199 85.920 59.875 1.00 30.81 457 GLU A C 1
ATOM 6573 O O . GLU A 1 485 ? 87.326 84.708 59.666 1.00 37.95 457 GLU A O 1
ATOM 6585 N N . GLN A 1 486 ? 87.051 86.799 58.881 1.00 24.04 458 GLN A N 1
ATOM 6586 C CA . GLN A 1 486 ? 86.981 86.349 57.494 1.00 29.00 458 GLN A CA 1
ATOM 6587 C C . GLN A 1 486 ? 88.317 85.786 57.028 1.00 34.77 458 GLN A C 1
ATOM 6588 O O . GLN A 1 486 ? 88.370 84.736 56.379 1.00 33.96 458 GLN A O 1
ATOM 6602 N N . LYS A 1 487 ? 89.410 86.475 57.352 1.00 29.19 459 LYS A N 1
ATOM 6603 C CA . LYS A 1 487 ? 90.777 86.185 56.925 1.00 27.84 459 LYS A CA 1
ATOM 6604 C C . LYS A 1 487 ? 90.981 86.474 55.439 1.00 27.95 459 LYS A C 1
ATOM 6605 O O . LYS A 1 487 ? 91.996 86.037 54.884 1.00 30.50 459 LYS A O 1
ATOM 6624 N N . TRP A 1 488 ? 90.067 87.183 54.777 1.00 28.12 460 TRP A N 1
ATOM 6625 C CA . TRP A 1 488 ? 90.222 87.540 53.374 1.00 34.20 460 TRP A CA 1
ATOM 6626 C C . TRP A 1 488 ? 89.491 88.849 53.115 1.00 34.98 460 TRP A C 1
ATOM 6627 O O . TRP A 1 488 ? 88.649 89.281 53.907 1.00 33.00 460 TRP A O 1
ATOM 6648 N N . MET A 1 489 ? 89.827 89.481 51.992 1.00 27.65 461 MET A N 1
ATOM 6649 C CA . MET A 1 489 ? 89.131 90.673 51.532 1.00 28.89 461 MET A CA 1
ATOM 6650 C C . MET A 1 489 ? 89.089 90.656 50.013 1.00 30.91 461 MET A C 1
ATOM 6651 O O . MET A 1 489 ? 90.054 90.241 49.361 1.00 35.78 461 MET A O 1
ATOM 6665 N N . ALA A 1 490 ? 87.973 91.129 49.457 1.00 39.14 462 ALA A N 1
ATOM 6666 C CA . ALA A 1 490 ? 87.769 91.143 48.014 1.00 39.32 462 ALA A CA 1
ATOM 6667 C C . ALA A 1 490 ? 87.115 92.455 47.607 1.00 40.41 462 ALA A C 1
ATOM 6668 O O . ALA A 1 490 ? 86.466 93.124 48.411 1.00 44.36 462 ALA A O 1
ATOM 6675 N N . VAL A 1 491 ? 87.327 92.837 46.351 1.00 44.45 463 VAL A N 1
ATOM 6676 C CA . VAL A 1 491 ? 86.719 94.044 45.788 1.00 48.68 463 VAL A CA 1
ATOM 6677 C C . VAL A 1 491 ? 86.276 93.755 44.360 1.00 50.99 463 VAL A C 1
ATOM 6678 O O . VAL A 1 491 ? 87.025 93.169 43.573 1.00 48.27 463 VAL A O 1
ATOM 6691 N N . LYS A 1 492 ? 85.047 94.159 44.032 1.00 60.37 464 LYS A N 1
ATOM 6692 C CA . LYS A 1 492 ? 84.550 94.128 42.663 1.00 61.14 464 LYS A CA 1
ATOM 6693 C C . LYS A 1 492 ? 84.920 95.430 41.967 1.00 56.85 464 LYS A C 1
ATOM 6694 O O . LYS A 1 492 ? 84.945 96.493 42.594 1.00 58.00 464 LYS A O 1
ATOM 6713 N N . CYS A 1 493 ? 85.201 95.346 40.669 1.00 56.20 465 CYS A N 1
ATOM 6714 C CA . CYS A 1 493 ? 85.690 96.495 39.926 1.00 61.46 465 CYS A CA 1
ATOM 6715 C C . CYS A 1 493 ? 85.309 96.379 38.459 1.00 66.49 465 CYS A C 1
ATOM 6716 O O . CYS A 1 493 ? 85.035 95.290 37.946 1.00 67.64 465 CYS A O 1
ATOM 6724 N N . VAL A 1 494 ? 85.309 97.531 37.792 1.00 69.53 466 VAL A N 1
ATOM 6725 C CA . VAL A 1 494 ? 85.138 97.636 36.348 1.00 69.36 466 VAL A CA 1
ATOM 6726 C C . VAL A 1 494 ? 86.208 98.583 35.825 1.00 71.01 466 VAL A C 1
ATOM 6727 O O . VAL A 1 494 ? 86.463 99.631 36.428 1.00 72.31 466 VAL A O 1
ATOM 6740 N N . HIS A 1 495 ? 86.846 98.207 34.720 1.00 66.60 467 HIS A N 1
ATOM 6741 C CA . HIS A 1 495 ? 87.910 99.028 34.161 1.00 67.74 467 HIS A CA 1
ATOM 6742 C C . HIS A 1 495 ? 87.349 100.358 33.670 1.00 69.36 467 HIS A C 1
ATOM 6743 O O . HIS A 1 495 ? 86.291 100.409 33.037 1.00 72.86 467 HIS A O 1
ATOM 6757 N N . ARG A 1 496 ? 88.066 101.442 33.974 1.00 65.36 468 ARG A N 1
ATOM 6758 C CA . ARG A 1 496 ? 87.602 102.771 33.582 1.00 68.29 468 ARG A CA 1
ATOM 6759 C C . ARG A 1 496 ? 87.599 102.929 32.066 1.00 70.48 468 ARG A C 1
ATOM 6760 O O . ARG A 1 496 ? 86.617 103.404 31.484 1.00 64.93 468 ARG A O 1
ATOM 6781 N N . THR A 1 497 ? 88.693 102.538 31.408 1.00 74.55 469 THR A N 1
ATOM 6782 C CA . THR A 1 497 ? 88.788 102.726 29.963 1.00 72.62 469 THR A CA 1
ATOM 6783 C C . THR A 1 497 ? 87.799 101.835 29.221 1.00 73.78 469 THR A C 1
ATOM 6784 O O . THR A 1 497 ? 87.171 102.274 28.250 1.00 74.37 469 THR A O 1
ATOM 6795 N N . GLN A 1 498 ? 87.648 100.588 29.663 1.00 72.22 470 GLN A N 1
ATOM 6796 C CA . GLN A 1 498 ? 86.785 99.595 29.023 1.00 75.03 470 GLN A CA 1
ATOM 6797 C C . GLN A 1 498 ? 85.717 99.174 30.029 1.00 75.18 470 GLN A C 1
ATOM 6798 O O . GLN A 1 498 ? 85.893 98.204 30.770 1.00 75.66 470 GLN A O 1
ATOM 6802 N N . GLN A 1 499 ? 84.604 99.910 30.049 1.00 70.62 471 GLN A N 1
ATOM 6803 C CA . GLN A 1 499 ? 83.482 99.547 30.907 1.00 69.78 471 GLN A CA 1
ATOM 6804 C C . GLN A 1 499 ? 82.738 98.315 30.401 1.00 72.94 471 GLN A C 1
ATOM 6805 O O . GLN A 1 499 ? 81.946 97.737 31.152 1.00 72.07 471 GLN A O 1
ATOM 6819 N N . ASP A 1 500 ? 82.971 97.904 29.151 1.00 76.20 472 ASP A N 1
ATOM 6820 C CA . ASP A 1 500 ? 82.224 96.784 28.587 1.00 75.16 472 ASP A CA 1
ATOM 6821 C C . ASP A 1 500 ? 82.556 95.469 29.281 1.00 77.00 472 ASP A C 1
ATOM 6822 O O . ASP A 1 500 ? 81.723 94.556 29.305 1.00 76.58 472 ASP A O 1
ATOM 6831 N N . ARG A 1 501 ? 83.756 95.348 29.843 1.00 80.11 473 ARG A N 1
ATOM 6832 C CA . ARG A 1 501 ? 84.151 94.101 30.474 1.00 77.34 473 ARG A CA 1
ATOM 6833 C C . ARG A 1 501 ? 83.316 93.855 31.731 1.00 75.68 473 ARG A C 1
ATOM 6834 O O . ARG A 1 501 ? 82.771 94.794 32.317 1.00 74.72 473 ARG A O 1
ATOM 6838 N N . PRO A 1 502 ? 83.196 92.593 32.171 1.00 76.64 474 PRO A N 1
ATOM 6839 C CA . PRO A 1 502 ? 82.356 92.308 33.342 1.00 76.89 474 PRO A CA 1
ATOM 6840 C C . PRO A 1 502 ? 82.981 92.802 34.635 1.00 76.90 474 PRO A C 1
ATOM 6841 O O . PRO A 1 502 ? 84.123 93.272 34.641 1.00 78.87 474 PRO A O 1
ATOM 6852 N N . GLU A 1 503 ? 82.242 92.698 35.739 1.00 69.43 475 GLU A N 1
ATOM 6853 C CA . GLU A 1 503 ? 82.748 93.146 37.030 1.00 69.03 475 GLU A CA 1
ATOM 6854 C C . GLU A 1 503 ? 83.793 92.172 37.558 1.00 67.04 475 GLU A C 1
ATOM 6855 O O . GLU A 1 503 ? 83.452 91.176 38.204 1.00 67.51 475 GLU A O 1
ATOM 6867 N N . ILE A 1 504 ? 85.067 92.450 37.287 1.00 53.80 476 ILE A N 1
ATOM 6868 C CA . ILE A 1 504 ? 86.139 91.588 37.773 1.00 54.53 476 ILE A CA 1
ATOM 6869 C C . ILE A 1 504 ? 86.298 91.786 39.273 1.00 57.02 476 ILE A C 1
ATOM 6870 O O . ILE A 1 504 ? 86.408 92.919 39.757 1.00 58.03 476 ILE A O 1
ATOM 6886 N N . CYS A 1 505 ? 86.296 90.686 40.022 1.00 58.80 477 CYS A N 1
ATOM 6887 C CA . CYS A 1 505 ? 86.475 90.696 41.467 1.00 55.10 477 CYS A CA 1
ATOM 6888 C C . CYS A 1 505 ? 87.892 90.226 41.758 1.00 52.53 477 CYS A C 1
ATOM 6889 O O . CYS A 1 505 ? 88.262 89.101 41.398 1.00 49.95 477 CYS A O 1
ATOM 6897 N N . PHE A 1 506 ? 88.680 91.094 42.382 1.00 50.05 478 PHE A N 1
ATOM 6898 C CA . PHE A 1 506 ? 89.973 90.722 42.931 1.00 44.13 478 PHE A CA 1
ATOM 6899 C C . PHE A 1 506 ? 89.796 90.299 44.384 1.00 47.82 478 PHE A C 1
ATOM 6900 O O . PHE A 1 506 ? 88.851 90.711 45.063 1.00 52.04 478 PHE A O 1
ATOM 6917 N N . MET A 1 507 ? 90.724 89.471 44.860 1.00 35.87 479 MET A N 1
ATOM 6918 C CA . MET A 1 507 ? 90.586 88.829 46.157 1.00 27.94 479 MET A CA 1
ATOM 6919 C C . MET A 1 507 ? 91.964 88.506 46.705 1.00 23.97 479 MET A C 1
ATOM 6920 O O . MET A 1 507 ? 92.861 88.121 45.951 1.00 21.63 479 MET A O 1
ATOM 6934 N N . LYS A 1 508 ? 92.120 88.646 48.019 1.00 22.56 480 LYS A N 1
ATOM 6935 C CA . LYS A 1 508 ? 93.347 88.219 48.670 1.00 25.15 480 LYS A CA 1
ATOM 6936 C C . LYS A 1 508 ? 93.018 87.760 50.081 1.00 28.54 480 LYS A C 1
ATOM 6937 O O . LYS A 1 508 ? 91.963 88.085 50.630 1.00 29.38 480 LYS A O 1
ATOM 6956 N N . GLY A 1 509 ? 93.919 86.969 50.653 1.00 25.76 481 GLY A N 1
ATOM 6957 C CA . GLY A 1 509 ? 93.725 86.536 52.025 1.00 28.24 481 GLY A CA 1
ATOM 6958 C C . GLY A 1 509 ? 94.681 85.425 52.405 1.00 33.11 481 GLY A C 1
ATOM 6959 O O . GLY A 1 509 ? 95.756 85.285 51.825 1.00 28.42 481 GLY A O 1
ATOM 6963 N N . ALA A 1 510 ? 94.282 84.668 53.423 1.00 23.92 482 ALA A N 1
ATOM 6964 C CA . ALA A 1 510 ? 95.007 83.465 53.799 1.00 21.86 482 ALA A CA 1
ATOM 6965 C C . ALA A 1 510 ? 94.781 82.380 52.756 1.00 29.77 482 ALA A C 1
ATOM 6966 O O . ALA A 1 510 ? 93.796 82.403 52.014 1.00 33.52 482 ALA A O 1
ATOM 6973 N N . TYR A 1 511 ? 95.708 81.420 52.707 1.00 33.57 483 TYR A N 1
ATOM 6974 C CA . TYR A 1 511 ? 95.652 80.391 51.672 1.00 31.92 483 TYR A CA 1
ATOM 6975 C C . TYR A 1 511 ? 94.357 79.594 51.744 1.00 32.37 483 TYR A C 1
ATOM 6976 O O . TYR A 1 511 ? 93.707 79.374 50.718 1.00 30.85 483 TYR A O 1
ATOM 6994 N N . GLU A 1 512 ? 93.988 79.110 52.929 1.00 35.23 484 GLU A N 1
ATOM 6995 C CA . GLU A 1 512 ? 92.865 78.181 53.009 1.00 36.08 484 GLU A CA 1
ATOM 6996 C C . GLU A 1 512 ? 91.560 78.877 52.648 1.00 38.33 484 GLU A C 1
ATOM 6997 O O . GLU A 1 512 ? 90.782 78.381 51.820 1.00 39.44 484 GLU A O 1
ATOM 7009 N N . GLN A 1 513 ? 91.320 80.048 53.234 1.00 35.38 485 GLN A N 1
ATOM 7010 C CA . GLN A 1 513 ? 90.088 80.769 52.947 1.00 31.94 485 GLN A CA 1
ATOM 7011 C C . GLN A 1 513 ? 90.045 81.252 51.503 1.00 37.64 485 GLN A C 1
ATOM 7012 O O . GLN A 1 513 ? 88.973 81.262 50.890 1.00 41.53 485 GLN A O 1
ATOM 7026 N N . VAL A 1 514 ? 91.189 81.647 50.940 1.00 35.48 486 VAL A N 1
ATOM 7027 C CA . VAL A 1 514 ? 91.213 82.075 49.544 1.00 39.95 486 VAL A CA 1
ATOM 7028 C C . VAL A 1 514 ? 90.912 80.900 48.620 1.00 43.52 486 VAL A C 1
ATOM 7029 O O . VAL A 1 514 ? 90.041 80.983 47.747 1.00 41.26 486 VAL A O 1
ATOM 7042 N N . ILE A 1 515 ? 91.615 79.781 48.808 1.00 41.41 487 ILE A N 1
ATOM 7043 C CA . ILE A 1 515 ? 91.480 78.659 47.889 1.00 34.23 487 ILE A CA 1
ATOM 7044 C C . ILE A 1 515 ? 90.132 77.969 48.047 1.00 35.25 487 ILE A C 1
ATOM 7045 O O . ILE A 1 515 ? 89.700 77.257 47.135 1.00 40.91 487 ILE A O 1
ATOM 7061 N N . LYS A 1 516 ? 89.443 78.161 49.176 1.00 35.43 488 LYS A N 1
ATOM 7062 C CA . LYS A 1 516 ? 88.084 77.640 49.283 1.00 40.17 488 LYS A CA 1
ATOM 7063 C C . LYS A 1 516 ? 87.162 78.288 48.255 1.00 39.47 488 LYS A C 1
ATOM 7064 O O . LYS A 1 516 ? 86.305 77.617 47.669 1.00 42.81 488 LYS A O 1
ATOM 7083 N N . TYR A 1 517 ? 87.320 79.594 48.024 1.00 40.04 489 TYR A N 1
ATOM 7084 C CA . TYR A 1 517 ? 86.486 80.289 47.047 1.00 45.98 489 TYR A CA 1
ATOM 7085 C C . TYR A 1 517 ? 86.920 80.003 45.614 1.00 47.55 489 TYR A C 1
ATOM 7086 O O . TYR A 1 517 ? 86.077 79.938 44.712 1.00 44.36 489 TYR A O 1
ATOM 7104 N N . CYS A 1 518 ? 88.220 79.841 45.379 1.00 49.95 490 CYS A N 1
ATOM 7105 C CA . CYS A 1 518 ? 88.709 79.601 44.027 1.00 45.56 490 CYS A CA 1
ATOM 7106 C C . CYS A 1 518 ? 88.236 78.246 43.516 1.00 45.53 490 CYS A C 1
ATOM 7107 O O . CYS A 1 518 ? 88.328 77.237 44.221 1.00 45.62 490 CYS A O 1
ATOM 7115 N N . THR A 1 519 ? 87.727 78.233 42.283 1.00 51.65 491 THR A N 1
ATOM 7116 C CA . THR A 1 519 ? 87.364 77.012 41.575 1.00 50.78 491 THR A CA 1
ATOM 7117 C C . THR A 1 519 ? 88.191 76.792 40.316 1.00 54.26 491 THR A C 1
ATOM 7118 O O . THR A 1 519 ? 87.968 75.800 39.614 1.00 58.13 491 THR A O 1
ATOM 7129 N N . THR A 1 520 ? 89.137 77.682 40.010 1.00 53.59 492 THR A N 1
ATOM 7130 C CA . THR A 1 520 ? 89.953 77.595 38.808 1.00 52.98 492 THR A CA 1
ATOM 7131 C C . THR A 1 520 ? 91.348 78.114 39.136 1.00 51.21 492 THR A C 1
ATOM 7132 O O . THR A 1 520 ? 91.603 78.618 40.233 1.00 57.88 492 THR A O 1
ATOM 7143 N N . TYR A 1 521 ? 92.260 77.981 38.176 1.00 51.07 493 TYR A N 1
ATOM 7144 C CA . TYR A 1 521 ? 93.616 78.483 38.332 1.00 53.43 493 TYR A CA 1
ATOM 7145 C C . TYR A 1 521 ? 94.186 78.794 36.956 1.00 57.70 493 TYR A C 1
ATOM 7146 O O . TYR A 1 521 ? 93.580 78.493 35.922 1.00 64.01 493 TYR A O 1
ATOM 7164 N N . GLN A 1 522 ? 95.364 79.411 36.958 1.00 55.72 494 GLN A N 1
ATOM 7165 C CA . GLN A 1 522 ? 96.032 79.867 35.749 1.00 54.76 494 GLN A CA 1
ATOM 7166 C C . GLN A 1 522 ? 97.111 78.868 35.357 1.00 58.02 494 GLN A C 1
ATOM 7167 O O . GLN A 1 522 ? 97.799 78.311 36.219 1.00 60.17 494 GLN A O 1
ATOM 7181 N N . SER A 1 523 ? 97.253 78.649 34.052 1.00 60.79 495 SER A N 1
ATOM 7182 C CA . SER A 1 523 ? 98.305 77.799 33.502 1.00 63.64 495 SER A CA 1
ATOM 7183 C C . SER A 1 523 ? 98.661 78.345 32.128 1.00 63.93 495 SER A C 1
ATOM 7184 O O . SER A 1 523 ? 97.880 78.201 31.181 1.00 62.97 495 SER A O 1
ATOM 7192 N N . LYS A 1 524 ? 99.830 78.984 32.028 1.00 69.30 496 LYS A N 1
ATOM 7193 C CA . LYS A 1 524 ? 100.322 79.546 30.769 1.00 69.01 496 LYS A CA 1
ATOM 7194 C C . LYS A 1 524 ? 99.311 80.515 30.160 1.00 65.53 496 LYS A C 1
ATOM 7195 O O . LYS A 1 524 ? 99.130 80.572 28.942 1.00 65.37 496 LYS A O 1
ATOM 7214 N N . GLY A 1 525 ? 98.644 81.285 31.017 1.00 62.37 497 GLY A N 1
ATOM 7215 C CA . GLY A 1 525 ? 97.649 82.234 30.568 1.00 62.80 497 GLY A CA 1
ATOM 7216 C C . GLY A 1 525 ? 96.299 81.645 30.229 1.00 63.71 497 GLY A C 1
ATOM 7217 O O . GLY A 1 525 ? 95.486 82.337 29.605 1.00 64.50 497 GLY A O 1
ATOM 7221 N N . GLN A 1 526 ? 96.032 80.397 30.617 1.00 65.85 498 GLN A N 1
ATOM 7222 C CA . GLN A 1 526 ? 94.761 79.730 30.359 1.00 65.94 498 GLN A CA 1
ATOM 7223 C C . GLN A 1 526 ? 94.108 79.366 31.684 1.00 66.85 498 GLN A C 1
ATOM 7224 O O . GLN A 1 526 ? 94.777 78.895 32.608 1.00 63.22 498 GLN A O 1
ATOM 7238 N N . THR A 1 527 ? 92.799 79.588 31.771 1.00 64.20 499 THR A N 1
ATOM 7239 C CA . THR A 1 527 ? 92.040 79.227 32.962 1.00 59.87 499 THR A CA 1
ATOM 7240 C C . THR A 1 527 ? 91.675 77.749 32.893 1.00 62.69 499 THR A C 1
ATOM 7241 O O . THR A 1 527 ? 91.046 77.306 31.925 1.00 64.79 499 THR A O 1
ATOM 7252 N N . LEU A 1 528 ? 92.071 76.990 33.916 1.00 60.41 500 LEU A N 1
ATOM 7253 C CA . LEU A 1 528 ? 91.805 75.560 33.988 1.00 61.29 500 LEU A CA 1
ATOM 7254 C C . LEU A 1 528 ? 91.224 75.220 35.352 1.00 61.40 500 LEU A C 1
ATOM 7255 O O . LEU A 1 528 ? 91.528 75.872 36.353 1.00 59.10 500 LEU A O 1
ATOM 7271 N N . THR A 1 529 ? 90.384 74.188 35.383 1.00 64.63 501 THR A N 1
ATOM 7272 C CA . THR A 1 529 ? 89.748 73.785 36.629 1.00 63.53 501 THR A CA 1
ATOM 7273 C C . THR A 1 529 ? 90.793 73.331 37.641 1.00 58.26 501 THR A C 1
ATOM 7274 O O . THR A 1 529 ? 91.710 72.572 37.317 1.00 55.24 501 THR A O 1
ATOM 7285 N N . LEU A 1 530 ? 90.648 73.808 38.874 1.00 53.17 502 LEU A N 1
ATOM 7286 C CA . LEU A 1 530 ? 91.605 73.487 39.923 1.00 54.97 502 LEU A CA 1
ATOM 7287 C C . LEU A 1 530 ? 91.535 72.006 40.276 1.00 55.72 502 LEU A C 1
ATOM 7288 O O . LEU A 1 530 ? 90.454 71.414 40.330 1.00 56.01 502 LEU A O 1
ATOM 7304 N N . THR A 1 531 ? 92.703 71.413 40.518 1.00 60.49 503 THR A N 1
ATOM 7305 C CA . THR A 1 531 ? 92.840 69.998 40.831 1.00 61.91 503 THR A CA 1
ATOM 7306 C C . THR A 1 531 ? 93.533 69.832 42.177 1.00 58.63 503 THR A C 1
ATOM 7307 O O . THR A 1 531 ? 94.123 70.771 42.718 1.00 59.27 503 THR A O 1
ATOM 7318 N N . GLN A 1 532 ? 93.452 68.613 42.717 1.00 52.44 504 GLN A N 1
ATOM 7319 C CA . GLN A 1 532 ? 94.016 68.358 44.038 1.00 55.65 504 GLN A CA 1
ATOM 7320 C C . GLN A 1 532 ? 95.539 68.372 44.018 1.00 58.03 504 GLN A C 1
ATOM 7321 O O . GLN A 1 532 ? 96.161 68.722 45.025 1.00 60.51 504 GLN A O 1
ATOM 7335 N N . GLN A 1 533 ? 96.159 67.982 42.902 1.00 55.31 505 GLN A N 1
ATOM 7336 C CA . GLN A 1 533 ? 97.615 68.057 42.809 1.00 57.66 505 GLN A CA 1
ATOM 7337 C C . GLN A 1 533 ? 98.091 69.504 42.874 1.00 58.21 505 GLN A C 1
ATOM 7338 O O . GLN A 1 533 ? 99.099 69.810 43.530 1.00 54.78 505 GLN A O 1
ATOM 7352 N N . GLN A 1 534 ? 97.379 70.407 42.193 1.00 52.81 506 GLN A N 1
ATOM 7353 C CA . GLN A 1 534 ? 97.708 71.825 42.269 1.00 51.91 506 GLN A CA 1
ATOM 7354 C C . GLN A 1 534 ? 97.583 72.333 43.699 1.00 51.50 506 GLN A C 1
ATOM 7355 O O . GLN A 1 534 ? 98.460 73.053 44.191 1.00 54.55 506 GLN A O 1
ATOM 7369 N N . ARG A 1 535 ? 96.503 71.953 44.385 1.00 43.06 507 ARG A N 1
ATOM 7370 C CA . ARG A 1 535 ? 96.328 72.354 45.776 1.00 46.44 507 ARG A CA 1
ATOM 7371 C C . ARG A 1 535 ? 97.453 71.813 46.646 1.00 45.39 507 ARG A C 1
ATOM 7372 O O . ARG A 1 535 ? 97.947 72.511 47.536 1.00 45.27 507 ARG A O 1
ATOM 7393 N N . ASP A 1 536 ? 97.875 70.572 46.398 1.00 48.29 508 ASP A N 1
ATOM 7394 C CA . ASP A 1 536 ? 98.931 69.970 47.204 1.00 52.13 508 ASP A CA 1
ATOM 7395 C C . ASP A 1 536 ? 100.251 70.711 47.027 1.00 54.06 508 ASP A C 1
ATOM 7396 O O . ASP A 1 536 ? 100.949 71.001 48.006 1.00 54.85 508 ASP A O 1
ATOM 7405 N N . VAL A 1 537 ? 100.612 71.033 45.782 1.00 47.58 509 VAL A N 1
ATOM 7406 C CA . VAL A 1 537 ? 101.883 71.723 45.566 1.00 45.68 509 VAL A CA 1
ATOM 7407 C C . VAL A 1 537 ? 101.820 73.149 46.111 1.00 40.35 509 VAL A C 1
ATOM 7408 O O . VAL A 1 537 ? 102.799 73.650 46.680 1.00 37.84 509 VAL A O 1
ATOM 7421 N N . TYR A 1 538 ? 100.672 73.822 45.972 1.00 39.66 510 TYR A N 1
ATOM 7422 C CA . TYR A 1 538 ? 100.562 75.167 46.531 1.00 38.20 510 TYR A CA 1
ATOM 7423 C C . TYR A 1 538 ? 100.642 75.130 48.054 1.00 41.33 510 TYR A C 1
ATOM 7424 O O . TYR A 1 538 ? 101.248 76.012 48.674 1.00 39.64 510 TYR A O 1
ATOM 7442 N N . GLN A 1 539 ? 100.037 74.113 48.674 1.00 41.52 511 GLN A N 1
ATOM 7443 C CA . GLN A 1 539 ? 100.129 73.955 50.121 1.00 32.90 511 GLN A CA 1
ATOM 7444 C C . GLN A 1 539 ? 101.565 73.687 50.552 1.00 30.25 511 GLN A C 1
ATOM 7445 O O . GLN A 1 539 ? 102.016 74.198 51.583 1.00 32.70 511 GLN A O 1
ATOM 7459 N N . GLN A 1 540 ? 102.293 72.872 49.786 1.00 31.71 512 GLN A N 1
ATOM 7460 C CA . GLN A 1 540 ? 103.695 72.618 50.105 1.00 32.20 512 GLN A CA 1
ATOM 7461 C C . GLN A 1 540 ? 104.511 73.903 50.037 1.00 37.84 512 GLN A C 1
ATOM 7462 O O . GLN A 1 540 ? 105.346 74.168 50.912 1.00 36.63 512 GLN A O 1
ATOM 7476 N N . GLU A 1 541 ? 104.279 74.716 49.003 1.00 46.82 513 GLU A N 1
ATOM 7477 C CA . GLU A 1 541 ? 104.996 75.983 48.894 1.00 41.50 513 GLU A CA 1
ATOM 7478 C C . GLU A 1 541 ? 104.633 76.924 50.037 1.00 39.29 513 GLU A C 1
ATOM 7479 O O . GLU A 1 541 ? 105.505 77.615 50.572 1.00 45.51 513 GLU A O 1
ATOM 7491 N N . LYS A 1 542 ? 103.354 76.971 50.417 1.00 34.24 514 LYS A N 1
ATOM 7492 C CA . LYS A 1 542 ? 102.940 77.790 51.554 1.00 32.85 514 LYS A CA 1
ATOM 7493 C C . LYS A 1 542 ? 103.653 77.344 52.825 1.00 36.22 514 LYS A C 1
ATOM 7494 O O . LYS A 1 542 ? 104.159 78.171 53.595 1.00 41.09 514 LYS A O 1
ATOM 7513 N N . ALA A 1 543 ? 103.687 76.032 53.065 1.00 31.02 515 ALA A N 1
ATOM 7514 C CA . ALA A 1 543 ? 104.309 75.514 54.276 1.00 28.97 515 ALA A CA 1
ATOM 7515 C C . ALA A 1 543 ? 105.795 75.835 54.310 1.00 29.34 515 ALA A C 1
ATOM 7516 O O . ALA A 1 543 ? 106.325 76.241 55.349 1.00 34.24 515 ALA A O 1
ATOM 7523 N N . ARG A 1 544 ? 106.484 75.676 53.179 1.00 31.68 516 ARG A N 1
ATOM 7524 C CA . ARG A 1 544 ? 107.914 75.968 53.164 1.00 34.67 516 ARG A CA 1
ATOM 7525 C C . ARG A 1 544 ? 108.183 77.465 53.286 1.00 39.42 516 ARG A C 1
ATOM 7526 O O . ARG A 1 544 ? 109.153 77.866 53.943 1.00 43.98 516 ARG A O 1
ATOM 7547 N N . MET A 1 545 ? 107.340 78.302 52.672 1.00 38.18 517 MET A N 1
ATOM 7548 C CA . MET A 1 545 ? 107.481 79.747 52.825 1.00 27.85 517 MET A CA 1
ATOM 7549 C C . MET A 1 545 ? 107.337 80.149 54.284 1.00 27.99 517 MET A C 1
ATOM 7550 O O . MET A 1 545 ? 108.132 80.938 54.806 1.00 29.16 517 MET A O 1
ATOM 7564 N N . GLY A 1 546 ? 106.323 79.610 54.962 1.00 20.57 518 GLY A N 1
ATOM 7565 C CA . GLY A 1 546 ? 106.156 79.906 56.371 1.00 21.50 518 GLY A CA 1
ATOM 7566 C C . GLY A 1 546 ? 107.274 79.351 57.230 1.00 30.54 518 GLY A C 1
ATOM 7567 O O . GLY A 1 546 ? 107.648 79.961 58.236 1.00 27.11 518 GLY A O 1
ATOM 7571 N N . SER A 1 547 ? 107.816 78.189 56.856 1.00 36.79 519 SER A N 1
ATOM 7572 C CA . SER A 1 547 ? 108.972 77.651 57.562 1.00 29.07 519 SER A CA 1
ATOM 7573 C C . SER A 1 547 ? 110.189 78.549 57.394 1.00 32.66 519 SER A C 1
ATOM 7574 O O . SER A 1 547 ? 111.050 78.596 58.279 1.00 36.34 519 SER A O 1
ATOM 7582 N N . ALA A 1 548 ? 110.279 79.260 56.272 1.00 30.07 520 ALA A N 1
ATOM 7583 C CA . ALA A 1 548 ? 111.319 80.263 56.084 1.00 33.97 520 ALA A CA 1
ATOM 7584 C C . ALA A 1 548 ? 111.043 81.558 56.841 1.00 37.93 520 ALA A C 1
ATOM 7585 O O . ALA A 1 548 ? 111.899 82.449 56.833 1.00 36.31 520 ALA A O 1
ATOM 7592 N N . GLY A 1 549 ? 109.882 81.686 57.491 1.00 38.00 521 GLY A N 1
ATOM 7593 C CA . GLY A 1 549 ? 109.510 82.895 58.192 1.00 30.18 521 GLY A CA 1
ATOM 7594 C C . GLY A 1 549 ? 108.727 83.896 57.370 1.00 27.19 521 GLY A C 1
ATOM 7595 O O . GLY A 1 549 ? 108.302 84.922 57.916 1.00 34.52 521 GLY A O 1
ATOM 7599 N N . LEU A 1 550 ? 108.518 83.636 56.082 1.00 22.46 522 LEU A N 1
ATOM 7600 C CA . LEU A 1 550 ? 107.798 84.570 55.226 1.00 18.19 522 LEU A CA 1
ATOM 7601 C C . LEU A 1 550 ? 106.299 84.451 55.469 1.00 15.05 522 LEU A C 1
ATOM 7602 O O . LEU A 1 550 ? 105.728 83.363 55.349 1.00 33.97 522 LEU A O 1
ATOM 7618 N N . ARG A 1 551 ? 105.662 85.568 55.807 1.00 13.60 523 ARG A N 1
ATOM 7619 C CA . ARG A 1 551 ? 104.211 85.599 55.918 1.00 12.42 523 ARG A CA 1
ATOM 7620 C C . ARG A 1 551 ? 103.591 85.462 54.532 1.00 16.75 523 ARG A C 1
ATOM 7621 O O . ARG A 1 551 ? 103.966 86.179 53.602 1.00 31.92 523 ARG A O 1
ATOM 7642 N N . VAL A 1 552 ? 102.634 84.545 54.397 1.00 22.59 524 VAL A N 1
ATOM 7643 C CA . VAL A 1 552 ? 102.124 84.113 53.099 1.00 26.20 524 VAL A CA 1
ATOM 7644 C C . VAL A 1 552 ? 100.712 84.645 52.903 1.00 26.48 524 VAL A C 1
ATOM 7645 O O . VAL A 1 552 ? 99.889 84.611 53.825 1.00 32.69 524 VAL A O 1
ATOM 7658 N N . LEU A 1 553 ? 100.441 85.142 51.695 1.00 22.26 525 LEU A N 1
ATOM 7659 C CA . LEU A 1 553 ? 99.108 85.547 51.274 1.00 25.35 525 LEU A CA 1
ATOM 7660 C C . LEU A 1 553 ? 98.803 84.931 49.916 1.00 25.02 525 LEU A C 1
ATOM 7661 O O . LEU A 1 553 ? 99.686 84.792 49.066 1.00 30.11 525 LEU A O 1
ATOM 7677 N N . ALA A 1 554 ? 97.538 84.569 49.724 1.00 20.01 526 ALA A N 1
ATOM 7678 C CA . ALA A 1 554 ? 97.037 83.989 48.487 1.00 22.05 526 ALA A CA 1
ATOM 7679 C C . ALA A 1 554 ? 96.185 85.022 47.767 1.00 24.39 526 ALA A C 1
ATOM 7680 O O . ALA A 1 554 ? 95.368 85.702 48.398 1.00 30.74 526 ALA A O 1
ATOM 7687 N N . LEU A 1 555 ? 96.378 85.124 46.451 1.00 28.17 527 LEU A N 1
ATOM 7688 C CA . LEU A 1 555 ? 95.731 86.123 45.610 1.00 32.33 527 LEU A CA 1
ATOM 7689 C C . LEU A 1 555 ? 94.936 85.448 44.498 1.00 34.54 527 LEU A C 1
ATOM 7690 O O . LEU A 1 555 ? 95.351 84.416 43.956 1.00 29.94 527 LEU A O 1
ATOM 7706 N N . ALA A 1 556 ? 93.799 86.048 44.146 1.00 41.50 528 ALA A N 1
ATOM 7707 C CA . ALA A 1 556 ? 92.917 85.474 43.143 1.00 39.87 528 ALA A CA 1
ATOM 7708 C C . ALA A 1 556 ? 92.139 86.580 42.447 1.00 41.94 528 ALA A C 1
ATOM 7709 O O . ALA A 1 556 ? 92.010 87.697 42.957 1.00 56.72 528 ALA A O 1
ATOM 7716 N N . SER A 1 557 ? 91.613 86.248 41.271 1.00 36.76 529 SER A N 1
ATOM 7717 C CA . SER A 1 557 ? 90.791 87.182 40.514 1.00 40.72 529 SER A CA 1
ATOM 7718 C C . SER A 1 557 ? 89.863 86.412 39.587 1.00 47.34 529 SER A C 1
ATOM 7719 O O . SER A 1 557 ? 90.247 85.394 39.006 1.00 50.15 529 SER A O 1
ATOM 7727 N N . GLY A 1 558 ? 88.636 86.914 39.449 1.00 54.84 530 GLY A N 1
ATOM 7728 C CA . GLY A 1 558 ? 87.668 86.309 38.560 1.00 54.07 530 GLY A CA 1
ATOM 7729 C C . GLY A 1 558 ? 86.304 86.966 38.644 1.00 54.57 530 GLY A C 1
ATOM 7730 O O . GLY A 1 558 ? 86.107 87.923 39.391 1.00 52.82 530 GLY A O 1
ATOM 7734 N N . PRO A 1 559 ? 85.337 86.481 37.866 1.00 64.40 531 PRO A N 1
ATOM 7735 C CA . PRO A 1 559 ? 83.980 87.038 37.954 1.00 62.68 531 PRO A CA 1
ATOM 7736 C C . PRO A 1 559 ? 83.199 86.406 39.098 1.00 62.21 531 PRO A C 1
ATOM 7737 O O . PRO A 1 559 ? 83.125 85.181 39.212 1.00 65.44 531 PRO A O 1
ATOM 7748 N N . GLU A 1 560 ? 82.634 87.260 39.958 1.00 56.72 532 GLU A N 1
ATOM 7749 C CA . GLU A 1 560 ? 81.785 86.848 41.076 1.00 59.53 532 GLU A CA 1
ATOM 7750 C C . GLU A 1 560 ? 82.570 86.055 42.119 1.00 57.40 532 GLU A C 1
ATOM 7751 O O . GLU A 1 560 ? 83.636 85.505 41.823 1.00 55.81 532 GLU A O 1
ATOM 7763 N N . LEU A 1 561 ? 82.057 85.998 43.346 1.00 54.71 533 LEU A N 1
ATOM 7764 C CA . LEU A 1 561 ? 82.690 85.235 44.413 1.00 55.11 533 LEU A CA 1
ATOM 7765 C C . LEU A 1 561 ? 82.297 83.768 44.308 1.00 53.99 533 LEU A C 1
ATOM 7766 O O . LEU A 1 561 ? 81.133 83.439 44.059 1.00 54.76 533 LEU A O 1
ATOM 7782 N N . GLY A 1 562 ? 83.280 82.890 44.501 1.00 50.85 534 GLY A N 1
ATOM 7783 C CA . GLY A 1 562 ? 83.093 81.462 44.352 1.00 51.23 534 GLY A CA 1
ATOM 7784 C C . GLY A 1 562 ? 83.435 80.910 42.984 1.00 52.86 534 GLY A C 1
ATOM 7785 O O . GLY A 1 562 ? 83.289 79.699 42.775 1.00 49.98 534 GLY A O 1
ATOM 7789 N N . GLN A 1 563 ? 83.881 81.755 42.049 1.00 56.01 535 GLN A N 1
ATOM 7790 C CA . GLN A 1 563 ? 84.268 81.335 40.706 1.00 55.61 535 GLN A CA 1
ATOM 7791 C C . GLN A 1 563 ? 85.582 81.990 40.297 1.00 54.95 535 GLN A C 1
ATOM 7792 O O . GLN A 1 563 ? 85.773 82.340 39.129 1.00 56.55 535 GLN A O 1
ATOM 7806 N N . LEU A 1 564 ? 86.496 82.156 41.247 1.00 50.78 536 LEU A N 1
ATOM 7807 C CA . LEU A 1 564 ? 87.714 82.912 41.015 1.00 46.70 536 LEU A CA 1
ATOM 7808 C C . LEU A 1 564 ? 88.807 82.025 40.425 1.00 46.58 536 LEU A C 1
ATOM 7809 O O . LEU A 1 564 ? 88.707 80.796 40.393 1.00 51.74 536 LEU A O 1
ATOM 7825 N N . THR A 1 565 ? 89.862 82.679 39.946 1.00 46.83 537 THR A N 1
ATOM 7826 C CA . THR A 1 565 ? 91.073 82.027 39.468 1.00 46.28 537 THR A CA 1
ATOM 7827 C C . THR A 1 565 ? 92.200 82.327 40.445 1.00 36.68 537 THR A C 1
ATOM 7828 O O . THR A 1 565 ? 92.435 83.491 40.784 1.00 48.47 537 THR A O 1
ATOM 7839 N N . PHE A 1 566 ? 92.883 81.278 40.898 1.00 37.82 538 PHE A N 1
ATOM 7840 C CA . PHE A 1 566 ? 93.981 81.412 41.850 1.00 46.29 538 PHE A CA 1
ATOM 7841 C C . PHE A 1 566 ? 95.246 81.813 41.102 1.00 43.96 538 PHE A C 1
ATOM 7842 O O . PHE A 1 566 ? 95.745 81.046 40.272 1.00 41.14 538 PHE A O 1
ATOM 7859 N N . LEU A 1 567 ? 95.777 83.003 41.400 1.00 42.23 539 LEU A N 1
ATOM 7860 C CA . LEU A 1 567 ? 96.901 83.527 40.633 1.00 46.25 539 LEU A CA 1
ATOM 7861 C C . LEU A 1 567 ? 98.252 83.103 41.199 1.00 43.29 539 LEU A C 1
ATOM 7862 O O . LEU A 1 567 ? 99.151 82.742 40.433 1.00 47.74 539 LEU A O 1
ATOM 7878 N N . GLY A 1 568 ? 98.424 83.136 42.515 1.00 23.68 540 GLY A N 1
ATOM 7879 C CA . GLY A 1 568 ? 99.686 82.727 43.095 1.00 29.48 540 GLY A CA 1
ATOM 7880 C C . GLY A 1 568 ? 99.765 83.099 44.561 1.00 27.78 540 GLY A C 1
ATOM 7881 O O . GLY A 1 568 ? 98.764 83.450 45.190 1.00 30.53 540 GLY A O 1
ATOM 7885 N N . LEU A 1 569 ? 100.986 83.011 45.087 1.00 22.08 541 LEU A N 1
ATOM 7886 C CA . LEU A 1 569 ? 101.290 83.314 46.477 1.00 23.60 541 LEU A CA 1
ATOM 7887 C C . LEU A 1 569 ? 102.397 84.357 46.546 1.00 29.20 541 LEU A C 1
ATOM 7888 O O . LEU A 1 569 ? 103.212 84.480 45.627 1.00 32.51 541 LEU A O 1
ATOM 7904 N N . VAL A 1 570 ? 102.415 85.105 47.648 1.00 30.40 542 VAL A N 1
ATOM 7905 C CA . VAL A 1 570 ? 103.417 86.133 47.904 1.00 22.30 542 VAL A CA 1
ATOM 7906 C C . VAL A 1 570 ? 103.974 85.915 49.304 1.00 27.44 542 VAL A C 1
ATOM 7907 O O . VAL A 1 570 ? 103.211 85.705 50.253 1.00 23.77 542 VAL A O 1
ATOM 7920 N N . GLY A 1 571 ? 105.300 85.961 49.426 1.00 29.88 543 GLY A N 1
ATOM 7921 C CA . GLY A 1 571 ? 105.973 85.739 50.691 1.00 19.13 543 GLY A CA 1
ATOM 7922 C C . GLY A 1 571 ? 106.466 87.025 51.318 1.00 9.84 543 GLY A C 1
ATOM 7923 O O . GLY A 1 571 ? 107.420 87.636 50.830 1.00 20.98 543 GLY A O 1
ATOM 7927 N N . ILE A 1 572 ? 105.839 87.426 52.418 1.00 18.37 544 ILE A N 1
ATOM 7928 C CA . ILE A 1 572 ? 106.107 88.702 53.071 1.00 14.67 544 ILE A CA 1
ATOM 7929 C C . ILE A 1 572 ? 107.004 88.440 54.273 1.00 9.63 544 ILE A C 1
ATOM 7930 O O . ILE A 1 572 ? 106.582 87.803 55.244 1.00 17.29 544 ILE A O 1
ATOM 7946 N N . ILE A 1 573 ? 108.236 88.936 54.215 1.00 11.15 545 ILE A N 1
ATOM 7947 C CA . ILE A 1 573 ? 109.153 88.872 55.348 1.00 19.38 545 ILE A CA 1
ATOM 7948 C C . ILE A 1 573 ? 108.820 90.018 56.295 1.00 22.71 545 ILE A C 1
ATOM 7949 O O . ILE A 1 573 ? 108.682 91.173 55.871 1.00 32.95 545 ILE A O 1
ATOM 7965 N N . ASP A 1 574 ? 108.654 89.679 57.571 1.00 25.01 546 ASP A N 1
ATOM 7966 C CA . ASP A 1 574 ? 108.494 90.638 58.664 1.00 16.12 546 ASP A CA 1
ATOM 7967 C C . ASP A 1 574 ? 109.501 90.251 59.742 1.00 29.71 546 ASP A C 1
ATOM 7968 O O . ASP A 1 574 ? 109.203 89.376 60.575 1.00 40.08 546 ASP A O 1
ATOM 7977 N N . PRO A 1 575 ? 110.709 90.831 59.763 1.00 34.33 547 PRO A N 1
ATOM 7978 C CA . PRO A 1 575 ? 111.743 90.312 60.662 1.00 31.00 547 PRO A CA 1
ATOM 7979 C C . PRO A 1 575 ? 111.367 90.515 62.114 1.00 22.92 547 PRO A C 1
ATOM 7980 O O . PRO A 1 575 ? 110.584 91.423 62.448 1.00 33.34 547 PRO A O 1
ATOM 7991 N N . PRO A 1 576 ? 111.883 89.687 63.027 1.00 19.99 548 PRO A N 1
ATOM 7992 C CA . PRO A 1 576 ? 111.556 89.867 64.444 1.00 33.17 548 PRO A CA 1
ATOM 7993 C C . PRO A 1 576 ? 112.149 91.152 64.998 1.00 32.82 548 PRO A C 1
ATOM 7994 O O . PRO A 1 576 ? 113.195 91.627 64.552 1.00 32.52 548 PRO A O 1
ATOM 8005 N N . ARG A 1 577 ? 111.459 91.714 65.986 1.00 33.32 549 ARG A N 1
ATOM 8006 C CA . ARG A 1 577 ? 111.900 92.966 66.582 1.00 25.04 549 ARG A CA 1
ATOM 8007 C C . ARG A 1 577 ? 113.213 92.758 67.326 1.00 25.75 549 ARG A C 1
ATOM 8008 O O . ARG A 1 577 ? 113.408 91.749 68.010 1.00 37.19 549 ARG A O 1
ATOM 8029 N N . THR A 1 578 ? 114.116 93.723 67.188 1.00 31.37 550 THR A N 1
ATOM 8030 C CA . THR A 1 578 ? 115.412 93.639 67.845 1.00 34.48 550 THR A CA 1
ATOM 8031 C C . THR A 1 578 ? 115.260 93.729 69.358 1.00 35.32 550 THR A C 1
ATOM 8032 O O . THR A 1 578 ? 114.465 94.517 69.877 1.00 35.01 550 THR A O 1
ATOM 8043 N N . GLY A 1 579 ? 116.033 92.908 70.063 1.00 37.12 551 GLY A N 1
ATOM 8044 C CA . GLY A 1 579 ? 116.055 92.922 71.508 1.00 41.14 551 GLY A CA 1
ATOM 8045 C C . GLY A 1 579 ? 114.959 92.123 72.174 1.00 41.00 551 GLY A C 1
ATOM 8046 O O . GLY A 1 579 ? 114.959 92.020 73.407 1.00 43.19 551 GLY A O 1
ATOM 8050 N N . VAL A 1 580 ? 114.032 91.543 71.408 1.00 32.68 552 VAL A N 1
ATOM 8051 C CA . VAL A 1 580 ? 112.948 90.786 72.022 1.00 31.37 552 VAL A CA 1
ATOM 8052 C C . VAL A 1 580 ? 113.408 89.373 72.369 1.00 33.09 552 VAL A C 1
ATOM 8053 O O . VAL A 1 580 ? 112.822 88.728 73.242 1.00 38.55 552 VAL A O 1
ATOM 8066 N N . LYS A 1 581 ? 114.445 88.865 71.696 1.00 32.00 553 LYS A N 1
ATOM 8067 C CA . LYS A 1 581 ? 115.018 87.576 72.079 1.00 31.93 553 LYS A CA 1
ATOM 8068 C C . LYS A 1 581 ? 115.556 87.620 73.504 1.00 37.17 553 LYS A C 1
ATOM 8069 O O . LYS A 1 581 ? 115.248 86.750 74.329 1.00 32.73 553 LYS A O 1
ATOM 8088 N N . GLU A 1 582 ? 116.363 88.638 73.810 1.00 44.61 554 GLU A N 1
ATOM 8089 C CA . GLU A 1 582 ? 116.930 88.759 75.148 1.00 35.53 554 GLU A CA 1
ATOM 8090 C C . GLU A 1 582 ? 115.842 89.004 76.184 1.00 33.83 554 GLU A C 1
ATOM 8091 O O . GLU A 1 582 ? 115.904 88.466 77.294 1.00 39.04 554 GLU A O 1
ATOM 8103 N N . ALA A 1 583 ? 114.841 89.818 75.841 1.00 33.99 555 ALA A N 1
ATOM 8104 C CA . ALA A 1 583 ? 113.749 90.075 76.773 1.00 35.15 555 ALA A CA 1
ATOM 8105 C C . ALA A 1 583 ? 112.949 88.808 77.047 1.00 35.03 555 ALA A C 1
ATOM 8106 O O . ALA A 1 583 ? 112.571 88.540 78.193 1.00 33.93 555 ALA A O 1
ATOM 8113 N N . VAL A 1 584 ? 112.686 88.013 76.007 1.00 38.91 556 VAL A N 1
ATOM 8114 C CA . VAL A 1 584 ? 111.975 86.751 76.186 1.00 34.94 556 VAL A CA 1
ATOM 8115 C C . VAL A 1 584 ? 112.782 85.816 77.073 1.00 36.25 556 VAL A C 1
ATOM 8116 O O . VAL A 1 584 ? 112.235 85.164 77.972 1.00 39.14 556 VAL A O 1
ATOM 8129 N N . THR A 1 585 ? 114.094 85.730 76.826 1.00 39.68 557 THR A N 1
ATOM 8130 C CA . THR A 1 585 ? 114.954 84.864 77.628 1.00 40.16 557 THR A CA 1
ATOM 8131 C C . THR A 1 585 ? 114.949 85.292 79.091 1.00 31.90 557 THR A C 1
ATOM 8132 O O . THR A 1 585 ? 114.825 84.459 79.996 1.00 31.01 557 THR A O 1
ATOM 8143 N N . THR A 1 586 ? 115.074 86.598 79.339 1.00 33.63 558 THR A N 1
ATOM 8144 C CA . THR A 1 586 ? 115.056 87.099 80.708 1.00 35.93 558 THR A CA 1
ATOM 8145 C C . THR A 1 586 ? 113.701 86.861 81.360 1.00 41.37 558 THR A C 1
ATOM 8146 O O . THR A 1 586 ? 113.628 86.627 82.571 1.00 42.63 558 THR A O 1
ATOM 8157 N N . LEU A 1 587 ? 112.620 86.920 80.581 1.00 38.32 559 LEU A N 1
ATOM 8158 C CA . LEU A 1 587 ? 111.296 86.709 81.153 1.00 33.84 559 LEU A CA 1
ATOM 8159 C C . LEU A 1 587 ? 111.089 85.254 81.554 1.00 37.39 559 LEU A C 1
ATOM 8160 O O . LEU A 1 587 ? 110.517 84.979 82.615 1.00 41.08 559 LEU A O 1
ATOM 8176 N N . ILE A 1 588 ? 111.533 84.304 80.724 1.00 32.02 560 ILE A N 1
ATOM 8177 C CA . ILE A 1 588 ? 111.397 82.903 81.130 1.00 34.06 560 ILE A CA 1
ATOM 8178 C C . ILE A 1 588 ? 112.327 82.617 82.302 1.00 33.98 560 ILE A C 1
ATOM 8179 O O . ILE A 1 588 ? 111.967 81.887 83.234 1.00 34.29 560 ILE A O 1
ATOM 8195 N N . ALA A 1 589 ? 113.535 83.185 82.276 1.00 36.55 561 ALA A N 1
ATOM 8196 C CA . ALA A 1 589 ? 114.464 83.017 83.386 1.00 38.64 561 ALA A CA 1
ATOM 8197 C C . ALA A 1 589 ? 113.931 83.616 84.681 1.00 35.94 561 ALA A C 1
ATOM 8198 O O . ALA A 1 589 ? 114.300 83.145 85.762 1.00 40.71 561 ALA A O 1
ATOM 8205 N N . SER A 1 590 ? 113.078 84.637 84.596 1.00 30.05 562 SER A N 1
ATOM 8206 C CA . SER A 1 590 ? 112.470 85.263 85.762 1.00 34.98 562 SER A CA 1
ATOM 8207 C C . SER A 1 590 ? 111.106 84.664 86.095 1.00 38.27 562 SER A C 1
ATOM 8208 O O . SER A 1 590 ? 110.292 85.316 86.758 1.00 31.67 562 SER A O 1
ATOM 8216 N N . GLY A 1 591 ? 110.843 83.438 85.655 1.00 38.57 563 GLY A N 1
ATOM 8217 C CA . GLY A 1 591 ? 109.590 82.775 85.973 1.00 37.84 563 GLY A CA 1
ATOM 8218 C C . GLY A 1 591 ? 108.364 83.436 85.384 1.00 41.06 563 GLY A C 1
ATOM 8219 O O . GLY A 1 591 ? 107.341 83.554 86.071 1.00 42.96 563 GLY A O 1
ATOM 8223 N N . VAL A 1 592 ? 108.442 83.877 84.129 1.00 35.82 564 VAL A N 1
ATOM 8224 C CA . VAL A 1 592 ? 107.316 84.467 83.414 1.00 34.04 564 VAL A CA 1
ATOM 8225 C C . VAL A 1 592 ? 107.151 83.727 82.095 1.00 35.04 564 VAL A C 1
ATOM 8226 O O . VAL A 1 592 ? 108.106 83.615 81.318 1.00 32.60 564 VAL A O 1
ATOM 8239 N N . SER A 1 593 ? 105.946 83.226 81.845 1.00 34.05 565 SER A N 1
ATOM 8240 C CA . SER A 1 593 ? 105.637 82.525 80.610 1.00 30.59 565 SER A CA 1
ATOM 8241 C C . SER A 1 593 ? 105.248 83.520 79.524 1.00 34.31 565 SER A C 1
ATOM 8242 O O . SER A 1 593 ? 104.733 84.604 79.805 1.00 34.95 565 SER A O 1
ATOM 8250 N N . ILE A 1 594 ? 105.525 83.147 78.276 1.00 26.54 566 ILE A N 1
ATOM 8251 C CA . ILE A 1 594 ? 105.187 83.952 77.107 1.00 26.30 566 ILE A CA 1
ATOM 8252 C C . ILE A 1 594 ? 104.511 83.051 76.085 1.00 26.47 566 ILE A C 1
ATOM 8253 O O . ILE A 1 594 ? 104.964 81.928 75.840 1.00 28.96 566 ILE A O 1
ATOM 8269 N N . LYS A 1 595 ? 103.424 83.546 75.494 1.00 29.79 567 LYS A N 1
ATOM 8270 C CA . LYS A 1 595 ? 102.656 82.812 74.497 1.00 28.52 567 LYS A CA 1
ATOM 8271 C C . LYS A 1 595 ? 102.440 83.685 73.272 1.00 24.83 567 LYS A C 1
ATOM 8272 O O . LYS A 1 595 ? 102.064 84.854 73.395 1.00 30.39 567 LYS A O 1
ATOM 8291 N N . MET A 1 596 ? 102.683 83.110 72.098 1.00 17.93 568 MET A N 1
ATOM 8292 C CA . MET A 1 596 ? 102.415 83.761 70.820 1.00 13.38 568 MET A CA 1
ATOM 8293 C C . MET A 1 596 ? 100.995 83.411 70.391 1.00 21.87 568 MET A C 1
ATOM 8294 O O . MET A 1 596 ? 100.708 82.252 70.074 1.00 35.87 568 MET A O 1
ATOM 8308 N N . ILE A 1 597 ? 100.108 84.405 70.385 1.00 24.31 569 ILE A N 1
ATOM 8309 C CA . ILE A 1 597 ? 98.755 84.261 69.853 1.00 27.47 569 ILE A CA 1
ATOM 8310 C C . ILE A 1 597 ? 98.672 85.051 68.555 1.00 13.48 569 ILE A C 1
ATOM 8311 O O . ILE A 1 597 ? 99.016 86.238 68.518 1.00 24.41 569 ILE A O 1
ATOM 8327 N N . THR A 1 598 ? 98.254 84.384 67.479 1.00 9.81 570 THR A N 1
ATOM 8328 C CA . THR A 1 598 ? 98.271 84.964 66.143 1.00 13.63 570 THR A CA 1
ATOM 8329 C C . THR A 1 598 ? 97.057 84.491 65.363 1.00 14.56 570 THR A C 1
ATOM 8330 O O . THR A 1 598 ? 96.385 83.525 65.732 1.00 16.69 570 THR A O 1
ATOM 8341 N N . GLY A 1 599 ? 96.783 85.199 64.268 1.00 7.67 571 GLY A N 1
ATOM 8342 C CA . GLY A 1 599 ? 95.901 84.723 63.224 1.00 6.96 571 GLY A CA 1
ATOM 8343 C C . GLY A 1 599 ? 96.626 84.206 62.004 1.00 2.40 571 GLY A C 1
ATOM 8344 O O . GLY A 1 599 ? 95.978 83.963 60.977 1.00 11.61 571 GLY A O 1
ATOM 8348 N N . ASP A 1 600 ? 97.944 84.018 62.073 1.00 9.13 572 ASP A N 1
ATOM 8349 C CA . ASP A 1 600 ? 98.760 83.627 60.936 1.00 21.64 572 ASP A CA 1
ATOM 8350 C C . ASP A 1 600 ? 98.954 82.110 60.922 1.00 13.43 572 ASP A C 1
ATOM 8351 O O . ASP A 1 600 ? 98.473 81.386 61.795 1.00 21.24 572 ASP A O 1
ATOM 8360 N N . SER A 1 601 ? 99.678 81.625 59.917 1.00 14.57 573 SER A N 1
ATOM 8361 C CA . SER A 1 601 ? 99.865 80.195 59.728 1.00 20.91 573 SER A CA 1
ATOM 8362 C C . SER A 1 601 ? 100.739 79.604 60.832 1.00 25.85 573 SER A C 1
ATOM 8363 O O . SER A 1 601 ? 101.460 80.311 61.541 1.00 25.03 573 SER A O 1
ATOM 8371 N N . GLN A 1 602 ? 100.662 78.277 60.967 1.00 28.98 574 GLN A N 1
ATOM 8372 C CA . GLN A 1 602 ? 101.486 77.583 61.951 1.00 26.25 574 GLN A CA 1
ATOM 8373 C C . GLN A 1 602 ? 102.964 77.749 61.645 1.00 25.23 574 GLN A C 1
ATOM 8374 O O . GLN A 1 602 ? 103.775 77.947 62.554 1.00 32.50 574 GLN A O 1
ATOM 8388 N N . GLU A 1 603 ? 103.337 77.648 60.372 1.00 19.47 575 GLU A N 1
ATOM 8389 C CA . GLU A 1 603 ? 104.750 77.623 60.018 1.00 24.36 575 GLU A CA 1
ATOM 8390 C C . GLU A 1 603 ? 105.414 78.963 60.310 1.00 28.14 575 GLU A C 1
ATOM 8391 O O . GLU A 1 603 ? 106.507 79.010 60.883 1.00 29.10 575 GLU A O 1
ATOM 8403 N N . THR A 1 604 ? 104.756 80.066 59.944 1.00 21.14 576 THR A N 1
ATOM 8404 C CA . THR A 1 604 ? 105.314 81.392 60.198 1.00 27.29 576 THR A CA 1
ATOM 8405 C C . THR A 1 604 ? 105.468 81.646 61.692 1.00 28.50 576 THR A C 1
ATOM 8406 O O . THR A 1 604 ? 106.539 82.057 62.162 1.00 35.05 576 THR A O 1
ATOM 8417 N N . ALA A 1 605 ? 104.396 81.410 62.452 1.00 19.73 577 ALA A N 1
ATOM 8418 C CA . ALA A 1 605 ? 104.432 81.652 63.888 1.00 14.27 577 ALA A CA 1
ATOM 8419 C C . ALA A 1 605 ? 105.473 80.774 64.566 1.00 28.11 577 ALA A C 1
ATOM 8420 O O . ALA A 1 605 ? 106.226 81.246 65.422 1.00 34.17 577 ALA A O 1
ATOM 8427 N N . VAL A 1 606 ? 105.545 79.499 64.182 1.00 28.34 578 VAL A N 1
ATOM 8428 C CA . VAL A 1 606 ? 106.480 78.581 64.821 1.00 21.30 578 VAL A CA 1
ATOM 8429 C C . VAL A 1 606 ? 107.916 78.947 64.469 1.00 25.35 578 VAL A C 1
ATOM 8430 O O . VAL A 1 606 ? 108.803 78.898 65.326 1.00 35.03 578 VAL A O 1
ATOM 8443 N N . ALA A 1 607 ? 108.174 79.318 63.212 1.00 15.98 579 ALA A N 1
ATOM 8444 C CA . ALA A 1 607 ? 109.528 79.699 62.825 1.00 20.03 579 ALA A CA 1
ATOM 8445 C C . ALA A 1 607 ? 109.977 80.951 63.564 1.00 21.70 579 ALA A C 1
ATOM 8446 O O . ALA A 1 607 ? 111.095 81.002 64.095 1.00 30.30 579 ALA A O 1
ATOM 8453 N N . ILE A 1 608 ? 109.110 81.963 63.639 1.00 26.75 580 ILE A N 1
ATOM 8454 C CA . ILE A 1 608 ? 109.493 83.185 64.337 1.00 22.81 580 ILE A CA 1
ATOM 8455 C C . ILE A 1 608 ? 109.652 82.919 65.828 1.00 24.81 580 ILE A C 1
ATOM 8456 O O . ILE A 1 608 ? 110.596 83.407 66.453 1.00 26.52 580 ILE A O 1
ATOM 8472 N N . ALA A 1 609 ? 108.757 82.122 66.418 1.00 24.32 581 ALA A N 1
ATOM 8473 C CA . ALA A 1 609 ? 108.855 81.824 67.843 1.00 16.45 581 ALA A CA 1
ATOM 8474 C C . ALA A 1 609 ? 110.126 81.045 68.159 1.00 24.39 581 ALA A C 1
ATOM 8475 O O . ALA A 1 609 ? 110.769 81.287 69.187 1.00 32.17 581 ALA A O 1
ATOM 8482 N N . SER A 1 610 ? 110.501 80.104 67.290 1.00 23.44 582 SER A N 1
ATOM 8483 C CA . SER A 1 610 ? 111.752 79.379 67.475 1.00 19.77 582 SER A CA 1
ATOM 8484 C C . SER A 1 610 ? 112.943 80.315 67.359 1.00 25.11 582 SER A C 1
ATOM 8485 O O . SER A 1 610 ? 113.931 80.170 68.088 1.00 34.70 582 SER A O 1
ATOM 8493 N N . ARG A 1 611 ? 112.874 81.280 66.439 1.00 34.75 583 ARG A N 1
ATOM 8494 C CA . ARG A 1 611 ? 113.927 82.287 66.360 1.00 35.19 583 ARG A CA 1
ATOM 8495 C C . ARG A 1 611 ? 114.012 83.090 67.651 1.00 34.10 583 ARG A C 1
ATOM 8496 O O . ARG A 1 611 ? 115.110 83.381 68.141 1.00 38.77 583 ARG A O 1
ATOM 8517 N N . LEU A 1 612 ? 112.861 83.461 68.217 1.00 31.16 584 LEU A N 1
ATOM 8518 C CA . LEU A 1 612 ? 112.866 84.274 69.428 1.00 30.45 584 LEU A CA 1
ATOM 8519 C C . LEU A 1 612 ? 113.252 83.445 70.646 1.00 34.31 584 LEU A C 1
ATOM 8520 O O . LEU A 1 612 ? 113.982 83.925 71.520 1.00 38.51 584 LEU A O 1
ATOM 8536 N N . GLY A 1 613 ? 112.751 82.213 70.729 1.00 32.63 585 GLY A N 1
ATOM 8537 C CA . GLY A 1 613 ? 113.102 81.276 71.781 1.00 29.24 585 GLY A CA 1
ATOM 8538 C C . GLY A 1 613 ? 111.933 80.780 72.608 1.00 34.55 585 GLY A C 1
ATOM 8539 O O . GLY A 1 613 ? 112.099 79.818 73.372 1.00 42.42 585 GLY A O 1
ATOM 8543 N N . LEU A 1 614 ? 110.754 81.397 72.493 1.00 32.45 586 LEU A N 1
ATOM 8544 C CA . LEU A 1 614 ? 109.614 80.952 73.289 1.00 38.09 586 LEU A CA 1
ATOM 8545 C C . LEU A 1 614 ? 109.039 79.626 72.803 1.00 28.52 586 LEU A C 1
ATOM 8546 O O . LEU A 1 614 ? 108.245 79.015 73.525 1.00 36.27 586 LEU A O 1
ATOM 8562 N N . TYR A 1 615 ? 109.415 79.172 71.606 1.00 20.58 587 TYR A N 1
ATOM 8563 C CA . TYR A 1 615 ? 109.030 77.866 71.077 1.00 30.68 587 TYR A CA 1
ATOM 8564 C C . TYR A 1 615 ? 110.293 77.025 70.947 1.00 35.60 587 TYR A C 1
ATOM 8565 O O . TYR A 1 615 ? 111.043 77.165 69.976 1.00 34.41 587 TYR A O 1
ATOM 8583 N N . SER A 1 616 ? 110.524 76.154 71.925 1.00 52.40 588 SER A N 1
ATOM 8584 C CA . SER A 1 616 ? 111.709 75.314 71.938 1.00 49.82 588 SER A CA 1
ATOM 8585 C C . SER A 1 616 ? 111.573 74.197 70.905 1.00 54.25 588 SER A C 1
ATOM 8586 O O . SER A 1 616 ? 110.631 74.156 70.109 1.00 56.31 588 SER A O 1
ATOM 8594 N N . LYS A 1 617 ? 112.539 73.275 70.918 1.00 64.28 589 LYS A N 1
ATOM 8595 C CA . LYS A 1 617 ? 112.538 72.190 69.944 1.00 66.12 589 LYS A CA 1
ATOM 8596 C C . LYS A 1 617 ? 111.335 71.276 70.139 1.00 63.26 589 LYS A C 1
ATOM 8597 O O . LYS A 1 617 ? 110.747 70.796 69.163 1.00 60.96 589 LYS A O 1
ATOM 8616 N N . THR A 1 618 ? 110.956 71.026 71.392 1.00 55.91 590 THR A N 1
ATOM 8617 C CA . THR A 1 618 ? 109.813 70.182 71.748 1.00 55.50 590 THR A CA 1
ATOM 8618 C C . THR A 1 618 ? 108.791 71.057 72.468 1.00 59.84 590 THR A C 1
ATOM 8619 O O . THR A 1 618 ? 108.804 71.171 73.695 1.00 59.84 590 THR A O 1
ATOM 8630 N N . SER A 1 619 ? 107.905 71.677 71.690 1.00 52.19 591 SER A N 1
ATOM 8631 C CA . SER A 1 619 ? 106.833 72.506 72.222 1.00 45.34 591 SER A CA 1
ATOM 8632 C C . SER A 1 619 ? 105.569 72.259 71.413 1.00 42.01 591 SER A C 1
ATOM 8633 O O . SER A 1 619 ? 105.620 71.821 70.261 1.00 43.91 591 SER A O 1
ATOM 8641 N N . GLN A 1 620 ? 104.428 72.550 72.032 1.00 31.65 592 GLN A N 1
ATOM 8642 C CA . GLN A 1 620 ? 103.123 72.306 71.437 1.00 38.32 592 GLN A CA 1
ATOM 8643 C C . GLN A 1 620 ? 102.542 73.596 70.872 1.00 40.18 592 GLN A C 1
ATOM 8644 O O . GLN A 1 620 ? 102.720 74.675 71.446 1.00 42.94 592 GLN A O 1
ATOM 8658 N N . SER A 1 621 ? 101.856 73.471 69.737 1.00 33.65 593 SER A N 1
ATOM 8659 C CA . SER A 1 621 ? 101.161 74.573 69.086 1.00 31.15 593 SER A CA 1
ATOM 8660 C C . SER A 1 621 ? 99.760 74.116 68.709 1.00 33.01 593 SER A C 1
ATOM 8661 O O . SER A 1 621 ? 99.572 72.983 68.257 1.00 39.86 593 SER A O 1
ATOM 8669 N N . VAL A 1 622 ? 98.783 75.004 68.893 1.00 20.50 594 VAL A N 1
ATOM 8670 C CA . VAL A 1 622 ? 97.368 74.680 68.740 1.00 21.02 594 VAL A CA 1
ATOM 8671 C C . VAL A 1 622 ? 96.724 75.693 67.803 1.00 32.40 594 VAL A C 1
ATOM 8672 O O . VAL A 1 622 ? 96.999 76.895 67.887 1.00 40.17 594 VAL A O 1
ATOM 8685 N N . SER A 1 623 ? 95.865 75.202 66.912 1.00 36.79 595 SER A N 1
ATOM 8686 C CA . SER A 1 623 ? 95.151 76.048 65.970 1.00 18.20 595 SER A CA 1
ATOM 8687 C C . SER A 1 623 ? 93.907 76.650 66.621 1.00 22.97 595 SER A C 1
ATOM 8688 O O . SER A 1 623 ? 93.438 76.199 67.667 1.00 46.86 595 SER A O 1
ATOM 8696 N N . GLY A 1 624 ? 93.368 77.688 65.980 1.00 21.17 596 GLY A N 1
ATOM 8697 C CA . GLY A 1 624 ? 92.147 78.299 66.479 1.00 23.30 596 GLY A CA 1
ATOM 8698 C C . GLY A 1 624 ? 90.931 77.402 66.333 1.00 29.95 596 GLY A C 1
ATOM 8699 O O . GLY A 1 624 ? 90.069 77.361 67.218 1.00 37.19 596 GLY A O 1
ATOM 8703 N N . GLU A 1 625 ? 90.834 76.685 65.209 1.00 28.15 597 GLU A N 1
ATOM 8704 C CA . GLU A 1 625 ? 89.700 75.788 65.003 1.00 33.70 597 GLU A CA 1
ATOM 8705 C C . GLU A 1 625 ? 89.675 74.684 66.050 1.00 40.23 597 GLU A C 1
ATOM 8706 O O . GLU A 1 625 ? 88.594 74.259 66.483 1.00 45.14 597 GLU A O 1
ATOM 8718 N N . GLU A 1 626 ? 90.851 74.211 66.473 1.00 37.64 598 GLU A N 1
ATOM 8719 C CA . GLU A 1 626 ? 90.903 73.310 67.616 1.00 29.42 598 GLU A CA 1
ATOM 8720 C C . GLU A 1 626 ? 90.256 73.955 68.831 1.00 32.58 598 GLU A C 1
ATOM 8721 O O . GLU A 1 626 ? 89.292 73.412 69.379 1.00 44.45 598 GLU A O 1
ATOM 8733 N N . ILE A 1 627 ? 90.699 75.169 69.184 1.00 29.26 599 ILE A N 1
ATOM 8734 C CA . ILE A 1 627 ? 90.208 75.858 70.379 1.00 30.16 599 ILE A CA 1
ATOM 8735 C C . ILE A 1 627 ? 88.695 76.017 70.317 1.00 33.34 599 ILE A C 1
ATOM 8736 O O . ILE A 1 627 ? 88.010 75.998 71.346 1.00 37.57 599 ILE A O 1
ATOM 8752 N N . ASP A 1 628 ? 88.151 76.181 69.110 1.00 41.05 600 ASP A N 1
ATOM 8753 C CA . ASP A 1 628 ? 86.704 76.093 68.948 1.00 41.51 600 ASP A CA 1
ATOM 8754 C C . ASP A 1 628 ? 86.198 74.697 69.291 1.00 38.96 600 ASP A C 1
ATOM 8755 O O . ASP A 1 628 ? 85.174 74.549 69.969 1.00 41.90 600 ASP A O 1
ATOM 8764 N N . ALA A 1 629 ? 86.901 73.657 68.830 1.00 43.32 601 ALA A N 1
ATOM 8765 C CA . ALA A 1 629 ? 86.440 72.290 69.071 1.00 48.85 601 ALA A CA 1
ATOM 8766 C C . ALA A 1 629 ? 86.494 71.924 70.552 1.00 48.59 601 ALA A C 1
ATOM 8767 O O . ALA A 1 629 ? 85.575 71.277 71.069 1.00 43.77 601 ALA A O 1
ATOM 8774 N N . MET A 1 630 ? 87.554 72.326 71.248 1.00 55.65 602 MET A N 1
ATOM 8775 C CA . MET A 1 630 ? 87.753 71.918 72.637 1.00 51.42 602 MET A CA 1
ATOM 8776 C C . MET A 1 630 ? 86.767 72.608 73.572 1.00 48.26 602 MET A C 1
ATOM 8777 O O . MET A 1 630 ? 86.307 73.722 73.309 1.00 47.88 602 MET A O 1
ATOM 8791 N N . ASP A 1 631 ? 86.444 71.928 74.670 1.00 53.83 603 ASP A N 1
ATOM 8792 C CA . ASP A 1 631 ? 85.596 72.494 75.707 1.00 54.73 603 ASP A CA 1
ATOM 8793 C C . ASP A 1 631 ? 86.407 73.426 76.609 1.00 55.77 603 ASP A C 1
ATOM 8794 O O . ASP A 1 631 ? 87.625 73.568 76.475 1.00 58.24 603 ASP A O 1
ATOM 8803 N N . VAL A 1 632 ? 85.704 74.065 77.547 1.00 58.35 604 VAL A N 1
ATOM 8804 C CA . VAL A 1 632 ? 86.347 75.042 78.422 1.00 59.09 604 VAL A CA 1
ATOM 8805 C C . VAL A 1 632 ? 87.333 74.360 79.364 1.00 56.60 604 VAL A C 1
ATOM 8806 O O . VAL A 1 632 ? 88.451 74.846 79.569 1.00 56.30 604 VAL A O 1
ATOM 8819 N N . GLN A 1 633 ? 86.933 73.238 79.966 1.00 54.83 605 GLN A N 1
ATOM 8820 C CA . GLN A 1 633 ? 87.785 72.576 80.950 1.00 55.58 605 GLN A CA 1
ATOM 8821 C C . GLN A 1 633 ? 89.045 72.012 80.300 1.00 56.91 605 GLN A C 1
ATOM 8822 O O . GLN A 1 633 ? 90.157 72.182 80.819 1.00 55.53 605 GLN A O 1
ATOM 8836 N N . GLN A 1 634 ? 88.890 71.345 79.154 1.00 52.65 606 GLN A N 1
ATOM 8837 C CA . GLN A 1 634 ? 90.051 70.837 78.430 1.00 48.67 606 GLN A CA 1
ATOM 8838 C C . GLN A 1 634 ? 90.960 71.983 78.006 1.00 51.01 606 GLN A C 1
ATOM 8839 O O . GLN A 1 634 ? 92.192 71.871 78.073 1.00 50.57 606 GLN A O 1
ATOM 8853 N N . LEU A 1 635 ? 90.364 73.099 77.577 1.00 46.68 607 LEU A N 1
ATOM 8854 C CA . LEU A 1 635 ? 91.148 74.272 77.206 1.00 46.14 607 LEU A CA 1
ATOM 8855 C C . LEU A 1 635 ? 91.949 74.791 78.390 1.00 44.45 607 LEU A C 1
ATOM 8856 O O . LEU A 1 635 ? 93.124 75.146 78.244 1.00 44.14 607 LEU A O 1
ATOM 8872 N N . SER A 1 636 ? 91.336 74.831 79.574 1.00 50.02 608 SER A N 1
ATOM 8873 C CA . SER A 1 636 ? 92.061 75.271 80.759 1.00 50.67 608 SER A CA 1
ATOM 8874 C C . SER A 1 636 ? 93.209 74.324 81.078 1.00 48.38 608 SER A C 1
ATOM 8875 O O . SER A 1 636 ? 94.285 74.765 81.497 1.00 47.43 608 SER A O 1
ATOM 8883 N N . GLN A 1 637 ? 92.997 73.016 80.898 1.00 49.83 609 GLN A N 1
ATOM 8884 C CA . GLN A 1 637 ? 94.087 72.070 81.134 1.00 51.84 609 GLN A CA 1
ATOM 8885 C C . GLN A 1 637 ? 95.251 72.304 80.180 1.00 49.34 609 GLN A C 1
ATOM 8886 O O . GLN A 1 637 ? 96.411 72.343 80.608 1.00 45.22 609 GLN A O 1
ATOM 8900 N N . ILE A 1 638 ? 94.967 72.467 78.887 1.00 43.96 610 ILE A N 1
ATOM 8901 C CA . ILE A 1 638 ? 96.040 72.395 77.892 1.00 44.97 610 ILE A CA 1
ATOM 8902 C C . ILE A 1 638 ? 96.689 73.760 77.656 1.00 46.37 610 ILE A C 1
ATOM 8903 O O . ILE A 1 638 ? 97.842 73.812 77.204 1.00 44.45 610 ILE A O 1
ATOM 8919 N N . VAL A 1 639 ? 95.994 74.864 77.969 1.00 43.76 611 VAL A N 1
ATOM 8920 C CA . VAL A 1 639 ? 96.511 76.194 77.614 1.00 37.41 611 VAL A CA 1
ATOM 8921 C C . VAL A 1 639 ? 97.896 76.489 78.178 1.00 36.72 611 VAL A C 1
ATOM 8922 O O . VAL A 1 639 ? 98.709 77.083 77.454 1.00 39.94 611 VAL A O 1
ATOM 8935 N N . PRO A 1 640 ? 98.253 76.133 79.425 1.00 38.23 612 PRO A N 1
ATOM 8936 C CA . PRO A 1 640 ? 99.607 76.480 79.888 1.00 42.07 612 PRO A CA 1
ATOM 8937 C C . PRO A 1 640 ? 100.711 75.750 79.140 1.00 39.32 612 PRO A C 1
ATOM 8938 O O . PRO A 1 640 ? 101.856 76.219 79.150 1.00 41.84 612 PRO A O 1
ATOM 8949 N N . LYS A 1 641 ? 100.407 74.619 78.500 1.00 40.42 613 LYS A N 1
ATOM 8950 C CA . LYS A 1 641 ? 101.430 73.852 77.797 1.00 45.44 613 LYS A CA 1
ATOM 8951 C C . LYS A 1 641 ? 101.747 74.434 76.425 1.00 48.14 613 LYS A C 1
ATOM 8952 O O . LYS A 1 641 ? 102.897 74.362 75.978 1.00 51.04 613 LYS A O 1
ATOM 8971 N N . VAL A 1 642 ? 100.755 75.006 75.750 1.00 38.41 614 VAL A N 1
ATOM 8972 C CA . VAL A 1 642 ? 100.918 75.461 74.374 1.00 27.78 614 VAL A CA 1
ATOM 8973 C C . VAL A 1 642 ? 101.761 76.727 74.360 1.00 30.90 614 VAL A C 1
ATOM 8974 O O . VAL A 1 642 ? 101.501 77.669 75.118 1.00 41.77 614 VAL A O 1
ATOM 8987 N N . ALA A 1 643 ? 102.772 76.753 73.491 1.00 29.97 615 ALA A N 1
ATOM 8988 C CA . ALA A 1 643 ? 103.671 77.896 73.385 1.00 28.78 615 ALA A CA 1
ATOM 8989 C C . ALA A 1 643 ? 103.246 78.879 72.301 1.00 25.61 615 ALA A C 1
ATOM 8990 O O . ALA A 1 643 ? 103.429 80.090 72.466 1.00 24.33 615 ALA A O 1
ATOM 8997 N N . VAL A 1 644 ? 102.688 78.385 71.196 1.00 29.87 616 VAL A N 1
ATOM 8998 C CA . VAL A 1 644 ? 102.374 79.198 70.023 1.00 20.98 616 VAL A CA 1
ATOM 8999 C C . VAL A 1 644 ? 100.983 78.814 69.538 1.00 20.81 616 VAL A C 1
ATOM 9000 O O . VAL A 1 644 ? 100.781 77.696 69.050 1.00 27.33 616 VAL A O 1
ATOM 9013 N N . PHE A 1 645 ? 100.031 79.737 69.658 1.00 14.67 617 PHE A N 1
ATOM 9014 C CA . PHE A 1 645 ? 98.725 79.595 69.029 1.00 15.98 617 PHE A CA 1
ATOM 9015 C C . PHE A 1 645 ? 98.758 80.251 67.657 1.00 27.86 617 PHE A C 1
ATOM 9016 O O . PHE A 1 645 ? 99.337 81.327 67.488 1.00 35.50 617 PHE A O 1
ATOM 9033 N N . TYR A 1 646 ? 98.138 79.594 66.676 1.00 22.56 618 TYR A N 1
ATOM 9034 C CA . TYR A 1 646 ? 98.123 80.069 65.300 1.00 13.76 618 TYR A CA 1
ATOM 9035 C C . TYR A 1 646 ? 96.712 80.001 64.740 1.00 11.73 618 TYR A C 1
ATOM 9036 O O . TYR A 1 646 ? 95.896 79.179 65.163 1.00 26.34 618 TYR A O 1
ATOM 9054 N N . ARG A 1 647 ? 96.443 80.878 63.773 1.00 24.28 619 ARG A N 1
ATOM 9055 C CA . ARG A 1 647 ? 95.125 81.001 63.148 1.00 23.68 619 ARG A CA 1
ATOM 9056 C C . ARG A 1 647 ? 94.039 81.211 64.198 1.00 13.02 619 ARG A C 1
ATOM 9057 O O . ARG A 1 647 ? 92.939 80.663 64.108 1.00 11.06 619 ARG A O 1
ATOM 9078 N N . ALA A 1 648 ? 94.356 82.026 65.202 1.00 0.00 620 ALA A N 1
ATOM 9079 C CA . ALA A 1 648 ? 93.437 82.357 66.284 1.00 4.56 620 ALA A CA 1
ATOM 9080 C C . ALA A 1 648 ? 92.837 83.728 65.998 1.00 23.03 620 ALA A C 1
ATOM 9081 O O . ALA A 1 648 ? 93.546 84.739 66.015 1.00 38.18 620 ALA A O 1
ATOM 9088 N N . SER A 1 649 ? 91.533 83.761 65.735 1.00 29.80 621 SER A N 1
ATOM 9089 C CA . SER A 1 649 ? 90.838 85.010 65.500 1.00 22.21 621 SER A CA 1
ATOM 9090 C C . SER A 1 649 ? 90.750 85.784 66.813 1.00 21.99 621 SER A C 1
ATOM 9091 O O . SER A 1 649 ? 91.141 85.277 67.866 1.00 28.73 621 SER A O 1
ATOM 9099 N N . PRO A 1 650 ? 90.260 87.029 66.781 1.00 27.02 622 PRO A N 1
ATOM 9100 C CA . PRO A 1 650 ? 90.083 87.764 68.044 1.00 27.51 622 PRO A CA 1
ATOM 9101 C C . PRO A 1 650 ? 89.182 87.052 69.035 1.00 28.12 622 PRO A C 1
ATOM 9102 O O . PRO A 1 650 ? 89.409 87.154 70.247 1.00 37.53 622 PRO A O 1
ATOM 9113 N N . ARG A 1 651 ? 88.171 86.322 68.559 1.00 25.54 623 ARG A N 1
ATOM 9114 C CA . ARG A 1 651 ? 87.363 85.512 69.464 1.00 32.92 623 ARG A CA 1
ATOM 9115 C C . ARG A 1 651 ? 88.205 84.428 70.125 1.00 29.37 623 ARG A C 1
ATOM 9116 O O . ARG A 1 651 ? 88.091 84.193 71.332 1.00 27.27 623 ARG A O 1
ATOM 9137 N N . HIS A 1 652 ? 89.067 83.764 69.353 1.00 29.20 624 HIS A N 1
ATOM 9138 C CA . HIS A 1 652 ? 89.925 82.732 69.927 1.00 19.91 624 HIS A CA 1
ATOM 9139 C C . HIS A 1 652 ? 90.975 83.333 70.851 1.00 24.09 624 HIS A C 1
ATOM 9140 O O . HIS A 1 652 ? 91.328 82.723 71.868 1.00 47.13 624 HIS A O 1
ATOM 9154 N N . LYS A 1 653 ? 91.490 84.517 70.514 1.00 14.11 625 LYS A N 1
ATOM 9155 C CA . LYS A 1 653 ? 92.408 85.204 71.415 1.00 22.45 625 LYS A CA 1
ATOM 9156 C C . LYS A 1 653 ? 91.729 85.522 72.742 1.00 24.78 625 LYS A C 1
ATOM 9157 O O . LYS A 1 653 ? 92.315 85.324 73.813 1.00 30.88 625 LYS A O 1
ATOM 9176 N N . MET A 1 654 ? 90.483 85.997 72.690 1.00 27.48 626 MET A N 1
ATOM 9177 C CA . MET A 1 654 ? 89.743 86.255 73.922 1.00 28.56 626 MET A CA 1
ATOM 9178 C C . MET A 1 654 ? 89.482 84.963 74.687 1.00 36.29 626 MET A C 1
ATOM 9179 O O . MET A 1 654 ? 89.519 84.950 75.921 1.00 45.01 626 MET A O 1
ATOM 9193 N N . LYS A 1 655 ? 89.209 83.869 73.971 1.00 29.56 627 LYS A N 1
ATOM 9194 C CA . LYS A 1 655 ? 89.016 82.577 74.627 1.00 27.34 627 LYS A CA 1
ATOM 9195 C C . LYS A 1 655 ? 90.267 82.160 75.388 1.00 24.75 627 LYS A C 1
ATOM 9196 O O . LYS A 1 655 ? 90.192 81.719 76.540 1.00 40.44 627 LYS A O 1
ATOM 9215 N N . ILE A 1 656 ? 91.431 82.292 74.752 1.00 16.85 628 ILE A N 1
ATOM 9216 C CA . ILE A 1 656 ? 92.685 81.930 75.405 1.00 21.99 628 ILE A CA 1
ATOM 9217 C C . ILE A 1 656 ? 92.938 82.833 76.607 1.00 31.58 628 ILE A C 1
ATOM 9218 O O . ILE A 1 656 ? 93.398 82.375 77.663 1.00 38.06 628 ILE A O 1
ATOM 9234 N N . ILE A 1 657 ? 92.650 84.129 76.462 1.00 33.77 629 ILE A N 1
ATOM 9235 C CA . ILE A 1 657 ? 92.847 85.072 77.559 1.00 29.19 629 ILE A CA 1
ATOM 9236 C C . ILE A 1 657 ? 91.982 84.676 78.751 1.00 22.99 629 ILE A C 1
ATOM 9237 O O . ILE A 1 657 ? 92.452 84.615 79.895 1.00 31.33 629 ILE A O 1
ATOM 9253 N N . LYS A 1 658 ? 90.704 84.385 78.493 1.00 25.04 630 LYS A N 1
ATOM 9254 C CA . LYS A 1 658 ? 89.794 84.010 79.568 1.00 32.91 630 LYS A CA 1
ATOM 9255 C C . LYS A 1 658 ? 90.181 82.678 80.191 1.00 33.75 630 LYS A C 1
ATOM 9256 O O . LYS A 1 658 ? 90.011 82.493 81.397 1.00 38.80 630 LYS A O 1
ATOM 9275 N N . SER A 1 659 ? 90.700 81.739 79.398 1.00 29.12 631 SER A N 1
ATOM 9276 C CA . SER A 1 659 ? 91.143 80.469 79.967 1.00 31.18 631 SER A CA 1
ATOM 9277 C C . SER A 1 659 ? 92.326 80.669 80.906 1.00 36.28 631 SER A C 1
ATOM 9278 O O . SER A 1 659 ? 92.343 80.137 82.026 1.00 46.66 631 SER A O 1
ATOM 9286 N N . LEU A 1 660 ? 93.323 81.443 80.471 1.00 34.44 632 LEU A N 1
ATOM 9287 C CA . LEU A 1 660 ? 94.472 81.699 81.332 1.00 39.84 632 LEU A CA 1
ATOM 9288 C C . LEU A 1 660 ? 94.058 82.449 82.591 1.00 36.20 632 LEU A C 1
ATOM 9289 O O . LEU A 1 660 ? 94.616 82.217 83.669 1.00 34.17 632 LEU A O 1
ATOM 9305 N N . GLN A 1 661 ? 93.076 83.346 82.481 1.00 34.55 633 GLN A N 1
ATOM 9306 C CA . GLN A 1 661 ? 92.553 83.995 83.679 1.00 29.63 633 GLN A CA 1
ATOM 9307 C C . GLN A 1 661 ? 91.809 83.007 84.568 1.00 35.31 633 GLN A C 1
ATOM 9308 O O . GLN A 1 661 ? 91.871 83.113 85.798 1.00 44.79 633 GLN A O 1
ATOM 9322 N N . LYS A 1 662 ? 91.105 82.044 83.969 1.00 38.39 634 LYS A N 1
ATOM 9323 C CA . LYS A 1 662 ? 90.424 81.015 84.745 1.00 42.71 634 LYS A CA 1
ATOM 9324 C C . LYS A 1 662 ? 91.411 80.132 85.492 1.00 39.73 634 LYS A C 1
ATOM 9325 O O . LYS A 1 662 ? 91.066 79.565 86.535 1.00 40.64 634 LYS A O 1
ATOM 9344 N N . ASN A 1 663 ? 92.639 80.004 84.985 1.00 40.19 635 ASN A N 1
ATOM 9345 C CA . ASN A 1 663 ? 93.687 79.271 85.690 1.00 37.94 635 ASN A CA 1
ATOM 9346 C C . ASN A 1 663 ? 94.332 80.077 86.823 1.00 40.85 635 ASN A C 1
ATOM 9347 O O . ASN A 1 663 ? 95.387 79.669 87.323 1.00 40.10 635 ASN A O 1
ATOM 9358 N N . GLY A 1 664 ? 93.743 81.197 87.240 1.00 42.50 636 GLY A N 1
ATOM 9359 C CA . GLY A 1 664 ? 94.313 82.000 88.301 1.00 42.58 636 GLY A CA 1
ATOM 9360 C C . GLY A 1 664 ? 95.483 82.862 87.889 1.00 42.69 636 GLY A C 1
ATOM 9361 O O . GLY A 1 664 ? 96.125 83.460 88.759 1.00 48.14 636 GLY A O 1
ATOM 9365 N N . SER A 1 665 ? 95.779 82.951 86.596 1.00 41.30 637 SER A N 1
ATOM 9366 C CA . SER A 1 665 ? 96.902 83.734 86.109 1.00 37.99 637 SER A CA 1
ATOM 9367 C C . SER A 1 665 ? 96.478 85.173 85.857 1.00 37.41 637 SER A C 1
ATOM 9368 O O . SER A 1 665 ? 95.298 85.470 85.655 1.00 39.90 637 SER A O 1
ATOM 9376 N N . VAL A 1 666 ? 97.463 86.067 85.879 1.00 37.87 638 VAL A N 1
ATOM 9377 C CA . VAL A 1 666 ? 97.290 87.467 85.512 1.00 36.92 638 VAL A CA 1
ATOM 9378 C C . VAL A 1 666 ? 97.942 87.649 84.151 1.00 36.28 638 VAL A C 1
ATOM 9379 O O . VAL A 1 666 ? 99.164 87.505 84.015 1.00 35.36 638 VAL A O 1
ATOM 9392 N N . VAL A 1 667 ? 97.130 87.972 83.149 1.00 34.43 639 VAL A N 1
ATOM 9393 C CA . VAL A 1 667 ? 97.545 87.945 81.752 1.00 30.10 639 VAL A CA 1
ATOM 9394 C C . VAL A 1 667 ? 97.871 89.365 81.315 1.00 31.03 639 VAL A C 1
ATOM 9395 O O . VAL A 1 667 ? 97.107 90.298 81.591 1.00 38.58 639 VAL A O 1
ATOM 9408 N N . ALA A 1 668 ? 99.003 89.527 80.634 1.00 19.37 640 ALA A N 1
ATOM 9409 C CA . ALA A 1 668 ? 99.434 90.808 80.078 1.00 28.38 640 ALA A CA 1
ATOM 9410 C C . ALA A 1 668 ? 99.542 90.651 78.567 1.00 34.53 640 ALA A C 1
ATOM 9411 O O . ALA A 1 668 ? 100.576 90.213 78.055 1.00 46.96 640 ALA A O 1
ATOM 9418 N N . MET A 1 669 ? 98.484 91.023 77.853 1.00 31.51 641 MET A N 1
ATOM 9419 C CA . MET A 1 669 ? 98.462 90.907 76.401 1.00 18.18 641 MET A CA 1
ATOM 9420 C C . MET A 1 669 ? 99.127 92.129 75.784 1.00 22.14 641 MET A C 1
ATOM 9421 O O . MET A 1 669 ? 98.708 93.264 76.034 1.00 35.36 641 MET A O 1
ATOM 9435 N N . THR A 1 670 ? 100.155 91.889 74.975 1.00 22.47 642 THR A N 1
ATOM 9436 C CA . THR A 1 670 ? 100.877 92.935 74.256 1.00 25.96 642 THR A CA 1
ATOM 9437 C C . THR A 1 670 ? 100.474 92.814 72.789 1.00 21.19 642 THR A C 1
ATOM 9438 O O . THR A 1 670 ? 101.021 91.989 72.054 1.00 28.22 642 THR A O 1
ATOM 9449 N N . GLY A 1 671 ? 99.518 93.647 72.363 1.00 15.33 643 GLY A N 1
ATOM 9450 C CA . GLY A 1 671 ? 98.856 93.486 71.088 1.00 27.47 643 GLY A CA 1
ATOM 9451 C C . GLY A 1 671 ? 99.068 94.669 70.155 1.00 22.58 643 GLY A C 1
ATOM 9452 O O . GLY A 1 671 ? 99.645 95.699 70.521 1.00 25.77 643 GLY A O 1
ATOM 9456 N N . ASP A 1 672 ? 98.585 94.497 68.926 1.00 31.22 644 ASP A N 1
ATOM 9457 C CA . ASP A 1 672 ? 98.644 95.528 67.900 1.00 35.79 644 ASP A CA 1
ATOM 9458 C C . ASP A 1 672 ? 97.615 95.190 66.831 1.00 34.01 644 ASP A C 1
ATOM 9459 O O . ASP A 1 672 ? 97.395 94.018 66.518 1.00 37.62 644 ASP A O 1
ATOM 9468 N N . GLY A 1 673 ? 96.999 96.224 66.276 1.00 18.82 645 GLY A N 1
ATOM 9469 C CA . GLY A 1 673 ? 95.990 96.088 65.248 1.00 19.69 645 GLY A CA 1
ATOM 9470 C C . GLY A 1 673 ? 94.603 96.458 65.756 1.00 24.11 645 GLY A C 1
ATOM 9471 O O . GLY A 1 673 ? 94.317 96.444 66.955 1.00 31.00 645 GLY A O 1
ATOM 9475 N N . VAL A 1 674 ? 93.726 96.780 64.804 1.00 32.89 646 VAL A N 1
ATOM 9476 C CA . VAL A 1 674 ? 92.407 97.307 65.147 1.00 31.80 646 VAL A CA 1
ATOM 9477 C C . VAL A 1 674 ? 91.564 96.243 65.842 1.00 30.56 646 VAL A C 1
ATOM 9478 O O . VAL A 1 674 ? 90.929 96.506 66.869 1.00 32.71 646 VAL A O 1
ATOM 9491 N N . ASN A 1 675 ? 91.541 95.027 65.292 1.00 29.66 647 ASN A N 1
ATOM 9492 C CA . ASN A 1 675 ? 90.625 94.006 65.788 1.00 24.93 647 ASN A CA 1
ATOM 9493 C C . ASN A 1 675 ? 91.051 93.427 67.132 1.00 26.30 647 ASN A C 1
ATOM 9494 O O . ASN A 1 675 ? 90.224 92.809 67.810 1.00 26.01 647 ASN A O 1
ATOM 9505 N N . ASP A 1 676 ? 92.307 93.612 67.534 1.00 30.86 648 ASP A N 1
ATOM 9506 C CA . ASP A 1 676 ? 92.813 93.063 68.785 1.00 32.29 648 ASP A CA 1
ATOM 9507 C C . ASP A 1 676 ? 92.626 94.000 69.974 1.00 28.83 648 ASP A C 1
ATOM 9508 O O . ASP A 1 676 ? 93.088 93.677 71.072 1.00 38.62 648 ASP A O 1
ATOM 9517 N N . ALA A 1 677 ? 91.968 95.147 69.789 1.00 26.62 649 ALA A N 1
ATOM 9518 C CA . ALA A 1 677 ? 91.727 96.045 70.913 1.00 28.53 649 ALA A CA 1
ATOM 9519 C C . ALA A 1 677 ? 90.772 95.431 71.927 1.00 34.20 649 ALA A C 1
ATOM 9520 O O . ALA A 1 677 ? 90.928 95.652 73.135 1.00 37.88 649 ALA A O 1
ATOM 9527 N N . VAL A 1 678 ? 89.779 94.670 71.462 1.00 31.39 650 VAL A N 1
ATOM 9528 C CA . VAL A 1 678 ? 88.843 94.031 72.384 1.00 35.48 650 VAL A CA 1
ATOM 9529 C C . VAL A 1 678 ? 89.571 93.016 73.255 1.00 33.05 650 VAL A C 1
ATOM 9530 O O . VAL A 1 678 ? 89.257 92.852 74.440 1.00 33.40 650 VAL A O 1
ATOM 9543 N N . ALA A 1 679 ? 90.563 92.327 72.688 1.00 29.64 651 ALA A N 1
ATOM 9544 C CA . ALA A 1 679 ? 91.357 91.395 73.477 1.00 21.15 651 ALA A CA 1
ATOM 9545 C C . ALA A 1 679 ? 92.265 92.126 74.459 1.00 18.64 651 ALA A C 1
ATOM 9546 O O . ALA A 1 679 ? 92.485 91.638 75.573 1.00 29.29 651 ALA A O 1
ATOM 9553 N N . LEU A 1 680 ? 92.801 93.286 74.068 1.00 25.02 652 LEU A N 1
ATOM 9554 C CA . LEU A 1 680 ? 93.570 94.096 75.008 1.00 24.38 652 LEU A CA 1
ATOM 9555 C C . LEU A 1 680 ? 92.708 94.531 76.185 1.00 27.00 652 LEU A C 1
ATOM 9556 O O . LEU A 1 680 ? 93.159 94.515 77.336 1.00 29.24 652 LEU A O 1
ATOM 9572 N N . LYS A 1 681 ? 91.467 94.935 75.913 1.00 29.27 653 LYS A N 1
ATOM 9573 C CA . LYS A 1 681 ? 90.553 95.279 76.997 1.00 30.50 653 LYS A CA 1
ATOM 9574 C C . LYS A 1 681 ? 90.232 94.059 77.852 1.00 28.21 653 LYS A C 1
ATOM 9575 O O . LYS A 1 681 ? 90.123 94.166 79.079 1.00 35.35 653 LYS A O 1
ATOM 9594 N N . ALA A 1 682 ? 90.074 92.893 77.221 1.00 24.82 654 ALA A N 1
ATOM 9595 C CA . ALA A 1 682 ? 89.748 91.681 77.965 1.00 33.18 654 ALA A CA 1
ATOM 9596 C C . ALA A 1 682 ? 90.880 91.276 78.903 1.00 33.52 654 ALA A C 1
ATOM 9597 O O . ALA A 1 682 ? 90.628 90.820 80.024 1.00 32.41 654 ALA A O 1
ATOM 9604 N N . ALA A 1 683 ? 92.127 91.426 78.462 1.00 36.79 655 ALA A N 1
ATOM 9605 C CA . ALA A 1 683 ? 93.263 91.014 79.274 1.00 30.43 655 ALA A CA 1
ATOM 9606 C C . ALA A 1 683 ? 93.353 91.857 80.541 1.00 30.75 655 ALA A C 1
ATOM 9607 O O . ALA A 1 683 ? 92.880 92.996 80.592 1.00 36.96 655 ALA A O 1
ATOM 9614 N N . ASP A 1 684 ? 93.955 91.275 81.581 1.00 26.21 656 ASP A N 1
ATOM 9615 C CA . ASP A 1 684 ? 94.136 92.007 82.831 1.00 37.17 656 ASP A CA 1
ATOM 9616 C C . ASP A 1 684 ? 95.005 93.237 82.620 1.00 38.34 656 ASP A C 1
ATOM 9617 O O . ASP A 1 684 ? 94.700 94.319 83.137 1.00 25.10 656 ASP A O 1
ATOM 9626 N N . ILE A 1 685 ? 96.090 93.088 81.866 1.00 39.85 657 ILE A N 1
ATOM 9627 C CA . ILE A 1 685 ? 96.959 94.189 81.468 1.00 33.18 657 ILE A CA 1
ATOM 9628 C C . ILE A 1 685 ? 96.971 94.219 79.947 1.00 31.94 657 ILE A C 1
ATOM 9629 O O . ILE A 1 685 ? 97.188 93.184 79.303 1.00 35.05 657 ILE A O 1
ATOM 9645 N N . GLY A 1 686 ? 96.696 95.390 79.379 1.00 19.04 658 GLY A N 1
ATOM 9646 C CA . GLY A 1 686 ? 96.781 95.601 77.947 1.00 17.64 658 GLY A CA 1
ATOM 9647 C C . GLY A 1 686 ? 97.922 96.531 77.602 1.00 22.45 658 GLY A C 1
ATOM 9648 O O . GLY A 1 686 ? 97.850 97.733 77.872 1.00 34.82 658 GLY A O 1
ATOM 9652 N N . VAL A 1 687 ? 98.980 95.989 77.008 1.00 17.67 659 VAL A N 1
ATOM 9653 C CA . VAL A 1 687 ? 100.167 96.753 76.654 1.00 21.69 659 VAL A CA 1
ATOM 9654 C C . VAL A 1 687 ? 100.070 97.146 75.189 1.00 28.64 659 VAL A C 1
ATOM 9655 O O . VAL A 1 687 ? 99.471 96.438 74.371 1.00 32.65 659 VAL A O 1
ATOM 9668 N N . ALA A 1 688 ? 100.655 98.296 74.858 1.00 24.27 660 ALA A N 1
ATOM 9669 C CA . ALA A 1 688 ? 100.693 98.780 73.485 1.00 13.54 660 ALA A CA 1
ATOM 9670 C C . ALA A 1 688 ? 102.072 99.344 73.188 1.00 19.19 660 ALA A C 1
ATOM 9671 O O . ALA A 1 688 ? 102.828 99.695 74.098 1.00 26.02 660 ALA A O 1
ATOM 9678 N N . MET A 1 689 ? 102.394 99.403 71.900 1.00 19.81 661 MET A N 1
ATOM 9679 C CA . MET A 1 689 ? 103.663 99.946 71.447 1.00 19.71 661 MET A CA 1
ATOM 9680 C C . MET A 1 689 ? 103.571 101.461 71.315 1.00 20.59 661 MET A C 1
ATOM 9681 O O . MET A 1 689 ? 102.514 102.016 71.002 1.00 18.39 661 MET A O 1
ATOM 9695 N N . GLY A 1 690 ? 104.694 102.129 71.558 1.00 25.49 662 GLY A N 1
ATOM 9696 C CA . GLY A 1 690 ? 104.727 103.577 71.533 1.00 22.58 662 GLY A CA 1
ATOM 9697 C C . GLY A 1 690 ? 104.940 104.161 70.153 1.00 24.19 662 GLY A C 1
ATOM 9698 O O . GLY A 1 690 ? 104.112 104.939 69.669 1.00 19.18 662 GLY A O 1
ATOM 9702 N N . GLN A 1 691 ? 106.044 103.791 69.506 1.00 29.37 663 GLN A N 1
ATOM 9703 C CA . GLN A 1 691 ? 106.413 104.362 68.218 1.00 34.20 663 GLN A CA 1
ATOM 9704 C C . GLN A 1 691 ? 105.829 103.610 67.027 1.00 35.85 663 GLN A C 1
ATOM 9705 O O . GLN A 1 691 ? 105.862 104.140 65.911 1.00 34.69 663 GLN A O 1
ATOM 9719 N N . THR A 1 692 ? 105.304 102.402 67.229 1.00 25.81 664 THR A N 1
ATOM 9720 C CA . THR A 1 692 ? 104.740 101.584 66.156 1.00 16.43 664 THR A CA 1
ATOM 9721 C C . THR A 1 692 ? 103.390 101.025 66.591 1.00 14.20 664 THR A C 1
ATOM 9722 O O . THR A 1 692 ? 103.110 99.834 66.448 1.00 32.70 664 THR A O 1
ATOM 9733 N N . GLY A 1 693 ? 102.541 101.896 67.134 1.00 4.21 665 GLY A N 1
ATOM 9734 C CA . GLY A 1 693 ? 101.233 101.507 67.627 1.00 10.39 665 GLY A CA 1
ATOM 9735 C C . GLY A 1 693 ? 100.110 102.348 67.060 1.00 19.45 665 GLY A C 1
ATOM 9736 O O . GLY A 1 693 ? 100.170 103.580 67.086 1.00 28.14 665 GLY A O 1
ATOM 9740 N N . THR A 1 694 ? 99.079 101.689 66.539 1.00 22.75 666 THR A N 1
ATOM 9741 C CA . THR A 1 694 ? 97.899 102.400 66.077 1.00 28.10 666 THR A CA 1
ATOM 9742 C C . THR A 1 694 ? 97.192 103.059 67.254 1.00 23.98 666 THR A C 1
ATOM 9743 O O . THR A 1 694 ? 97.266 102.594 68.394 1.00 29.98 666 THR A O 1
ATOM 9754 N N . ASP A 1 695 ? 96.501 104.165 66.969 1.00 28.10 667 ASP A N 1
ATOM 9755 C CA . ASP A 1 695 ? 95.803 104.889 68.022 1.00 25.40 667 ASP A CA 1
ATOM 9756 C C . ASP A 1 695 ? 94.681 104.066 68.640 1.00 24.34 667 ASP A C 1
ATOM 9757 O O . ASP A 1 695 ? 94.313 104.315 69.793 1.00 45.46 667 ASP A O 1
ATOM 9766 N N . VAL A 1 696 ? 94.138 103.090 67.909 1.00 6.11 668 VAL A N 1
ATOM 9767 C CA . VAL A 1 696 ? 93.095 102.231 68.466 1.00 22.08 668 VAL A CA 1
ATOM 9768 C C . VAL A 1 696 ? 93.635 101.456 69.661 1.00 31.96 668 VAL A C 1
ATOM 9769 O O . VAL A 1 696 ? 93.015 101.413 70.730 1.00 25.89 668 VAL A O 1
ATOM 9782 N N . CYS A 1 697 ? 94.806 100.838 69.498 1.00 36.72 669 CYS A N 1
ATOM 9783 C CA . CYS A 1 697 ? 95.383 100.055 70.584 1.00 22.64 669 CYS A CA 1
ATOM 9784 C C . CYS A 1 697 ? 95.813 100.946 71.740 1.00 23.67 669 CYS A C 1
ATOM 9785 O O . CYS A 1 697 ? 95.533 100.637 72.903 1.00 37.09 669 CYS A O 1
ATOM 9793 N N . LYS A 1 698 ? 96.487 102.058 71.439 1.00 15.94 670 LYS A N 1
ATOM 9794 C CA . LYS A 1 698 ? 96.956 102.944 72.499 1.00 17.08 670 LYS A CA 1
ATOM 9795 C C . LYS A 1 698 ? 95.795 103.547 73.279 1.00 18.13 670 LYS A C 1
ATOM 9796 O O . LYS A 1 698 ? 95.932 103.820 74.476 1.00 27.89 670 LYS A O 1
ATOM 9815 N N . GLU A 1 699 ? 94.650 103.761 72.628 1.00 21.89 671 GLU A N 1
ATOM 9816 C CA . GLU A 1 699 ? 93.468 104.205 73.357 1.00 25.79 671 GLU A CA 1
ATOM 9817 C C . GLU A 1 699 ? 92.863 103.065 74.167 1.00 28.04 671 GLU A C 1
ATOM 9818 O O . GLU A 1 699 ? 92.429 103.270 75.307 1.00 36.90 671 GLU A O 1
ATOM 9830 N N . ALA A 1 700 ? 92.823 101.859 73.596 1.00 31.39 672 ALA A N 1
ATOM 9831 C CA . ALA A 1 700 ? 92.270 100.706 74.296 1.00 32.29 672 ALA A CA 1
ATOM 9832 C C . ALA A 1 700 ? 93.255 100.071 75.268 1.00 29.22 672 ALA A C 1
ATOM 9833 O O . ALA A 1 700 ? 92.833 99.308 76.143 1.00 27.10 672 ALA A O 1
ATOM 9840 N N . ALA A 1 701 ? 94.547 100.364 75.141 1.00 31.22 673 ALA A N 1
ATOM 9841 C CA . ALA A 1 701 ? 95.539 99.746 76.003 1.00 18.49 673 ALA A CA 1
ATOM 9842 C C . ALA A 1 701 ? 95.466 100.329 77.409 1.00 21.53 673 ALA A C 1
ATOM 9843 O O . ALA A 1 701 ? 94.813 101.346 77.664 1.00 30.64 673 ALA A O 1
ATOM 9850 N N . ASP A 1 702 ? 96.152 99.652 78.332 1.00 29.83 674 ASP A N 1
ATOM 9851 C CA . ASP A 1 702 ? 96.272 100.090 79.714 1.00 25.80 674 ASP A CA 1
ATOM 9852 C C . ASP A 1 702 ? 97.675 100.555 80.067 1.00 18.02 674 ASP A C 1
ATOM 9853 O O . ASP A 1 702 ? 97.831 101.332 81.013 1.00 26.03 674 ASP A O 1
ATOM 9862 N N . MET A 1 703 ? 98.690 100.091 79.339 1.00 17.02 675 MET A N 1
ATOM 9863 C CA . MET A 1 703 ? 100.061 100.551 79.482 1.00 18.13 675 MET A CA 1
ATOM 9864 C C . MET A 1 703 ? 100.624 100.745 78.082 1.00 24.14 675 MET A C 1
ATOM 9865 O O . MET A 1 703 ? 100.251 100.028 77.151 1.00 36.37 675 MET A O 1
ATOM 9879 N N . ILE A 1 704 ? 101.505 101.732 77.931 1.00 25.16 676 ILE A N 1
ATOM 9880 C CA . ILE A 1 704 ? 102.164 102.009 76.657 1.00 20.73 676 ILE A CA 1
ATOM 9881 C C . ILE A 1 704 ? 103.668 101.982 76.877 1.00 19.25 676 ILE A C 1
ATOM 9882 O O . ILE A 1 704 ? 104.178 102.633 77.796 1.00 28.67 676 ILE A O 1
ATOM 9898 N N . LEU A 1 705 ? 104.374 101.228 76.036 1.00 24.92 677 LEU A N 1
ATOM 9899 C CA . LEU A 1 705 ? 105.832 101.178 76.059 1.00 19.00 677 LEU A CA 1
ATOM 9900 C C . LEU A 1 705 ? 106.351 102.278 75.142 1.00 28.41 677 LEU A C 1
ATOM 9901 O O . LEU A 1 705 ? 106.242 102.177 73.915 1.00 34.42 677 LEU A O 1
ATOM 9917 N N . VAL A 1 706 ? 106.909 103.333 75.737 1.00 34.93 678 VAL A N 1
ATOM 9918 C CA . VAL A 1 706 ? 107.279 104.517 74.967 1.00 29.57 678 VAL A CA 1
ATOM 9919 C C . VAL A 1 706 ? 108.393 104.196 73.978 1.00 38.57 678 VAL A C 1
ATOM 9920 O O . VAL A 1 706 ? 108.367 104.651 72.829 1.00 42.42 678 VAL A O 1
ATOM 9933 N N . ASP A 1 707 ? 109.380 103.406 74.401 1.00 44.06 679 ASP A N 1
ATOM 9934 C CA . ASP A 1 707 ? 110.557 103.117 73.583 1.00 40.49 679 ASP A CA 1
ATOM 9935 C C . ASP A 1 707 ? 110.444 101.795 72.825 1.00 43.10 679 ASP A C 1
ATOM 9936 O O . ASP A 1 707 ? 111.386 101.421 72.120 1.00 48.65 679 ASP A O 1
ATOM 9945 N N . ASP A 1 708 ? 109.313 101.093 72.936 1.00 40.66 680 ASP A N 1
ATOM 9946 C CA . ASP A 1 708 ? 109.062 99.849 72.205 1.00 33.01 680 ASP A CA 1
ATOM 9947 C C . ASP A 1 708 ? 110.131 98.799 72.518 1.00 33.84 680 ASP A C 1
ATOM 9948 O O . ASP A 1 708 ? 110.908 98.381 71.657 1.00 32.45 680 ASP A O 1
ATOM 9957 N N . ASP A 1 709 ? 110.160 98.387 73.784 1.00 34.25 681 ASP A N 1
ATOM 9958 C CA . ASP A 1 709 ? 111.041 97.324 74.245 1.00 36.68 681 ASP A CA 1
ATOM 9959 C C . ASP A 1 709 ? 110.256 96.385 75.146 1.00 32.26 681 ASP A C 1
ATOM 9960 O O . ASP A 1 709 ? 109.434 96.831 75.951 1.00 36.57 681 ASP A O 1
ATOM 9969 N N . PHE A 1 710 ? 110.509 95.083 75.002 1.00 25.07 682 PHE A N 1
ATOM 9970 C CA . PHE A 1 710 ? 109.923 94.106 75.910 1.00 27.03 682 PHE A CA 1
ATOM 9971 C C . PHE A 1 710 ? 110.595 94.108 77.276 1.00 35.62 682 PHE A C 1
ATOM 9972 O O . PHE A 1 710 ? 109.993 93.637 78.247 1.00 33.35 682 PHE A O 1
ATOM 9989 N N . GLN A 1 711 ? 111.826 94.620 77.371 1.00 37.98 683 GLN A N 1
ATOM 9990 C CA . GLN A 1 711 ? 112.475 94.756 78.671 1.00 27.37 683 GLN A CA 1
ATOM 9991 C C . GLN A 1 711 ? 111.694 95.688 79.586 1.00 34.27 683 GLN A C 1
ATOM 9992 O O . GLN A 1 711 ? 111.745 95.543 80.814 1.00 47.00 683 GLN A O 1
ATOM 10006 N N . THR A 1 712 ? 110.974 96.653 79.007 1.00 29.13 684 THR A N 1
ATOM 10007 C CA . THR A 1 712 ? 110.149 97.549 79.808 1.00 23.53 684 THR A CA 1
ATOM 10008 C C . THR A 1 712 ? 109.082 96.785 80.579 1.00 28.43 684 THR A C 1
ATOM 10009 O O . THR A 1 712 ? 108.726 97.179 81.693 1.00 37.62 684 THR A O 1
ATOM 10020 N N . ILE A 1 713 ? 108.575 95.685 80.021 1.00 29.34 685 ILE A N 1
ATOM 10021 C CA . ILE A 1 713 ? 107.540 94.925 80.717 1.00 28.97 685 ILE A CA 1
ATOM 10022 C C . ILE A 1 713 ? 108.134 94.230 81.935 1.00 38.24 685 ILE A C 1
ATOM 10023 O O . ILE A 1 713 ? 107.531 94.218 83.016 1.00 44.32 685 ILE A O 1
ATOM 10039 N N . MET A 1 714 ? 109.320 93.636 81.781 1.00 35.97 686 MET A N 1
ATOM 10040 C CA . MET A 1 714 ? 109.993 93.028 82.922 1.00 33.20 686 MET A CA 1
ATOM 10041 C C . MET A 1 714 ? 110.308 94.072 83.983 1.00 37.40 686 MET A C 1
ATOM 10042 O O . MET A 1 714 ? 110.129 93.825 85.182 1.00 43.33 686 MET A O 1
ATOM 10056 N N . SER A 1 715 ? 110.771 95.251 83.559 1.00 31.26 687 SER A N 1
ATOM 10057 C CA . SER A 1 715 ? 111.055 96.316 84.514 1.00 28.86 687 SER A CA 1
ATOM 10058 C C . SER A 1 715 ? 109.798 96.731 85.268 1.00 30.86 687 SER A C 1
ATOM 10059 O O . SER A 1 715 ? 109.825 96.882 86.493 1.00 44.55 687 SER A O 1
ATOM 10067 N N . ALA A 1 716 ? 108.683 96.906 84.554 1.00 24.70 688 ALA A N 1
ATOM 10068 C CA . ALA A 1 716 ? 107.437 97.305 85.200 1.00 28.95 688 ALA A CA 1
ATOM 10069 C C . ALA A 1 716 ? 106.957 96.240 86.176 1.00 33.39 688 ALA A C 1
ATOM 10070 O O . ALA A 1 716 ? 106.477 96.559 87.271 1.00 49.49 688 ALA A O 1
ATOM 10077 N N . ILE A 1 717 ? 107.073 94.966 85.793 1.00 29.63 689 ILE A N 1
ATOM 10078 C CA . ILE A 1 717 ? 106.704 93.883 86.701 1.00 34.92 689 ILE A CA 1
ATOM 10079 C C . ILE A 1 717 ? 107.573 93.930 87.949 1.00 39.62 689 ILE A C 1
ATOM 10080 O O . ILE A 1 717 ? 107.094 93.699 89.065 1.00 41.74 689 ILE A O 1
ATOM 10096 N N . GLU A 1 718 ? 108.864 94.230 87.782 1.00 43.61 690 GLU A N 1
ATOM 10097 C CA . GLU A 1 718 ? 109.750 94.347 88.937 1.00 43.67 690 GLU A CA 1
ATOM 10098 C C . GLU A 1 718 ? 109.322 95.489 89.852 1.00 40.51 690 GLU A C 1
ATOM 10099 O O . GLU A 1 718 ? 109.294 95.331 91.078 1.00 43.10 690 GLU A O 1
ATOM 10111 N N . GLU A 1 719 ? 108.988 96.649 89.279 1.00 30.62 691 GLU A N 1
ATOM 10112 C CA . GLU A 1 719 ? 108.570 97.771 90.118 1.00 34.90 691 GLU A CA 1
ATOM 10113 C C . GLU A 1 719 ? 107.243 97.492 90.810 1.00 36.44 691 GLU A C 1
ATOM 10114 O O . GLU A 1 719 ? 106.999 98.013 91.904 1.00 40.22 691 GLU A O 1
ATOM 10126 N N . GLY A 1 720 ? 106.375 96.684 90.199 1.00 33.14 692 GLY A N 1
ATOM 10127 C CA . GLY A 1 720 ? 105.064 96.444 90.779 1.00 36.07 692 G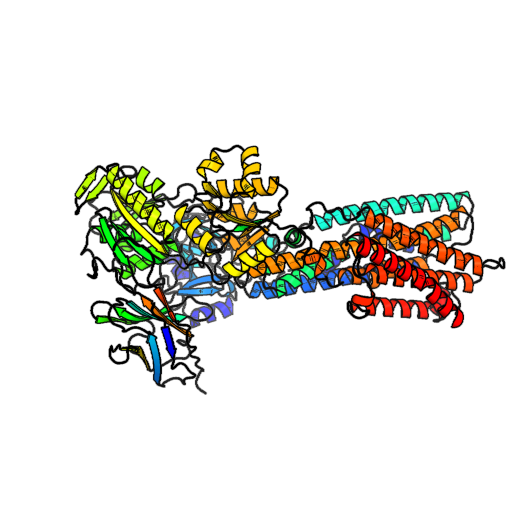LY A CA 1
ATOM 10128 C C . GLY A 1 720 ? 105.047 95.439 91.914 1.00 39.99 692 GLY A C 1
ATOM 10129 O O . GLY A 1 720 ? 103.995 95.239 92.528 1.00 42.41 692 GLY A O 1
ATOM 10133 N N . LYS A 1 721 ? 106.183 94.801 92.208 1.00 47.56 693 LYS A N 1
ATOM 10134 C CA . LYS A 1 721 ? 106.186 93.710 93.181 1.00 50.72 693 LYS A CA 1
ATOM 10135 C C . LYS A 1 721 ? 106.134 94.232 94.614 1.00 46.89 693 LYS A C 1
ATOM 10136 O O . LYS A 1 721 ? 105.380 93.716 95.447 1.00 47.37 693 LYS A O 1
ATOM 10155 N N . GLY A 1 722 ? 106.927 95.255 94.920 1.00 41.53 694 GLY A N 1
ATOM 10156 C CA . GLY A 1 722 ? 107.200 95.627 96.296 1.00 42.90 694 GLY A CA 1
ATOM 10157 C C . GLY A 1 722 ? 106.199 96.531 96.980 1.00 46.19 694 GLY A C 1
ATOM 10158 O O . GLY A 1 722 ? 106.416 96.894 98.139 1.00 46.56 694 GLY A O 1
ATOM 10162 N N . ILE A 1 723 ? 105.114 96.918 96.309 1.00 35.45 695 ILE A N 1
ATOM 10163 C CA . ILE A 1 723 ? 104.093 97.737 96.959 1.00 24.09 695 ILE A CA 1
ATOM 10164 C C . ILE A 1 723 ? 103.438 96.957 98.093 1.00 32.54 695 ILE A C 1
ATOM 10165 O O . ILE A 1 723 ? 103.148 97.504 99.169 1.00 46.74 695 ILE A O 1
ATOM 10181 N N . TYR A 1 724 ? 103.211 95.662 97.866 1.00 29.46 696 TYR A N 1
ATOM 10182 C CA . TYR A 1 724 ? 102.606 94.788 98.865 1.00 32.12 696 TYR A CA 1
ATOM 10183 C C . TYR A 1 724 ? 103.416 94.781 100.158 1.00 37.84 696 TYR A C 1
ATOM 10184 O O . TYR A 1 724 ? 102.863 94.940 101.254 1.00 35.42 696 TYR A O 1
ATOM 10202 N N . ASN A 1 725 ? 104.738 94.633 100.046 1.00 37.68 697 ASN A N 1
ATOM 10203 C CA . ASN A 1 725 ? 105.580 94.552 101.236 1.00 35.70 697 ASN A CA 1
ATOM 10204 C C . ASN A 1 725 ? 105.610 95.872 101.998 1.00 35.82 697 ASN A C 1
ATOM 10205 O O . ASN A 1 725 ? 105.581 95.881 103.233 1.00 41.36 697 ASN A O 1
ATOM 10216 N N . ASN A 1 726 ? 105.688 96.998 101.284 1.00 33.72 698 ASN A N 1
ATOM 10217 C CA . ASN A 1 726 ? 105.709 98.295 101.956 1.00 32.57 698 ASN A CA 1
ATOM 10218 C C . ASN A 1 726 ? 104.404 98.547 102.700 1.00 25.58 698 ASN A C 1
ATOM 10219 O O . ASN A 1 726 ? 104.404 99.036 103.843 1.00 30.25 698 ASN A O 1
ATOM 10230 N N . ILE A 1 727 ? 103.278 98.222 102.067 1.00 19.05 699 ILE A N 1
ATOM 10231 C CA . ILE A 1 727 ? 102.000 98.413 102.737 1.00 13.41 699 ILE A CA 1
ATOM 10232 C C . ILE A 1 727 ? 101.892 97.483 103.939 1.00 25.81 699 ILE A C 1
ATOM 10233 O O . ILE A 1 727 ? 101.324 97.851 104.974 1.00 39.60 699 ILE A O 1
ATOM 10249 N N . LYS A 1 728 ? 102.442 96.269 103.831 1.00 28.48 700 LYS A N 1
ATOM 10250 C CA . LYS A 1 728 ? 102.478 95.372 104.983 1.00 27.39 700 LYS A CA 1
ATOM 10251 C C . LYS A 1 728 ? 103.310 95.956 106.116 1.00 24.48 700 LYS A C 1
ATOM 10252 O O . LYS A 1 728 ? 102.967 95.798 107.293 1.00 23.09 700 LYS A O 1
ATOM 10271 N N . ASN A 1 729 ? 104.427 96.606 105.781 1.00 29.46 701 ASN A N 1
ATOM 10272 C CA . ASN A 1 729 ? 105.259 97.233 106.803 1.00 22.64 701 ASN A CA 1
ATOM 10273 C C . ASN A 1 729 ? 104.481 98.307 107.551 1.00 20.81 701 ASN A C 1
ATOM 10274 O O . ASN A 1 729 ? 104.493 98.359 108.791 1.00 32.57 701 ASN A O 1
ATOM 10285 N N . PHE A 1 730 ? 103.781 99.170 106.806 1.00 19.05 702 PHE A N 1
ATOM 10286 C CA . PHE A 1 730 ? 102.962 100.187 107.464 1.00 9.46 702 PHE A CA 1
ATOM 10287 C C . PHE A 1 730 ? 101.891 99.542 108.332 1.00 2.28 702 PHE A C 1
ATOM 10288 O O . PHE A 1 730 ? 101.641 99.992 109.457 1.00 21.71 702 PHE A O 1
ATOM 10305 N N . VAL A 1 731 ? 101.231 98.504 107.812 1.00 7.95 703 VAL A N 1
ATOM 10306 C CA . VAL A 1 731 ? 100.139 97.878 108.548 1.00 9.49 703 VAL A CA 1
ATOM 10307 C C . VAL A 1 731 ? 100.653 97.294 109.854 1.00 16.33 703 VAL A C 1
ATOM 10308 O O . VAL A 1 731 ? 100.054 97.498 110.916 1.00 25.08 703 VAL A O 1
ATOM 10321 N N . ARG A 1 732 ? 101.782 96.583 109.806 1.00 22.78 704 ARG A N 1
ATOM 10322 C CA . ARG A 1 732 ? 102.300 95.971 111.023 1.00 12.49 704 ARG A CA 1
ATOM 10323 C C . ARG A 1 732 ? 102.709 97.031 112.036 1.00 13.93 704 ARG A C 1
ATOM 10324 O O . ARG A 1 732 ? 102.362 96.924 113.216 1.00 22.72 704 ARG A O 1
ATOM 10345 N N . PHE A 1 733 ? 103.398 98.089 111.591 1.00 20.93 705 PHE A N 1
ATOM 10346 C CA . PHE A 1 733 ? 103.835 99.118 112.533 1.00 11.95 705 PHE A CA 1
ATOM 10347 C C . PHE A 1 733 ? 102.640 99.795 113.197 1.00 5.59 705 PHE A C 1
ATOM 10348 O O . PHE A 1 733 ? 102.543 99.848 114.435 1.00 17.57 705 PHE A O 1
ATOM 10365 N N . GLN A 1 734 ? 101.703 100.292 112.383 1.00 5.82 706 GLN A N 1
ATOM 10366 C CA . GLN A 1 734 ? 100.569 101.029 112.923 1.00 0.00 706 GLN A CA 1
ATOM 10367 C C . GLN A 1 734 ? 99.710 100.145 113.812 1.00 11.52 706 GLN A C 1
ATOM 10368 O O . GLN A 1 734 ? 99.337 100.549 114.919 1.00 35.04 706 GLN A O 1
ATOM 10382 N N . LEU A 1 735 ? 99.398 98.928 113.358 1.00 8.24 707 LEU A N 1
ATOM 10383 C CA . LEU A 1 735 ? 98.528 98.060 114.138 1.00 0.00 707 LEU A CA 1
ATOM 10384 C C . LEU A 1 735 ? 99.198 97.632 115.436 1.00 8.10 707 LEU A C 1
ATOM 10385 O O . LEU A 1 735 ? 98.542 97.572 116.481 1.00 19.14 707 LEU A O 1
ATOM 10401 N N . SER A 1 736 ? 100.506 97.355 115.402 1.00 14.70 708 SER A N 1
ATOM 10402 C CA . SER A 1 736 ? 101.198 96.941 116.615 1.00 2.43 708 SER A CA 1
ATOM 10403 C C . SER A 1 736 ? 101.182 98.046 117.658 1.00 8.14 708 SER A C 1
ATOM 10404 O O . SER A 1 736 ? 100.817 97.812 118.816 1.00 16.05 708 SER A O 1
ATOM 10412 N N . THR A 1 737 ? 101.547 99.271 117.268 1.00 21.53 709 THR A N 1
ATOM 10413 C CA . THR A 1 737 ? 101.602 100.317 118.287 1.00 14.68 709 THR A CA 1
ATOM 10414 C C . THR A 1 737 ? 100.205 100.763 118.722 1.00 13.39 709 THR A C 1
ATOM 10415 O O . THR A 1 737 ? 100.014 101.139 119.887 1.00 30.82 709 THR A O 1
ATOM 10426 N N . SER A 1 738 ? 99.208 100.691 117.834 1.00 9.59 710 SER A N 1
ATOM 10427 C CA . SER A 1 738 ? 97.844 100.998 118.253 1.00 0.00 710 SER A CA 1
ATOM 10428 C C . SER A 1 738 ? 97.321 99.958 119.237 1.00 14.30 710 SER A C 1
ATOM 10429 O O . SER A 1 738 ? 96.664 100.309 120.224 1.00 40.19 710 SER A O 1
ATOM 10437 N N . ILE A 1 739 ? 97.598 98.673 118.988 1.00 18.79 711 ILE A N 1
ATOM 10438 C CA . ILE A 1 739 ? 97.201 97.635 119.935 1.00 15.87 711 ILE A CA 1
ATOM 10439 C C . ILE A 1 739 ? 97.925 97.831 121.257 1.00 15.69 711 ILE A C 1
ATOM 10440 O O . ILE A 1 739 ? 97.356 97.604 122.330 1.00 21.34 711 ILE A O 1
ATOM 10456 N N . ALA A 1 740 ? 99.193 98.245 121.202 1.00 14.35 712 ALA A N 1
ATOM 10457 C CA . ALA A 1 740 ? 99.940 98.515 122.425 1.00 8.03 712 ALA A CA 1
ATOM 10458 C C . ALA A 1 740 ? 99.268 99.601 123.255 1.00 11.99 712 ALA A C 1
ATOM 10459 O O . ALA A 1 740 ? 99.043 99.431 124.459 1.00 30.19 712 ALA A O 1
ATOM 10466 N N . ALA A 1 741 ? 98.941 100.731 122.623 1.00 26.97 713 ALA A N 1
ATOM 10467 C CA . ALA A 1 741 ? 98.299 101.822 123.351 1.00 22.17 713 ALA A CA 1
ATOM 10468 C C . ALA A 1 741 ? 96.933 101.405 123.886 1.00 18.69 713 ALA A C 1
ATOM 10469 O O . ALA A 1 741 ? 96.583 101.715 125.034 1.00 33.92 713 ALA A O 1
ATOM 10476 N N . LEU A 1 742 ? 96.147 100.699 123.066 1.00 14.05 714 LEU A N 1
ATOM 10477 C CA . LEU A 1 742 ? 94.828 100.254 123.502 1.00 18.09 714 LEU A CA 1
ATOM 10478 C C . LEU A 1 742 ? 94.929 99.322 124.700 1.00 27.23 714 LEU A C 1
ATOM 10479 O O . LEU A 1 742 ? 94.173 99.461 125.667 1.00 35.12 714 LEU A O 1
ATOM 10495 N N . THR A 1 743 ? 95.865 98.371 124.662 1.00 29.55 715 THR A N 1
ATOM 10496 C CA . THR A 1 743 ? 96.029 97.445 125.776 1.00 28.38 715 THR A CA 1
ATOM 10497 C C . THR A 1 743 ? 96.516 98.163 127.026 1.00 33.67 715 THR A C 1
ATOM 10498 O O . THR A 1 743 ? 96.083 97.839 128.137 1.00 40.77 715 THR A O 1
ATOM 10509 N N . LEU A 1 744 ? 97.422 99.132 126.874 1.00 24.18 716 LEU A N 1
ATOM 10510 C CA . LEU A 1 744 ? 97.897 99.876 128.036 1.00 18.70 716 LEU A CA 1
ATOM 10511 C C . LEU A 1 744 ? 96.753 100.616 128.715 1.00 22.18 716 LEU A C 1
ATOM 10512 O O . LEU A 1 744 ? 96.581 100.532 129.937 1.00 28.49 716 LEU A O 1
ATOM 10528 N N . ILE A 1 745 ? 95.949 101.340 127.933 1.00 31.15 717 ILE A N 1
ATOM 10529 C CA . ILE A 1 745 ? 94.839 102.072 128.538 1.00 28.42 717 ILE A CA 1
ATOM 10530 C C . ILE A 1 745 ? 93.796 101.109 129.094 1.00 31.79 717 ILE A C 1
ATOM 10531 O O . ILE A 1 745 ? 93.180 101.388 130.130 1.00 44.54 717 ILE A O 1
ATOM 10547 N N . SER A 1 746 ? 93.580 99.968 128.434 1.00 32.24 718 SER A N 1
ATOM 10548 C CA . SER A 1 746 ? 92.616 98.992 128.931 1.00 38.63 718 SER A CA 1
ATOM 10549 C C . SER A 1 746 ? 93.045 98.435 130.283 1.00 43.80 718 SER A C 1
ATOM 10550 O O . SER A 1 746 ? 92.230 98.314 131.205 1.00 49.47 718 SER A O 1
ATOM 10558 N N . LEU A 1 747 ? 94.325 98.082 130.416 1.00 44.90 719 LEU A N 1
ATOM 10559 C CA . LEU A 1 747 ? 94.824 97.585 131.693 1.00 43.83 719 LEU A CA 1
ATOM 10560 C C . LEU A 1 747 ? 94.781 98.670 132.760 1.00 44.99 719 LEU A C 1
ATOM 10561 O O . LEU A 1 747 ? 94.475 98.391 133.926 1.00 46.30 719 LEU A O 1
ATOM 10577 N N . ALA A 1 748 ? 95.089 99.915 132.386 1.00 42.13 720 ALA A N 1
ATOM 10578 C CA . ALA A 1 748 ? 95.026 101.005 133.353 1.00 38.80 720 ALA A CA 1
ATOM 10579 C C . ALA A 1 748 ? 93.606 101.209 133.865 1.00 40.87 720 ALA A C 1
ATOM 10580 O O . ALA A 1 748 ? 93.395 101.428 135.063 1.00 50.86 720 ALA A O 1
ATOM 10587 N N . THR A 1 749 ? 92.618 101.139 132.971 1.00 42.98 721 THR A N 1
ATOM 10588 C CA . THR A 1 749 ? 91.235 101.352 133.385 1.00 45.47 721 THR A CA 1
ATOM 10589 C C . THR A 1 749 ? 90.702 100.168 134.185 1.00 48.05 721 THR A C 1
ATOM 10590 O O . THR A 1 749 ? 90.048 100.356 135.217 1.00 57.20 721 THR A O 1
ATOM 10601 N N . LEU A 1 750 ? 90.966 98.944 133.723 1.00 54.01 722 LEU A N 1
ATOM 10602 C CA . LEU A 1 750 ? 90.394 97.764 134.366 1.00 61.01 722 LEU A CA 1
ATOM 10603 C C . LEU A 1 750 ? 90.946 97.576 135.774 1.00 62.49 722 LEU A C 1
ATOM 10604 O O . LEU A 1 750 ? 90.192 97.307 136.716 1.00 63.26 722 LEU A O 1
ATOM 10620 N N . MET A 1 751 ? 92.259 97.722 135.938 1.00 60.72 723 MET A N 1
ATOM 10621 C CA . MET A 1 751 ? 92.914 97.575 137.231 1.00 56.12 723 MET A CA 1
ATOM 10622 C C . MET A 1 751 ? 92.977 98.882 138.017 1.00 56.40 723 MET A C 1
ATOM 10623 O O . MET A 1 751 ? 93.632 98.929 139.064 1.00 54.51 723 MET A O 1
ATOM 10637 N N . ASN A 1 752 ? 92.316 99.940 137.540 1.00 57.38 724 ASN A N 1
ATOM 10638 C CA . ASN A 1 752 ? 92.154 101.207 138.258 1.00 58.59 724 ASN A CA 1
ATOM 10639 C C . ASN A 1 752 ? 93.481 101.921 138.524 1.00 57.13 724 ASN A C 1
ATOM 10640 O O . ASN A 1 752 ? 93.538 102.847 139.341 1.00 59.26 724 ASN A O 1
ATOM 10651 N N . PHE A 1 753 ? 94.555 101.550 137.829 1.00 52.29 725 PHE A N 1
ATOM 10652 C CA . PHE A 1 753 ? 95.762 102.353 137.876 1.00 54.32 725 PHE A CA 1
ATOM 10653 C C . PHE A 1 753 ? 95.509 103.685 137.169 1.00 51.34 725 PHE A C 1
ATOM 10654 O O . PHE A 1 753 ? 94.595 103.792 136.348 1.00 53.47 725 PHE A O 1
ATOM 10671 N N . PRO A 1 754 ? 96.292 104.724 137.474 1.00 45.79 726 PRO A N 1
ATOM 10672 C CA . PRO A 1 754 ? 96.217 105.939 136.656 1.00 46.25 726 PRO A CA 1
ATOM 10673 C C . PRO A 1 754 ? 96.624 105.642 135.221 1.00 47.82 726 PRO A C 1
ATOM 10674 O O . PRO A 1 754 ? 97.462 104.778 134.959 1.00 50.09 726 PRO A O 1
ATOM 10685 N N . ASN A 1 755 ? 96.010 106.361 134.289 1.00 43.74 727 ASN A N 1
ATOM 10686 C CA . ASN A 1 755 ? 96.291 106.145 132.878 1.00 39.29 727 ASN A CA 1
ATOM 10687 C C . ASN A 1 755 ? 97.755 106.484 132.593 1.00 42.54 727 ASN A C 1
ATOM 10688 O O . ASN A 1 755 ? 98.181 107.609 132.893 1.00 44.93 727 ASN A O 1
ATOM 10699 N N . PRO A 1 756 ? 98.558 105.566 132.037 1.00 28.41 728 PRO A N 1
ATOM 10700 C CA . PRO A 1 756 ? 99.963 105.915 131.764 1.00 28.63 728 PRO A CA 1
ATOM 10701 C C . PRO A 1 756 ? 100.129 107.038 130.758 1.00 42.35 728 PRO A C 1
ATOM 10702 O O . PRO A 1 756 ? 101.184 107.685 130.747 1.00 44.52 728 PRO A O 1
ATOM 10713 N N . LEU A 1 757 ? 99.129 107.286 129.913 1.00 36.76 729 LEU A N 1
ATOM 10714 C CA . LEU A 1 757 ? 99.167 108.333 128.904 1.00 29.21 729 LEU A CA 1
ATOM 10715 C C . LEU A 1 757 ? 97.880 109.139 128.979 1.00 34.35 729 LEU A C 1
ATOM 10716 O O . LEU A 1 757 ? 96.804 108.578 129.207 1.00 34.53 729 LEU A O 1
ATOM 10732 N N . ASN A 1 758 ? 97.995 110.453 128.798 1.00 34.92 730 ASN A N 1
ATOM 10733 C CA . ASN A 1 758 ? 96.843 111.336 128.706 1.00 28.11 730 ASN A CA 1
ATOM 10734 C C . ASN A 1 758 ? 96.486 111.542 127.235 1.00 30.68 730 ASN A C 1
ATOM 10735 O O . ASN A 1 758 ? 97.098 110.961 126.335 1.00 37.74 730 ASN A O 1
ATOM 10746 N N . ALA A 1 759 ? 95.472 112.375 126.991 1.00 28.54 731 ALA A N 1
ATOM 10747 C CA . ALA A 1 759 ? 94.914 112.496 125.647 1.00 26.06 731 ALA A CA 1
ATOM 10748 C C . ALA A 1 759 ? 95.933 113.062 124.664 1.00 21.95 731 ALA A C 1
ATOM 10749 O O . ALA A 1 759 ? 96.091 112.546 123.552 1.00 33.24 731 ALA A O 1
ATOM 10756 N N . MET A 1 760 ? 96.641 114.121 125.057 1.00 23.92 732 MET A N 1
ATOM 10757 C CA . MET A 1 760 ? 97.550 114.767 124.118 1.00 26.11 732 MET A CA 1
ATOM 10758 C C . MET A 1 760 ? 98.776 113.912 123.834 1.00 30.54 732 MET A C 1
ATOM 10759 O O . MET A 1 760 ? 99.316 113.957 122.723 1.00 45.06 732 MET A O 1
ATOM 10773 N N . GLN A 1 761 ? 99.231 113.126 124.810 1.00 21.83 733 GLN A N 1
ATOM 10774 C CA . GLN A 1 761 ? 100.326 112.201 124.545 1.00 23.93 733 GLN A CA 1
ATOM 10775 C C . GLN A 1 761 ? 99.914 111.146 123.527 1.00 24.83 733 GLN A C 1
ATOM 10776 O O . GLN A 1 761 ? 100.684 110.809 122.620 1.00 33.08 733 GLN A O 1
ATOM 10790 N N . ILE A 1 762 ? 98.691 110.625 123.648 1.00 18.52 734 ILE A N 1
ATOM 10791 C CA . ILE A 1 762 ? 98.207 109.663 122.666 1.00 17.50 734 ILE A CA 1
ATOM 10792 C C . ILE A 1 762 ? 98.035 110.325 121.306 1.00 11.93 734 ILE A C 1
ATOM 10793 O O . ILE A 1 762 ? 98.242 109.684 120.274 1.00 9.70 734 ILE A O 1
ATOM 10809 N N . LEU A 1 763 ? 97.643 111.599 121.266 1.00 27.71 735 LEU A N 1
ATOM 10810 C CA . LEU A 1 763 ? 97.515 112.276 119.977 1.00 17.83 735 LEU A CA 1
ATOM 10811 C C . LEU A 1 763 ? 98.878 112.490 119.325 1.00 15.20 735 LEU A C 1
ATOM 10812 O O . LEU A 1 763 ? 99.018 112.353 118.103 1.00 25.48 735 LEU A O 1
ATOM 10828 N N . TRP A 1 764 ? 99.896 112.820 120.121 1.00 11.62 736 TRP A N 1
ATOM 10829 C CA . TRP A 1 764 ? 101.250 112.892 119.580 1.00 12.64 736 TRP A CA 1
ATOM 10830 C C . TRP A 1 764 ? 101.700 111.530 119.067 1.00 17.78 736 TRP A C 1
ATOM 10831 O O . TRP A 1 764 ? 102.320 111.431 118.002 1.00 22.58 736 TRP A O 1
ATOM 10852 N N . ILE A 1 765 ? 101.382 110.465 119.805 1.00 24.36 737 ILE A N 1
ATOM 10853 C CA . ILE A 1 765 ? 101.722 109.117 119.356 1.00 13.37 737 ILE A CA 1
ATOM 10854 C C . ILE A 1 765 ? 100.987 108.783 118.063 1.00 15.03 737 ILE A C 1
ATOM 10855 O O . ILE A 1 765 ? 101.513 108.076 117.197 1.00 30.62 737 ILE A O 1
ATOM 10871 N N . ASN A 1 766 ? 99.750 109.262 117.924 1.00 13.68 738 ASN A N 1
ATOM 10872 C CA . ASN A 1 766 ? 99.006 109.057 116.685 1.00 9.77 738 ASN A CA 1
ATOM 10873 C C . ASN A 1 766 ? 99.680 109.767 115.524 1.00 1.23 738 ASN A C 1
ATOM 10874 O O . ASN A 1 766 ? 99.763 109.227 114.415 1.00 13.05 738 ASN A O 1
ATOM 10885 N N . ILE A 1 767 ? 100.158 110.989 115.760 1.00 15.18 739 ILE A N 1
ATOM 10886 C CA . ILE A 1 767 ? 100.909 111.702 114.731 1.00 11.21 739 ILE A CA 1
ATOM 10887 C C . ILE A 1 767 ? 102.165 110.922 114.366 1.00 20.47 739 ILE A C 1
ATOM 10888 O O . ILE A 1 767 ? 102.571 110.880 113.200 1.00 27.76 739 ILE A O 1
ATOM 10904 N N . ILE A 1 768 ? 102.805 110.299 115.356 1.00 23.84 740 ILE A N 1
ATOM 10905 C CA . ILE A 1 768 ? 104.001 109.504 115.079 1.00 15.85 740 ILE A CA 1
ATOM 10906 C C . ILE A 1 768 ? 103.650 108.300 114.210 1.00 17.01 740 ILE A C 1
ATOM 10907 O O . ILE A 1 768 ? 104.286 108.050 113.181 1.00 20.98 740 ILE A O 1
ATOM 10923 N N . MET A 1 769 ? 102.627 107.545 114.603 1.00 19.12 741 MET A N 1
ATOM 10924 C CA . MET A 1 769 ? 102.335 106.255 113.990 1.00 9.98 741 MET A CA 1
ATOM 10925 C C . MET A 1 769 ? 101.484 106.362 112.731 1.00 23.26 741 MET A C 1
ATOM 10926 O O . MET A 1 769 ? 101.228 105.336 112.092 1.00 24.58 741 MET A O 1
ATOM 10940 N N . ASP A 1 770 ? 101.018 107.562 112.379 1.00 25.77 742 ASP A N 1
ATOM 10941 C CA . ASP A 1 770 ? 100.331 107.784 111.113 1.00 0.00 742 ASP A CA 1
ATOM 10942 C C . ASP A 1 770 ? 100.925 108.929 110.308 1.00 12.40 742 ASP A C 1
ATOM 10943 O O . ASP A 1 770 ? 100.544 109.100 109.147 1.00 32.12 742 ASP A O 1
ATOM 10951 N N . GLY A 1 771 ? 101.843 109.708 110.876 1.00 16.02 743 GLY A N 1
ATOM 10952 C CA . GLY A 1 771 ? 102.474 110.800 110.178 1.00 14.77 743 GLY A CA 1
ATOM 10953 C C . GLY A 1 771 ? 103.740 110.343 109.475 1.00 20.10 743 GLY A C 1
ATOM 10954 O O . GLY A 1 771 ? 103.843 109.179 109.077 1.00 30.14 743 GLY A O 1
ATOM 10958 N N . PRO A 1 772 ? 104.723 111.231 109.306 1.00 16.22 744 PRO A N 1
ATOM 10959 C CA . PRO A 1 772 ? 105.925 110.887 108.514 1.00 23.62 744 PRO A CA 1
ATOM 10960 C C . PRO A 1 772 ? 106.658 109.648 109.009 1.00 25.05 744 PRO A C 1
ATOM 10961 O O . PRO A 1 772 ? 107.184 108.896 108.176 1.00 27.59 744 PRO A O 1
ATOM 10972 N N . PRO A 1 773 ? 106.756 109.393 110.325 1.00 17.58 745 PRO A N 1
ATOM 10973 C CA . PRO A 1 773 ? 107.482 108.176 110.742 1.00 24.29 745 PRO A CA 1
ATOM 10974 C C . PRO A 1 773 ? 106.881 106.884 110.213 1.00 20.30 745 PRO A C 1
ATOM 10975 O O . PRO A 1 773 ? 107.631 105.952 109.898 1.00 24.78 745 PRO A O 1
ATOM 10986 N N . ALA A 1 774 ? 105.555 106.800 110.097 1.00 13.98 746 ALA A N 1
ATOM 10987 C CA . ALA A 1 774 ? 104.910 105.608 109.560 1.00 7.86 746 ALA A CA 1
ATOM 10988 C C . ALA A 1 774 ? 104.770 105.661 108.044 1.00 18.79 746 ALA A C 1
ATOM 10989 O O . ALA A 1 774 ? 104.888 104.629 107.376 1.00 21.26 746 ALA A O 1
ATOM 10996 N N . GLN A 1 775 ? 104.518 106.846 107.485 1.00 23.01 747 GLN A N 1
ATOM 10997 C CA . GLN A 1 775 ? 104.409 106.977 106.037 1.00 10.49 747 GLN A CA 1
ATOM 10998 C C . GLN A 1 775 ? 105.750 106.796 105.339 1.00 15.33 747 GLN A C 1
ATOM 10999 O O . GLN A 1 775 ? 105.773 106.500 104.141 1.00 30.94 747 GLN A O 1
ATOM 11013 N N . SER A 1 776 ? 106.863 106.970 106.055 1.00 16.72 748 SER A N 1
ATOM 11014 C CA . SER A 1 776 ? 108.172 106.702 105.475 1.00 14.49 748 SER A CA 1
ATOM 11015 C C . SER A 1 776 ? 108.392 105.219 105.218 1.00 17.66 748 SER A C 1
ATOM 11016 O O . SER A 1 776 ? 109.249 104.865 104.402 1.00 28.00 748 SER A O 1
ATOM 11024 N N . LEU A 1 777 ? 107.648 104.347 105.900 1.00 27.09 749 LEU A N 1
ATOM 11025 C CA . LEU A 1 777 ? 107.728 102.922 105.601 1.00 16.77 749 LEU A CA 1
ATOM 11026 C C . LEU A 1 777 ? 107.191 102.632 104.206 1.00 26.86 749 LEU A C 1
ATOM 11027 O O . LEU A 1 777 ? 107.699 101.745 103.511 1.00 32.01 749 LEU A O 1
ATOM 11043 N N . GLY A 1 778 ? 106.168 103.375 103.776 1.00 31.05 750 GLY A N 1
ATOM 11044 C CA . GLY A 1 778 ? 105.693 103.267 102.409 1.00 26.51 750 GLY A CA 1
ATOM 11045 C C . GLY A 1 778 ? 106.702 103.721 101.375 1.00 26.72 750 GLY A C 1
ATOM 11046 O O . GLY A 1 778 ? 106.626 103.293 100.219 1.00 41.32 750 GLY A O 1
ATOM 11050 N N . VAL A 1 779 ? 107.645 104.584 101.769 1.00 19.76 751 VAL A N 1
ATOM 11051 C CA . VAL A 1 779 ? 108.706 105.045 100.878 1.00 24.42 751 VAL A CA 1
ATOM 11052 C C . VAL A 1 779 ? 109.898 104.087 100.866 1.00 24.00 751 VAL A C 1
ATOM 11053 O O . VAL A 1 779 ? 110.798 104.242 100.029 1.00 22.52 751 VAL A O 1
ATOM 11066 N N . GLU A 1 780 ? 109.887 103.056 101.714 1.00 34.35 752 GLU A N 1
ATOM 11067 C CA . GLU A 1 780 ? 111.068 102.233 101.941 1.00 38.52 752 GLU A CA 1
ATOM 11068 C C . GLU A 1 780 ? 111.514 101.556 100.642 1.00 40.30 752 GLU A C 1
ATOM 11069 O O . GLU A 1 780 ? 110.670 101.057 99.887 1.00 41.61 752 GLU A O 1
ATOM 11081 N N . PRO A 1 781 ? 112.817 101.521 100.339 1.00 47.97 753 PRO A N 1
ATOM 11082 C CA . PRO A 1 781 ? 113.251 100.862 99.103 1.00 50.76 753 PRO A CA 1
ATOM 11083 C C . PRO A 1 781 ? 113.015 99.363 99.153 1.00 48.59 753 PRO A C 1
ATOM 11084 O O . PRO A 1 781 ? 112.959 98.752 100.223 1.00 42.35 753 PRO A O 1
ATOM 11095 N N . VAL A 1 782 ? 112.883 98.773 97.968 1.00 53.77 754 VAL A N 1
ATOM 11096 C CA . VAL A 1 782 ? 112.587 97.352 97.816 1.00 53.31 754 VAL A CA 1
ATOM 11097 C C . VAL A 1 782 ? 113.892 96.611 97.560 1.00 52.61 754 VAL A C 1
ATOM 11098 O O . VAL A 1 782 ? 114.684 97.009 96.696 1.00 49.95 754 VAL A O 1
ATOM 11111 N N . ASP A 1 783 ? 114.127 95.550 98.325 1.00 72.54 755 ASP A N 1
ATOM 11112 C CA . ASP A 1 783 ? 115.340 94.763 98.178 1.00 73.15 755 ASP A CA 1
ATOM 11113 C C . ASP A 1 783 ? 115.237 93.850 96.957 1.00 72.74 755 ASP A C 1
ATOM 11114 O O . ASP A 1 783 ? 114.197 93.752 96.302 1.00 70.88 755 ASP A O 1
ATOM 11123 N N . LYS A 1 784 ? 116.350 93.184 96.644 1.00 78.25 756 LYS A N 1
ATOM 11124 C CA . LYS A 1 784 ? 116.399 92.320 95.470 1.00 76.58 756 LYS A CA 1
ATOM 11125 C C . LYS A 1 784 ? 115.725 90.974 95.706 1.00 75.79 756 LYS A C 1
ATOM 11126 O O . LYS A 1 784 ? 115.224 90.367 94.753 1.00 76.95 756 LYS A O 1
ATOM 11145 N N . ASP A 1 785 ? 115.703 90.490 96.951 1.00 77.86 757 ASP A N 1
ATOM 11146 C CA . ASP A 1 785 ? 115.207 89.141 97.210 1.00 77.23 757 ASP A CA 1
ATOM 11147 C C . ASP A 1 785 ? 113.714 89.028 96.923 1.00 77.74 757 ASP A C 1
ATOM 11148 O O . ASP A 1 785 ? 113.241 87.977 96.473 1.00 77.13 757 ASP A O 1
AT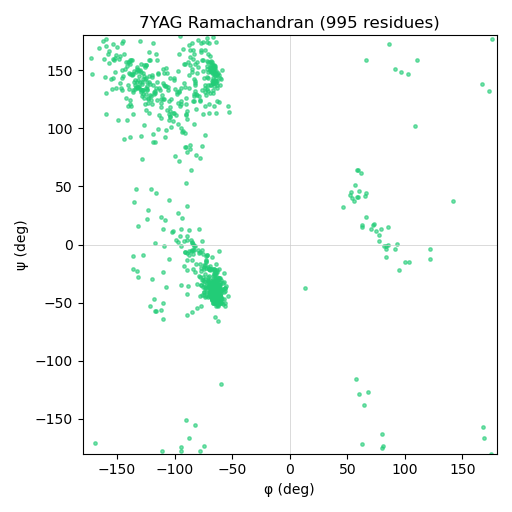OM 11157 N N . VAL A 1 786 ? 112.953 90.094 97.182 1.00 71.30 758 VAL A N 1
ATOM 11158 C CA . VAL A 1 786 ? 111.516 90.051 96.921 1.00 71.48 758 VAL A CA 1
ATOM 11159 C C . VAL A 1 786 ? 111.250 89.925 95.428 1.00 72.43 758 VAL A C 1
ATOM 11160 O O . VAL A 1 786 ? 110.254 89.318 95.015 1.00 69.36 758 VAL A O 1
ATOM 11173 N N . ILE A 1 787 ? 112.125 90.495 94.595 1.00 71.36 759 ILE A N 1
ATOM 11174 C CA . ILE A 1 787 ? 111.970 90.357 93.151 1.00 69.06 759 ILE A CA 1
ATOM 11175 C C . ILE A 1 787 ? 112.149 88.903 92.734 1.00 68.35 759 ILE A C 1
ATOM 11176 O O . ILE A 1 787 ? 111.479 88.428 91.808 1.00 68.85 759 ILE A O 1
ATOM 11192 N N . ARG A 1 788 ? 113.046 88.172 93.401 1.00 76.59 760 ARG A N 1
ATOM 11193 C CA . ARG A 1 788 ? 113.238 86.760 93.087 1.00 80.07 760 ARG A CA 1
ATOM 11194 C C . ARG A 1 788 ? 112.044 85.911 93.504 1.00 80.66 760 ARG A C 1
ATOM 11195 O O . ARG A 1 788 ? 111.900 84.785 93.015 1.00 78.36 760 ARG A O 1
ATOM 11216 N N . LYS A 1 789 ? 111.197 86.417 94.396 1.00 81.73 761 LYS A N 1
ATOM 11217 C CA . LYS A 1 789 ? 110.009 85.683 94.799 1.00 82.10 761 LYS A CA 1
ATOM 11218 C C . LYS A 1 789 ? 109.091 85.507 93.587 1.00 81.13 761 LYS A C 1
ATOM 11219 O O . LYS A 1 789 ? 109.038 86.393 92.725 1.00 79.49 761 LYS A O 1
ATOM 11238 N N . PRO A 1 790 ? 108.366 84.392 93.471 1.00 76.21 762 PRO A N 1
ATOM 11239 C CA . PRO A 1 790 ? 107.406 84.257 92.363 1.00 72.81 762 PRO A CA 1
ATOM 11240 C C . PRO A 1 790 ? 106.294 85.287 92.466 1.00 72.45 762 PRO A C 1
ATOM 11241 O O . PRO A 1 790 ? 106.226 86.038 93.451 1.00 73.22 762 PRO A O 1
ATOM 11252 N N . PRO A 1 791 ? 105.414 85.370 91.466 1.00 65.73 763 PRO A N 1
ATOM 11253 C CA . PRO A 1 791 ? 104.376 86.410 91.481 1.00 66.30 763 PRO A CA 1
ATOM 11254 C C . PRO A 1 791 ? 103.459 86.318 92.694 1.00 64.99 763 PRO A C 1
ATOM 11255 O O . PRO A 1 791 ? 103.101 85.230 93.151 1.00 62.15 763 PRO A O 1
ATOM 11266 N N . ARG A 1 792 ? 103.083 87.484 93.212 1.00 62.21 764 ARG A N 1
ATOM 11267 C CA . ARG A 1 792 ? 102.162 87.564 94.335 1.00 60.86 764 ARG A CA 1
ATOM 11268 C C . ARG A 1 792 ? 100.800 87.017 93.924 1.00 61.99 764 ARG A C 1
ATOM 11269 O O . ARG A 1 792 ? 100.363 87.186 92.783 1.00 58.44 764 ARG A O 1
ATOM 11290 N N . ASN A 1 793 ? 100.138 86.339 94.857 1.00 74.54 765 ASN A N 1
ATOM 11291 C CA . ASN A 1 793 ? 98.782 85.870 94.611 1.00 74.58 765 ASN A CA 1
ATOM 11292 C C . ASN A 1 793 ? 97.843 87.057 94.432 1.00 74.69 765 ASN A C 1
ATOM 11293 O O . ASN A 1 793 ? 98.012 88.110 95.052 1.00 74.43 765 ASN A O 1
ATOM 11304 N N . TRP A 1 794 ? 96.845 86.881 93.561 1.00 78.18 766 TRP A N 1
ATOM 11305 C CA . TRP A 1 794 ? 95.904 87.965 93.292 1.00 77.53 766 TRP A CA 1
ATOM 11306 C C . TRP A 1 794 ? 95.124 88.342 94.545 1.00 75.04 766 TRP A C 1
ATOM 11307 O O . TRP A 1 794 ? 94.731 89.502 94.715 1.00 73.92 766 TRP A O 1
ATOM 11328 N N . LYS A 1 795 ? 94.886 87.378 95.432 1.00 72.90 767 LYS A N 1
ATOM 11329 C CA . LYS A 1 795 ? 94.281 87.685 96.721 1.00 74.02 767 LYS A CA 1
ATOM 11330 C C . LYS A 1 795 ? 95.208 88.589 97.523 1.00 72.27 767 LYS A C 1
ATOM 11331 O O . LYS A 1 795 ? 96.426 88.385 97.544 1.00 71.71 767 LYS A O 1
ATOM 11350 N N . ASP A 1 796 ? 94.631 89.598 98.177 1.00 58.54 768 ASP A N 1
ATOM 11351 C CA . ASP A 1 796 ? 95.423 90.537 98.962 1.00 56.38 768 ASP A CA 1
ATOM 11352 C C . ASP A 1 796 ? 96.127 89.821 100.108 1.00 55.63 768 ASP A C 1
ATOM 11353 O O . ASP A 1 796 ? 97.358 89.714 100.111 1.00 57.04 768 ASP A O 1
ATOM 11362 N N . SER A 1 797 ? 95.349 89.299 101.061 1.00 49.72 769 SER A N 1
ATOM 11363 C CA . SER A 1 797 ? 95.882 88.551 102.203 1.00 47.15 769 SER A CA 1
ATOM 11364 C C . SER A 1 797 ? 96.951 89.349 102.947 1.00 45.60 769 SER A C 1
ATOM 11365 O O . SER A 1 797 ? 98.017 88.830 103.282 1.00 37.95 769 SER A O 1
ATOM 11373 N N . ILE A 1 798 ? 96.667 90.628 103.197 1.00 40.62 770 ILE A N 1
ATOM 11374 C CA . ILE A 1 798 ? 97.658 91.499 103.824 1.00 35.20 770 ILE A CA 1
ATOM 11375 C C . ILE A 1 798 ? 97.921 91.062 105.258 1.00 33.61 770 ILE A C 1
ATOM 11376 O O . ILE A 1 798 ? 99.076 90.953 105.688 1.00 38.76 770 ILE A O 1
ATOM 11392 N N . LEU A 1 799 ? 96.858 90.807 106.023 1.00 33.61 771 LEU A N 1
ATOM 11393 C CA . LEU A 1 799 ? 96.993 90.422 107.427 1.00 37.00 771 LEU A CA 1
ATOM 11394 C C . LEU A 1 799 ? 97.306 88.930 107.480 1.00 36.03 771 LEU A C 1
ATOM 11395 O O . LEU A 1 799 ? 96.460 88.085 107.779 1.00 32.28 771 LEU A O 1
ATOM 11411 N N . THR A 1 800 ? 98.560 88.614 107.176 1.00 36.51 772 THR A N 1
ATOM 11412 C CA . THR A 1 800 ? 99.050 87.248 107.229 1.00 33.36 772 THR A CA 1
ATOM 11413 C C . THR A 1 800 ? 99.256 86.829 108.684 1.00 38.29 772 THR A C 1
ATOM 11414 O O . THR A 1 800 ? 99.551 87.651 109.556 1.00 40.98 772 THR A O 1
ATOM 11425 N N . LYS A 1 801 ? 99.070 85.529 108.940 1.00 33.92 773 LYS A N 1
ATOM 11426 C CA . LYS A 1 801 ? 99.162 85.014 110.305 1.00 29.85 773 LYS A CA 1
ATOM 11427 C C . LYS A 1 801 ? 100.529 85.297 110.919 1.00 27.66 773 LYS A C 1
ATOM 11428 O O . LYS A 1 801 ? 100.627 85.614 112.110 1.00 31.05 773 LYS A O 1
ATOM 11447 N N . ASN A 1 802 ? 101.594 85.197 110.123 1.00 30.17 774 ASN A N 1
ATOM 11448 C CA . ASN A 1 802 ? 102.913 85.591 110.606 1.00 31.81 774 ASN A CA 1
ATOM 11449 C C . ASN A 1 802 ? 102.944 87.072 110.956 1.00 34.45 774 ASN A C 1
ATOM 11450 O O . ASN A 1 802 ? 103.551 87.472 111.960 1.00 43.23 774 ASN A O 1
ATOM 11461 N N . LEU A 1 803 ? 102.295 87.904 110.137 1.00 32.39 775 LEU A N 1
ATOM 11462 C CA . LEU A 1 803 ? 102.239 89.333 110.424 1.00 28.96 775 LEU A CA 1
ATOM 11463 C C . LEU A 1 803 ? 101.516 89.598 111.737 1.00 23.67 775 LEU A C 1
ATOM 11464 O O . LEU A 1 803 ? 101.978 90.401 112.554 1.00 26.75 775 LEU A O 1
ATOM 11480 N N . ILE A 1 804 ? 100.388 88.922 111.963 1.00 20.34 776 ILE A N 1
ATOM 11481 C CA . ILE A 1 804 ? 99.642 89.121 113.203 1.00 22.63 776 ILE A CA 1
ATOM 11482 C C . ILE A 1 804 ? 100.456 88.631 114.395 1.00 21.81 776 ILE A C 1
ATOM 11483 O O . ILE A 1 804 ? 100.429 89.239 115.470 1.00 24.03 776 ILE A O 1
ATOM 11499 N N . LEU A 1 805 ? 101.175 87.517 114.236 1.00 25.44 777 LEU A N 1
ATOM 11500 C CA . LEU A 1 805 ? 101.984 87.011 115.341 1.00 26.12 777 LEU A CA 1
ATOM 11501 C C . LEU A 1 805 ? 103.103 87.983 115.696 1.00 29.82 777 LEU A C 1
ATOM 11502 O O . LEU A 1 805 ? 103.347 88.255 116.879 1.00 34.41 777 LEU A O 1
ATOM 11518 N N . LYS A 1 806 ? 103.788 88.529 114.688 1.00 28.93 778 LYS A N 1
ATOM 11519 C CA . LYS A 1 806 ? 104.826 89.519 114.961 1.00 30.23 778 LYS A CA 1
ATOM 11520 C C . LYS A 1 806 ? 104.228 90.781 115.575 1.00 31.41 778 LYS A C 1
ATOM 11521 O O . LYS A 1 806 ? 104.834 91.402 116.459 1.00 24.75 778 LYS A O 1
ATOM 11540 N N . ILE A 1 807 ? 103.034 91.166 115.121 1.00 30.94 779 ILE A N 1
ATOM 11541 C CA . ILE A 1 807 ? 102.344 92.326 115.678 1.00 14.99 779 ILE A CA 1
ATOM 11542 C C . ILE A 1 807 ? 102.068 92.108 117.159 1.00 15.82 779 ILE A C 1
ATOM 11543 O O . ILE A 1 807 ? 102.292 92.995 117.991 1.00 18.77 779 ILE A O 1
ATOM 11559 N N . LEU A 1 808 ? 101.570 90.922 117.508 1.00 27.90 780 LEU A N 1
ATOM 11560 C CA . LEU A 1 808 ? 101.255 90.636 118.902 1.00 22.21 780 LEU A CA 1
ATOM 11561 C C . LEU A 1 808 ? 102.519 90.561 119.745 1.00 18.34 780 LEU A C 1
ATOM 11562 O O . LEU A 1 808 ? 102.518 90.985 120.904 1.00 19.67 780 LEU A O 1
ATOM 11578 N N . VAL A 1 809 ? 103.611 90.037 119.183 1.00 17.92 781 VAL A N 1
ATOM 11579 C CA . VAL A 1 809 ? 104.875 90.001 119.916 1.00 15.99 781 VAL A CA 1
ATOM 11580 C C . VAL A 1 809 ? 105.342 91.419 120.229 1.00 24.23 781 VAL A C 1
ATOM 11581 O O . VAL A 1 809 ? 105.719 91.734 121.366 1.00 25.72 781 VAL A O 1
ATOM 11594 N N . SER A 1 810 ? 105.315 92.297 119.222 1.00 29.44 782 SER A N 1
ATOM 11595 C CA . SER A 1 810 ? 105.745 93.677 119.434 1.00 18.80 782 SER A CA 1
ATOM 11596 C C . SER A 1 810 ? 104.844 94.389 120.437 1.00 16.11 782 SER A C 1
ATOM 11597 O O . SER A 1 810 ? 105.331 95.101 121.324 1.00 24.06 782 SER A O 1
ATOM 11605 N N . SER A 1 811 ? 103.528 94.201 120.317 1.00 13.68 783 SER A N 1
ATOM 11606 C CA . SER A 1 811 ? 102.601 94.844 121.241 1.00 11.33 783 SER A CA 1
ATOM 11607 C C . SER A 1 811 ? 102.807 94.347 122.665 1.00 22.97 783 SER A C 1
ATOM 11608 O O . SER A 1 811 ? 102.769 95.137 123.615 1.00 30.81 783 SER A O 1
ATOM 11616 N N . ILE A 1 812 ? 103.019 93.041 122.837 1.00 24.38 784 ILE A N 1
ATOM 11617 C CA . ILE A 1 812 ? 103.217 92.487 124.171 1.00 19.96 784 ILE A CA 1
ATOM 11618 C C . ILE A 1 812 ? 104.505 93.021 124.780 1.00 21.51 784 ILE A C 1
ATOM 11619 O O . ILE A 1 812 ? 104.540 93.377 125.963 1.00 29.60 784 ILE A O 1
ATOM 11635 N N . ILE A 1 813 ? 105.582 93.082 123.992 1.00 14.56 785 ILE A N 1
ATOM 11636 C CA . ILE A 1 813 ? 106.840 93.623 124.505 1.00 9.61 785 ILE A CA 1
ATOM 11637 C C . ILE A 1 813 ? 106.659 95.078 124.916 1.00 20.21 785 ILE A C 1
ATOM 11638 O O . ILE A 1 813 ? 107.130 95.506 125.981 1.00 30.24 785 ILE A O 1
ATOM 11654 N N . ILE A 1 814 ? 105.966 95.857 124.081 1.00 29.27 786 ILE A N 1
ATOM 11655 C CA . ILE A 1 814 ? 105.760 97.274 124.367 1.00 22.86 786 ILE A CA 1
ATOM 11656 C C . ILE A 1 814 ? 104.965 97.443 125.656 1.00 17.82 786 ILE A C 1
ATOM 11657 O O . ILE A 1 814 ? 105.330 98.234 126.535 1.00 31.23 786 ILE A O 1
ATOM 11673 N N . VAL A 1 815 ? 103.868 96.695 125.787 1.00 7.62 787 VAL A N 1
ATOM 11674 C CA . VAL A 1 815 ? 103.020 96.811 126.969 1.00 16.78 787 VAL A CA 1
ATOM 11675 C C . VAL A 1 815 ? 103.785 96.390 128.213 1.00 32.71 787 VAL A C 1
ATOM 11676 O O . VAL A 1 815 ? 103.706 97.047 129.257 1.00 37.17 787 VAL A O 1
ATOM 11689 N N . CYS A 1 816 ? 104.540 95.291 128.124 1.00 36.59 788 CYS A N 1
ATOM 11690 C CA . CYS A 1 816 ? 105.287 94.804 129.278 1.00 24.51 788 CYS A CA 1
ATOM 11691 C C . CYS A 1 816 ? 106.302 95.836 129.747 1.00 31.16 788 CYS A C 1
ATOM 11692 O O . CYS A 1 816 ? 106.350 96.179 130.934 1.00 42.00 788 CYS A O 1
ATOM 11700 N N . GLY A 1 817 ? 107.110 96.363 128.826 1.00 22.76 789 GLY A N 1
ATOM 11701 C CA . GLY A 1 817 ? 108.113 97.338 129.222 1.00 25.37 789 GLY A CA 1
ATOM 11702 C C . GLY A 1 817 ? 107.509 98.626 129.753 1.00 29.85 789 GLY A C 1
ATOM 11703 O O . GLY A 1 817 ? 107.975 99.176 130.760 1.00 36.96 789 GLY A O 1
ATOM 11707 N N . THR A 1 818 ? 106.463 99.126 129.089 1.00 34.80 790 THR A N 1
ATOM 11708 C CA . THR A 1 818 ? 105.863 100.383 129.517 1.00 33.43 790 THR A CA 1
ATOM 11709 C C . THR A 1 818 ? 105.202 100.231 130.883 1.00 35.01 790 THR A C 1
ATOM 11710 O O . THR A 1 818 ? 105.333 101.110 131.743 1.00 38.28 790 THR A O 1
ATOM 11721 N N . LEU A 1 819 ? 104.499 99.116 131.110 1.00 29.16 791 LEU A N 1
ATOM 11722 C CA . LEU A 1 819 ? 103.903 98.875 132.419 1.00 30.57 791 LEU A CA 1
ATOM 11723 C C . LEU A 1 819 ? 104.974 98.685 133.481 1.00 32.35 791 LEU A C 1
ATOM 11724 O O . LEU A 1 819 ? 104.787 99.085 134.635 1.00 33.75 791 LEU A O 1
ATOM 11740 N N . PHE A 1 820 ? 106.100 98.066 133.118 1.00 36.81 792 PHE A N 1
ATOM 11741 C CA . PHE A 1 820 ? 107.196 97.917 134.068 1.00 38.00 792 PHE A CA 1
ATOM 11742 C C . PHE A 1 820 ? 107.708 99.277 134.520 1.00 40.01 792 PHE A C 1
ATOM 11743 O O . PHE A 1 820 ? 107.876 99.521 135.719 1.00 46.27 792 PHE A O 1
ATOM 11760 N N . VAL A 1 821 ? 107.935 100.187 133.570 1.00 36.03 793 VAL A N 1
ATOM 11761 C CA . VAL A 1 821 ? 108.412 101.522 133.932 1.00 35.59 793 VAL A CA 1
ATOM 11762 C C . VAL A 1 821 ? 107.357 102.264 134.749 1.00 39.12 793 VAL A C 1
ATOM 11763 O O . VAL A 1 821 ? 107.678 102.961 135.722 1.00 45.81 793 VAL A O 1
ATOM 11776 N N . PHE A 1 822 ? 106.086 102.130 134.362 1.00 38.18 794 PHE A N 1
ATOM 11777 C CA . PHE A 1 822 ? 105.009 102.821 135.067 1.00 35.01 794 PHE A CA 1
ATOM 11778 C C . PHE A 1 822 ? 104.915 102.357 136.516 1.00 43.07 794 PHE A C 1
ATOM 11779 O O . PHE A 1 822 ? 104.822 103.175 137.439 1.00 44.42 794 PHE A O 1
ATOM 11796 N N . TRP A 1 823 ? 104.950 101.041 136.735 1.00 54.48 795 TRP A N 1
ATOM 11797 C CA . TRP A 1 823 ? 104.914 100.511 138.094 1.00 50.83 795 TRP A CA 1
ATOM 11798 C C . TRP A 1 823 ? 106.163 100.903 138.871 1.00 51.11 795 TRP A C 1
ATOM 11799 O O . TRP A 1 823 ? 106.083 101.209 140.066 1.00 53.86 795 TRP A O 1
ATOM 11820 N N . ARG A 1 824 ? 107.326 100.890 138.213 1.00 44.54 796 ARG A N 1
ATOM 11821 C CA . ARG A 1 824 ? 108.568 101.246 138.890 1.00 45.89 796 ARG A CA 1
ATOM 11822 C C . ARG A 1 824 ? 108.516 102.677 139.404 1.00 48.35 796 ARG A C 1
ATOM 11823 O O . ARG A 1 824 ? 108.928 102.953 140.537 1.00 54.21 796 ARG A O 1
ATOM 11844 N N . GLU A 1 825 ? 108.009 103.601 138.589 1.00 47.92 797 GLU A N 1
ATOM 11845 C CA . GLU A 1 825 ? 107.904 104.988 139.023 1.00 53.68 797 GLU A CA 1
ATOM 11846 C C . GLU A 1 825 ? 106.730 105.230 139.966 1.00 57.73 797 GLU A C 1
ATOM 11847 O O . GLU A 1 825 ? 106.763 106.204 140.727 1.00 54.90 797 GLU A O 1
ATOM 11859 N N . LEU A 1 826 ? 105.707 104.374 139.944 1.00 57.97 798 LEU A N 1
ATOM 11860 C CA . LEU A 1 826 ? 104.522 104.541 140.779 1.00 60.18 798 LEU A CA 1
ATOM 11861 C C . LEU A 1 826 ? 104.594 103.757 142.089 1.00 59.72 798 LEU A C 1
ATOM 11862 O O . LEU A 1 826 ? 103.601 103.713 142.821 1.00 58.50 798 LEU A O 1
ATOM 11878 N N . ARG A 1 827 ? 105.741 103.150 142.410 1.00 61.63 799 ARG A N 1
ATOM 11879 C CA . ARG A 1 827 ? 105.848 102.361 143.636 1.00 60.62 799 ARG A CA 1
ATOM 11880 C C . ARG A 1 827 ? 105.613 103.213 144.878 1.00 61.84 799 ARG A C 1
ATOM 11881 O O . ARG A 1 827 ? 105.048 102.736 145.870 1.00 62.05 799 ARG A O 1
ATOM 11902 N N . ASP A 1 828 ? 106.035 104.476 144.845 1.00 68.34 800 ASP A N 1
ATOM 11903 C CA . ASP A 1 828 ? 105.929 105.349 146.012 1.00 67.60 800 ASP A CA 1
ATOM 11904 C C . ASP A 1 828 ? 104.513 105.864 146.263 1.00 68.65 800 ASP A C 1
ATOM 11905 O O . ASP A 1 828 ? 104.324 106.656 147.192 1.00 66.18 800 ASP A O 1
ATOM 11914 N N . ASN A 1 829 ? 103.523 105.448 145.472 1.00 70.29 801 ASN A N 1
ATOM 11915 C CA . ASN A 1 829 ? 102.128 105.841 145.645 1.00 70.52 801 ASN A CA 1
ATOM 11916 C C . ASN A 1 829 ? 101.897 107.328 145.396 1.00 72.74 801 ASN A C 1
ATOM 11917 O O . ASN A 1 829 ? 100.919 107.894 145.897 1.00 72.40 801 ASN A O 1
ATOM 11928 N N . VAL A 1 830 ? 102.774 107.971 144.627 1.00 66.80 802 VAL A N 1
ATOM 11929 C CA . VAL A 1 830 ? 102.640 109.375 144.251 1.00 65.89 802 VAL A CA 1
ATOM 11930 C C . VAL A 1 830 ? 102.636 109.442 142.731 1.00 67.11 802 VAL A C 1
ATOM 11931 O O . VAL A 1 830 ? 103.566 108.948 142.081 1.00 67.22 802 VAL A O 1
ATOM 11944 N N . ILE A 1 831 ? 101.598 110.054 142.169 1.00 64.36 803 ILE A N 1
ATOM 11945 C CA . ILE A 1 831 ? 101.464 110.167 140.706 1.00 60.81 803 ILE A CA 1
ATOM 11946 C C . ILE A 1 831 ? 102.154 111.470 140.323 1.00 62.29 803 ILE A C 1
ATOM 11947 O O . ILE A 1 831 ? 101.541 112.530 140.173 1.00 58.49 803 ILE A O 1
ATOM 11963 N N . THR A 1 832 ? 103.474 111.388 140.156 1.00 60.32 804 THR A N 1
ATOM 11964 C CA . THR A 1 832 ? 104.264 112.560 139.820 1.00 56.50 804 THR A CA 1
ATOM 11965 C C . THR A 1 832 ? 104.206 112.831 138.315 1.00 56.89 804 THR A C 1
ATOM 11966 O O . THR A 1 832 ? 103.959 111.915 137.526 1.00 54.77 804 THR A O 1
ATOM 11977 N N . PRO A 1 833 ? 104.422 114.080 137.884 1.00 49.69 805 PRO A N 1
ATOM 11978 C CA . PRO A 1 833 ? 104.588 114.316 136.440 1.00 43.67 805 PRO A CA 1
ATOM 11979 C C . PRO A 1 833 ? 105.776 113.579 135.850 1.00 44.33 805 PRO A C 1
ATOM 11980 O O . PRO A 1 833 ? 105.755 113.235 134.661 1.00 45.45 805 PRO A O 1
ATOM 11991 N N . ARG A 1 834 ? 106.820 113.336 136.648 1.00 45.96 806 ARG A N 1
ATOM 11992 C CA . ARG A 1 834 ? 107.957 112.557 136.170 1.00 47.40 806 ARG A CA 1
ATOM 11993 C C . ARG A 1 834 ? 107.535 111.147 135.784 1.00 50.56 806 ARG A C 1
ATOM 11994 O O . ARG A 1 834 ? 108.071 110.582 134.826 1.00 54.72 806 ARG A O 1
ATOM 12015 N N . ASP A 1 835 ? 106.583 110.567 136.517 1.00 44.99 807 ASP A N 1
ATOM 12016 C CA . ASP A 1 835 ? 106.070 109.245 136.169 1.00 42.76 807 ASP A CA 1
ATOM 12017 C C . ASP A 1 835 ? 105.461 109.247 134.771 1.00 38.93 807 ASP A C 1
ATOM 12018 O O . ASP A 1 835 ? 105.788 108.396 133.931 1.00 37.06 807 ASP A O 1
ATOM 12027 N N . THR A 1 836 ? 104.571 110.206 134.507 1.00 42.16 808 THR A N 1
ATOM 12028 C CA . THR A 1 836 ? 103.921 110.277 133.205 1.00 33.56 808 THR A CA 1
ATOM 12029 C C . THR A 1 836 ? 104.933 110.557 132.104 1.00 28.45 808 THR A C 1
ATOM 12030 O O . THR A 1 836 ? 104.839 109.990 131.012 1.00 45.66 808 THR A O 1
ATOM 12041 N N . THR A 1 837 ? 105.910 111.428 132.371 1.00 28.89 809 THR A N 1
ATOM 12042 C CA . THR A 1 837 ? 106.920 111.723 131.360 1.00 31.89 809 THR A CA 1
ATOM 12043 C C . THR A 1 837 ? 107.762 110.495 131.042 1.00 33.57 809 THR A C 1
ATOM 12044 O O . THR A 1 837 ? 108.057 110.223 129.873 1.00 41.65 809 THR A O 1
ATOM 12055 N N . MET A 1 838 ? 108.168 109.748 132.072 1.00 36.40 810 MET A N 1
ATOM 12056 C CA . MET A 1 838 ? 108.945 108.535 131.850 1.00 40.57 810 MET A CA 1
ATOM 12057 C C . MET A 1 838 ? 108.155 107.531 131.025 1.00 38.77 810 MET A C 1
ATOM 12058 O O . MET A 1 838 ? 108.669 106.966 130.054 1.00 40.78 810 MET A O 1
ATOM 12072 N N . THR A 1 839 ? 106.889 107.316 131.388 1.00 36.72 811 THR A N 1
ATOM 12073 C CA . THR A 1 839 ? 106.071 106.347 130.665 1.00 28.31 811 THR A CA 1
ATOM 12074 C C . THR A 1 839 ? 105.853 106.780 129.218 1.00 33.76 811 THR A C 1
ATOM 12075 O O . THR A 1 839 ? 105.936 105.963 128.290 1.00 36.85 811 THR A O 1
ATOM 12086 N N . PHE A 1 840 ? 105.591 108.070 129.008 1.00 33.85 812 PHE A N 1
ATOM 12087 C CA . PHE A 1 840 ? 105.327 108.594 127.674 1.00 20.09 812 PHE A CA 1
ATOM 12088 C C . PHE A 1 840 ? 106.565 108.508 126.788 1.00 24.95 812 PHE A C 1
ATOM 12089 O O . PHE A 1 840 ? 106.480 108.073 125.631 1.00 45.46 812 PHE A O 1
ATOM 12106 N N . THR A 1 841 ? 107.728 108.901 127.314 1.00 19.61 813 THR A N 1
ATOM 12107 C CA . THR A 1 841 ? 108.960 108.775 126.546 1.00 25.52 813 THR A CA 1
ATOM 12108 C C . THR A 1 841 ? 109.298 107.316 126.275 1.00 36.03 813 THR A C 1
ATOM 12109 O O . THR A 1 841 ? 109.818 106.992 125.199 1.00 32.55 813 THR A O 1
ATOM 12120 N N . CYS A 1 842 ? 109.010 106.425 127.229 1.00 35.23 814 CYS A N 1
ATOM 12121 C CA . CYS A 1 842 ? 109.219 105.002 127.000 1.00 25.42 814 CYS A CA 1
ATOM 12122 C C . CYS A 1 842 ? 108.380 104.515 125.830 1.00 28.93 814 CYS A C 1
ATOM 12123 O O . CYS A 1 842 ? 108.882 103.820 124.941 1.00 40.83 814 CYS A O 1
ATOM 12131 N N . PHE A 1 843 ? 107.097 104.883 125.806 1.00 25.43 815 PHE A N 1
ATOM 12132 C CA . PHE A 1 843 ? 106.240 104.451 124.706 1.00 26.37 815 PHE A CA 1
ATOM 12133 C C . PHE A 1 843 ? 106.706 105.036 123.380 1.00 15.39 815 PHE A C 1
ATOM 12134 O O . PHE A 1 843 ? 106.662 104.359 122.349 1.00 25.42 815 PHE A O 1
ATOM 12151 N N . VAL A 1 844 ? 107.147 106.294 123.376 1.00 11.71 816 VAL A N 1
ATOM 12152 C CA . VAL A 1 844 ? 107.538 106.907 122.109 1.00 12.63 816 VAL A CA 1
ATOM 12153 C C . VAL A 1 844 ? 108.819 106.273 121.571 1.00 30.34 816 VAL A C 1
ATOM 12154 O O . VAL A 1 844 ? 108.935 106.010 120.367 1.00 42.22 816 VAL A O 1
ATOM 12167 N N . PHE A 1 845 ? 109.797 106.008 122.442 1.00 30.76 817 PHE A N 1
ATOM 12168 C CA . PHE A 1 845 ? 111.022 105.355 121.984 1.00 30.37 817 PHE A CA 1
ATOM 12169 C C . PHE A 1 845 ? 110.748 103.912 121.568 1.00 25.45 817 PHE A C 1
ATOM 12170 O O . PHE A 1 845 ? 111.344 103.410 120.604 1.00 23.03 817 PHE A O 1
ATOM 12187 N N . PHE A 1 846 ? 109.854 103.233 122.293 1.00 22.19 818 PHE A N 1
ATOM 12188 C CA . PHE A 1 846 ? 109.338 101.941 121.859 1.00 20.85 818 PHE A CA 1
ATOM 12189 C C . PHE A 1 846 ? 108.780 102.030 120.449 1.00 28.50 818 PHE A C 1
ATOM 12190 O O . PHE A 1 846 ? 109.028 101.154 119.617 1.00 34.01 818 PHE A O 1
ATOM 12207 N N . ASP A 1 847 ? 108.017 103.086 120.166 1.00 33.84 819 ASP A N 1
ATOM 12208 C CA . ASP A 1 847 ? 107.414 103.250 118.848 1.00 6.73 819 ASP A CA 1
ATOM 12209 C C . ASP A 1 847 ? 108.474 103.458 117.774 1.00 11.27 819 ASP A C 1
ATOM 12210 O O . ASP A 1 847 ? 108.367 102.905 116.673 1.00 31.70 819 ASP A O 1
ATOM 12219 N N . MET A 1 848 ? 109.500 104.260 118.067 1.00 14.01 820 MET A N 1
ATOM 12220 C CA . MET A 1 848 ? 110.555 104.472 117.075 1.00 25.84 820 MET A CA 1
ATOM 12221 C C . MET A 1 848 ? 111.310 103.178 116.788 1.00 30.46 820 MET A C 1
ATOM 12222 O O . MET A 1 848 ? 111.601 102.867 115.625 1.00 28.26 820 MET A O 1
ATOM 12236 N N . PHE A 1 849 ? 111.635 102.408 117.829 1.00 35.39 821 PHE A N 1
ATOM 12237 C CA . PHE A 1 849 ? 112.308 101.132 117.597 1.00 32.01 821 PHE A CA 1
ATOM 12238 C C . PHE A 1 849 ? 111.394 100.141 116.884 1.00 24.92 821 PHE A C 1
ATOM 12239 O O . PHE A 1 849 ? 111.867 99.330 116.078 1.00 26.89 821 PHE A O 1
ATOM 12256 N N . ASN A 1 850 ? 110.089 100.196 117.158 1.00 21.49 822 ASN A N 1
ATOM 12257 C CA . ASN A 1 850 ? 109.137 99.370 116.427 1.00 13.73 822 ASN A CA 1
ATOM 12258 C C . ASN A 1 850 ? 109.142 99.717 114.946 1.00 23.22 822 ASN A C 1
ATOM 12259 O O . ASN A 1 850 ? 109.092 98.827 114.094 1.00 29.92 822 ASN A O 1
ATOM 12270 N N . ALA A 1 851 ? 109.203 101.009 114.619 1.00 25.52 823 ALA A N 1
ATOM 12271 C CA . ALA A 1 851 ? 109.296 101.411 113.218 1.00 17.86 823 ALA A CA 1
ATOM 12272 C C . ALA A 1 851 ? 110.592 100.914 112.586 1.00 27.80 823 ALA A C 1
ATOM 12273 O O . ALA A 1 851 ? 110.595 100.423 111.447 1.00 43.34 823 ALA A O 1
ATOM 12280 N N . LEU A 1 852 ? 111.704 101.038 113.317 1.00 27.92 824 LEU A N 1
ATOM 12281 C CA . LEU A 1 852 ? 112.989 100.569 112.805 1.00 30.93 824 LEU A CA 1
ATOM 12282 C C . LEU A 1 852 ? 112.946 99.077 112.503 1.00 27.23 824 LEU A C 1
ATOM 12283 O O . LEU A 1 852 ? 113.478 98.625 111.483 1.00 24.94 824 LEU A O 1
ATOM 12299 N N . SER A 1 853 ? 112.317 98.297 113.382 1.00 28.95 825 SER A N 1
ATOM 12300 C CA . SER A 1 853 ? 112.093 96.885 113.088 1.00 29.06 825 SER A CA 1
ATOM 12301 C C . SER A 1 853 ? 111.155 96.702 111.901 1.00 28.88 825 SER A C 1
ATOM 12302 O O . SER A 1 853 ? 111.348 95.785 111.095 1.00 33.19 825 SER A O 1
ATOM 12310 N N . SER A 1 854 ? 110.142 97.560 111.779 1.00 25.53 826 SER A N 1
ATOM 12311 C CA . SER A 1 854 ? 109.114 97.435 110.756 1.00 24.48 826 SER A CA 1
ATOM 12312 C C . SER A 1 854 ? 109.585 97.840 109.368 1.00 26.41 826 SER A C 1
ATOM 12313 O O . SER A 1 854 ? 108.826 97.663 108.410 1.00 27.65 826 SER A O 1
ATOM 12321 N N . ARG A 1 855 ? 110.789 98.406 109.239 1.00 34.30 827 ARG A N 1
ATOM 12322 C CA . ARG A 1 855 ? 111.302 98.747 107.913 1.00 36.35 827 ARG A CA 1
ATOM 12323 C C . ARG A 1 855 ? 111.311 97.548 106.968 1.00 44.87 827 ARG A C 1
ATOM 12324 O O . ARG A 1 855 ? 111.072 97.710 105.766 1.00 42.37 827 ARG A O 1
ATOM 12345 N N . SER A 1 856 ? 111.589 96.349 107.481 1.00 45.15 828 SER A N 1
ATOM 12346 C CA . SER A 1 856 ? 111.657 95.152 106.653 1.00 43.30 828 SER A CA 1
ATOM 12347 C C . SER A 1 856 ? 111.197 93.949 107.463 1.00 45.45 828 SER A C 1
ATOM 12348 O O . SER A 1 856 ? 111.544 93.815 108.639 1.00 52.73 828 SER A O 1
ATOM 12356 N N . GLN A 1 857 ? 110.415 93.077 106.821 1.00 34.28 829 GLN A N 1
ATOM 12357 C CA . GLN A 1 857 ? 109.891 91.903 107.513 1.00 41.11 829 GLN A CA 1
ATOM 12358 C C . GLN A 1 857 ? 110.963 90.844 107.729 1.00 48.77 829 GLN A C 1
ATOM 12359 O O . GLN A 1 857 ? 111.043 90.262 108.817 1.00 49.74 829 GLN A O 1
ATOM 12373 N N . THR A 1 858 ? 111.788 90.583 106.715 1.00 50.75 830 THR A N 1
ATOM 12374 C CA . THR A 1 858 ? 112.776 89.510 106.740 1.00 53.67 830 THR A CA 1
ATOM 12375 C C . THR A 1 858 ? 114.201 90.031 106.807 1.00 53.39 830 THR A C 1
ATOM 12376 O O . THR A 1 858 ? 114.984 89.576 107.650 1.00 55.90 830 THR A O 1
ATOM 12387 N N . LYS A 1 859 ? 114.559 90.966 105.934 1.00 59.01 831 LYS A N 1
ATOM 12388 C CA . LYS A 1 859 ? 115.925 91.460 105.856 1.00 61.98 831 LYS A CA 1
ATOM 12389 C C . LYS A 1 859 ? 116.298 92.161 107.162 1.00 59.85 831 LYS A C 1
ATOM 12390 O O . LYS A 1 859 ? 115.497 92.890 107.752 1.00 58.18 831 LYS A O 1
ATOM 12409 N N . SER A 1 860 ? 117.528 91.927 107.614 1.00 65.75 832 SER A N 1
ATOM 12410 C CA . SER A 1 860 ? 117.989 92.495 108.871 1.00 64.88 832 SER A CA 1
ATOM 12411 C C . SER A 1 860 ? 118.163 94.007 108.757 1.00 62.45 832 SER A C 1
ATOM 12412 O O . SER A 1 860 ? 118.348 94.564 107.672 1.00 60.58 832 SER A O 1
ATOM 12420 N N . VAL A 1 861 ? 118.101 94.672 109.913 1.00 56.50 833 VAL A N 1
ATOM 12421 C CA . VAL A 1 861 ? 118.227 96.126 109.951 1.00 59.23 833 VAL A CA 1
ATOM 12422 C C . VAL A 1 861 ? 119.654 96.549 109.625 1.00 60.44 833 VAL A C 1
ATOM 12423 O O . VAL A 1 861 ? 119.875 97.492 108.855 1.00 55.77 833 VAL A O 1
ATOM 12436 N N . PHE A 1 862 ? 120.641 95.863 110.209 1.00 66.56 834 PHE A N 1
ATOM 12437 C CA . PHE A 1 862 ? 122.032 96.296 110.093 1.00 65.98 834 PHE A CA 1
ATOM 12438 C C . PHE A 1 862 ? 122.505 96.234 108.648 1.00 66.54 834 PHE A C 1
ATOM 12439 O O . PHE A 1 862 ? 123.236 97.118 108.187 1.00 65.38 834 PHE A O 1
ATOM 12456 N N . GLU A 1 863 ? 122.090 95.199 107.917 1.00 65.71 835 GLU A N 1
ATOM 12457 C CA . GLU A 1 863 ? 122.459 95.091 106.511 1.00 66.96 835 GLU A CA 1
ATOM 12458 C C . GLU A 1 863 ? 121.881 96.244 105.698 1.00 66.44 835 GLU A C 1
ATOM 12459 O O . GLU A 1 863 ? 122.539 96.762 104.789 1.00 66.30 835 GLU A O 1
ATOM 12471 N N . ILE A 1 864 ? 120.648 96.656 106.009 1.00 62.62 836 ILE A N 1
ATOM 12472 C CA . ILE A 1 864 ? 120.027 97.771 105.294 1.00 62.16 836 ILE A CA 1
ATOM 12473 C 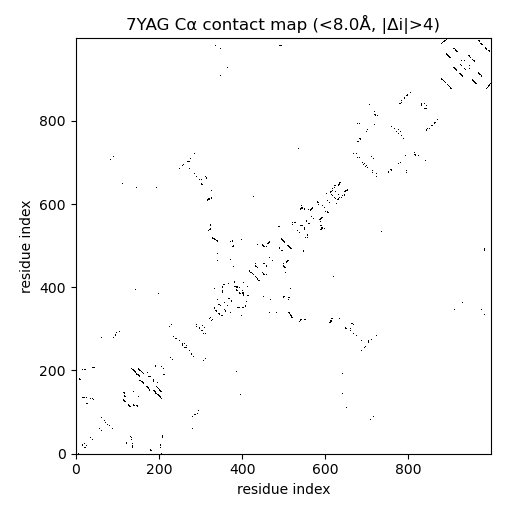C . ILE A 1 864 ? 120.821 99.050 105.519 1.00 62.40 836 ILE A C 1
ATOM 12474 O O . ILE A 1 864 ? 121.092 99.809 104.580 1.00 60.21 836 ILE A O 1
ATOM 12490 N N . GLY A 1 865 ? 121.202 99.304 106.761 1.00 58.92 837 GLY A N 1
ATOM 12491 C CA . GLY A 1 865 ? 121.814 100.567 107.141 1.00 58.89 837 GLY A CA 1
ATOM 12492 C C . GLY A 1 865 ? 120.784 101.579 107.599 1.00 58.28 837 GLY A C 1
ATOM 12493 O O . GLY A 1 865 ? 119.628 101.575 107.178 1.00 59.19 837 GLY A O 1
ATOM 12497 N N . LEU A 1 866 ? 121.219 102.469 108.489 1.00 59.84 838 LEU A N 1
ATOM 12498 C CA . LEU A 1 866 ? 120.306 103.452 109.060 1.00 62.31 838 LEU A CA 1
ATOM 12499 C C . LEU A 1 866 ? 119.948 104.553 108.069 1.00 61.56 838 LEU A C 1
ATOM 12500 O O . LEU A 1 866 ? 118.884 105.168 108.198 1.00 62.17 838 LEU A O 1
ATOM 12516 N N . CYS A 1 867 ? 120.807 104.813 107.083 1.00 60.00 839 CYS A N 1
ATOM 12517 C CA . CYS A 1 867 ? 120.619 105.902 106.132 1.00 62.31 839 CYS A CA 1
ATOM 12518 C C . CYS A 1 867 ? 120.014 105.446 104.806 1.00 62.07 839 CYS A C 1
ATOM 12519 O O . CYS A 1 867 ? 119.873 106.266 103.893 1.00 64.18 839 CYS A O 1
ATOM 12527 N N . SER A 1 868 ? 119.650 104.167 104.675 1.00 52.10 840 SER A N 1
ATOM 12528 C CA . SER A 1 868 ? 119.109 103.685 103.406 1.00 54.51 840 SER A CA 1
ATOM 12529 C C . SER A 1 868 ? 117.788 104.369 103.070 1.00 53.16 840 SER A C 1
ATOM 12530 O O . SER A 1 868 ? 117.565 104.767 101.920 1.00 50.84 840 SER A O 1
ATOM 12538 N N . ASN A 1 869 ? 116.904 104.513 104.058 1.00 41.28 841 ASN A N 1
ATOM 12539 C CA . ASN A 1 869 ? 115.637 105.228 103.902 1.00 41.35 841 ASN A CA 1
ATOM 12540 C C . ASN A 1 869 ? 115.801 106.589 104.567 1.00 48.54 841 ASN A C 1
ATOM 12541 O O . ASN A 1 869 ? 115.728 106.706 105.793 1.00 54.37 841 ASN A O 1
ATOM 12552 N N . ARG A 1 870 ? 116.024 107.622 103.752 1.00 46.20 842 ARG A N 1
ATOM 12553 C CA . ARG A 1 870 ? 116.310 108.942 104.305 1.00 46.69 842 ARG A CA 1
ATOM 12554 C C . ARG A 1 870 ? 115.062 109.604 104.871 1.00 46.72 842 ARG A C 1
ATOM 12555 O O . ARG A 1 870 ? 115.152 110.342 105.859 1.00 45.66 842 ARG A O 1
ATOM 12576 N N . MET A 1 871 ? 113.895 109.368 104.266 1.00 37.26 843 MET A N 1
ATOM 12577 C CA . MET A 1 871 ? 112.668 109.926 104.824 1.00 32.55 843 MET A CA 1
ATOM 12578 C C . MET A 1 871 ? 112.392 109.350 106.205 1.00 33.05 843 MET A C 1
ATOM 12579 O O . MET A 1 871 ? 111.964 110.073 107.111 1.00 35.13 843 MET A O 1
ATOM 12593 N N . PHE A 1 872 ? 112.634 108.049 106.386 1.00 40.58 844 PHE A N 1
ATOM 12594 C CA . PHE A 1 872 ? 112.469 107.443 107.703 1.00 37.98 844 PHE A CA 1
ATOM 12595 C C . PHE A 1 872 ? 113.439 108.051 108.706 1.00 36.91 844 PHE A C 1
ATOM 12596 O O . PHE A 1 872 ? 113.072 108.305 109.858 1.00 42.19 844 PHE A O 1
ATOM 12613 N N . CYS A 1 873 ? 114.686 108.281 108.289 1.00 44.13 845 CYS A N 1
ATOM 12614 C CA . CYS A 1 873 ? 115.672 108.874 109.187 1.00 46.73 845 CYS A CA 1
ATOM 12615 C C . CYS A 1 873 ? 115.254 110.277 109.608 1.00 44.83 845 CYS A C 1
ATOM 12616 O O . CYS A 1 873 ? 115.319 110.629 110.792 1.00 45.16 845 CYS A O 1
ATOM 12624 N N . TYR A 1 874 ? 114.810 111.093 108.648 1.00 41.08 846 TYR A N 1
ATOM 12625 C CA . TYR A 1 874 ? 114.366 112.444 108.977 1.00 45.13 846 TYR A CA 1
ATOM 12626 C C . TYR A 1 874 ? 113.136 112.415 109.872 1.00 41.38 846 TYR A C 1
ATOM 12627 O O . TYR A 1 874 ? 113.022 113.214 110.807 1.00 39.18 846 TYR A O 1
ATOM 12645 N N . ALA A 1 875 ? 112.200 111.504 109.601 1.00 33.57 847 ALA A N 1
ATOM 12646 C CA . ALA A 1 875 ? 111.001 111.413 110.424 1.00 30.79 847 ALA A CA 1
ATOM 12647 C C . ALA A 1 875 ? 111.338 110.997 111.849 1.00 35.47 847 ALA A C 1
ATOM 12648 O O . ALA A 1 875 ? 110.771 111.532 112.805 1.00 43.66 847 ALA A O 1
ATOM 12655 N N . VAL A 1 876 ? 112.264 110.050 112.014 1.00 32.89 848 VAL A N 1
ATOM 12656 C CA . VAL A 1 876 ? 112.642 109.615 113.355 1.00 30.41 848 VAL A CA 1
ATOM 12657 C C . VAL A 1 876 ? 113.388 110.725 114.084 1.00 40.29 848 VAL A C 1
ATOM 12658 O O . VAL A 1 876 ? 113.202 110.925 115.291 1.00 35.45 848 VAL A O 1
ATOM 12671 N N . LEU A 1 877 ? 114.252 111.454 113.375 1.00 45.06 849 LEU A N 1
ATOM 12672 C CA . LEU A 1 877 ? 114.943 112.578 113.997 1.00 37.78 849 LEU A CA 1
ATOM 12673 C C . LEU A 1 877 ? 113.955 113.648 114.441 1.00 39.07 849 LEU A C 1
ATOM 12674 O O . LEU A 1 877 ? 114.070 114.191 115.546 1.00 43.51 849 LEU A O 1
ATOM 12690 N N . GLY A 1 878 ? 112.968 113.956 113.598 1.00 31.35 850 GLY A N 1
ATOM 12691 C CA . GLY A 1 878 ? 111.952 114.918 113.986 1.00 31.93 850 GLY A CA 1
ATOM 12692 C C . GLY A 1 878 ? 111.111 114.434 115.150 1.00 32.68 850 GLY A C 1
ATOM 12693 O O . GLY A 1 878 ? 110.731 115.218 116.020 1.00 34.18 850 GLY A O 1
ATOM 12697 N N . SER A 1 879 ? 110.812 113.134 115.184 1.00 28.15 851 SER A N 1
ATOM 12698 C CA . SER A 1 879 ? 110.057 112.573 116.299 1.00 29.98 851 SER A CA 1
ATOM 12699 C C . SER A 1 879 ? 110.835 112.687 117.602 1.00 33.55 851 SER A C 1
ATOM 12700 O O . SER A 1 879 ? 110.275 113.058 118.640 1.00 32.51 851 SER A O 1
ATOM 12708 N N . ILE A 1 880 ? 112.132 112.376 117.566 1.00 32.70 852 ILE A N 1
ATOM 12709 C CA . ILE A 1 880 ? 112.956 112.482 118.767 1.00 30.44 852 ILE A CA 1
ATOM 12710 C C . ILE A 1 880 ? 113.063 113.937 119.206 1.00 36.03 852 ILE A C 1
ATOM 12711 O O . ILE A 1 880 ? 113.010 114.246 120.404 1.00 37.14 852 ILE A O 1
ATOM 12727 N N . MET A 1 881 ? 113.225 114.853 118.247 1.00 37.10 853 MET A N 1
ATOM 12728 C CA . MET A 1 881 ? 113.300 116.271 118.587 1.00 35.61 853 MET A CA 1
ATOM 12729 C C . MET A 1 881 ? 111.998 116.754 119.214 1.00 40.33 853 MET A C 1
ATOM 12730 O O . MET A 1 881 ? 112.015 117.496 120.202 1.00 52.00 853 MET A O 1
ATOM 12744 N N . GLY A 1 882 ? 110.860 116.342 118.655 1.00 32.67 854 GLY A N 1
ATOM 12745 C CA . GLY A 1 882 ? 109.584 116.705 119.246 1.00 33.37 854 GLY A CA 1
ATOM 12746 C C . GLY A 1 882 ? 109.406 116.121 120.632 1.00 30.34 854 GLY A C 1
ATOM 12747 O O . GLY A 1 882 ? 108.848 116.767 121.520 1.00 37.86 854 GLY A O 1
ATOM 12751 N N . GLN A 1 883 ? 109.884 114.893 120.839 1.00 25.05 855 GLN A N 1
ATOM 12752 C CA . GLN A 1 883 ? 109.826 114.284 122.163 1.00 29.79 855 GLN A CA 1
ATOM 12753 C C . GLN A 1 883 ? 110.636 115.092 123.169 1.00 34.20 855 GLN A C 1
ATOM 12754 O O . GLN A 1 883 ? 110.169 115.381 124.279 1.00 39.37 855 GLN A O 1
ATOM 12768 N N . LEU A 1 884 ? 111.857 115.472 122.791 1.00 35.18 856 LEU A N 1
ATOM 12769 C CA . LEU A 1 884 ? 112.695 116.258 123.690 1.00 31.68 856 LEU A CA 1
ATOM 12770 C C . LEU A 1 884 ? 112.068 117.617 123.979 1.00 29.94 856 LEU A C 1
ATOM 12771 O O . LEU A 1 884 ? 112.101 118.095 125.119 1.00 39.22 856 LEU A O 1
ATOM 12787 N N . LEU A 1 885 ? 111.488 118.254 122.959 1.00 33.10 857 LEU A N 1
ATOM 12788 C CA . LEU A 1 885 ? 110.834 119.541 123.174 1.00 38.62 857 LEU A CA 1
ATOM 12789 C C . LEU A 1 885 ? 109.629 119.400 124.095 1.00 36.63 857 LEU A C 1
ATOM 12790 O O . LEU A 1 885 ? 109.387 120.266 124.943 1.00 37.19 857 LEU A O 1
ATOM 12806 N N . VAL A 1 886 ? 108.860 118.320 123.946 1.00 33.26 858 VAL A N 1
ATOM 12807 C CA . VAL A 1 886 ? 107.740 118.080 124.851 1.00 34.42 858 VAL A CA 1
ATOM 12808 C C . VAL A 1 886 ? 108.249 117.873 126.271 1.00 37.69 858 VAL A C 1
ATOM 12809 O O . VAL A 1 886 ? 107.598 118.269 127.246 1.00 43.15 858 VAL A O 1
ATOM 12822 N N . ILE A 1 887 ? 109.415 117.243 126.412 1.00 37.60 859 ILE A N 1
ATOM 12823 C CA . ILE A 1 887 ? 109.966 116.998 127.742 1.00 37.5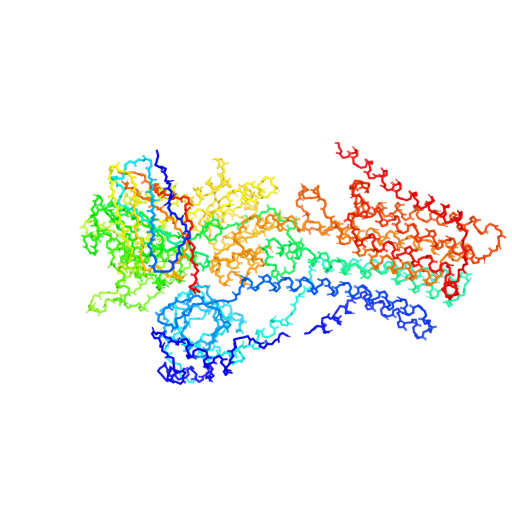3 859 ILE A CA 1
ATOM 12824 C C . ILE A 1 887 ? 110.426 118.306 128.383 1.00 40.04 859 ILE A C 1
ATOM 12825 O O . ILE A 1 887 ? 110.217 118.527 129.581 1.00 37.71 859 ILE A O 1
ATOM 12841 N N . TYR A 1 888 ? 111.047 119.193 127.599 1.00 40.07 860 TYR A N 1
ATOM 12842 C CA . TYR A 1 888 ? 111.792 120.333 128.135 1.00 34.58 860 TYR A CA 1
ATOM 12843 C C . TYR A 1 888 ? 111.106 121.685 127.945 1.00 41.14 860 TYR A C 1
ATOM 12844 O O . TYR A 1 888 ? 111.211 122.547 128.823 1.00 47.97 860 TYR A O 1
ATOM 12862 N N . PHE A 1 889 ? 110.424 121.906 126.831 1.00 44.04 861 PHE A N 1
ATOM 12863 C CA . PHE A 1 889 ? 109.894 123.235 126.510 1.00 45.21 861 PHE A CA 1
ATOM 12864 C C . PHE A 1 889 ? 108.743 123.577 127.465 1.00 44.72 861 PHE A C 1
ATOM 12865 O O . PHE A 1 889 ? 107.696 122.921 127.390 1.00 45.13 861 PHE A O 1
ATOM 12882 N N . PRO A 1 890 ? 108.870 124.578 128.355 1.00 49.91 862 PRO A N 1
ATOM 12883 C CA . PRO A 1 890 ? 107.939 124.677 129.528 1.00 50.62 862 PRO A CA 1
ATOM 12884 C C . PRO A 1 890 ? 106.475 124.823 129.137 1.00 50.54 862 PRO A C 1
ATOM 12885 O O . PRO A 1 890 ? 105.607 124.220 129.790 1.00 51.68 862 PRO A O 1
ATOM 12896 N N . PRO A 1 891 ? 106.138 125.597 128.094 1.00 47.76 863 PRO A N 1
ATOM 12897 C CA . PRO A 1 891 ? 104.759 125.515 127.575 1.00 46.96 863 PRO A CA 1
ATOM 12898 C C . PRO A 1 891 ? 104.330 124.115 127.170 1.00 47.16 863 PRO A C 1
ATOM 12899 O O . PRO A 1 891 ? 103.183 123.723 127.431 1.00 46.78 863 PRO A O 1
ATOM 12910 N N . LEU A 1 892 ? 105.217 123.340 126.543 1.00 45.84 864 LEU A N 1
ATOM 12911 C CA . LEU A 1 892 ? 104.818 122.004 126.119 1.00 45.83 864 LEU A CA 1
ATOM 12912 C C . LEU A 1 892 ? 104.739 121.046 127.299 1.00 46.10 864 LEU A C 1
ATOM 12913 O O . LEU A 1 892 ? 103.924 120.121 127.282 1.00 46.99 864 LEU A O 1
ATOM 12929 N N . GLN A 1 893 ? 105.560 121.245 128.333 1.00 43.01 865 GLN A N 1
ATOM 12930 C CA . GLN A 1 893 ? 105.355 120.484 129.564 1.00 43.68 865 GLN A CA 1
ATOM 12931 C C . GLN A 1 893 ? 104.010 120.819 130.190 1.00 41.89 865 GLN A C 1
ATOM 12932 O O . GLN A 1 893 ? 103.330 119.934 130.722 1.00 49.44 865 GLN A O 1
ATOM 12946 N N . LYS A 1 894 ? 103.611 122.093 130.149 1.00 39.87 866 LYS A N 1
ATOM 12947 C CA . LYS A 1 894 ? 102.307 122.453 130.695 1.00 44.25 866 LYS A CA 1
ATOM 12948 C C . LYS A 1 894 ? 101.179 121.797 129.907 1.00 41.64 866 LYS A C 1
ATOM 12949 O O . LYS A 1 894 ? 100.234 121.262 130.498 1.00 42.87 866 LYS A O 1
ATOM 12968 N N . VAL A 1 895 ? 101.254 121.829 128.574 1.00 37.50 867 VAL A N 1
ATOM 12969 C CA . VAL A 1 895 ? 100.142 121.316 127.777 1.00 41.26 867 VAL A CA 1
ATOM 12970 C C . VAL A 1 895 ? 100.104 119.789 127.817 1.00 39.41 867 VAL A C 1
ATOM 12971 O O . VAL A 1 895 ? 99.024 119.187 127.841 1.00 41.51 867 VAL A O 1
ATOM 12984 N N . PHE A 1 896 ? 101.271 119.137 127.830 1.00 35.41 868 PHE A N 1
ATOM 12985 C CA . PHE A 1 896 ? 101.356 117.682 127.892 1.00 33.23 868 PHE A CA 1
ATOM 12986 C C . PHE A 1 896 ? 101.442 117.143 129.315 1.00 38.49 868 PHE A C 1
ATOM 12987 O O . PHE A 1 896 ? 101.399 115.921 129.495 1.00 37.07 868 PHE A O 1
ATOM 13004 N N . GLN A 1 897 ? 101.564 118.011 130.323 1.00 44.84 869 GLN A N 1
ATOM 13005 C CA . GLN A 1 897 ? 101.655 117.599 131.724 1.00 32.74 869 GLN A CA 1
ATOM 13006 C C . GLN A 1 897 ? 102.864 116.687 131.947 1.00 34.57 869 GLN A C 1
ATOM 13007 O O . GLN A 1 897 ? 102.733 115.510 132.291 1.00 41.98 869 GLN A O 1
ATOM 13021 N N . THR A 1 898 ? 104.052 117.256 131.738 1.00 39.28 870 THR A N 1
ATOM 13022 C CA . THR A 1 898 ? 105.312 116.531 131.841 1.00 43.97 870 THR A CA 1
ATOM 13023 C C . THR A 1 898 ? 106.288 117.300 132.724 1.00 42.31 870 THR A C 1
ATOM 13024 O O . THR A 1 898 ? 106.016 118.417 133.172 1.00 40.41 870 THR A O 1
ATOM 13035 N N . GLU A 1 899 ? 107.436 116.672 132.976 1.00 42.67 871 GLU A N 1
ATOM 13036 C CA . GLU A 1 899 ? 108.508 117.257 133.768 1.00 41.53 871 GLU A CA 1
ATOM 13037 C C . GLU A 1 899 ? 109.838 116.779 133.205 1.00 42.35 871 GLU A C 1
ATOM 13038 O O . GLU A 1 899 ? 109.935 115.677 132.662 1.00 47.36 871 GLU A O 1
ATOM 13050 N N . SER A 1 900 ? 110.865 117.615 133.346 1.00 43.27 872 SER A N 1
ATOM 13051 C CA . SER A 1 900 ? 112.162 117.310 132.756 1.00 42.99 872 SER A CA 1
ATOM 13052 C C . SER A 1 900 ? 112.763 116.053 133.375 1.00 44.78 872 SER A C 1
ATOM 13053 O O . SER A 1 900 ? 112.668 115.828 134.584 1.00 48.86 872 SER A O 1
ATOM 13061 N N . LEU A 1 901 ? 113.387 115.235 132.529 1.00 43.30 873 LEU A N 1
ATOM 13062 C CA . LEU A 1 901 ? 114.036 113.996 132.931 1.00 44.56 873 LEU A CA 1
ATOM 13063 C C . LEU A 1 901 ? 115.549 114.157 132.877 1.00 43.76 873 LEU A C 1
ATOM 13064 O O . LEU A 1 901 ? 116.080 114.946 132.090 1.00 40.44 873 LEU A O 1
ATOM 13080 N N . SER A 1 902 ? 116.240 113.398 133.722 1.00 46.57 874 SER A N 1
ATOM 13081 C CA . SER A 1 902 ? 117.692 113.433 133.763 1.00 49.69 874 SER A CA 1
ATOM 13082 C C . SER A 1 902 ? 118.279 112.642 132.595 1.00 50.88 874 SER A C 1
ATOM 13083 O O . SER A 1 902 ? 117.588 111.890 131.903 1.00 50.74 874 SER A O 1
ATOM 13091 N N . ILE A 1 903 ? 119.583 112.826 132.379 1.00 56.18 875 ILE A N 1
ATOM 13092 C CA . ILE A 1 903 ? 120.263 112.132 131.289 1.00 55.55 875 ILE A CA 1
ATOM 13093 C C . ILE A 1 903 ? 120.272 110.629 131.539 1.00 50.81 875 ILE A C 1
ATOM 13094 O O . ILE A 1 903 ? 120.076 109.831 130.613 1.00 50.82 875 ILE A O 1
ATOM 13110 N N . LEU A 1 904 ? 120.511 110.218 132.787 1.00 56.16 876 LEU A N 1
ATOM 13111 C CA . LEU A 1 904 ? 120.525 108.794 133.108 1.00 61.00 876 LEU A CA 1
ATOM 13112 C C . LEU A 1 904 ? 119.165 108.156 132.866 1.00 59.55 876 LEU A C 1
ATOM 13113 O O . LEU A 1 904 ? 119.090 106.991 132.458 1.00 54.96 876 LEU A O 1
ATOM 13129 N N . ASP A 1 905 ? 118.083 108.896 133.113 1.00 55.95 877 ASP A N 1
ATOM 13130 C CA . ASP A 1 905 ? 116.752 108.378 132.817 1.00 53.97 877 ASP A CA 1
ATOM 13131 C C . ASP A 1 905 ? 116.587 108.113 131.326 1.00 54.97 877 ASP A C 1
ATOM 13132 O O . ASP A 1 905 ? 116.046 107.074 130.926 1.00 50.83 877 ASP A O 1
ATOM 13141 N N . LEU A 1 906 ? 117.054 109.041 130.487 1.00 50.59 878 LEU A N 1
ATOM 13142 C CA . LEU A 1 906 ? 116.979 108.837 129.045 1.00 46.57 878 LEU A CA 1
ATOM 13143 C C . LEU A 1 906 ? 117.834 107.654 128.615 1.00 49.31 878 LEU A C 1
ATOM 13144 O O . LEU A 1 906 ? 117.441 106.886 127.731 1.00 47.60 878 LEU A O 1
ATOM 13160 N N . LEU A 1 907 ? 119.014 107.495 129.221 1.00 50.17 879 LEU A N 1
ATOM 13161 C CA . LEU A 1 907 ? 119.861 106.352 128.887 1.00 51.10 879 LEU A CA 1
ATOM 13162 C C . LEU A 1 907 ? 119.184 105.037 129.257 1.00 52.18 879 LEU A C 1
ATOM 13163 O O . LEU A 1 907 ? 119.216 104.072 128.483 1.00 53.26 879 LEU A O 1
ATOM 13179 N N . PHE A 1 908 ? 118.565 104.981 130.440 1.00 47.28 880 PHE A N 1
ATOM 13180 C CA . PHE A 1 908 ? 117.855 103.772 130.847 1.00 51.62 880 PHE A CA 1
ATOM 13181 C C . PHE A 1 908 ? 116.693 103.478 129.910 1.00 49.61 880 PHE A C 1
ATOM 13182 O O . PHE A 1 908 ? 116.461 102.321 129.536 1.00 43.88 880 PHE A O 1
ATOM 13199 N N . LEU A 1 909 ? 115.943 104.514 129.525 1.00 41.95 881 LEU A N 1
ATOM 13200 C CA . LEU A 1 909 ? 114.826 104.306 128.611 1.00 38.05 881 LEU A CA 1
ATOM 13201 C C . LEU A 1 909 ? 115.312 103.825 127.251 1.00 40.21 881 LEU A C 1
ATOM 13202 O O . LEU A 1 909 ? 114.689 102.954 126.639 1.00 42.71 881 LEU A O 1
ATOM 13218 N N . LEU A 1 910 ? 116.423 104.379 126.761 1.00 44.03 882 LEU A N 1
ATOM 13219 C CA . LEU A 1 910 ? 116.972 103.926 125.486 1.00 45.99 882 LEU A CA 1
ATOM 13220 C C . LEU A 1 910 ? 117.403 102.467 125.565 1.00 43.20 882 LEU A C 1
ATOM 13221 O O . LEU A 1 910 ? 117.143 101.677 124.644 1.00 41.23 882 LEU A O 1
ATOM 13237 N N . GLY A 1 911 ? 118.064 102.090 126.662 1.00 40.10 883 GLY A N 1
ATOM 13238 C CA . GLY A 1 911 ? 118.455 100.702 126.836 1.00 45.06 883 GLY A CA 1
ATOM 13239 C C . GLY A 1 911 ? 117.262 99.767 126.880 1.00 45.23 883 GLY A C 1
ATOM 13240 O O . GLY A 1 911 ? 117.288 98.684 126.291 1.00 42.67 883 GLY A O 1
ATOM 13244 N N . LEU A 1 912 ? 116.198 100.173 127.576 1.00 40.73 884 LEU A N 1
ATOM 13245 C CA . LEU A 1 912 ? 114.991 99.355 127.615 1.00 34.77 884 LEU A CA 1
ATOM 13246 C C . LEU A 1 912 ? 114.344 99.260 126.238 1.00 41.78 884 LEU A C 1
ATOM 13247 O O . LEU A 1 912 ? 113.857 98.192 125.847 1.00 47.47 884 LEU A O 1
ATOM 13263 N N . THR A 1 913 ? 114.331 100.363 125.486 1.00 37.64 885 THR A N 1
ATOM 13264 C CA . THR A 1 913 ? 113.673 100.392 124.185 1.00 35.00 885 THR A CA 1
ATOM 13265 C C . THR A 1 913 ? 114.461 99.660 123.111 1.00 36.55 885 THR A C 1
ATOM 13266 O O . THR A 1 913 ? 113.894 99.328 122.065 1.00 37.69 885 THR A O 1
ATOM 13277 N N . SER A 1 914 ? 115.749 99.402 123.341 1.00 39.81 886 SER A N 1
ATOM 13278 C CA . SER A 1 914 ? 116.483 98.522 122.436 1.00 40.39 886 SER A CA 1
ATOM 13279 C C . SER A 1 914 ? 115.945 97.092 122.449 1.00 41.81 886 SER A C 1
ATOM 13280 O O . SER A 1 914 ? 116.243 96.322 121.526 1.00 43.92 886 SER A O 1
ATOM 13288 N N . SER A 1 915 ? 115.166 96.720 123.472 1.00 38.91 887 SER A N 1
ATOM 13289 C CA . SER A 1 915 ? 114.725 95.336 123.623 1.00 30.99 887 SER A CA 1
ATOM 13290 C C . SER A 1 915 ? 113.820 94.899 122.478 1.00 31.93 887 SER A C 1
ATOM 13291 O O . SER A 1 915 ? 113.952 93.778 121.975 1.00 28.50 887 SER A O 1
ATOM 13299 N N . VAL A 1 916 ? 112.878 95.752 122.070 1.00 44.35 888 VAL A N 1
ATOM 13300 C CA . VAL A 1 916 ? 111.946 95.361 121.014 1.00 41.33 888 VAL A CA 1
ATOM 13301 C C . VAL A 1 916 ? 112.688 95.159 119.697 1.00 34.88 888 VAL A C 1
ATOM 13302 O O . VAL A 1 916 ? 112.428 94.196 118.964 1.00 40.48 888 VAL A O 1
ATOM 13315 N N . CYS A 1 917 ? 113.635 96.047 119.385 1.00 33.87 889 CYS A N 1
ATOM 13316 C CA . CYS A 1 917 ? 114.420 95.889 118.166 1.00 38.37 889 CYS A CA 1
ATOM 13317 C C . CYS A 1 917 ? 115.272 94.630 118.222 1.00 43.47 889 CYS A C 1
ATOM 13318 O O . CYS A 1 917 ? 115.390 93.908 117.224 1.00 46.44 889 CYS A O 1
ATOM 13326 N N . ILE A 1 918 ? 115.872 94.344 119.380 1.00 38.80 890 ILE A N 1
ATOM 13327 C CA . ILE A 1 918 ? 116.701 93.148 119.504 1.00 39.44 890 ILE A CA 1
ATOM 13328 C C . ILE A 1 918 ? 115.854 91.892 119.333 1.00 37.93 890 ILE A C 1
ATOM 13329 O O . ILE A 1 918 ? 116.262 90.940 118.656 1.00 43.26 890 ILE A O 1
ATOM 13345 N N . VAL A 1 919 ? 114.668 91.864 119.947 1.00 31.08 891 VAL A N 1
ATOM 13346 C CA . VAL A 1 919 ? 113.794 90.700 119.829 1.00 34.26 891 VAL A CA 1
ATOM 13347 C C . VAL A 1 919 ? 113.350 90.514 118.385 1.00 41.18 891 VAL A C 1
ATOM 13348 O O . VAL A 1 919 ? 113.333 89.390 117.867 1.00 47.05 891 VAL A O 1
ATOM 13361 N N . ALA A 1 920 ? 112.981 91.607 117.711 1.00 36.97 892 ALA A N 1
ATOM 13362 C CA . ALA A 1 920 ? 112.571 91.503 116.315 1.00 29.41 892 ALA A CA 1
ATOM 13363 C C . ALA A 1 920 ? 113.715 91.005 115.442 1.00 42.33 892 ALA A C 1
ATOM 13364 O O . ALA A 1 920 ? 113.508 90.174 114.550 1.00 47.62 892 ALA A O 1
ATOM 13371 N N . GLU A 1 921 ? 114.931 91.497 115.687 1.00 49.00 893 GLU A N 1
ATOM 13372 C CA . GLU A 1 921 ? 116.077 91.054 114.897 1.00 49.29 893 GLU A CA 1
ATOM 13373 C C . GLU A 1 921 ? 116.362 89.575 115.125 1.00 42.94 893 GLU A C 1
ATOM 13374 O O . GLU A 1 921 ? 116.645 88.835 114.174 1.00 43.88 893 GLU A O 1
ATOM 13386 N N . ILE A 1 922 ? 116.298 89.128 116.381 1.00 48.98 894 ILE A N 1
ATOM 13387 C CA . ILE A 1 922 ? 116.534 87.719 116.681 1.00 47.15 894 ILE A CA 1
ATOM 13388 C C . ILE A 1 922 ? 115.470 86.856 116.016 1.00 48.54 894 ILE A C 1
ATOM 13389 O O . ILE A 1 922 ? 115.766 85.782 115.480 1.00 51.60 894 ILE A O 1
ATOM 13405 N N . ILE A 1 923 ? 114.218 87.315 116.034 1.00 45.34 895 ILE A N 1
ATOM 13406 C CA . ILE A 1 923 ? 113.141 86.583 115.372 1.00 43.84 895 ILE A CA 1
ATOM 13407 C C . ILE A 1 923 ? 113.414 86.483 113.874 1.00 44.19 895 ILE A C 1
ATOM 13408 O O . ILE A 1 923 ? 113.240 85.418 113.262 1.00 44.55 895 ILE A O 1
ATOM 13424 N N . LYS A 1 924 ? 113.847 87.591 113.263 1.00 45.56 896 LYS A N 1
ATOM 13425 C CA . LYS A 1 924 ? 114.158 87.586 111.837 1.00 50.03 896 LYS A CA 1
ATOM 13426 C C . LYS A 1 924 ? 115.263 86.588 111.521 1.00 53.96 896 LYS A C 1
ATOM 13427 O O . LYS A 1 924 ? 115.166 85.830 110.549 1.00 54.72 896 LYS A O 1
ATOM 13446 N N . LYS A 1 925 ? 116.321 86.573 112.336 1.00 61.23 897 LYS A N 1
ATOM 13447 C CA . LYS A 1 925 ? 117.385 85.592 112.137 1.00 57.34 897 LYS A CA 1
ATOM 13448 C C . LYS A 1 925 ? 116.859 84.172 112.312 1.00 60.47 897 LYS A C 1
ATOM 13449 O O . LYS A 1 925 ? 117.313 83.247 111.629 1.00 62.78 897 LYS A O 1
ATOM 13468 N N . VAL A 1 926 ? 115.895 83.980 113.216 1.00 59.87 898 VAL A N 1
ATOM 13469 C CA . VAL A 1 926 ? 115.348 82.643 113.438 1.00 58.12 898 VAL A CA 1
ATOM 13470 C C . VAL A 1 926 ? 114.624 82.146 112.191 1.00 59.17 898 VAL A C 1
ATOM 13471 O O . VAL A 1 926 ? 114.857 81.019 111.735 1.00 59.67 898 VAL A O 1
ATOM 13484 N N . GLU A 1 927 ? 113.735 82.965 111.616 1.00 61.88 899 GLU A N 1
ATOM 13485 C CA . GLU A 1 927 ? 113.071 82.520 110.386 1.00 61.08 899 GLU A CA 1
ATOM 13486 C C . GLU A 1 927 ? 114.046 82.416 109.218 1.00 62.98 899 GLU A C 1
ATOM 13487 O O . GLU A 1 927 ? 113.870 81.565 108.338 1.00 63.98 899 GLU A O 1
ATOM 13499 N N . ARG A 1 928 ? 115.080 83.261 109.181 1.00 68.77 900 ARG A N 1
ATOM 13500 C CA . ARG A 1 928 ? 116.065 83.134 108.111 1.00 70.93 900 ARG A CA 1
ATOM 13501 C C . ARG A 1 928 ? 116.811 81.809 108.204 1.00 72.89 900 ARG A C 1
ATOM 13502 O O . ARG A 1 928 ? 117.072 81.160 107.184 1.00 75.58 900 ARG A O 1
ATOM 13523 N N . SER A 1 929 ? 117.163 81.390 109.421 1.00 67.99 901 SER A N 1
ATOM 13524 C CA . SER A 1 929 ? 117.815 80.097 109.598 1.00 68.79 901 SER A CA 1
ATOM 13525 C C . SER A 1 929 ? 116.861 78.951 109.284 1.00 69.23 901 SER A C 1
ATOM 13526 O O . SER A 1 929 ? 117.261 77.948 108.681 1.00 68.54 901 SER A O 1
ATOM 13534 N N . ARG A 1 930 ? 115.595 79.076 109.694 1.00 75.95 902 ARG A N 1
ATOM 13535 C CA . ARG A 1 930 ? 114.634 78.003 109.453 1.00 74.21 902 ARG A CA 1
ATOM 13536 C C . ARG A 1 930 ? 114.373 77.818 107.963 1.00 75.89 902 ARG A C 1
ATOM 13537 O O . ARG A 1 930 ? 114.251 76.685 107.483 1.00 77.98 902 ARG A O 1
ATOM 13558 N N . GLU A 1 931 ? 114.277 78.921 107.215 1.00 77.57 903 GLU A N 1
ATOM 13559 C CA . GLU A 1 931 ? 113.984 78.827 105.788 1.00 78.55 903 GLU A CA 1
ATOM 13560 C C . GLU A 1 931 ? 115.110 78.128 105.036 1.00 79.40 903 GLU A C 1
ATOM 13561 O O . GLU A 1 931 ? 114.859 77.361 104.099 1.00 77.63 903 GLU A O 1
ATOM 13573 N N . LYS A 1 932 ? 116.353 78.386 105.427 1.00 80.16 904 LYS A N 1
ATOM 13574 C CA . LYS A 1 932 ? 117.509 77.764 104.790 1.00 78.28 904 LYS A CA 1
ATOM 13575 C C . LYS A 1 932 ? 117.486 76.250 104.974 1.00 76.40 904 LYS A C 1
ATOM 13576 O O . LYS A 1 932 ? 117.019 75.516 104.102 1.00 75.25 904 LYS A O 1
ATOM 13595 N N . GLN B 2 1 ? 130.123 82.737 53.983 1.00 134.63 34 GLN C N 1
ATOM 13596 C CA . GLN B 2 1 ? 129.187 83.842 54.148 1.00 135.64 34 GLN C CA 1
ATOM 13597 C C . GLN B 2 1 ? 129.906 85.174 53.956 1.00 135.95 34 GLN C C 1
ATOM 13598 O O . GLN B 2 1 ? 131.094 85.296 54.257 1.00 136.29 34 GLN C O 1
ATOM 13611 N N . VAL B 2 2 ? 129.177 86.169 53.457 1.00 129.41 35 VAL C N 1
ATOM 13612 C CA . VAL B 2 2 ? 129.740 87.478 53.148 1.00 129.24 35 VAL C CA 1
ATOM 13613 C C . VAL B 2 2 ? 129.532 88.401 54.344 1.00 129.96 35 VAL C C 1
ATOM 13614 O O . VAL B 2 2 ? 128.448 88.429 54.941 1.00 129.20 35 VAL C O 1
ATOM 13627 N N . GLN B 2 3 ? 130.585 89.129 54.715 1.00 131.03 36 GLN C N 1
ATOM 13628 C CA . GLN B 2 3 ? 130.563 90.064 55.834 1.00 129.74 36 GLN C CA 1
ATOM 13629 C C . GLN B 2 3 ? 130.786 91.482 55.324 1.00 128.89 36 GLN C C 1
ATOM 13630 O O . GLN B 2 3 ? 131.688 91.726 54.518 1.00 128.93 36 GLN C O 1
ATOM 13644 N N . LEU B 2 4 ? 129.972 92.415 55.814 1.00 124.33 37 LEU C N 1
ATOM 13645 C CA . LEU B 2 4 ? 129.930 93.783 55.315 1.00 125.24 37 LEU C CA 1
ATOM 13646 C C . LEU B 2 4 ? 130.591 94.727 56.312 1.00 124.98 37 LEU C C 1
ATOM 13647 O O . LEU B 2 4 ? 130.534 94.502 57.525 1.00 123.85 37 LEU C O 1
ATOM 13663 N N . GLN B 2 5 ? 131.220 95.782 55.792 1.00 129.06 38 GLN C N 1
ATOM 13664 C CA . GLN B 2 5 ? 131.894 96.779 56.616 1.00 129.42 38 GLN C CA 1
ATOM 13665 C C . GLN B 2 5 ? 131.749 98.144 55.959 1.00 128.07 38 GLN C C 1
ATOM 13666 O O . GLN B 2 5 ? 131.989 98.281 54.757 1.00 126.62 38 GLN C O 1
ATOM 13680 N N . GLU B 2 6 ? 131.376 99.149 56.748 1.00 129.09 39 GLU C N 1
ATOM 13681 C CA . GLU B 2 6 ? 131.166 100.508 56.266 1.00 129.87 39 GLU C CA 1
ATOM 13682 C C . GLU B 2 6 ? 132.273 101.424 56.771 1.00 130.20 39 GLU C C 1
ATOM 13683 O O . GLU B 2 6 ? 132.802 101.238 57.871 1.00 129.93 39 GLU C O 1
ATOM 13695 N N . SER B 2 7 ? 132.621 102.420 55.957 1.00 132.76 40 SER C N 1
ATOM 13696 C CA . SER B 2 7 ? 133.677 103.352 56.329 1.00 132.42 40 SER C CA 1
ATOM 13697 C C . SER B 2 7 ? 133.520 104.647 55.545 1.00 132.29 40 SER C C 1
ATOM 13698 O O . SER B 2 7 ? 132.807 104.709 54.538 1.00 131.36 40 SER C O 1
ATOM 13706 N N . GLY B 2 8 ? 134.206 105.686 56.032 1.00 134.39 41 GLY C N 1
ATOM 13707 C CA . GLY B 2 8 ? 134.258 106.981 55.391 1.00 134.43 41 GLY C CA 1
ATOM 13708 C C . GLY B 2 8 ? 133.392 108.048 56.032 1.00 135.07 41 GLY C C 1
ATOM 13709 O O . GLY B 2 8 ? 133.583 109.234 55.739 1.00 135.42 41 GLY C O 1
ATOM 13713 N N . GLY B 2 9 ? 132.452 107.667 56.893 1.00 133.72 42 GLY C N 1
ATOM 13714 C CA . GLY B 2 9 ? 131.548 108.644 57.470 1.00 133.36 42 GLY C CA 1
ATOM 13715 C C . GLY B 2 9 ? 132.252 109.584 58.430 1.00 133.55 42 GLY C C 1
ATOM 13716 O O . GLY B 2 9 ? 133.249 109.241 59.066 1.00 132.80 42 GLY C O 1
ATOM 13720 N N . GLY B 2 10 ? 131.716 110.795 58.532 1.00 136.23 43 GLY C N 1
ATOM 13721 C CA . GLY B 2 10 ? 132.272 111.786 59.435 1.00 135.67 43 GLY C CA 1
ATOM 13722 C C . GLY B 2 10 ? 131.543 113.103 59.290 1.00 136.34 43 GLY C C 1
ATOM 13723 O O . GLY B 2 10 ? 130.642 113.256 58.458 1.00 136.20 43 GLY C O 1
ATOM 13727 N N . LEU B 2 11 ? 131.948 114.059 60.122 1.00 135.59 44 LEU C N 1
ATOM 13728 C CA . LEU B 2 11 ? 131.364 115.392 60.075 1.00 135.19 44 LEU C CA 1
ATOM 13729 C C . LEU B 2 11 ? 131.727 116.078 58.764 1.00 134.81 44 LEU C C 1
ATOM 13730 O O . LEU B 2 11 ? 132.855 115.965 58.277 1.00 134.71 44 LEU C O 1
ATOM 13746 N N . VAL B 2 12 ? 130.758 116.793 58.191 1.00 134.90 45 VAL C N 1
ATOM 13747 C CA . VAL B 2 12 ? 130.932 117.472 56.913 1.00 134.59 45 VAL C CA 1
ATOM 13748 C C . VAL B 2 12 ? 130.149 118.777 56.928 1.00 134.20 45 VAL C C 1
ATOM 13749 O O . VAL B 2 12 ? 129.071 118.872 57.523 1.00 133.76 45 VAL C O 1
ATOM 13762 N N . GLN B 2 13 ? 130.703 119.785 56.262 1.00 134.34 46 GLN C N 1
ATOM 13763 C CA . GLN B 2 13 ? 130.089 121.100 56.162 1.00 134.65 46 GLN C CA 1
ATOM 13764 C C . GLN B 2 13 ? 129.194 121.178 54.929 1.00 134.79 46 GLN C C 1
ATOM 13765 O O . GLN B 2 13 ? 129.371 120.445 53.952 1.00 134.16 46 GLN C O 1
ATOM 13779 N N . ALA B 2 14 ? 128.217 122.081 54.990 1.00 134.06 47 ALA C N 1
ATOM 13780 C CA . ALA B 2 14 ? 127.299 122.267 53.875 1.00 133.66 47 ALA C CA 1
ATOM 13781 C C . ALA B 2 14 ? 128.046 122.763 52.643 1.00 132.96 47 ALA C C 1
ATOM 13782 O O . ALA B 2 14 ? 128.958 123.589 52.737 1.00 132.01 47 ALA C O 1
ATOM 13789 N N . GLY B 2 15 ? 127.653 122.248 51.480 1.00 133.57 48 GLY C N 1
ATOM 13790 C CA . GLY B 2 15 ? 128.289 122.602 50.230 1.00 133.56 48 GLY C CA 1
ATOM 13791 C C . GLY B 2 15 ? 129.572 121.859 49.928 1.00 134.33 48 GLY C C 1
ATOM 13792 O O . GLY B 2 15 ? 130.162 122.088 48.864 1.00 133.77 48 GLY C O 1
ATOM 13796 N N . GLY B 2 16 ? 130.024 120.978 50.820 1.00 132.06 49 GLY C N 1
ATOM 13797 C CA . GLY B 2 16 ? 131.230 120.208 50.607 1.00 131.13 49 GLY C CA 1
ATOM 13798 C C . GLY B 2 16 ? 130.959 118.918 49.857 1.00 131.86 49 GLY C C 1
ATOM 13799 O O . GLY B 2 16 ? 129.892 118.705 49.278 1.00 130.98 49 GLY C O 1
ATOM 13803 N N . SER B 2 17 ? 131.965 118.043 49.872 1.00 133.93 50 SER C N 1
ATOM 13804 C CA . SER B 2 17 ? 131.903 116.737 49.231 1.00 133.86 50 SER C CA 1
ATOM 13805 C C . SER B 2 17 ? 132.243 115.663 50.253 1.00 133.30 50 SER C C 1
ATOM 13806 O O . SER B 2 17 ? 133.110 115.864 51.108 1.00 132.52 50 SER C O 1
ATOM 13814 N N . LEU B 2 18 ? 131.553 114.524 50.158 1.00 133.47 51 LEU C N 1
ATOM 13815 C CA . LEU B 2 18 ? 131.710 113.427 51.105 1.00 133.94 51 LEU C CA 1
ATOM 13816 C C . LEU B 2 18 ? 131.849 112.103 50.367 1.00 133.89 51 LEU C C 1
ATOM 13817 O O . LEU B 2 18 ? 131.281 111.902 49.288 1.00 133.58 51 LEU C O 1
ATOM 13833 N N . ARG B 2 19 ? 132.611 111.200 50.983 1.00 132.71 52 ARG C N 1
ATOM 13834 C CA . ARG B 2 19 ? 132.911 109.879 50.451 1.00 132.04 52 ARG C CA 1
ATOM 13835 C C . ARG B 2 19 ? 132.394 108.826 51.421 1.00 132.60 52 ARG C C 1
ATOM 13836 O O . ARG B 2 19 ? 132.441 109.022 52.640 1.00 133.10 52 ARG C O 1
ATOM 13857 N N . LEU B 2 20 ? 131.894 107.713 50.884 1.00 131.71 53 LEU C N 1
ATOM 13858 C CA . LEU B 2 20 ? 131.523 106.566 51.706 1.00 131.94 53 LEU C CA 1
ATOM 13859 C C . LEU B 2 20 ? 131.859 105.280 50.969 1.00 131.64 53 LEU C C 1
ATOM 13860 O O . LEU B 2 20 ? 131.863 105.241 49.738 1.00 130.93 53 LEU C O 1
ATOM 13876 N N . SER B 2 21 ? 132.145 104.225 51.734 1.00 133.35 54 SER C N 1
ATOM 13877 C CA . SER B 2 21 ? 132.519 102.937 51.167 1.00 133.92 54 SER C CA 1
ATOM 13878 C C . SER B 2 21 ? 131.877 101.812 51.963 1.00 133.58 54 SER C C 1
ATOM 13879 O O . SER B 2 21 ? 131.843 101.854 53.198 1.00 132.68 54 SER C O 1
ATOM 13887 N N . CYS B 2 22 ? 131.364 100.814 51.244 1.00 131.93 55 CYS C N 1
ATOM 13888 C CA . CYS B 2 22 ? 130.845 99.583 51.830 1.00 131.74 55 CYS C CA 1
ATOM 13889 C C . CYS B 2 22 ? 131.569 98.415 51.176 1.00 132.25 55 CYS C C 1
ATOM 13890 O O . CYS B 2 22 ? 131.447 98.205 49.963 1.00 131.28 55 CYS C O 1
ATOM 13897 N N . ALA B 2 23 ? 132.333 97.675 51.974 1.00 130.83 56 ALA C N 1
ATOM 13898 C CA . ALA B 2 23 ? 133.197 96.603 51.499 1.00 130.19 56 ALA C CA 1
ATOM 13899 C C . ALA B 2 23 ? 132.680 95.267 52.009 1.00 130.63 56 ALA C C 1
ATOM 13900 O O . ALA B 2 23 ? 132.342 95.138 53.192 1.00 129.81 56 ALA C O 1
ATOM 13907 N N . ALA B 2 24 ? 132.627 94.281 51.118 1.00 132.01 57 ALA C N 1
ATOM 13908 C CA . ALA B 2 24 ? 132.222 92.924 51.455 1.00 131.70 57 ALA C CA 1
ATOM 13909 C C . ALA B 2 24 ? 133.430 92.001 51.383 1.00 132.04 57 ALA C C 1
ATOM 13910 O O . ALA B 2 24 ? 134.371 92.254 50.625 1.00 131.41 57 ALA C O 1
ATOM 13917 N N . SER B 2 25 ? 133.402 90.934 52.184 1.00 133.77 58 SER C N 1
ATOM 13918 C CA . SER B 2 25 ? 134.513 89.987 52.192 1.00 133.35 58 SER C CA 1
ATOM 13919 C C . SER B 2 25 ? 134.671 89.318 50.831 1.00 133.63 58 SER C C 1
ATOM 13920 O O . SER B 2 25 ? 135.790 89.164 50.327 1.00 133.98 58 SER C O 1
ATOM 13928 N N . GLY B 2 26 ? 133.555 88.917 50.219 1.00 132.05 59 GLY C N 1
ATOM 13929 C CA . GLY B 2 26 ? 133.590 88.300 48.911 1.00 131.33 59 GLY C CA 1
ATOM 13930 C C . GLY B 2 26 ? 133.544 89.314 47.782 1.00 131.65 59 GLY C C 1
ATOM 13931 O O . GLY B 2 26 ? 133.326 90.509 47.980 1.00 130.63 59 GLY C O 1
ATOM 13935 N N . SER B 2 27 ? 133.756 88.811 46.568 1.00 132.46 60 SER C N 1
ATOM 13936 C CA . SER B 2 27 ? 133.724 89.667 45.390 1.00 132.52 60 SER C CA 1
ATOM 13937 C C . SER B 2 27 ? 132.295 90.092 45.076 1.00 131.82 60 SER C C 1
ATOM 13938 O O . SER B 2 27 ? 131.345 89.324 45.258 1.00 130.71 60 SER C O 1
ATOM 13946 N N . ILE B 2 28 ? 132.149 91.326 44.600 1.00 127.67 61 ILE C N 1
ATOM 13947 C CA . ILE B 2 28 ? 130.844 91.903 44.287 1.00 127.01 61 ILE C CA 1
ATOM 13948 C C . ILE B 2 28 ? 130.542 91.592 42.823 1.00 126.08 61 ILE C C 1
ATOM 13949 O O . ILE B 2 28 ? 130.787 92.417 41.940 1.00 126.26 61 ILE C O 1
ATOM 13965 N N . PHE B 2 29 ? 130.016 90.392 42.564 1.00 120.56 62 PHE C N 1
ATOM 13966 C CA . PHE B 2 29 ? 129.606 90.000 41.218 1.00 121.10 62 PHE C CA 1
ATOM 13967 C C . PHE B 2 29 ? 128.131 89.619 41.147 1.00 120.63 62 PHE C C 1
ATOM 13968 O O . PHE B 2 29 ? 127.387 90.146 40.313 1.00 118.67 62 PHE C O 1
ATOM 13985 N N . GLY B 2 30 ? 127.700 88.705 42.019 1.00 112.51 63 GLY C N 1
ATOM 13986 C CA . GLY B 2 30 ? 126.417 88.050 41.813 1.00 111.31 63 GLY C CA 1
ATOM 13987 C C . GLY B 2 30 ? 125.233 88.837 42.344 1.00 110.56 63 GLY C C 1
ATOM 13988 O O . GLY B 2 30 ? 124.096 88.618 41.919 1.00 109.80 63 GLY C O 1
ATOM 13992 N N . ALA B 2 31 ? 125.475 89.753 43.282 1.00 106.75 64 ALA C N 1
ATOM 13993 C CA . ALA B 2 31 ? 124.386 90.463 43.942 1.00 106.64 64 ALA C CA 1
ATOM 13994 C C . ALA B 2 31 ? 123.602 91.329 42.964 1.00 106.64 64 ALA C C 1
ATOM 13995 O O . ALA B 2 31 ? 124.129 92.309 42.428 1.00 105.54 64 ALA C O 1
ATOM 14002 N N . ASP B 2 32 ? 122.338 90.970 42.725 1.00 102.17 65 ASP C N 1
ATOM 14003 C CA . ASP B 2 32 ? 121.498 91.771 41.839 1.00 100.30 65 ASP C CA 1
ATOM 14004 C C . ASP B 2 32 ? 121.205 93.139 42.442 1.00 98.75 65 ASP C C 1
ATOM 14005 O O . ASP B 2 32 ? 121.177 94.146 41.725 1.00 99.19 65 ASP C O 1
ATOM 14014 N N . TRP B 2 33 ? 120.986 93.193 43.757 1.00 88.28 66 TRP C N 1
ATOM 14015 C CA . TRP B 2 33 ? 120.597 94.412 44.455 1.00 90.58 66 TRP C CA 1
ATOM 14016 C C . TRP B 2 33 ? 121.581 94.706 45.576 1.00 92.54 66 TRP C C 1
ATOM 14017 O O . TRP B 2 33 ? 121.937 93.814 46.353 1.00 89.94 66 TRP C O 1
ATOM 14038 N N . MET B 2 34 ? 122.012 95.962 45.653 1.00 108.23 67 MET C N 1
ATOM 14039 C CA . MET B 2 34 ? 122.851 96.426 46.754 1.00 108.07 67 MET C CA 1
ATOM 14040 C C . MET B 2 34 ? 122.703 97.942 46.787 1.00 107.38 67 MET C C 1
ATOM 14041 O O . MET B 2 34 ? 122.840 98.600 45.751 1.00 107.87 67 MET C O 1
ATOM 14055 N N . GLY B 2 35 ? 122.424 98.486 47.961 1.00 108.42 68 GLY C N 1
ATOM 14056 C CA . GLY B 2 35 ? 122.173 99.910 48.078 1.00 109.54 68 GLY C CA 1
ATOM 14057 C C . GLY B 2 35 ? 122.327 100.410 49.497 1.00 110.27 68 GLY C C 1
ATOM 14058 O O . GLY B 2 35 ? 122.268 99.647 50.463 1.00 110.10 68 GLY C O 1
ATOM 14062 N N . TRP B 2 36 ? 122.536 101.718 49.605 1.00 117.27 69 TRP C N 1
ATOM 14063 C CA . TRP B 2 36 ? 122.522 102.385 50.895 1.00 117.80 69 TRP C CA 1
ATOM 14064 C C . TRP B 2 36 ? 121.092 102.739 51.290 1.00 116.71 69 TRP C C 1
ATOM 14065 O O . TRP B 2 36 ? 120.186 102.819 50.455 1.00 116.24 69 TRP C O 1
ATOM 14086 N N . TYR B 2 37 ? 120.901 102.947 52.589 1.00 99.55 70 TYR C N 1
ATOM 14087 C CA . TYR B 2 37 ? 119.603 103.296 53.150 1.00 98.16 70 TYR C CA 1
ATOM 14088 C C . TYR B 2 37 ? 119.824 104.300 54.269 1.00 98.29 70 TYR C C 1
ATOM 14089 O O . TYR B 2 37 ? 120.622 104.052 55.179 1.00 98.54 70 TYR C O 1
ATOM 14107 N N . ARG B 2 38 ? 119.133 105.434 54.186 1.00 111.43 71 ARG C N 1
ATOM 14108 C CA . ARG B 2 38 ? 119.262 106.514 55.162 1.00 111.97 71 ARG C CA 1
ATOM 14109 C C . ARG B 2 38 ? 118.241 106.297 56.270 1.00 110.75 71 ARG C C 1
ATOM 14110 O O . ARG B 2 38 ? 117.033 106.416 56.049 1.00 109.76 71 ARG C O 1
ATOM 14131 N N . GLN B 2 39 ? 118.727 105.970 57.465 1.00 114.60 72 GLN C N 1
ATOM 14132 C CA . GLN B 2 39 ? 117.902 105.871 58.661 1.00 115.49 72 GLN C CA 1
ATOM 14133 C C . GLN B 2 39 ? 118.176 107.089 59.531 1.00 115.84 72 GLN C C 1
ATOM 14134 O O . GLN B 2 39 ? 119.336 107.483 59.702 1.00 115.50 72 GLN C O 1
ATOM 14148 N N . ALA B 2 40 ? 117.113 107.691 60.050 1.00 116.88 73 ALA C N 1
ATOM 14149 C CA . ALA B 2 40 ? 117.187 108.888 60.871 1.00 116.26 73 ALA C CA 1
ATOM 14150 C C . ALA B 2 40 ? 116.239 108.738 62.048 1.00 116.73 73 ALA C C 1
ATOM 14151 O O . ALA B 2 40 ? 115.296 107.939 61.992 1.00 116.59 73 ALA C O 1
ATOM 14158 N N . PRO B 2 41 ? 116.453 109.489 63.134 1.00 117.47 74 PRO C N 1
ATOM 14159 C CA . PRO B 2 41 ? 115.486 109.452 64.236 1.00 116.86 74 PRO C CA 1
ATOM 14160 C C . PRO B 2 41 ? 114.141 110.021 63.810 1.00 116.51 74 PRO C C 1
ATOM 14161 O O . PRO B 2 41 ? 114.058 110.934 62.986 1.00 115.85 74 PRO C O 1
ATOM 14172 N N . GLY B 2 42 ? 113.077 109.464 64.384 1.00 115.80 75 GLY C N 1
ATOM 14173 C CA . GLY B 2 42 ? 111.742 109.973 64.151 1.00 115.29 75 GLY C CA 1
ATOM 14174 C C . GLY B 2 42 ? 111.146 109.645 62.802 1.00 116.02 75 GLY C C 1
ATOM 14175 O O . GLY B 2 42 ? 110.113 110.225 62.446 1.00 116.76 75 GLY C O 1
ATOM 14179 N N . LYS B 2 43 ? 111.755 108.743 62.036 1.00 116.37 76 LYS C N 1
ATOM 14180 C CA . LYS B 2 43 ? 111.231 108.386 60.725 1.00 116.17 76 LYS C CA 1
ATOM 14181 C C . LYS B 2 43 ? 111.742 107.004 60.348 1.00 114.66 76 LYS C C 1
ATOM 14182 O O . LYS B 2 43 ? 112.660 106.467 60.974 1.00 113.61 76 LYS C O 1
ATOM 14201 N N . GLU B 2 44 ? 111.130 106.439 59.311 1.00 103.32 77 GLU C N 1
ATOM 14202 C CA . GLU B 2 44 ? 111.543 105.136 58.814 1.00 102.44 77 GLU C CA 1
ATOM 14203 C C . GLU B 2 44 ? 112.777 105.278 57.927 1.00 102.73 77 GLU C C 1
ATOM 14204 O O . GLU B 2 44 ? 113.061 106.343 57.374 1.00 103.32 77 GLU C O 1
ATOM 14216 N N . ARG B 2 45 ? 113.524 104.183 57.808 1.00 105.08 78 ARG C N 1
ATOM 14217 C CA . ARG B 2 45 ? 114.702 104.178 56.950 1.00 104.89 78 ARG C CA 1
ATOM 14218 C C . ARG B 2 45 ? 114.295 104.356 55.491 1.00 105.54 78 ARG C C 1
ATOM 14219 O O . ARG B 2 45 ? 113.289 103.808 55.032 1.00 106.02 78 ARG C O 1
ATOM 14240 N N . GLU B 2 46 ? 115.096 105.134 54.761 1.00 96.80 79 GLU C N 1
ATOM 14241 C CA . GLU B 2 46 ? 114.790 105.546 53.397 1.00 95.24 79 GLU C CA 1
ATOM 14242 C C . GLU B 2 46 ? 115.946 105.190 52.475 1.00 96.10 79 GLU C C 1
ATOM 14243 O O . GLU B 2 46 ? 117.096 105.083 52.901 1.00 97.38 79 GLU C O 1
ATOM 14255 N N . PHE B 2 47 ? 115.620 105.020 51.195 1.00 94.85 80 PHE C N 1
ATOM 14256 C CA . PHE B 2 47 ? 116.591 104.571 50.208 1.00 93.94 80 PHE C CA 1
ATOM 14257 C C . PHE B 2 47 ? 117.576 105.717 49.980 1.00 96.74 80 PHE C C 1
ATOM 14258 O O . PHE B 2 47 ? 117.206 106.889 50.104 1.00 97.13 80 PHE C O 1
ATOM 14275 N N . VAL B 2 48 ? 118.831 105.387 49.664 1.00 109.73 81 VAL C N 1
ATOM 14276 C CA . VAL B 2 48 ? 119.810 106.373 49.211 1.00 109.92 81 VAL C CA 1
ATOM 14277 C C . VAL B 2 48 ? 120.123 106.160 47.732 1.00 111.26 81 VAL C C 1
ATOM 14278 O O . VAL B 2 48 ? 119.832 107.027 46.901 1.00 110.77 81 VAL C O 1
ATOM 14291 N N . ALA B 2 49 ? 120.716 105.016 47.391 1.00 115.56 82 ALA C N 1
ATOM 14292 C CA . ALA B 2 49 ? 121.139 104.753 46.019 1.00 115.18 82 ALA C CA 1
ATOM 14293 C C . ALA B 2 49 ? 121.598 103.307 45.907 1.00 114.36 82 ALA C C 1
ATOM 14294 O O . ALA B 2 49 ? 122.148 102.738 46.852 1.00 114.22 82 ALA C O 1
ATOM 14301 N N . GLY B 2 50 ? 121.366 102.722 44.732 1.00 107.99 83 GLY C N 1
ATOM 14302 C CA . GLY B 2 50 ? 121.691 101.321 44.523 1.00 108.00 83 GLY C CA 1
ATOM 14303 C C . GLY B 2 50 ? 121.819 100.991 43.053 1.00 109.35 83 GLY C C 1
ATOM 14304 O O . GLY B 2 50 ? 121.599 101.834 42.182 1.00 108.94 83 GLY C O 1
ATOM 14308 N N . ILE B 2 51 ? 122.174 99.732 42.790 1.00 111.11 84 ILE C N 1
ATOM 14309 C CA . ILE B 2 51 ? 122.449 99.237 41.444 1.00 110.89 84 ILE C CA 1
ATOM 14310 C C . ILE B 2 51 ? 121.702 97.924 41.246 1.00 109.84 84 ILE C C 1
ATOM 14311 O O . ILE B 2 51 ? 121.718 97.052 42.122 1.00 108.89 84 ILE C O 1
ATOM 14327 N N . GLY B 2 52 ? 121.038 97.790 40.094 1.00 105.19 85 GLY C N 1
ATOM 14328 C CA . GLY B 2 52 ? 120.283 96.602 39.764 1.00 104.16 85 GLY C CA 1
ATOM 14329 C C . GLY B 2 52 ? 121.082 95.593 38.946 1.00 104.86 85 GLY C C 1
ATOM 14330 O O . GLY B 2 52 ? 122.278 95.733 38.705 1.00 104.33 85 GLY C O 1
ATOM 14334 N N . HIS B 2 53 ? 120.371 94.545 38.518 1.00 102.54 86 HIS C N 1
ATOM 14335 C CA . HIS B 2 53 ? 121.001 93.463 37.766 1.00 101.20 86 HIS C CA 1
ATOM 14336 C C . HIS B 2 53 ? 121.479 93.950 36.402 1.00 102.97 86 HIS C C 1
ATOM 14337 O O . HIS B 2 53 ? 122.602 93.640 35.986 1.00 102.92 86 HIS C O 1
ATOM 14351 N N . GLY B 2 54 ? 120.651 94.721 35.700 1.00 109.57 87 GLY C N 1
ATOM 14352 C CA . GLY B 2 54 ? 120.958 95.124 34.339 1.00 109.08 87 GLY C CA 1
ATOM 14353 C C . GLY B 2 54 ? 121.745 96.414 34.235 1.00 110.03 87 GLY C C 1
ATOM 14354 O O . GLY B 2 54 ? 121.560 97.181 33.286 1.00 109.33 87 GLY C O 1
ATOM 14358 N N . ALA B 2 55 ? 122.620 96.671 35.208 1.00 112.81 88 ALA C N 1
ATOM 14359 C CA . ALA B 2 55 ? 123.477 97.851 35.266 1.00 112.24 88 ALA C CA 1
ATOM 14360 C C . ALA B 2 55 ? 122.694 99.154 35.376 1.00 112.99 88 ALA C C 1
ATOM 14361 O O . ALA B 2 55 ? 123.268 100.229 35.152 1.00 112.87 88 ALA C O 1
ATOM 14368 N N . SER B 2 56 ? 121.407 99.098 35.718 1.00 114.73 89 SER C N 1
ATOM 14369 C CA . SER B 2 56 ? 120.601 100.300 35.878 1.00 114.54 89 SER C CA 1
ATOM 14370 C C . SER B 2 56 ? 120.687 100.784 37.319 1.00 114.83 89 SER C C 1
ATOM 14371 O O . SER B 2 56 ? 120.425 100.024 38.256 1.00 115.01 89 SER C O 1
ATOM 14379 N N . THR B 2 57 ? 121.051 102.051 37.491 1.00 112.58 90 THR C N 1
ATOM 14380 C CA . THR B 2 57 ? 121.287 102.633 38.805 1.00 112.11 90 THR C CA 1
ATOM 14381 C C . THR B 2 57 ? 120.027 103.351 39.272 1.00 110.72 90 THR C C 1
ATOM 14382 O O . THR B 2 57 ? 119.442 104.140 38.522 1.00 108.70 90 THR C O 1
ATOM 14393 N N . TYR B 2 58 ? 119.617 103.072 40.507 1.00 104.03 91 TYR C N 1
ATOM 14394 C CA . TYR B 2 58 ? 118.443 103.675 41.123 1.00 103.66 91 TYR C CA 1
ATOM 14395 C C . TYR B 2 58 ? 118.890 104.707 42.149 1.00 104.97 91 TYR C C 1
ATOM 14396 O O . TYR B 2 58 ? 119.781 104.433 42.962 1.00 106.28 91 TYR C O 1
ATOM 14414 N N . TYR B 2 59 ? 118.270 105.888 42.105 1.00 111.36 92 TYR C N 1
ATOM 14415 C CA . TYR B 2 59 ? 118.528 106.967 43.049 1.00 111.48 92 TYR C CA 1
ATOM 14416 C C . TYR B 2 59 ? 117.210 107.423 43.655 1.00 111.30 92 TYR C C 1
ATOM 14417 O O . TYR B 2 59 ? 116.176 107.426 42.980 1.00 108.93 92 TYR C O 1
ATOM 14435 N N . ALA B 2 60 ? 117.251 107.807 44.927 1.00 109.38 93 ALA C N 1
ATOM 14436 C CA . ALA B 2 60 ? 116.058 108.312 45.591 1.00 107.64 93 ALA C CA 1
ATOM 14437 C C . ALA B 2 60 ? 115.702 109.699 45.066 1.00 108.69 93 ALA C C 1
ATOM 14438 O O . ALA B 2 60 ? 116.558 110.448 44.590 1.00 110.56 93 ALA C O 1
ATOM 14445 N N . ASP B 2 61 ? 114.413 110.035 45.161 1.00 110.40 94 ASP C N 1
ATOM 14446 C CA . ASP B 2 61 ? 113.925 111.288 44.591 1.00 110.99 94 ASP C CA 1
ATOM 14447 C C . ASP B 2 61 ? 114.528 112.498 45.293 1.00 109.35 94 ASP C C 1
ATOM 14448 O O . ASP B 2 61 ? 114.865 113.495 44.644 1.00 109.76 94 ASP C O 1
ATOM 14457 N N . SER B 2 62 ? 114.662 112.435 46.619 1.00 110.90 95 SER C N 1
ATOM 14458 C CA . SER B 2 62 ? 115.137 113.593 47.369 1.00 110.94 95 SER C CA 1
ATOM 14459 C C . SER B 2 62 ? 116.575 113.943 47.005 1.00 111.78 95 SER C C 1
ATOM 14460 O O . SER B 2 62 ? 116.922 115.126 46.897 1.00 111.16 95 SER C O 1
ATOM 14468 N N . VAL B 2 63 ? 117.420 112.934 46.803 1.00 119.03 96 VAL C N 1
ATOM 14469 C CA . VAL B 2 63 ? 118.848 113.122 46.572 1.00 118.90 96 VAL C CA 1
ATOM 14470 C C . VAL B 2 63 ? 119.242 112.755 45.140 1.00 118.03 96 VAL C C 1
ATOM 14471 O O . VAL B 2 63 ? 120.399 112.428 44.885 1.00 117.99 96 VAL C O 1
ATOM 14484 N N . LYS B 2 64 ? 118.304 112.804 44.197 1.00 114.99 97 LYS C N 1
ATOM 14485 C CA . LYS B 2 64 ? 118.649 112.552 42.804 1.00 116.48 97 LYS C CA 1
ATOM 14486 C C . LYS B 2 64 ? 119.461 113.706 42.232 1.00 117.98 97 LYS C C 1
ATOM 14487 O O . LYS B 2 64 ? 119.229 114.874 42.557 1.00 117.08 97 LYS C O 1
ATOM 14506 N N . GLY B 2 65 ? 120.419 113.369 41.370 1.00 125.82 98 GLY C N 1
ATOM 14507 C CA . GLY B 2 65 ? 121.244 114.354 40.707 1.00 125.17 98 GLY C CA 1
ATOM 14508 C C . GLY B 2 65 ? 122.429 114.850 41.505 1.00 125.76 98 GLY C C 1
ATOM 14509 O O . GLY B 2 65 ? 123.192 115.679 40.991 1.00 125.10 98 GLY C O 1
ATOM 14513 N N . ARG B 2 66 ? 122.609 114.376 42.742 1.00 129.10 99 ARG C N 1
ATOM 14514 C CA . ARG B 2 66 ? 123.721 114.796 43.590 1.00 129.10 99 ARG C CA 1
ATOM 14515 C C . ARG B 2 66 ? 124.409 113.654 44.325 1.00 128.94 99 ARG C C 1
ATOM 14516 O O . ARG B 2 66 ? 125.465 113.891 44.920 1.00 128.66 99 ARG C O 1
ATOM 14537 N N . PHE B 2 67 ? 123.860 112.441 44.313 1.00 127.03 100 PHE C N 1
ATOM 14538 C CA . PHE B 2 67 ? 124.503 111.249 44.852 1.00 127.48 100 PHE C CA 1
ATOM 14539 C C . PHE B 2 67 ? 124.917 110.357 43.690 1.00 127.96 100 PHE C C 1
ATOM 14540 O O . PHE B 2 67 ? 124.145 110.173 42.743 1.00 126.70 100 PHE C O 1
ATOM 14557 N N . THR B 2 68 ? 126.135 109.813 43.751 1.00 128.04 101 THR C N 1
ATOM 14558 C CA . THR B 2 68 ? 126.640 108.926 42.706 1.00 127.62 101 THR C CA 1
ATOM 14559 C C . THR B 2 68 ? 127.207 107.665 43.341 1.00 127.77 101 THR C C 1
ATOM 14560 O O . THR B 2 68 ? 127.916 107.740 44.347 1.00 126.84 101 THR C O 1
ATOM 14571 N N . ILE B 2 69 ? 126.897 106.514 42.744 1.00 122.83 102 ILE C N 1
ATOM 14572 C CA . ILE B 2 69 ? 127.307 105.206 43.247 1.00 122.18 102 ILE C CA 1
ATOM 14573 C C . ILE B 2 69 ? 128.113 104.500 42.166 1.00 122.00 102 ILE C C 1
ATOM 14574 O O . ILE B 2 69 ? 127.783 104.585 40.978 1.00 120.02 102 ILE C O 1
ATOM 14590 N N . SER B 2 70 ? 129.176 103.809 42.582 1.00 127.38 103 SER C N 1
ATOM 14591 C CA . SER B 2 70 ? 130.029 103.062 41.670 1.00 126.56 103 SER C CA 1
ATOM 14592 C C . SER B 2 70 ? 130.443 101.754 42.326 1.00 127.03 103 SER C C 1
ATOM 14593 O O . SER B 2 70 ? 130.484 101.643 43.554 1.00 126.19 103 SER C O 1
ATOM 14601 N N . ARG B 2 71 ? 130.743 100.761 41.490 1.00 121.99 104 ARG C N 1
ATOM 14602 C CA . ARG B 2 71 ? 131.187 99.450 41.940 1.00 121.20 104 ARG C CA 1
ATOM 14603 C C . ARG B 2 71 ? 132.369 98.996 41.096 1.00 122.15 104 ARG C C 1
ATOM 14604 O O . ARG B 2 71 ? 132.482 99.347 39.918 1.00 121.81 104 ARG C O 1
ATOM 14625 N N . ASP B 2 72 ? 133.250 98.212 41.713 1.00 135.07 105 ASP C N 1
ATOM 14626 C CA . ASP B 2 72 ? 134.423 97.684 41.031 1.00 135.56 105 ASP C CA 1
ATOM 14627 C C . ASP B 2 72 ? 134.798 96.350 41.656 1.00 135.24 105 ASP C C 1
ATOM 14628 O O . ASP B 2 72 ? 134.823 96.215 42.882 1.00 134.88 105 ASP C O 1
ATOM 14637 N N . ASN B 2 73 ? 135.090 95.367 40.802 1.00 135.40 106 ASN C N 1
ATOM 14638 C CA . ASN B 2 73 ? 135.410 94.027 41.283 1.00 135.91 106 ASN C CA 1
ATOM 14639 C C . ASN B 2 73 ? 136.820 93.936 41.852 1.00 136.37 106 ASN C C 1
ATOM 14640 O O . ASN B 2 73 ? 137.063 93.129 42.756 1.00 135.23 106 ASN C O 1
ATOM 14651 N N . ALA B 2 74 ? 137.757 94.735 41.334 1.00 138.57 107 ALA C N 1
ATOM 14652 C CA . ALA B 2 74 ? 139.141 94.653 41.794 1.00 138.02 107 ALA C CA 1
ATOM 14653 C C . ALA B 2 74 ? 139.255 95.019 43.269 1.00 138.27 107 ALA C C 1
ATOM 14654 O O . ALA B 2 74 ? 139.921 94.322 44.043 1.00 137.87 107 ALA C O 1
ATOM 14661 N N . LYS B 2 75 ? 138.606 96.109 43.676 1.00 137.76 108 LYS C N 1
ATOM 14662 C CA . LYS B 2 75 ? 138.602 96.541 45.069 1.00 137.42 108 LYS C CA 1
ATOM 14663 C C . LYS B 2 75 ? 137.440 95.967 45.874 1.00 137.81 108 LYS C C 1
ATOM 14664 O O . LYS B 2 75 ? 137.386 96.201 47.085 1.00 137.32 108 LYS C O 1
ATOM 14683 N N . ASN B 2 76 ? 136.504 95.260 45.225 1.00 136.62 109 ASN C N 1
ATOM 14684 C CA . ASN B 2 76 ? 135.376 94.571 45.856 1.00 135.69 109 ASN C CA 1
ATOM 14685 C C . ASN B 2 76 ? 134.638 95.423 46.894 1.00 136.03 109 ASN C C 1
ATOM 14686 O O . ASN B 2 76 ? 134.031 94.898 47.836 1.00 135.56 109 ASN C O 1
ATOM 14697 N N . THR B 2 77 ? 134.603 96.736 46.667 1.00 134.58 110 THR C N 1
ATOM 14698 C CA . THR B 2 77 ? 134.042 97.690 47.619 1.00 134.53 110 THR C CA 1
ATOM 14699 C C . THR B 2 77 ? 133.238 98.721 46.844 1.00 134.46 110 THR C C 1
ATOM 14700 O O . THR B 2 77 ? 133.788 99.406 45.976 1.00 134.71 110 THR C O 1
ATOM 14711 N N . VAL B 2 78 ? 131.948 98.834 47.156 1.00 126.72 111 VAL C N 1
ATOM 14712 C CA . VAL B 2 78 ? 131.082 99.787 46.471 1.00 126.39 111 VAL C CA 1
ATOM 14713 C C . VAL B 2 78 ? 131.243 101.155 47.125 1.00 126.87 111 VAL C C 1
ATOM 14714 O O . VAL B 2 78 ? 131.385 101.267 48.351 1.00 125.60 111 VAL C O 1
ATOM 14727 N N . TYR B 2 79 ? 131.225 102.203 46.299 1.00 130.46 112 TYR C N 1
ATOM 14728 C CA . TYR B 2 79 ? 131.820 103.492 46.631 1.00 130.74 112 TYR C CA 1
ATOM 14729 C C . TYR B 2 79 ? 130.835 104.596 46.259 1.00 130.88 112 TYR C C 1
ATOM 14730 O O . TYR B 2 79 ? 130.260 104.570 45.165 1.00 128.93 112 TYR C O 1
ATOM 14748 N N . LEU B 2 80 ? 130.639 105.562 47.163 1.00 130.28 113 LEU C N 1
ATOM 14749 C CA . LEU B 2 80 ? 129.567 106.549 47.058 1.00 129.90 113 LEU C CA 1
ATOM 14750 C C . LEU B 2 80 ? 130.123 107.958 47.202 1.00 129.26 113 LEU C C 1
ATOM 14751 O O . LEU B 2 80 ? 130.884 108.237 48.139 1.00 128.31 113 LEU C O 1
ATOM 14767 N N . GLN B 2 81 ? 129.710 108.843 46.290 1.00 130.98 114 GLN C N 1
ATOM 14768 C CA . GLN B 2 81 ? 130.078 110.254 46.283 1.00 131.01 114 GLN C CA 1
ATOM 14769 C C . GLN B 2 81 ? 128.837 111.084 46.581 1.00 130.28 114 GLN C C 1
ATOM 14770 O O . GLN B 2 81 ? 127.780 110.861 45.973 1.00 128.79 114 GLN C O 1
ATOM 14784 N N . MET B 2 82 ? 128.971 112.046 47.497 1.00 132.97 115 MET C N 1
ATOM 14785 C CA . MET B 2 82 ? 127.901 112.972 47.849 1.00 133.25 115 MET C CA 1
ATOM 14786 C C . MET B 2 82 ? 128.386 114.404 47.683 1.00 133.34 115 MET C C 1
ATOM 14787 O O . MET B 2 82 ? 129.487 114.750 48.124 1.00 133.16 115 MET C O 1
ATOM 14801 N N . ASN B 2 83 ? 127.552 115.232 47.054 1.00 134.38 116 ASN C N 1
ATOM 14802 C CA . ASN B 2 83 ? 127.850 116.641 46.837 1.00 134.92 116 ASN C CA 1
ATOM 14803 C C . ASN B 2 83 ? 126.588 117.458 47.073 1.00 135.26 116 ASN C C 1
ATOM 14804 O O . ASN B 2 83 ? 125.468 116.949 46.976 1.00 135.04 116 ASN C O 1
ATOM 14815 N N . SER B 2 84 ? 126.784 118.741 47.381 1.00 135.87 117 SER C N 1
ATOM 14816 C CA . SER B 2 84 ? 125.684 119.668 47.655 1.00 136.18 117 SER C CA 1
ATOM 14817 C C . SER B 2 84 ? 124.806 119.147 48.793 1.00 136.02 117 SER C C 1
ATOM 14818 O O . SER B 2 84 ? 123.582 119.059 48.679 1.00 135.84 117 SER C O 1
ATOM 14826 N N . LEU B 2 85 ? 125.453 118.795 49.898 1.00 132.72 118 LEU C N 1
ATOM 14827 C CA . LEU B 2 85 ? 124.764 118.230 51.049 1.00 132.46 118 LEU C CA 1
ATOM 14828 C C . LEU B 2 85 ? 124.143 119.329 51.904 1.00 133.65 118 LEU C C 1
ATOM 14829 O O . LEU B 2 85 ? 124.738 120.393 52.102 1.00 134.56 118 LEU C O 1
ATOM 14845 N N . LYS B 2 86 ? 122.943 119.058 52.412 1.00 132.91 119 LYS C N 1
ATOM 14846 C CA . LYS B 2 86 ? 122.129 120.002 53.163 1.00 132.92 119 LYS C CA 1
ATOM 14847 C C . LYS B 2 86 ? 121.956 119.531 54.604 1.00 133.28 119 LYS C C 1
ATOM 14848 O O . LYS B 2 86 ? 122.128 118.343 54.900 1.00 132.27 119 LYS C O 1
ATOM 14867 N N . PRO B 2 87 ? 121.619 120.437 55.535 1.00 135.54 120 PRO C N 1
ATOM 14868 C CA . PRO B 2 87 ? 121.378 119.983 56.918 1.00 135.68 120 PRO C CA 1
ATOM 14869 C C . PRO B 2 87 ? 120.159 119.086 57.067 1.00 135.81 120 PRO C C 1
ATOM 14870 O O . PRO B 2 87 ? 120.060 118.350 58.057 1.00 133.50 120 PRO C O 1
ATOM 14881 N N . GLU B 2 88 ? 119.215 119.139 56.123 1.00 135.56 121 GLU C N 1
ATOM 14882 C CA . GLU B 2 88 ? 117.985 118.360 56.251 1.00 134.23 121 GLU C CA 1
ATOM 14883 C C . GLU B 2 88 ? 118.110 116.948 55.683 1.00 132.54 121 GLU C C 1
ATOM 14884 O O . GLU B 2 88 ? 117.198 116.139 55.884 1.00 131.18 121 GLU C O 1
ATOM 14896 N N . ASP B 2 89 ? 119.206 116.634 54.989 1.00 127.29 122 ASP C N 1
ATOM 14897 C CA . ASP B 2 89 ? 119.430 115.325 54.371 1.00 126.90 122 ASP C CA 1
ATOM 14898 C C . ASP B 2 89 ? 120.621 114.597 54.983 1.00 127.79 122 ASP C C 1
ATOM 14899 O O . ASP B 2 89 ? 121.445 114.035 54.257 1.00 127.78 122 ASP C O 1
ATOM 14908 N N . THR B 2 90 ? 120.736 114.597 56.312 1.00 129.29 123 THR C N 1
ATOM 14909 C CA . THR B 2 90 ? 121.820 113.923 57.020 1.00 129.36 123 THR C CA 1
ATOM 14910 C C . THR B 2 90 ? 121.249 112.998 58.084 1.00 128.36 123 THR C C 1
ATOM 14911 O O . THR B 2 90 ? 120.361 113.391 58.848 1.00 127.69 123 THR C O 1
ATOM 14922 N N . ALA B 2 91 ? 121.759 111.773 58.122 1.00 126.82 124 ALA C N 1
ATOM 14923 C CA . ALA B 2 91 ? 121.381 110.775 59.117 1.00 127.41 124 ALA C CA 1
ATOM 14924 C C . ALA B 2 91 ? 122.372 109.625 58.989 1.00 127.14 124 ALA C C 1
ATOM 14925 O O . ALA B 2 91 ? 123.378 109.732 58.280 1.00 128.01 124 ALA C O 1
ATOM 14932 N N . VAL B 2 92 ? 122.092 108.521 59.687 1.00 121.71 125 VAL C N 1
ATOM 14933 C CA . VAL B 2 92 ? 122.982 107.368 59.605 1.00 122.04 125 VAL C CA 1
ATOM 14934 C C . VAL B 2 92 ? 122.682 106.584 58.329 1.00 122.38 125 VAL C C 1
ATOM 14935 O O . VAL B 2 92 ? 121.541 106.541 57.848 1.00 122.11 125 VAL C O 1
ATOM 14948 N N . TYR B 2 93 ? 123.726 105.982 57.760 1.00 122.11 126 TYR C N 1
ATOM 14949 C CA . TYR B 2 93 ? 123.657 105.279 56.484 1.00 120.99 126 TYR C CA 1
ATOM 14950 C C . TYR B 2 93 ? 123.980 103.807 56.701 1.00 121.55 126 TYR C C 1
ATOM 14951 O O . TYR B 2 93 ? 124.987 103.481 57.338 1.00 122.91 126 TYR C O 1
ATOM 14969 N N . TYR B 2 94 ? 123.129 102.928 56.171 1.00 117.93 127 TYR C N 1
ATOM 14970 C CA . TYR B 2 94 ? 123.321 101.483 56.238 1.00 117.86 127 TYR C CA 1
ATOM 14971 C C . TYR B 2 94 ? 123.411 100.925 54.826 1.00 116.87 127 TYR C C 1
ATOM 14972 O O . TYR B 2 94 ? 122.468 101.070 54.045 1.00 116.28 127 TY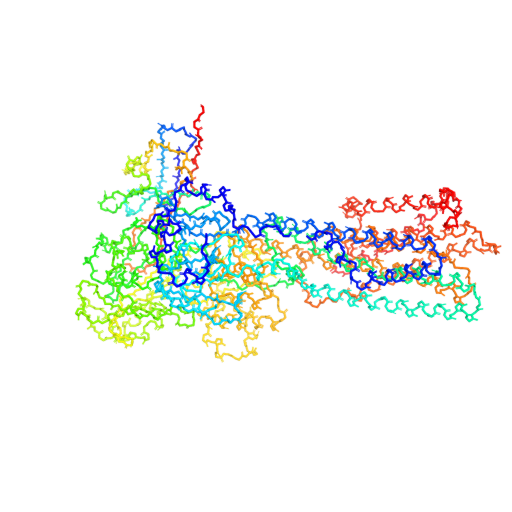R C O 1
ATOM 14990 N N . CYS B 2 95 ? 124.528 100.281 54.501 1.00 120.89 128 CYS C N 1
ATOM 14991 C CA . CYS B 2 95 ? 124.679 99.598 53.223 1.00 120.81 128 CYS C CA 1
ATOM 14992 C C . CYS B 2 95 ? 124.146 98.176 53.350 1.00 121.16 128 CYS C C 1
ATOM 14993 O O . CYS B 2 95 ? 124.419 97.487 54.337 1.00 121.86 128 CYS C O 1
ATOM 15000 N N . ALA B 2 96 ? 123.363 97.753 52.356 1.00 109.15 129 ALA C N 1
ATOM 15001 C CA . ALA B 2 96 ? 122.715 96.451 52.356 1.00 108.32 129 ALA C CA 1
ATOM 15002 C C . ALA B 2 96 ? 122.928 95.778 51.010 1.00 108.89 129 ALA C C 1
ATOM 15003 O O . ALA B 2 96 ? 123.063 96.445 49.979 1.00 109.87 129 ALA C O 1
ATOM 15010 N N . VAL B 2 97 ? 122.951 94.445 51.038 1.00 106.89 130 VAL C N 1
ATOM 15011 C CA . VAL B 2 97 ? 123.194 93.623 49.861 1.00 106.28 130 VAL C CA 1
ATOM 15012 C C . VAL B 2 97 ? 122.227 92.446 49.863 1.00 105.45 130 VAL C C 1
ATOM 15013 O O . VAL B 2 97 ? 121.859 91.917 50.919 1.00 104.44 130 VAL C O 1
ATOM 15026 N N . GLN B 2 98 ? 121.817 92.039 48.659 1.00 94.98 131 GLN C N 1
ATOM 15027 C CA . GLN B 2 98 ? 120.951 90.887 48.455 1.00 94.02 131 GLN C CA 1
ATOM 15028 C C . GLN B 2 98 ? 121.487 90.079 47.285 1.00 95.87 131 GLN C C 1
ATOM 15029 O O . GLN B 2 98 ? 121.774 90.640 46.222 1.00 95.56 131 GLN C O 1
ATOM 15043 N N . TYR B 2 99 ? 121.618 88.770 47.480 1.00 101.93 132 TYR C N 1
ATOM 15044 C CA . TYR B 2 99 ? 122.093 87.858 46.449 1.00 101.03 132 TYR C CA 1
ATOM 15045 C C . TYR B 2 99 ? 120.921 87.078 45.870 1.00 99.76 132 TYR C C 1
ATOM 15046 O O . TYR B 2 99 ? 119.986 86.714 46.589 1.00 98.40 132 TYR C O 1
ATOM 15064 N N . THR B 2 100 ? 120.975 86.831 44.563 1.00 95.49 133 THR C N 1
ATOM 15065 C CA . THR B 2 100 ? 119.898 86.116 43.893 1.00 95.93 133 THR C CA 1
ATOM 15066 C C . THR B 2 100 ? 119.815 84.679 44.396 1.00 95.13 133 THR C C 1
ATOM 15067 O O . THR B 2 100 ? 120.800 84.101 44.863 1.00 96.13 133 THR C O 1
ATOM 15078 N N . GLN B 2 101 ? 118.617 84.108 44.298 1.00 79.80 134 GLN C N 1
ATOM 15079 C CA . GLN B 2 101 ? 118.352 82.757 44.780 1.00 79.94 134 GLN C CA 1
ATOM 15080 C C . GLN B 2 101 ? 117.406 82.025 43.835 1.00 79.27 134 GLN C C 1
ATOM 15081 O O . GLN B 2 101 ? 117.839 81.227 43.004 1.00 77.96 134 GLN C O 1
ATOM 15095 N N . TYR B 2 107 ? 115.917 75.949 42.325 1.00 72.67 140 TYR C N 1
ATOM 15096 C CA . TYR B 2 107 ? 115.537 76.650 43.546 1.00 72.37 140 TYR C CA 1
ATOM 15097 C C . TYR B 2 107 ? 114.572 75.810 44.379 1.00 71.08 140 TYR C C 1
ATOM 15098 O O . TYR B 2 107 ? 113.610 75.249 43.852 1.00 69.93 140 TYR C O 1
ATOM 15115 N N . ARG B 2 108 ? 114.860 75.697 45.676 1.00 63.00 141 ARG C N 1
ATOM 15116 C CA . ARG B 2 108 ? 113.917 75.110 46.626 1.00 62.73 141 ARG C CA 1
ATOM 15117 C C . ARG B 2 108 ? 113.795 75.876 47.934 1.00 64.06 141 ARG C C 1
ATOM 15118 O O . ARG B 2 108 ? 112.775 75.719 48.613 1.00 61.49 141 ARG C O 1
ATOM 15139 N N . SER B 2 109 ? 114.771 76.693 48.318 1.00 60.62 142 SER C N 1
ATOM 15140 C CA . SER B 2 109 ? 114.724 77.397 49.588 1.00 54.17 142 SER C CA 1
ATOM 15141 C C . SER B 2 109 ? 113.908 78.681 49.471 1.00 50.98 142 SER C C 1
ATOM 15142 O O . SER B 2 109 ? 113.561 79.134 48.377 1.00 52.99 142 SER C O 1
ATOM 15150 N N . TYR B 2 110 ? 113.594 79.260 50.636 1.00 43.37 143 TYR C N 1
ATOM 15151 C CA . TYR B 2 110 ? 112.935 80.559 50.728 1.00 45.02 143 TYR C CA 1
ATOM 15152 C C . TYR B 2 110 ? 113.631 81.476 51.732 1.00 46.60 143 TYR C C 1
ATOM 15153 O O . TYR B 2 110 ? 113.050 82.484 52.147 1.00 49.70 143 TYR C O 1
ATOM 15171 N N . ASP B 2 111 ? 114.863 81.160 52.124 1.00 60.29 144 ASP C N 1
ATOM 15172 C CA . ASP B 2 111 ? 115.604 82.007 53.048 1.00 62.37 144 ASP C CA 1
ATOM 15173 C C . ASP B 2 111 ? 116.211 83.181 52.292 1.00 65.77 144 ASP C C 1
ATOM 15174 O O . ASP B 2 111 ? 116.885 82.995 51.274 1.00 66.56 144 ASP C O 1
ATOM 15183 N N . SER B 2 112 ? 115.970 84.390 52.791 1.00 79.70 145 SER C N 1
ATOM 15184 C CA . SER B 2 112 ? 116.446 85.595 52.126 1.00 82.67 145 SER C CA 1
ATOM 15185 C C . SER B 2 112 ? 117.939 85.776 52.366 1.00 82.70 145 SER C C 1
ATOM 15186 O O . SER B 2 112 ? 118.414 85.654 53.499 1.00 81.19 145 SER C O 1
ATOM 15194 N N . LEU B 2 113 ? 118.674 86.071 51.297 1.00 93.72 146 LEU C N 1
ATOM 15195 C CA . LEU B 2 113 ? 120.109 86.345 51.378 1.00 95.20 146 LEU C CA 1
ATOM 15196 C C . LEU B 2 113 ? 120.375 87.832 51.596 1.00 96.14 146 LEU C C 1
ATOM 15197 O O . LEU B 2 113 ? 121.146 88.464 50.877 1.00 96.91 146 LEU C O 1
ATOM 15213 N N . LEU B 2 114 ? 119.732 88.389 52.618 1.00 96.03 147 LEU C N 1
ATOM 15214 C CA . LEU B 2 114 ? 119.822 89.804 52.951 1.00 98.14 147 LEU C CA 1
ATOM 15215 C C . LEU B 2 114 ? 120.908 90.002 54.000 1.00 98.35 147 LEU C C 1
ATOM 15216 O O . LEU B 2 114 ? 120.833 89.418 55.087 1.00 97.36 147 LEU C O 1
ATOM 15232 N N . TYR B 2 115 ? 121.915 90.817 53.673 1.00 104.62 148 TYR C N 1
ATOM 15233 C CA . TYR B 2 115 ? 122.971 91.170 54.614 1.00 103.53 148 TYR C CA 1
ATOM 15234 C C . TYR B 2 115 ? 123.064 92.682 54.744 1.00 105.30 148 TYR C C 1
ATOM 15235 O O . TYR B 2 115 ? 122.885 93.415 53.765 1.00 106.21 148 TYR C O 1
ATOM 15253 N N . TRP B 2 116 ? 123.339 93.135 55.967 1.00 105.04 149 TRP C N 1
ATOM 15254 C CA . TRP B 2 116 ? 123.383 94.544 56.324 1.00 103.11 149 TRP C CA 1
ATOM 15255 C C . TRP B 2 116 ? 124.756 94.899 56.878 1.00 103.65 149 TRP C C 1
ATOM 15256 O O . TRP B 2 116 ? 125.507 94.034 57.338 1.00 103.46 149 TRP C O 1
ATOM 15277 N N . GLY B 2 117 ? 125.073 96.194 56.826 1.00 116.52 150 GLY C N 1
ATOM 15278 C CA . GLY B 2 117 ? 126.261 96.726 57.453 1.00 117.50 150 GLY C CA 1
ATOM 15279 C C . GLY B 2 117 ? 125.958 97.305 58.830 1.00 119.13 150 GLY C C 1
ATOM 15280 O O . GLY B 2 117 ? 124.813 97.561 59.191 1.00 119.24 150 GLY C O 1
ATOM 15284 N N . GLN B 2 118 ? 127.027 97.506 59.604 1.00 125.57 151 GLN C N 1
ATOM 15285 C CA . GLN B 2 118 ? 126.862 98.046 60.951 1.00 125.00 151 GLN C CA 1
ATOM 15286 C C . GLN B 2 118 ? 126.365 99.486 60.926 1.00 124.55 151 GLN C C 1
ATOM 15287 O O . GLN B 2 118 ? 125.631 99.898 61.832 1.00 123.61 151 GLN C O 1
ATOM 15301 N N . GLY B 2 119 ? 126.754 100.260 59.913 1.00 124.25 152 GLY C N 1
ATOM 15302 C CA . GLY B 2 119 ? 126.315 101.636 59.774 1.00 124.54 152 GLY C CA 1
ATOM 15303 C C . GLY B 2 119 ? 127.361 102.648 60.192 1.00 124.29 152 GLY C C 1
ATOM 15304 O O . GLY B 2 119 ? 128.153 102.395 61.105 1.00 123.27 152 GLY C O 1
ATOM 15308 N N . THR B 2 120 ? 127.370 103.800 59.521 1.00 129.25 153 THR C N 1
ATOM 15309 C CA . THR B 2 120 ? 128.254 104.912 59.849 1.00 129.57 153 THR C CA 1
ATOM 15310 C C . THR B 2 120 ? 127.424 106.186 59.896 1.00 129.00 153 THR C C 1
ATOM 15311 O O . THR B 2 120 ? 126.584 106.416 59.019 1.00 128.57 153 THR C O 1
ATOM 15322 N N . GLN B 2 121 ? 127.654 107.005 60.920 1.00 128.87 154 GLN C N 1
ATOM 15323 C CA . GLN B 2 121 ? 126.837 108.185 61.170 1.00 129.44 154 GLN C CA 1
ATOM 15324 C C . GLN B 2 121 ? 127.431 109.397 60.463 1.00 129.73 154 GLN C C 1
ATOM 15325 O O . GLN B 2 121 ? 128.646 109.617 60.507 1.00 129.47 154 GLN C O 1
ATOM 15339 N N . VAL B 2 122 ? 126.567 110.173 59.811 1.00 131.34 155 VAL C N 1
ATOM 15340 C CA . VAL B 2 122 ? 126.933 111.431 59.171 1.00 131.43 155 VAL C CA 1
ATOM 15341 C C . VAL B 2 122 ? 126.106 112.537 59.811 1.00 130.21 155 VAL C C 1
ATOM 15342 O O . VAL B 2 122 ? 124.871 112.461 59.829 1.00 129.30 155 VAL C O 1
ATOM 15355 N N . THR B 2 123 ? 126.786 113.557 60.331 1.00 132.40 156 THR C N 1
ATOM 15356 C CA . THR B 2 123 ? 126.158 114.676 61.022 1.00 133.22 156 THR C CA 1
ATOM 15357 C C . THR B 2 123 ? 126.485 115.970 60.291 1.00 132.97 156 THR C C 1
ATOM 15358 O O . THR B 2 123 ? 127.572 116.114 59.722 1.00 132.75 156 THR C O 1
ATOM 15369 N N . VAL B 2 124 ? 125.532 116.901 60.298 1.00 133.96 157 VAL C N 1
ATOM 15370 C CA . VAL B 2 124 ? 125.659 118.177 59.601 1.00 134.15 157 VAL C CA 1
ATOM 15371 C C . VAL B 2 124 ? 125.100 119.271 60.500 1.00 135.25 157 VAL C C 1
ATOM 15372 O O . VAL B 2 124 ? 124.155 119.039 61.262 1.00 135.54 157 VAL C O 1
ATOM 15385 N N . SER B 2 125 ? 125.690 120.461 60.409 1.00 137.13 158 SER C N 1
ATOM 15386 C CA . SER B 2 125 ? 125.243 121.636 61.141 1.00 135.88 158 SER C CA 1
ATOM 15387 C C . SER B 2 125 ? 125.085 122.806 60.180 1.00 136.33 158 SER C C 1
ATOM 15388 O O . SER B 2 125 ? 125.800 122.910 59.179 1.00 135.49 158 SER C O 1
ATOM 15396 N N . SER B 2 126 ? 124.136 123.685 60.493 1.00 139.83 159 SER C N 1
ATOM 15397 C CA . SER B 2 126 ? 123.897 124.855 59.663 1.00 139.77 159 SER C CA 1
ATOM 15398 C C . SER B 2 126 ? 125.105 125.785 59.690 1.00 139.75 159 SER C C 1
ATOM 15399 O O . SER B 2 126 ? 125.822 125.882 60.689 1.00 139.35 159 SER C O 1
ATOM 15407 N N . GLY B 2 127 ? 125.327 126.470 58.571 1.00 138.70 160 GLY C N 1
ATOM 15408 C CA . GLY B 2 127 ? 126.464 127.361 58.471 1.00 138.75 160 GLY C CA 1
ATOM 15409 C C . GLY B 2 127 ? 126.360 128.530 59.432 1.00 138.89 160 GLY C C 1
ATOM 15410 O O . GLY B 2 127 ? 125.272 128.966 59.811 1.00 138.90 160 GLY C O 1
ATOM 15414 N N . SER B 2 128 ? 127.521 129.040 59.832 1.00 134.51 161 SER C N 1
ATOM 15415 C CA . SER B 2 128 ? 127.593 130.150 60.775 1.00 133.83 161 SER C CA 1
ATOM 15416 C C . SER B 2 128 ? 128.854 130.974 60.540 1.00 132.76 161 SER C C 1
ATOM 15417 O O . SER B 2 128 ? 129.860 130.461 60.048 1.00 133.09 161 SER C O 1
#

Organism: Homo sapiens (NCBI:txid9606)

Secondary structure (DSSP, 8-state):
---HHHHHHS-HHHHHHHHT--TTT---HHHHHHHHHHH--SS-S---HHHHHHHGGGSHHHHHHHHHHHHHHHTT-HHHHHHHHHHHHHHHHHHHHHHHHHHHHHHHHHHTS--EEEEE-SSSEEEEEGGG--TT-EEEE-TT-B--S-EEEEEEEEEEEE-TTTTS--S-EE---S-------SSEE-TT-EEEEEEEEEEE---GGGSTTHHHHHHHHT---PPPHHHHHHHHHHHHHHHHHHHHHHHHHHHHHHH---HHHHHHHHHHHHHHHS-THHHHHHHHHHHHHHHHHHHTTEEE-STHHHHHHTTEEEEEEETTTTSB----EEEEEEETTS-EEEE---SSSS---EEETTEE--TTSSHHHHHHHHHHHHT----BSSS-B-S-HHHHHHHHHHHHHT-GGGGGGEEEEEEE---TTT-EEEEEEEESS-TTS--EEEEEE-HHHHHHHEEEEEETTEEEE--HHHHHHHHHHHHHHHHTTEEEEEEEEEESTTSEEEEEEEEEE-PBPTTHHHHHHHHHHTT-EEEEE-SS-HHHHHHHHHHHTSS-SS-EEEEHHHHHHS-HHHHHHHTTTEEEEES--HHHHHHHHHHHHHTT-EEEEE--SSTTHHHHHHSSEEEEESTT--HHHHHH-SEEETT--SHHHHHHHHHTTTHHHHHHHHHHHHHHHHHHHHHHHHHHHHTTPPPSS-HHHHHHHHHHHHSHHHHHHHTPPPPHHHHHSPPPPSS---S-HHHHHHHHHHHHHHHHHHHHHHHHHTTTS---HHHHHHHHHHHHHHHHHHHHHHT-SSS-HHHH-TTSSHHHHHHHHHHHHHHHHHHH-HHHHHHHT-----HHHHHHHHHHHHHHHHHHHHHHHHHHHHH-/---EEEE------TT-EEEEEEEESS-SSS-SEEEEEEE-TTS--EEEEEE-TTS-EEE-STTTTTEEEE--TTTTEEEEEEES--GGG--EEEEEEE----------EEE---EE-------

Solvent-accessible surface area: 41466 Å² total; per-residue (Å²): 82,18,69,8,78,125,0,0,67,50,56,37,82,74,0,14,80,88,7,123,10,72,38,130,74,9,2,66,157,97,44,6,64,131,22,56,91,166,60,19,114,5,88,56,106,146,112,108,103,175,104,41,63,96,64,15,37,163,39,37,0,1,98,51,0,64,49,15,9,80,67,8,80,122,106,136,73,134,49,3,10,66,16,0,53,77,2,0,81,58,1,1,50,24,2,27,71,20,42,94,109,13,69,80,17,38,79,109,6,44,150,106,25,43,85,59,5,23,0,11,27,97,32,117,7,69,106,20,55,5,104,32,0,0,0,0,0,0,0,5,4,4,19,2,16,49,0,1,0,4,0,0,0,26,66,25,67,27,1,30,0,13,8,54,43,20,78,59,91,109,79,60,47,77,11,86,46,50,67,39,117,81,79,70,25,39,0,0,0,7,13,4,0,20,0,72,26,5,40,8,14,0,1,0,2,1,6,6,104,72,10,76,53,8,112,28,26,52,109,111,149,70,106,156,74,119,92,2,78,3,22,101,31,1,15,101,18,0,75,70,19,0,118,139,10,70,42,74,16,30,115,4,41,90,23,1,166,127,89,46,59,91,102,129,63,4,87,21,0,6,19,0,1,15,0,2,3,0,2,1,0,1,20,4,0,0,21,1,1,0,5,33,0,2,26,63,0,9,152,97,96,0,10,3,91,80,59,43,8,0,26,26,0,2,11,3,42,4,0,0,0,6,2,35,0,0,0,0,55,26,82,2,6,3,16,2,0,8,0,3,50,29,72,18,0,20,1,3,5,25,19,20,7,67,14,2,4,1,8,12,114,42,59,36,0,100,26,116,152,12,79,3,0,0,77,0,1,17,0,1,0,3,0,0,12,0,25,28,78,68,43,40,27,19,10,55,32,11,9,0,2,1,7,3,3,0,26,13,1,54,7,61,38,26,37,129,46,24,52,47,114,31,40,65,60,77,37,23,96,65,34,14,11,0,0,39,0,12,52,133,124,49,100,148,50,99,65,43,0,2,0,11,6,5,7,53,55,0,6,137,70,2,66,29,18,7,31,197,58,107,74,72,102,21,68,123,122,39,78,79,42,1,70,105,7,8,32,61,0,0,67,20,3,2,47,7,20,0,0,0,1,5,79,92,37,23,95,0,10,0,0,0,0,0,0,0,37,2,40,37,21,106,43,2,98,103,1,0,72,54,0,90,87,54,54,8,50,9,6,0,0,7,26,14,4,68,42,0,0,28,16,3,0,38,118,4,35,18,27,59,171,132,38,83,20,4,7,0,135,70,2,59,91,29,78,103,102,80,8,10,99,25,0,75,132,1,13,0,1,28,39,0,8,14,104,15,13,52,74,0,0,103,6,5,49,117,56,47,20,13,0,0,0,1,2,14,24,11,47,17,11,76,0,0,112,24,5,54,0,0,0,2,3,7,142,53,18,42,28,3,1,33,72,22,0,10,0,10,0,6,46,14,59,4,86,6,0,12,22,0,1,54,23,5,30,2,5,36,46,6,0,14,6,1,5,6,0,4,20,0,0,3,42,0,1,8,49,0,0,19,58,2,1,101,107,85,80,46,29,0,0,19,9,24,0,0,2,47,1,0,27,3,0,1,1,42,4,0,1,0,0,2,43,11,76,47,47,141,91,33,29,176,117,89,43,40,76,158,108,46,69,9,63,53,157,69,6,67,105,20,2,81,55,5,4,105,35,0,15,78,9,0,39,90,0,8,137,61,27,26,145,92,132,82,109,42,68,74,0,27,0,0,0,0,0,0,1,0,14,1,1,12,42,0,0,40,4,0,2,17,36,83,39,13,11,174,118,42,27,130,78,57,3,160,55,8,36,132,11,27,96,38,4,58,114,14,0,59,92,7,0,87,101,95,84,55,38,177,46,13,120,11,68,58,6,57,116,131,16,23,102,74,0,85,50,38,0,36,38,1,13,96,51,10,24,99,42,4,92,85,56,54,72,201,129,180,190,22,110,22,85,8,59,50,29,30,140,23,114,47,65,29,70,16,89,1,29,4,33,6,82,29,66,16,174,34,6,4,2,5,4,3,3,33,38,11,123,85,115,87,73,41,6,2,0,0,11,1,90,59,76,54,60,53,54,7,102,78,4,115,80,27,8,60,20,60,102,66,91,98,84,41,22,6,76,0,36,4,63,51,15,69,58,129,26,32,4,30,8,45,4,4,5,21,53,57,82,127,149,50,5,83,47,54,55,48,74,12,118,22,23,96,6,72,19,62,80,61,161